Protein AF-0000000071198132 (afdb_homodimer)

Solvent-accessible surface area (backbone atoms only — not comparable to full-atom values): 76039 Å² total; per-residue (Å²): 136,75,70,47,77,68,53,57,51,37,48,54,38,42,55,57,42,58,70,69,42,42,78,44,74,61,47,22,47,45,45,45,43,44,46,43,45,45,39,50,53,44,40,52,53,48,56,62,65,44,77,80,46,53,68,60,30,52,53,52,53,51,55,42,67,34,82,91,26,49,68,59,40,50,51,36,56,34,13,19,33,40,61,61,36,20,47,91,35,37,25,55,61,15,56,25,21,52,68,57,20,59,68,37,86,65,37,29,35,30,37,33,26,37,25,52,41,81,63,89,84,62,69,71,63,84,82,44,78,66,71,75,40,61,28,40,40,18,39,41,41,52,58,64,43,48,50,64,32,49,48,51,51,50,50,49,51,35,51,73,69,66,34,60,75,40,40,37,78,28,53,50,73,61,95,71,65,73,66,80,83,54,43,33,36,51,57,71,70,83,77,78,85,45,71,63,32,51,51,49,52,49,50,52,50,51,47,52,49,41,26,51,52,6,33,50,52,53,52,52,53,52,53,52,50,55,53,48,55,55,57,63,62,60,58,72,75,71,76,68,69,76,70,77,70,76,71,74,72,73,75,75,77,80,76,79,76,68,82,69,68,76,73,72,70,76,69,77,70,70,66,69,73,66,69,65,72,66,69,77,52,65,66,58,49,55,34,45,34,23,7,51,62,60,35,46,50,58,49,62,49,64,80,73,64,89,88,60,72,49,44,54,28,28,52,47,41,56,27,51,51,35,39,51,46,28,49,48,54,51,45,53,73,65,66,71,38,39,32,43,54,58,51,50,63,60,47,58,33,34,75,76,42,28,62,48,70,40,20,68,54,31,58,43,49,52,38,16,50,52,22,19,51,52,32,34,52,46,51,55,46,24,63,74,50,75,66,53,72,65,61,66,62,54,53,47,50,55,49,58,68,48,43,60,48,50,50,50,52,49,51,44,57,71,47,49,51,50,74,73,58,52,42,75,53,31,60,68,64,62,41,87,55,47,40,81,78,44,48,65,29,56,75,68,41,43,30,50,75,40,53,92,49,42,49,64,72,78,50,29,58,58,17,36,54,50,55,52,54,69,51,41,59,60,45,50,50,35,22,68,76,52,38,70,60,24,36,51,50,49,49,46,51,52,40,50,51,26,39,50,48,33,34,48,53,30,61,71,33,58,38,54,61,46,92,77,49,76,61,64,19,58,92,67,36,46,41,58,75,70,38,69,42,29,51,60,52,54,48,47,15,21,48,51,15,27,53,49,14,47,50,53,54,55,49,71,80,43,76,88,79,82,73,53,72,65,55,53,52,49,49,52,52,50,25,50,50,31,39,47,44,54,40,53,58,57,47,53,46,40,29,92,79,51,49,70,70,49,74,66,53,31,35,49,47,54,42,41,34,60,42,33,37,31,51,19,51,49,48,53,53,50,31,35,74,74,68,69,25,63,69,60,30,56,60,21,41,36,58,80,30,39,40,52,31,72,34,42,67,41,23,66,68,40,33,62,58,54,49,49,52,52,63,28,34,43,53,64,68,38,72,82,42,74,66,51,52,50,40,51,37,43,17,49,51,54,50,20,49,53,53,14,49,54,47,35,31,62,42,43,48,22,50,53,44,49,50,38,64,71,64,65,55,72,82,122,139,75,71,46,76,67,53,56,50,38,48,55,37,41,52,56,42,58,67,68,44,44,77,44,73,61,47,24,47,47,45,44,43,44,47,42,43,44,38,51,55,45,41,51,54,49,56,64,65,44,75,80,47,54,69,60,29,53,51,52,54,51,54,42,66,34,81,92,27,48,68,59,41,48,50,37,57,33,13,19,32,39,57,59,34,21,47,92,35,37,24,57,62,14,55,24,20,53,69,58,19,59,69,38,87,64,37,30,35,30,38,33,26,36,22,53,41,81,64,90,85,64,69,73,64,83,82,45,77,66,70,76,40,62,30,39,42,20,41,42,41,50,58,63,43,47,50,66,32,49,48,52,51,49,51,50,50,35,51,73,68,67,33,59,74,40,41,37,77,27,54,50,74,62,96,70,63,72,64,80,83,55,43,34,36,49,57,68,70,82,74,76,86,46,72,65,34,51,51,49,51,49,51,52,49,49,47,52,48,41,25,50,53,5,32,50,52,54,53,52,52,53,53,51,48,54,54,47,52,55,58,64,61,58,57,70,76,70,74,68,69,77,70,79,73,78,71,77,74,73,78,74,79,81,79,77,75,67,83,70,71,77,74,74,72,77,69,76,70,68,67,71,75,66,70,66,71,68,71,78,50,65,66,57,51,56,34,46,35,22,7,49,62,60,35,47,51,58,48,64,47,63,80,72,66,89,88,59,72,49,46,53,28,27,51,47,40,55,26,51,52,37,40,49,46,28,49,49,54,51,45,52,72,65,66,70,39,38,32,42,53,58,50,51,64,60,46,57,32,35,75,76,41,29,62,47,71,40,20,66,54,29,58,43,50,52,38,17,50,50,22,19,51,51,34,34,52,47,52,55,46,24,62,72,50,75,66,55,73,64,61,64,61,54,54,45,52,55,49,59,67,49,45,61,48,50,50,49,52,50,49,42,57,70,46,48,50,50,74,72,58,52,42,76,52,30,60,69,64,62,40,86,55,46,41,83,78,42,46,66,28,56,77,68,41,43,30,48,76,37,54,90,52,42,50,63,72,78,49,29,58,58,17,36,52,51,55,53,55,68,50,42,60,61,45,50,50,35,23,68,75,51,38,70,61,26,36,50,50,47,47,48,50,52,41,51,50,25,39,49,49,34,31,49,52,31,59,72,33,58,39,54,62,48,93,76,50,76,62,62,19,58,94,68,36,44,40,58,75,70,37,67,43,28,50,62,51,54,46,48,16,22,47,52,15,28,53,48,14,47,50,53,52,55,47,71,80,41,76,89,79,83,73,54,69,66,56,53,52,50,50,51,52,49,26,51,49,32,40,48,44,54,39,53,57,56,46,53,46,40,31,92,78,52,48,70,70,48,74,66,52,32,35,48,47,55,42,40,33,59,42,34,38,33,52,20,51,49,47,53,52,49,31,35,74,73,68,69,26,64,69,59,28,56,61,21,39,38,58,81,29,40,40,53,30,71,34,44,66,42,24,65,68,39,35,61,58,53,48,49,52,52,63,29,34,43,54,63,68,38,73,80,44,75,66,52,51,49,40,51,37,43,18,48,51,54,51,19,49,54,52,13,49,53,48,34,28,62,43,42,47,21,51,56,44,49,50,37,62,73,64,64,52,73,83,123

InterPro domains:
  IPR002656 Acyltransferase 3 domain [PF01757] (310-696)
  IPR006621 Nose resistant-to-fluoxetine protein, N-terminal [PF20146] (75-151)
  IPR006621 Nose resistant-to-fluoxetine protein, N-terminal [SM00703] (54-177)
  IPR052728 Oxygen and lipid transport regulator [PTHR11161] (42-715)

Secondary structure (DSSP, 8-state):
----HHHHHHHHHHHHHHHH---SHHHHHHHHHHHHHHIIIIIHHHHHTGGGS-HHHHHHHHHHHSGGGHHHHHHHHHHS----S-TTTT---B---HHHHHHSTTEEEEEEEEEE---SS----TT-TTTT--EEEEEEEETTS-HHHHHHHHHHHHHHTT-TTTEEE-----SS--SS---SEEE--PPP--HHHHHHHHHHHHHHHHHHHHHHHHHHHHHHHHHHHHHHH------------------------------------------------HHHHHHHTT-HHHHHHHHH-----TT--THHHHHHHHHHHHHHHHHHHHHHHHSS-BS-TTHHHHHHT-GGGHHHHGGGHHHHHHHHHHHHHHHHHHHHHHHHTTT---HHHHHHHHHHHHHHHHHHHHHHHHHTGGGS--STTTHHHHSPPTHHHHHHHHHTT-TTTS-SS-SSGGGHHHHHHHHHHHHHHHHHHHHHHHHHHHHHHHHHHHHHHHHHHHHHHHHHTT--SSTT-----GGG--HIIIIIT-HHHH-HHHHHHHHHHHHHHHHHTS------HHHHHHHHHHHHHHHHHHHHTTHHHHSSS--PPPHHHHHHHHHHHHHHHHHHHHHHHHHHHTT--HHHHHHHT-TTHHHHHHTHHHHHHHHHHHHHHHHHT--S-B---HHHHHHHHHHHHHHHHHHHHHHIIIIIHHHHHHHHHHHT----/----HHHHHHHHHHHHHHHH---SHHHHHHHHHHHHHHIIIIIHHHHHTGGGS-HHHHHHHHHHHSGGGHHHHHHHHHHS----S-TTTT---B---HHHHHHSTTEEEEEEEEEE---SSS---TT-TTTT--EEEEEEEETTS-HHHHHHHHHHHHHHTT-TTTEEE-----SS--SS---SEEE--PPP--HHHHHHHHHHHHHHHHHHHHHHHHHHHHHHHHHHHHHHH------------------------------------------------HHHHHHHTT-HHHHHHHHH-----TT--THHHHHHHHHHHHHHHHHHHHHHHHSS-BS-TTHHHHHHT-GGGHHHHGGGHHHHHHHHHHHHHHHHHHHHHHHHTTT---HHHHHHHHHHHHHHHHHHHHHHHHHTGGGS--STTTHHHHSPPTHHHHHHHHHTT-TTTS-SS-SSGGGHHHHHHHHHHHHHHHHHHHHHHHHHHHHHHHHHHHHHHHHHHHHHHHHHHT--SSTT-----GGG--HIIIIIT-HHHH-HHHHHHHHHHHHHHHHHTS------HHHHHHHHHHHHHHHHHHHHTTHHHHSSS--PPPHHHHHHHHHHHHHHHHHHHHHHHHHHHTT--HHHHHHHT-TTHHHHHHTHHHHHHHHHHHHHHHHHT--S-B---HHHHHHHHHHHHHHHHHHHHHHIIIIIHHHHHHHHHHHT----

pLDDT: mean 79.06, std 23.08, range [17.84, 98.69]

Structure (mmCIF, N/CA/C/O backbone):
data_AF-0000000071198132-model_v1
#
loop_
_entity.id
_entity.type
_entity.pdbx_description
1 polymer 'Nose resistant-to-fluoxetine protein N-terminal domain-containing protein'
#
loop_
_atom_site.group_PDB
_atom_site.id
_atom_site.type_symbol
_atom_site.label_atom_id
_atom_site.label_alt_id
_atom_site.label_comp_id
_atom_site.label_asym_id
_atom_site.label_entity_id
_atom_site.label_seq_id
_atom_site.pdbx_PDB_ins_code
_atom_site.Cartn_x
_atom_site.Cartn_y
_atom_site.Cartn_z
_atom_site.occupancy
_atom_site.B_iso_or_equiv
_atom_site.auth_seq_id
_atom_site.auth_comp_id
_atom_site.auth_asym_id
_atom_site.auth_atom_id
_atom_site.pdbx_PDB_model_num
ATOM 1 N N . MET A 1 1 ? -23.422 41.75 9.344 1 17.92 1 MET A N 1
ATOM 2 C CA . MET A 1 1 ? -22.062 41.906 9.859 1 17.92 1 MET A CA 1
ATOM 3 C C . MET A 1 1 ? -21.516 40.594 10.383 1 17.92 1 MET A C 1
ATOM 5 O O . MET A 1 1 ? -21.766 40.219 11.523 1 17.92 1 MET A O 1
ATOM 9 N N . LEU A 1 2 ? -21.609 39.562 9.57 1 21.42 2 LEU A N 1
ATOM 10 C CA . LEU A 1 2 ? -21.438 38.094 9.625 1 21.42 2 LEU A CA 1
ATOM 11 C C . LEU A 1 2 ? -20.016 37.75 10.023 1 21.42 2 LEU A C 1
ATOM 13 O O . LEU A 1 2 ? -19.062 38.094 9.336 1 21.42 2 LEU A O 1
ATOM 17 N N . LEU A 1 3 ? -19.828 37.938 11.297 1 26.34 3 LEU A N 1
ATOM 18 C CA . LEU A 1 3 ? -18.578 37.438 11.891 1 26.34 3 LEU A CA 1
ATOM 19 C C . LEU A 1 3 ? -18.156 36.125 11.281 1 26.34 3 LEU A C 1
ATOM 21 O O . LEU A 1 3 ? -18.844 35.125 11.438 1 26.34 3 LEU A O 1
ATOM 25 N N . ASN A 1 4 ? -17.609 36.125 10.109 1 27.89 4 ASN A N 1
ATOM 26 C CA . ASN A 1 4 ? -17.078 35.125 9.195 1 27.89 4 ASN A CA 1
ATOM 27 C C . ASN A 1 4 ? -16.141 34.156 9.914 1 27.89 4 ASN A C 1
ATOM 29 O O . ASN A 1 4 ? -15.492 34.531 10.898 1 27.89 4 ASN A O 1
ATOM 33 N N . PRO A 1 5 ? -16.344 32.906 9.898 1 30.56 5 PRO A N 1
ATOM 34 C CA . PRO A 1 5 ? -15.461 31.828 10.367 1 30.56 5 PRO A CA 1
ATOM 35 C C . PRO A 1 5 ? -13.984 32.25 10.383 1 30.56 5 PRO A C 1
ATOM 37 O O . PRO A 1 5 ? -13.195 31.656 11.133 1 30.56 5 PRO A O 1
ATOM 40 N N . HIS A 1 6 ? -13.68 33.344 9.688 1 30.92 6 HIS A N 1
ATOM 41 C CA . HIS A 1 6 ? -12.32 33.844 9.664 1 30.92 6 HIS A CA 1
ATOM 42 C C . HIS A 1 6 ? -11.953 34.5 10.992 1 30.92 6 HIS A C 1
ATOM 44 O O . HIS A 1 6 ? -10.789 34.5 11.398 1 30.92 6 HIS A O 1
ATOM 50 N N . CYS A 1 7 ? -13.047 34.969 11.703 1 32.56 7 CYS A N 1
ATOM 51 C CA . CYS A 1 7 ? -12.766 35.656 12.953 1 32.56 7 CYS A CA 1
ATOM 52 C C . CYS A 1 7 ? -12.414 34.688 14.062 1 32.56 7 CYS A C 1
ATOM 54 O O . CYS A 1 7 ? -11.531 34.938 14.883 1 32.56 7 CYS A O 1
ATOM 56 N N . PHE A 1 8 ? -13.07 33.531 14.078 1 33.5 8 PHE A N 1
ATOM 57 C CA . PHE A 1 8 ? -12.828 32.562 15.141 1 33.5 8 PHE A CA 1
ATOM 58 C C . PHE A 1 8 ? -11.438 31.969 15.016 1 33.5 8 PHE A C 1
ATOM 60 O O . PHE A 1 8 ? -10.727 31.812 16.016 1 33.5 8 PHE A O 1
ATOM 67 N N . VAL A 1 9 ? -10.984 31.672 13.891 1 35.22 9 VAL A N 1
ATOM 68 C CA . VAL A 1 9 ? -9.617 31.203 13.695 1 35.22 9 VAL A CA 1
ATOM 69 C C . VAL A 1 9 ? -8.625 32.25 14.203 1 35.22 9 VAL A C 1
ATOM 71 O O . VAL A 1 9 ? -7.617 31.906 14.82 1 35.22 9 VAL A O 1
ATOM 74 N N . ALA A 1 10 ? -9.148 33.5 14.219 1 35.12 10 ALA A N 1
ATOM 75 C CA . ALA A 1 10 ? -8.344 34.625 14.664 1 35.12 10 ALA A CA 1
ATOM 76 C C . ALA A 1 10 ? -8.211 34.625 16.188 1 35.12 10 ALA A C 1
ATOM 78 O O . ALA A 1 10 ? -7.133 34.906 16.719 1 35.12 10 ALA A O 1
ATOM 79 N N . LEU A 1 11 ? -9.258 34.156 16.859 1 37.31 11 LEU A N 1
ATOM 80 C CA . LEU A 1 11 ? -9.289 34.188 18.312 1 37.31 11 LEU A CA 1
ATOM 81 C C . LEU A 1 11 ? -8.367 33.125 18.906 1 37.31 11 LEU A C 1
ATOM 83 O O . LEU A 1 11 ? -7.598 33.406 19.828 1 37.31 11 LEU A O 1
ATOM 87 N N . ILE A 1 12 ? -8.516 31.922 18.484 1 38.31 12 ILE A N 1
ATOM 88 C CA . ILE A 1 12 ? -7.758 30.812 19.047 1 38.31 12 ILE A CA 1
ATOM 89 C C . ILE A 1 12 ? -6.285 30.953 18.672 1 38.31 12 ILE A C 1
ATOM 91 O O . ILE A 1 12 ? -5.402 30.672 19.5 1 38.31 12 ILE A O 1
ATOM 95 N N . SER A 1 13 ? -5.988 31.5 17.578 1 35.31 13 SER A N 1
ATOM 96 C CA . SER A 1 13 ? -4.617 31.828 17.203 1 35.31 13 SER A CA 1
ATOM 97 C C . SER A 1 13 ? -4.051 32.938 18.078 1 35.31 13 SER A C 1
ATOM 99 O O . SER A 1 13 ? -2.857 32.938 18.375 1 35.31 13 SER A O 1
ATOM 101 N N . ILE A 1 14 ? -4.941 33.844 18.578 1 38.59 14 ILE A N 1
ATOM 102 C CA . ILE A 1 14 ? -4.59 34.938 19.469 1 38.59 14 ILE A CA 1
ATOM 103 C C . ILE A 1 14 ? -4.234 34.406 20.859 1 38.59 14 ILE A C 1
ATOM 105 O O . ILE A 1 14 ? -3.24 34.812 21.453 1 38.59 14 ILE A O 1
ATOM 109 N N . THR A 1 15 ? -5.086 33.562 21.375 1 37.72 15 THR A N 1
ATOM 110 C CA . THR A 1 15 ? -4.832 33.031 22.719 1 37.72 15 THR A CA 1
ATOM 111 C C . THR A 1 15 ? -3.545 32.219 22.734 1 37.72 15 THR A C 1
ATOM 113 O O . THR A 1 15 ? -2.793 32.25 23.719 1 37.72 15 THR A O 1
ATOM 116 N N . CYS A 1 16 ? -3.338 31.391 21.766 1 37.28 16 CYS A N 1
ATOM 117 C CA . CYS A 1 16 ? -2.107 30.609 21.688 1 37.28 16 CYS A CA 1
ATOM 118 C C . CYS A 1 16 ? -0.903 31.5 21.453 1 37.28 16 CYS A C 1
ATOM 120 O O . CYS A 1 16 ? 0.166 31.281 22.016 1 37.28 16 CYS A O 1
ATOM 122 N N . ILE A 1 17 ? -1.046 32.5 20.656 1 35.66 17 ILE A N 1
ATOM 123 C CA . ILE A 1 17 ? -0.066 33.562 20.422 1 35.66 17 ILE A CA 1
ATOM 124 C C . ILE A 1 17 ? 0.132 34.375 21.688 1 35.66 17 ILE A C 1
ATOM 126 O O . ILE A 1 17 ? 1.262 34.75 22.047 1 35.66 17 ILE A O 1
ATOM 130 N N . LEU A 1 18 ? -0.913 34.812 22.297 1 35.53 18 LEU A N 1
ATOM 131 C CA . LEU A 1 18 ? -0.841 35.562 23.547 1 35.53 18 LEU A CA 1
ATOM 132 C C . LEU A 1 18 ? -0.083 34.781 24.609 1 35.53 18 LEU A C 1
ATOM 134 O O . LEU A 1 18 ? 0.632 35.406 25.422 1 35.53 18 LEU A O 1
ATOM 138 N N . THR A 1 19 ? -0.34 33.562 24.828 1 32.94 19 THR A N 1
ATOM 139 C CA . THR A 1 19 ? 0.395 32.812 25.859 1 32.94 19 THR A CA 1
ATOM 140 C C . THR A 1 19 ? 1.86 32.656 25.453 1 32.94 19 THR A C 1
ATOM 142 O O . THR A 1 19 ? 2.746 32.688 26.312 1 32.94 19 THR A O 1
ATOM 145 N N . CYS A 1 20 ? 2.139 32.219 24.328 1 31.75 20 CYS A N 1
ATOM 146 C CA . CYS A 1 20 ? 3.547 32 24 1 31.75 20 CYS A CA 1
ATOM 147 C C . CYS A 1 20 ? 4.266 33.344 23.812 1 31.75 20 CYS A C 1
ATOM 149 O O . CYS A 1 20 ? 5.488 33.406 23.938 1 31.75 20 CYS A O 1
ATOM 151 N N . PHE A 1 21 ? 3.736 34.375 23.031 1 32.25 21 PHE A N 1
ATOM 152 C CA . PHE A 1 21 ? 4.527 35.406 22.406 1 32.25 21 PHE A CA 1
ATOM 153 C C . PHE A 1 21 ? 4.801 36.531 23.375 1 32.25 21 PHE A C 1
ATOM 155 O O . PHE A 1 21 ? 4.32 37.656 23.188 1 32.25 21 PHE A O 1
ATOM 162 N N . ALA A 1 22 ? 4.742 36.656 24.625 1 32.28 22 ALA A N 1
ATOM 163 C CA . ALA A 1 22 ? 5.375 37.875 25.125 1 32.28 22 ALA A CA 1
ATOM 164 C C . ALA A 1 22 ? 6.84 37.938 24.703 1 32.28 22 ALA A C 1
ATOM 166 O O . ALA A 1 22 ? 7.68 37.188 25.203 1 32.28 22 ALA A O 1
ATOM 167 N N . VAL A 1 23 ? 7.152 38.375 23.422 1 33.44 23 VAL A N 1
ATOM 168 C CA . VAL A 1 23 ? 8.398 38.469 22.672 1 33.44 23 VAL A CA 1
ATOM 169 C C . VAL A 1 23 ? 9.438 39.219 23.484 1 33.44 23 VAL A C 1
ATOM 171 O O . VAL A 1 23 ? 10.609 38.875 23.516 1 33.44 23 VAL A O 1
ATOM 174 N N . THR A 1 24 ? 9.219 40.625 23.641 1 32.56 24 THR A N 1
ATOM 175 C CA . THR A 1 24 ? 10.102 41.438 24.484 1 32.56 24 THR A CA 1
ATOM 176 C C . THR A 1 24 ? 9.688 41.344 25.953 1 32.56 24 THR A C 1
ATOM 178 O O . THR A 1 24 ? 8.531 41.031 26.25 1 32.56 24 THR A O 1
ATOM 181 N N . PRO A 1 25 ? 10.672 41.344 26.734 1 34.69 25 PRO A N 1
ATOM 182 C CA . PRO A 1 25 ? 10.305 41.469 28.141 1 34.69 25 PRO A CA 1
ATOM 183 C C . PRO A 1 25 ? 9.203 42.5 28.375 1 34.69 25 PRO A C 1
ATOM 185 O O . PRO A 1 25 ? 8.312 42.281 29.203 1 34.69 25 PRO A O 1
ATOM 188 N N . GLN A 1 26 ? 9.266 43.562 27.625 1 37.38 26 GLN A N 1
ATOM 189 C CA . GLN A 1 26 ? 8.281 44.594 27.891 1 37.38 26 GLN A CA 1
ATOM 190 C C . GLN A 1 26 ? 6.914 44.219 27.328 1 37.38 26 GLN A C 1
ATOM 192 O O . GLN A 1 26 ? 5.887 44.438 27.969 1 37.38 26 GLN A O 1
ATOM 197 N N . MET A 1 27 ? 6.949 43.656 26.172 1 38.66 27 MET A N 1
ATOM 198 C CA . MET A 1 27 ? 5.672 43.219 25.609 1 38.66 27 MET A CA 1
ATOM 199 C C . MET A 1 27 ? 5.105 42.031 26.391 1 38.66 27 MET A C 1
ATOM 201 O O . MET A 1 27 ? 3.895 41.938 26.609 1 38.66 27 MET A O 1
ATOM 205 N N . MET A 1 28 ? 6.02 41.219 26.766 1 38.28 28 MET A N 1
ATOM 206 C CA . MET A 1 28 ? 5.625 40.188 27.734 1 38.28 28 MET A CA 1
ATOM 207 C C . MET A 1 28 ? 5.059 40.812 29 1 38.28 28 MET A C 1
ATOM 209 O O . MET A 1 28 ? 4.055 40.344 29.531 1 38.28 28 MET A O 1
ATOM 213 N N . LEU A 1 29 ? 5.836 41.812 29.375 1 41.5 29 LEU A N 1
ATOM 214 C CA . LEU A 1 29 ? 5.379 42.531 30.562 1 41.5 29 LEU A CA 1
ATOM 215 C C . LEU A 1 29 ? 4.039 43.219 30.297 1 41.5 29 LEU A C 1
ATOM 217 O O . LEU A 1 29 ? 3.145 43.188 31.141 1 41.5 29 LEU A O 1
ATOM 221 N N . GLN A 1 30 ? 3.93 43.75 29.141 1 40.84 30 GLN A N 1
ATOM 222 C CA . GLN A 1 30 ? 2.686 44.469 28.875 1 40.84 30 GLN A CA 1
ATOM 223 C C . GLN A 1 30 ? 1.562 43.5 28.531 1 40.84 30 GLN A C 1
ATOM 225 O O . GLN A 1 30 ? 0.417 43.688 28.938 1 40.84 30 GLN A O 1
ATOM 230 N N . SER A 1 31 ? 1.89 42.469 27.734 1 39.19 31 SER A N 1
ATOM 231 C CA . SER A 1 31 ? 0.903 41.438 27.516 1 39.19 31 SER A CA 1
ATOM 232 C C . SER A 1 31 ? 0.564 40.719 28.812 1 39.19 31 SER A C 1
ATOM 234 O O . SER A 1 31 ? -0.595 40.375 29.047 1 39.19 31 SER A O 1
ATOM 236 N N . ARG A 1 32 ? 1.572 40.438 29.516 1 40.78 32 ARG A N 1
ATOM 237 C CA . ARG A 1 32 ? 1.303 39.938 30.844 1 40.78 32 ARG A CA 1
ATOM 238 C C . ARG A 1 32 ? 0.411 40.875 31.625 1 40.78 32 ARG A C 1
ATOM 240 O O . ARG A 1 32 ? -0.5 40.469 32.344 1 40.78 32 ARG A O 1
ATOM 247 N N . LYS A 1 33 ? 0.763 42.125 31.516 1 43.72 33 LYS A N 1
ATOM 248 C CA . LYS A 1 33 ? -0.08 43.094 32.219 1 43.72 33 LYS A CA 1
ATOM 249 C C . LYS A 1 33 ? -1.492 43.125 31.656 1 43.72 33 LYS A C 1
ATOM 251 O O . LYS A 1 33 ? -2.473 43.188 32.406 1 43.72 33 LYS A O 1
ATOM 256 N N . LYS A 1 34 ? -1.557 43.062 30.375 1 39.47 34 LYS A N 1
ATOM 257 C CA . LYS A 1 34 ? -2.893 43.094 29.781 1 39.47 34 LYS A CA 1
ATOM 258 C C . LYS A 1 34 ? -3.586 41.75 29.984 1 39.47 34 LYS A C 1
ATOM 260 O O . LYS A 1 34 ? -4.789 41.688 30.266 1 39.47 34 LYS A O 1
ATOM 265 N N . ILE A 1 35 ? -2.84 40.656 29.781 1 40.81 35 ILE A N 1
ATOM 266 C CA . ILE A 1 35 ? -3.371 39.375 30.172 1 40.81 35 ILE A CA 1
ATOM 267 C C . ILE A 1 35 ? -3.652 39.344 31.672 1 40.81 35 ILE A C 1
ATOM 269 O O . ILE A 1 35 ? -4.688 38.844 32.125 1 40.81 35 ILE A O 1
ATOM 273 N N . GLU A 1 36 ? -2.709 39.906 32.375 1 42.56 36 GLU A N 1
ATOM 274 C CA . GLU A 1 36 ? -2.982 40.094 33.781 1 42.56 36 GLU A CA 1
ATOM 275 C C . GLU A 1 36 ? -4.188 41 34 1 42.56 36 GLU A C 1
ATOM 277 O O . GLU A 1 36 ? -5.035 40.719 34.844 1 42.56 36 GLU A O 1
ATOM 282 N N . ASP A 1 37 ? -4.219 42.094 33.25 1 42.12 37 ASP A N 1
ATOM 283 C CA . ASP A 1 37 ? -5.391 42.969 33.375 1 42.12 37 ASP A CA 1
ATOM 284 C C . ASP A 1 37 ? -6.637 42.281 32.844 1 42.12 37 ASP A C 1
ATOM 286 O O . ASP A 1 37 ? -7.715 42.375 33.406 1 42.12 37 ASP A O 1
ATOM 290 N N . PHE A 1 38 ? -6.453 41.656 31.688 1 38.75 38 PHE A N 1
ATOM 291 C CA . PHE A 1 38 ? -7.559 40.844 31.188 1 38.75 38 PHE A CA 1
ATOM 292 C C . PHE A 1 38 ? -7.887 39.719 32.156 1 38.75 38 PHE A C 1
ATOM 294 O O . PHE A 1 38 ? -9.055 39.5 32.469 1 38.75 38 PHE A O 1
ATOM 301 N N . HIS A 1 39 ? -6.891 39 32.562 1 37.19 39 HIS A N 1
ATOM 302 C CA . HIS A 1 39 ? -7.125 38.031 33.594 1 37.19 39 HIS A CA 1
ATOM 303 C C . HIS A 1 39 ? -7.645 38.656 34.875 1 37.19 39 HIS A C 1
ATOM 305 O O . HIS A 1 39 ? -8.539 38.125 35.531 1 37.19 39 HIS A O 1
ATOM 311 N N . ARG A 1 40 ? -7.012 39.719 35.25 1 39.53 40 ARG A N 1
ATOM 312 C CA . ARG A 1 40 ? -7.523 40.375 36.438 1 39.53 40 ARG A CA 1
ATOM 313 C C . ARG A 1 40 ? -8.969 40.812 36.25 1 39.53 40 ARG A C 1
ATOM 315 O O . ARG A 1 40 ? -9.805 40.656 37.125 1 39.53 40 ARG A O 1
ATOM 322 N N . ASN A 1 41 ? -9.219 41.5 35.219 1 37.94 41 ASN A N 1
ATOM 323 C CA . ASN A 1 41 ? -10.594 41.938 35.031 1 37.94 41 ASN A CA 1
ATOM 324 C C . ASN A 1 41 ? -11.531 40.781 34.719 1 37.94 41 ASN A C 1
ATOM 326 O O . ASN A 1 41 ? -12.633 40.719 35.25 1 37.94 41 ASN A O 1
ATOM 330 N N . ARG A 1 42 ? -11.242 40.031 33.656 1 35.59 42 ARG A N 1
ATOM 331 C CA . ARG A 1 42 ? -12.148 38.969 33.25 1 35.59 42 ARG A CA 1
ATOM 332 C C . ARG A 1 42 ? -12.062 37.781 34.219 1 35.59 42 ARG A C 1
ATOM 334 O O . ARG A 1 42 ? -13.078 37.156 34.5 1 35.59 42 ARG A O 1
ATOM 341 N N . LEU A 1 43 ? -10.836 37.312 34.594 1 36.41 43 LEU A N 1
ATOM 342 C CA . LEU A 1 43 ? -10.828 36.312 35.656 1 36.41 43 LEU A CA 1
ATOM 343 C C . LEU A 1 43 ? -11.578 36.812 36.875 1 36.41 43 LEU A C 1
ATOM 345 O O . LEU A 1 43 ? -12.281 36.062 37.562 1 36.41 43 LEU A O 1
ATOM 349 N N . ALA A 1 44 ? -11.445 38.031 37.219 1 35.56 44 ALA A N 1
ATOM 350 C CA . ALA A 1 44 ? -12.289 38.531 38.281 1 35.56 44 ALA A CA 1
ATOM 351 C C . ALA A 1 44 ? -13.766 38.375 37.938 1 35.56 44 ALA A C 1
ATOM 353 O O . ALA A 1 44 ? -14.57 38 38.812 1 35.56 44 ALA A O 1
ATOM 354 N N . GLN A 1 45 ? -14.125 38.75 36.75 1 36.69 45 GLN A N 1
ATOM 355 C CA . GLN A 1 45 ? -15.539 38.562 36.438 1 36.69 45 GLN A CA 1
ATOM 356 C C . GLN A 1 45 ? -15.859 37.125 36.125 1 36.69 45 GLN A C 1
ATOM 358 O O . GLN A 1 45 ? -16.938 36.625 36.5 1 36.69 45 GLN A O 1
ATOM 363 N N . ALA A 1 46 ? -15.078 36.344 35.375 1 37.22 46 ALA A N 1
ATOM 364 C CA . ALA A 1 46 ? -15.273 34.938 35.062 1 37.22 46 ALA A CA 1
ATOM 365 C C . ALA A 1 46 ? -15.039 34.094 36.312 1 37.22 46 ALA A C 1
ATOM 367 O O . ALA A 1 46 ? -15.734 33.094 36.531 1 37.22 46 ALA A O 1
ATOM 368 N N . VAL A 1 47 ? -14.031 34.312 37.094 1 37 47 VAL A N 1
ATOM 369 C CA . VAL A 1 47 ? -13.953 33.656 38.406 1 37 47 VAL A CA 1
ATOM 370 C C . VAL A 1 47 ? -15.242 33.906 39.188 1 37 47 VAL A C 1
ATOM 372 O O . VAL A 1 47 ? -15.617 33.094 40.031 1 37 47 VAL A O 1
ATOM 375 N N . LYS A 1 48 ? -15.742 35 39.031 1 36.31 48 LYS A N 1
ATOM 376 C CA . LYS A 1 48 ? -17 35.125 39.75 1 36.31 48 LYS A CA 1
ATOM 377 C C . LYS A 1 48 ? -18.047 34.156 39.219 1 36.31 48 LYS A C 1
ATOM 379 O O . LYS A 1 48 ? -18.828 33.594 40 1 36.31 48 LYS A O 1
ATOM 384 N N . ASN A 1 49 ? -18.203 34 37.938 1 37.12 49 ASN A N 1
ATOM 385 C CA . ASN A 1 49 ? -19.188 33.031 37.469 1 37.12 49 ASN A CA 1
ATOM 386 C C . ASN A 1 49 ? -18.594 31.641 37.344 1 37.12 49 ASN A C 1
ATOM 388 O O . ASN A 1 49 ? -19.094 30.812 36.562 1 37.12 49 ASN A O 1
ATOM 392 N N . ALA A 1 50 ? -17.359 31.266 37.656 1 44.47 50 ALA A N 1
ATOM 393 C CA . ALA A 1 50 ? -16.672 29.984 37.875 1 44.47 50 ALA A CA 1
ATOM 394 C C . ALA A 1 50 ? -17.594 28.984 38.562 1 44.47 50 ALA A C 1
ATOM 396 O O . ALA A 1 50 ? -17.125 27.938 39.031 1 44.47 50 ALA A O 1
ATOM 397 N N . LYS A 1 51 ? -18.641 29.312 38.844 1 48.88 51 LYS A N 1
ATOM 398 C CA . LYS A 1 51 ? -19.5 28.469 39.688 1 48.88 51 LYS A CA 1
ATOM 399 C C . LYS A 1 51 ? -19.688 27.094 39.062 1 48.88 51 LYS A C 1
ATOM 401 O O . LYS A 1 51 ? -19.844 26.094 39.781 1 48.88 51 LYS A O 1
ATOM 406 N N . ASN A 1 52 ? -19.422 26.906 37.656 1 63.88 52 ASN A N 1
ATOM 407 C CA . ASN A 1 52 ? -19.906 25.609 37.188 1 63.88 52 ASN A CA 1
ATOM 408 C C . ASN A 1 52 ? -18.75 24.703 36.781 1 63.88 52 ASN A C 1
ATOM 410 O O . ASN A 1 52 ? -18.953 23.672 36.156 1 63.88 52 ASN A O 1
ATOM 414 N N . ILE A 1 53 ? -17.375 25.125 37.094 1 77.5 53 ILE A N 1
ATOM 415 C CA . ILE A 1 53 ? -16.234 24.234 36.844 1 77.5 53 ILE A CA 1
ATOM 416 C C . ILE A 1 53 ? -15.867 23.516 38.125 1 77.5 53 ILE A C 1
ATOM 418 O O . ILE A 1 53 ? -15.914 24.109 39.219 1 77.5 53 ILE A O 1
ATOM 422 N N . SER A 1 54 ? -15.555 22.297 38.031 1 83.25 54 SER A N 1
ATOM 423 C CA . SER A 1 54 ? -15.227 21.5 39.219 1 83.25 54 SER A CA 1
ATOM 424 C C . SER A 1 54 ? -14.016 22.062 39.938 1 83.25 54 SER A C 1
ATOM 426 O O . SER A 1 54 ? -13.164 22.719 39.344 1 83.25 54 SER A O 1
ATOM 428 N N . ARG A 1 55 ? -13.898 21.906 41.25 1 82.69 55 ARG A N 1
ATOM 429 C CA . ARG A 1 55 ? -12.812 22.391 42.094 1 82.69 55 ARG A CA 1
ATOM 430 C C . ARG A 1 55 ? -11.484 21.781 41.688 1 82.69 55 ARG A C 1
ATOM 432 O O . ARG A 1 55 ? -10.453 22.453 41.688 1 82.69 55 ARG A O 1
ATOM 439 N N . GLU A 1 56 ? -11.484 20.562 41.375 1 88.69 56 GLU A N 1
ATOM 440 C CA . GLU A 1 56 ? -10.266 19.844 41 1 88.69 56 GLU A CA 1
ATOM 441 C C . GLU A 1 56 ? -9.664 20.438 39.719 1 88.69 56 GLU A C 1
ATOM 443 O O . GLU A 1 56 ? -8.445 20.609 39.625 1 88.69 56 GLU A O 1
ATOM 448 N N . CYS A 1 57 ? -10.5 20.75 38.75 1 85.38 57 CYS A N 1
ATOM 449 C CA . CYS A 1 57 ? -10.031 21.328 37.5 1 85.38 57 CYS A CA 1
ATOM 450 C C . CYS A 1 57 ? -9.469 22.719 37.719 1 85.38 57 CYS A C 1
ATOM 452 O O . CYS A 1 57 ? -8.414 23.062 37.188 1 85.38 57 CYS A O 1
ATOM 454 N N . THR A 1 58 ? -10.109 23.5 38.594 1 77.06 58 THR A N 1
ATOM 455 C CA . THR A 1 58 ? -9.664 24.859 38.875 1 77.06 58 THR A CA 1
ATOM 456 C C . THR A 1 58 ? -8.305 24.859 39.562 1 77.06 58 THR A C 1
ATOM 458 O O . THR A 1 58 ? -7.426 25.656 39.219 1 77.06 58 THR A O 1
ATOM 461 N N . GLU A 1 59 ? -8.164 23.953 40.5 1 79.81 59 GLU A N 1
ATOM 462 C CA . GLU A 1 59 ? -6.891 23.859 41.188 1 79.81 59 GLU A CA 1
ATOM 463 C C . GLU A 1 59 ? -5.762 23.469 40.25 1 79.81 59 GLU A C 1
ATOM 465 O O . GLU A 1 59 ? -4.648 23.984 40.375 1 79.81 59 GLU A O 1
ATOM 470 N N . ALA A 1 60 ? -6.051 22.578 39.344 1 82.69 60 ALA A N 1
ATOM 471 C CA . ALA A 1 60 ? -5.043 22.125 38.406 1 82.69 60 ALA A CA 1
ATOM 472 C C . ALA A 1 60 ? -4.652 23.25 37.438 1 82.69 60 ALA A C 1
ATOM 474 O O . ALA A 1 60 ? -3.48 23.391 37.094 1 82.69 60 ALA A O 1
ATOM 475 N N . LEU A 1 61 ? -5.613 24.047 37.062 1 77.38 61 LEU A N 1
ATOM 476 C CA . LEU A 1 61 ? -5.352 25.156 36.125 1 77.38 61 LEU A CA 1
ATOM 477 C C . LEU A 1 61 ? -4.555 26.25 36.844 1 77.38 61 LEU A C 1
ATOM 479 O O . LEU A 1 61 ? -3.654 26.844 36.219 1 77.38 61 LEU A O 1
ATOM 483 N N . VAL A 1 62 ? -4.875 26.438 38.031 1 70.12 62 VAL A N 1
ATOM 484 C CA . VAL A 1 62 ? -4.152 27.453 38.812 1 70.12 62 VAL A CA 1
ATOM 485 C C . VAL A 1 62 ? -2.713 26.984 39.031 1 70.12 62 VAL A C 1
ATOM 487 O O . VAL A 1 62 ? -1.779 27.797 38.969 1 70.12 62 VAL A O 1
ATOM 490 N N . TYR A 1 63 ? -2.594 25.734 39.281 1 76.94 63 TYR A N 1
ATOM 491 C CA . TYR A 1 63 ? -1.263 25.172 39.469 1 76.94 63 TYR A CA 1
ATOM 492 C C . TYR A 1 63 ? -0.419 25.375 38.219 1 76.94 63 TYR A C 1
ATOM 494 O O . TYR A 1 63 ? 0.766 25.703 38.312 1 76.94 63 TYR A O 1
ATOM 502 N N . LEU A 1 64 ? -0.973 25.234 37.031 1 75.5 64 LEU A N 1
ATOM 503 C CA . LEU A 1 64 ? -0.269 25.375 35.781 1 75.5 64 LEU A CA 1
ATOM 504 C C . LEU A 1 64 ? 0.138 26.828 35.531 1 75.5 64 LEU A C 1
ATOM 506 O O . LEU A 1 64 ? 1.159 27.094 34.875 1 75.5 64 LEU A O 1
ATOM 510 N N . GLU A 1 65 ? -0.573 27.703 36.094 1 64.62 65 GLU A N 1
ATOM 511 C CA . GLU A 1 65 ? -0.32 29.125 35.844 1 64.62 65 GLU A CA 1
ATOM 512 C C . GLU A 1 65 ? 0.706 29.672 36.844 1 64.62 65 GLU A C 1
ATOM 514 O O . GLU A 1 65 ? 1.269 30.75 36.625 1 64.62 65 GLU A O 1
ATOM 519 N N . THR A 1 66 ? 1.037 28.828 37.812 1 61.78 66 THR A N 1
ATOM 520 C CA . THR A 1 66 ? 2.014 29.297 38.781 1 61.78 66 THR A CA 1
ATOM 521 C C . THR A 1 66 ? 3.4 29.406 38.156 1 61.78 66 THR A C 1
ATOM 523 O O . THR A 1 66 ? 3.742 28.625 37.25 1 61.78 66 THR A O 1
ATOM 526 N N . SER A 1 67 ? 4.25 30.453 38.531 1 54.66 67 SER A N 1
ATOM 527 C CA . SER A 1 67 ? 5.523 30.859 37.938 1 54.66 67 SER A CA 1
ATOM 528 C C . SER A 1 67 ? 6.523 29.719 37.938 1 54.66 67 SER A C 1
ATOM 530 O O . SER A 1 67 ? 7.379 29.641 37.031 1 54.66 67 SER A O 1
ATOM 532 N N . ASN A 1 68 ? 6.383 28.797 38.75 1 58.09 68 ASN A N 1
ATOM 533 C CA . ASN A 1 68 ? 7.348 27.703 38.812 1 58.09 68 ASN A CA 1
ATOM 534 C C . ASN A 1 68 ? 7.09 26.656 37.75 1 58.09 68 ASN A C 1
ATOM 536 O O . ASN A 1 68 ? 7.953 25.812 37.469 1 58.09 68 ASN A O 1
ATOM 540 N N . ASN A 1 69 ? 5.977 26.875 37.094 1 65.31 69 ASN A N 1
ATOM 541 C CA . ASN A 1 69 ? 5.625 25.828 36.125 1 65.31 69 ASN A CA 1
ATOM 542 C C . ASN A 1 69 ? 5.484 26.359 34.719 1 65.31 69 ASN A C 1
ATOM 544 O O . ASN A 1 69 ? 4.688 25.859 33.938 1 65.31 69 ASN A O 1
ATOM 548 N N . THR A 1 70 ? 6.234 27.344 34.469 1 65.94 70 THR A N 1
ATOM 549 C CA . THR A 1 70 ? 6.137 28.016 33.188 1 65.94 70 THR A CA 1
ATOM 550 C C . THR A 1 70 ? 6.527 27.062 32.031 1 65.94 70 THR A C 1
ATOM 552 O O . THR A 1 70 ? 5.914 27.094 30.969 1 65.94 70 THR A O 1
ATOM 555 N N . ASP A 1 71 ? 7.484 26.266 32.312 1 70.5 71 ASP A N 1
ATOM 556 C CA . ASP A 1 71 ? 7.926 25.344 31.281 1 70.5 71 ASP A CA 1
ATOM 557 C C . ASP A 1 71 ? 6.855 24.297 30.969 1 70.5 71 ASP A C 1
ATOM 559 O O . ASP A 1 71 ? 6.645 23.922 29.812 1 70.5 71 ASP A O 1
ATOM 563 N N . LEU A 1 72 ? 6.238 23.906 32 1 79.44 72 LEU A N 1
ATOM 564 C CA . LEU A 1 72 ? 5.156 22.953 31.844 1 79.44 72 LEU A CA 1
ATOM 565 C C . LEU A 1 72 ? 3.988 23.562 31.078 1 79.44 72 LEU A C 1
ATOM 567 O O . LEU A 1 72 ? 3.402 22.938 30.203 1 79.44 72 LEU A O 1
ATOM 571 N N . LEU A 1 73 ? 3.68 24.797 31.375 1 75.12 73 LEU A N 1
ATOM 572 C CA . LEU A 1 73 ? 2.605 25.5 30.703 1 75.12 73 LEU A CA 1
ATOM 573 C C . LEU A 1 73 ? 2.912 25.672 29.203 1 75.12 73 LEU A C 1
ATOM 575 O O . LEU A 1 73 ? 2.02 25.531 28.375 1 75.12 73 LEU A O 1
ATOM 579 N N . LYS A 1 74 ? 4.172 25.891 28.906 1 72.38 74 LYS A N 1
ATOM 580 C CA . LYS A 1 74 ? 4.574 26.031 27.516 1 72.38 74 LYS A CA 1
ATOM 581 C C . LYS A 1 74 ? 4.355 24.734 26.734 1 72.38 74 LYS A C 1
ATOM 583 O O . LYS A 1 74 ? 3.982 24.766 25.562 1 72.38 74 LYS A O 1
ATOM 588 N N . THR A 1 75 ? 4.555 23.641 27.375 1 81.38 75 THR A N 1
ATOM 589 C CA . THR A 1 75 ? 4.367 22.359 26.703 1 81.38 75 THR A CA 1
ATOM 590 C C . THR A 1 75 ? 2.887 22.109 26.453 1 81.38 75 THR A C 1
ATOM 592 O O . THR A 1 75 ? 2.521 21.547 25.406 1 81.38 75 THR A O 1
ATOM 595 N N . TYR A 1 76 ? 2.064 22.531 27.453 1 8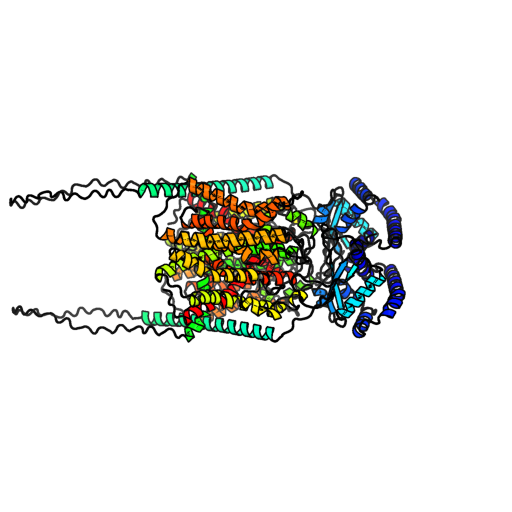2.38 76 TYR A N 1
ATOM 596 C CA . TYR A 1 76 ? 0.623 22.406 27.266 1 82.38 76 TYR A CA 1
ATOM 597 C C . TYR A 1 76 ? 0.155 23.219 26.078 1 82.38 76 TYR A C 1
ATOM 599 O O . TYR A 1 76 ? -0.59 22.734 25.219 1 82.38 76 TYR A O 1
ATOM 607 N N . VAL A 1 77 ? 0.711 24.391 25.984 1 76.44 77 VAL A N 1
ATOM 608 C CA . VAL A 1 77 ? 0.304 25.312 24.938 1 76.44 77 VAL A CA 1
ATOM 609 C C . VAL A 1 77 ? 0.867 24.844 23.594 1 76.44 77 VAL A C 1
ATOM 611 O O . VAL A 1 77 ? 0.208 24.969 22.562 1 76.44 77 VAL A O 1
ATOM 614 N N . ASP A 1 78 ? 2.041 24.312 23.609 1 80.12 78 ASP A N 1
ATOM 615 C CA . ASP A 1 78 ? 2.658 23.797 22.391 1 80.12 78 ASP A CA 1
ATOM 616 C C . ASP A 1 78 ? 1.848 22.656 21.797 1 80.12 78 ASP A C 1
ATOM 618 O O . ASP A 1 78 ? 1.765 22.5 20.578 1 80.12 78 ASP A O 1
ATOM 622 N N . ALA A 1 79 ? 1.252 21.922 22.672 1 88.5 79 ALA A N 1
ATOM 623 C CA . ALA A 1 79 ? 0.51 20.75 22.234 1 88.5 79 ALA A CA 1
ATOM 624 C C . ALA A 1 79 ? -0.88 21.125 21.734 1 88.5 79 ALA A C 1
ATOM 626 O O . ALA A 1 79 ? -1.501 20.391 20.969 1 88.5 79 ALA A O 1
ATOM 627 N N . MET A 1 80 ? -1.407 22.297 22.109 1 86.31 80 MET A N 1
ATOM 628 C CA . MET A 1 80 ? -2.758 22.719 21.766 1 86.31 80 MET A CA 1
ATOM 629 C C . MET A 1 80 ? -2.855 23.062 20.281 1 86.31 80 MET A C 1
ATOM 631 O O . MET A 1 80 ? -1.875 23.5 19.672 1 86.31 80 MET A O 1
ATOM 635 N N . GLY A 1 81 ? -4.055 22.797 19.734 1 86.81 81 GLY A N 1
ATOM 636 C CA . GLY A 1 81 ? -4.297 23.109 18.344 1 86.81 81 GLY A CA 1
ATOM 637 C C . GLY A 1 81 ? -4.164 24.594 18.031 1 86.81 81 GLY A C 1
ATOM 638 O O . GLY A 1 81 ? -4.559 25.438 18.844 1 86.81 81 GLY A O 1
ATOM 639 N N . LYS A 1 82 ? -3.51 24.828 16.859 1 78.88 82 LYS A N 1
ATOM 640 C CA . LYS A 1 82 ? -3.352 26.188 16.359 1 78.88 82 LYS A CA 1
ATOM 641 C C . LYS A 1 82 ? -3.844 26.297 14.914 1 78.88 82 LYS A C 1
ATOM 643 O O . LYS A 1 82 ? -3.883 25.297 14.188 1 78.88 82 LYS A O 1
ATOM 648 N N . PRO A 1 83 ? -4.336 27.484 14.547 1 76.31 83 PRO A N 1
ATOM 649 C CA . PRO A 1 83 ? -4.734 27.625 13.148 1 76.31 83 PRO A CA 1
ATOM 650 C C . PRO A 1 83 ? -3.557 27.484 12.188 1 76.31 83 PRO A C 1
ATOM 652 O O . PRO A 1 83 ? -2.496 28.078 12.414 1 76.31 83 PRO A O 1
ATOM 655 N N . GLY A 1 84 ? -3.721 26.719 11.273 1 77.75 84 GLY A N 1
ATOM 656 C CA . GLY A 1 84 ? -2.684 26.5 10.273 1 77.75 84 GLY A CA 1
ATOM 657 C C . GLY A 1 84 ? -2.887 27.328 9.016 1 77.75 84 GLY A C 1
ATOM 658 O O . GLY A 1 84 ? -3.621 28.312 9.023 1 77.75 84 GLY A O 1
ATOM 659 N N . SER A 1 85 ? -2.107 27.047 8.031 1 83.88 85 SER A N 1
ATOM 660 C CA . SER A 1 85 ? -2.221 27.703 6.734 1 83.88 85 SER A CA 1
ATOM 661 C C . SER A 1 85 ? -3.311 27.062 5.887 1 83.88 85 SER A C 1
ATOM 663 O O . SER A 1 85 ? -3.676 25.906 6.109 1 83.88 85 SER A O 1
ATOM 665 N N . GLY A 1 86 ? -3.879 27.844 5.031 1 81.5 86 GLY A N 1
ATOM 666 C CA . GLY A 1 86 ? -4.852 27.328 4.086 1 81.5 86 GLY A CA 1
ATOM 667 C C . GLY A 1 86 ? -6.25 27.219 4.664 1 81.5 86 GLY A C 1
ATOM 668 O O . GLY A 1 86 ? -6.965 26.25 4.398 1 81.5 86 GLY A O 1
ATOM 669 N N . ILE A 1 87 ? -6.535 28.078 5.562 1 77.56 87 ILE A N 1
ATOM 670 C CA . ILE A 1 87 ? -7.867 28.094 6.16 1 77.56 87 ILE A CA 1
ATOM 671 C C . ILE A 1 87 ? -8.914 28.344 5.078 1 77.56 87 ILE A C 1
ATOM 673 O O . ILE A 1 87 ? -9.961 27.688 5.059 1 77.56 87 ILE A O 1
ATOM 677 N N . ARG A 1 88 ? -8.562 29.188 4.121 1 75.31 88 ARG A N 1
ATOM 678 C CA . ARG A 1 88 ? -9.477 29.5 3.027 1 75.31 88 ARG A CA 1
ATOM 679 C C . ARG A 1 88 ? -9.578 28.344 2.045 1 75.31 88 ARG A C 1
ATOM 681 O O . ARG A 1 88 ? -10.5 28.281 1.23 1 75.31 88 ARG A O 1
ATOM 688 N N . TYR A 1 89 ? -8.609 27.484 2.207 1 79 89 TYR A N 1
ATOM 689 C CA . TYR A 1 89 ? -8.594 26.312 1.348 1 79 89 TYR A CA 1
ATOM 690 C C . TYR A 1 89 ? -9.211 25.109 2.059 1 79 89 TYR A C 1
ATOM 692 O O . TYR A 1 89 ? -9.109 23.984 1.582 1 79 89 TYR A O 1
ATOM 700 N N . GLY A 1 90 ? -9.797 25.344 3.236 1 76.75 90 GLY A N 1
ATOM 701 C CA . GLY A 1 90 ? -10.562 24.281 3.887 1 76.75 90 GLY A CA 1
ATOM 702 C C . GLY A 1 90 ? -9.836 23.672 5.066 1 76.75 90 GLY A C 1
ATOM 703 O O . GLY A 1 90 ? -10.281 22.656 5.621 1 76.75 90 GLY A O 1
ATOM 704 N N . ASN A 1 91 ? -8.648 24.203 5.426 1 82.06 91 ASN A N 1
ATOM 705 C CA . ASN A 1 91 ? -7.945 23.703 6.605 1 82.06 91 ASN A CA 1
ATOM 706 C C . ASN A 1 91 ? -8.555 24.266 7.891 1 82.06 91 ASN A C 1
ATOM 708 O O . ASN A 1 91 ? -8.047 25.219 8.469 1 82.06 91 ASN A O 1
ATOM 712 N N . LEU A 1 92 ? -9.547 23.531 8.336 1 75.31 92 LEU A N 1
ATOM 713 C CA . LEU A 1 92 ? -10.336 24.125 9.414 1 75.31 92 LEU A CA 1
ATOM 714 C C . LEU A 1 92 ? -10.055 23.422 10.742 1 75.31 92 LEU A C 1
ATOM 716 O O . LEU A 1 92 ? -10.305 23.984 11.805 1 75.31 92 LEU A O 1
ATOM 720 N N . ASP A 1 93 ? -9.547 22.219 10.719 1 82 93 ASP A N 1
ATOM 721 C CA . ASP A 1 93 ? -9.359 21.469 11.953 1 82 93 ASP A CA 1
ATOM 722 C C . ASP A 1 93 ? -7.996 21.766 12.57 1 82 93 ASP A C 1
ATOM 724 O O . ASP A 1 93 ? -6.973 21.688 11.891 1 82 93 ASP A O 1
ATOM 728 N N . TRP A 1 94 ? -8.117 22.125 13.82 1 86.69 94 TRP A N 1
ATOM 729 C CA . TRP A 1 94 ? -6.906 22.391 14.594 1 86.69 94 TRP A CA 1
ATOM 730 C C . TRP A 1 94 ? -6.664 21.281 15.617 1 86.69 94 TRP A C 1
ATOM 732 O O . TRP A 1 94 ? -6.93 21.469 16.812 1 86.69 94 TRP A O 1
ATOM 742 N N . LEU A 1 95 ? -6.062 20.266 15.234 1 90.56 95 LEU A N 1
ATOM 743 C CA . LEU A 1 95 ? -5.996 19.062 16.047 1 90.56 95 LEU A CA 1
ATOM 744 C C . LEU A 1 95 ? -4.895 19.156 17.094 1 90.56 95 LEU A C 1
ATOM 746 O O . LEU A 1 95 ? -4.918 18.438 18.094 1 90.56 95 LEU A O 1
ATOM 750 N N . GLY A 1 96 ? -3.934 20.047 16.891 1 90.56 96 GLY A N 1
ATOM 751 C CA . GLY A 1 96 ? -2.818 20.094 17.812 1 90.56 96 GLY A CA 1
ATOM 752 C C . GLY A 1 96 ? -1.936 18.875 17.75 1 90.56 96 GLY A C 1
ATOM 753 O O . GLY A 1 96 ? -1.875 18.188 16.734 1 90.56 96 GLY A O 1
ATOM 754 N N . SER A 1 97 ? -1.089 18.703 18.766 1 91 97 SER A N 1
ATOM 755 C CA . SER A 1 97 ? -0.206 17.531 18.844 1 91 97 SER A CA 1
ATOM 756 C C . SER A 1 97 ? -0.696 16.531 19.875 1 91 97 SER A C 1
ATOM 758 O O . SER A 1 97 ? -0.399 16.672 21.062 1 91 97 SER A O 1
ATOM 760 N N . TYR A 1 98 ? -1.374 15.508 19.453 1 93.31 98 TYR A N 1
ATOM 761 C CA . TYR A 1 98 ? -1.939 14.484 20.328 1 93.31 98 TYR A CA 1
ATOM 762 C C . TYR A 1 98 ? -0.847 13.773 21.109 1 93.31 98 TYR A C 1
ATOM 764 O O . TYR A 1 98 ? -0.962 13.602 22.328 1 93.31 98 TYR A O 1
ATOM 772 N N . SER A 1 99 ? 0.209 13.422 20.5 1 90.06 99 SER A N 1
ATOM 773 C CA . SER A 1 99 ? 1.286 12.648 21.125 1 90.06 99 SER A CA 1
ATOM 774 C C . SER A 1 99 ? 2.043 13.492 22.141 1 90.06 99 SER A C 1
ATOM 776 O O . SER A 1 99 ? 2.453 12.977 23.188 1 90.06 99 SER A O 1
ATOM 778 N N . GLU A 1 100 ? 2.264 14.789 21.812 1 89.44 100 GLU A N 1
ATOM 779 C CA . GLU A 1 100 ? 2.924 15.672 22.766 1 89.44 100 GLU A CA 1
ATOM 780 C C . GLU A 1 100 ? 2.094 15.828 24.031 1 89.44 100 GLU A C 1
ATOM 782 O O . GLU A 1 100 ? 2.633 15.789 25.141 1 89.44 100 GLU A O 1
ATOM 787 N N . CYS A 1 101 ? 0.827 16 23.875 1 93.06 101 CYS A N 1
ATOM 788 C CA . CYS A 1 101 ? -0.059 16.156 25.016 1 93.06 101 CYS A CA 1
ATOM 789 C C . CYS A 1 101 ? -0.052 14.891 25.891 1 93.06 101 CYS A C 1
ATOM 791 O O . CYS A 1 101 ? -0.001 14.977 27.109 1 93.06 101 CYS A O 1
ATOM 793 N N . LYS A 1 102 ? -0.098 13.781 25.281 1 91.62 102 LYS A N 1
ATOM 794 C CA . LYS A 1 102 ? -0.128 12.508 26 1 91.62 102 LYS A CA 1
ATOM 795 C C . LYS A 1 102 ? 1.181 12.273 26.75 1 91.62 102 LYS A C 1
ATOM 797 O O . LYS A 1 102 ? 1.194 11.625 27.797 1 91.62 102 LYS A O 1
ATOM 802 N N . ALA A 1 103 ? 2.258 12.797 26.266 1 88.94 103 ALA A N 1
ATOM 803 C CA . ALA A 1 103 ? 3.574 12.594 26.859 1 88.94 103 ALA A CA 1
ATOM 804 C C . ALA A 1 103 ? 3.74 13.461 28.109 1 88.94 103 ALA A C 1
ATOM 806 O O . ALA A 1 103 ? 4.633 13.219 28.938 1 88.94 103 ALA A O 1
ATOM 807 N N . ILE A 1 104 ? 2.857 14.531 28.297 1 90.31 104 ILE A N 1
ATOM 808 C CA . ILE A 1 104 ? 2.895 15.375 29.484 1 90.31 104 ILE A CA 1
ATOM 809 C C . ILE A 1 104 ? 2.24 14.648 30.656 1 90.31 104 ILE A C 1
ATOM 811 O O . ILE A 1 104 ? 1.052 14.32 30.609 1 90.31 104 ILE A O 1
ATOM 815 N N . PRO A 1 105 ? 3.031 14.406 31.625 1 91.31 105 PRO A N 1
ATOM 816 C CA . PRO A 1 105 ? 2.422 13.734 32.781 1 91.31 105 PRO A CA 1
ATOM 817 C C . PRO A 1 105 ? 1.264 14.531 33.375 1 91.31 105 PRO A C 1
ATOM 819 O O . PRO A 1 105 ? 1.405 15.727 33.656 1 91.31 105 PRO A O 1
ATOM 822 N N . GLY A 1 106 ? 0.138 13.945 33.5 1 91.25 106 GLY A N 1
ATOM 823 C CA . GLY A 1 106 ? -1.026 14.555 34.125 1 91.25 106 GLY A CA 1
ATOM 824 C C . GLY A 1 106 ? -1.903 15.297 33.125 1 91.25 106 GLY A C 1
ATOM 825 O O . GLY A 1 106 ? -2.861 15.969 33.531 1 91.25 106 GLY A O 1
ATOM 826 N N . ALA A 1 107 ? -1.571 15.266 31.859 1 93.94 107 ALA A N 1
ATOM 827 C CA . ALA A 1 107 ? -2.354 15.945 30.828 1 93.94 107 ALA A CA 1
ATOM 828 C C . ALA A 1 107 ? -3.262 14.961 30.094 1 93.94 107 ALA A C 1
ATOM 830 O O . ALA A 1 107 ? -3.059 13.75 30.156 1 93.94 107 ALA A O 1
ATOM 831 N N . THR A 1 108 ? -4.312 15.492 29.516 1 94.94 108 THR A N 1
ATOM 832 C CA . THR A 1 108 ? -5.207 14.727 28.656 1 94.94 108 THR A CA 1
ATOM 833 C C . THR A 1 108 ? -5.574 15.531 27.422 1 94.94 108 THR A C 1
ATOM 835 O O . THR A 1 108 ? -5.703 16.75 27.484 1 94.94 108 THR A O 1
ATOM 838 N N . TYR A 1 109 ? -5.59 14.828 26.359 1 96 109 TYR A N 1
ATOM 839 C CA . TYR A 1 109 ? -5.973 15.445 25.094 1 96 109 TYR A CA 1
ATOM 840 C C . TYR A 1 109 ? -7.488 15.445 24.922 1 96 109 TYR A C 1
ATOM 842 O O . TYR A 1 109 ? -8.141 14.422 25.141 1 96 109 TYR A O 1
ATOM 850 N N . CYS A 1 110 ? -8.062 16.578 24.547 1 93.62 110 CYS A N 1
ATOM 851 C CA . CYS A 1 110 ? -9.492 16.688 24.297 1 93.62 110 CYS A CA 1
ATOM 852 C C . CYS A 1 110 ? -9.766 17.375 22.969 1 93.62 110 CYS A C 1
ATOM 854 O O . CYS A 1 110 ? -8.977 18.219 22.531 1 93.62 110 CYS A O 1
ATOM 856 N N . LEU A 1 111 ? -10.773 16.953 22.312 1 91.56 111 LEU A N 1
ATOM 857 C CA . LEU A 1 111 ? -11.203 17.547 21.047 1 91.56 111 LEU A CA 1
ATOM 858 C C . LEU A 1 111 ? -12.57 18.203 21.188 1 91.56 111 LEU A C 1
ATOM 860 O O . LEU A 1 111 ? -13.531 17.547 21.609 1 91.56 111 LEU A O 1
ATOM 864 N N . ALA A 1 112 ? -12.664 19.484 20.875 1 88.38 112 ALA A N 1
ATOM 865 C CA . ALA A 1 112 ? -13.914 20.234 20.969 1 88.38 112 ALA A CA 1
ATOM 866 C C . ALA A 1 112 ? -14.453 20.594 19.578 1 88.38 112 ALA A C 1
ATOM 868 O O . ALA A 1 112 ? -13.688 20.953 18.688 1 88.38 112 ALA A O 1
ATOM 869 N N . GLY A 1 113 ? -15.711 20.359 19.391 1 84.81 113 GLY A N 1
ATOM 870 C CA . GLY A 1 113 ? -16.375 20.766 18.172 1 84.81 113 GLY A CA 1
ATOM 871 C C . GLY A 1 113 ? -16.984 22.141 18.25 1 84.81 113 GLY A C 1
ATOM 872 O O . GLY A 1 113 ? -17.734 22.453 19.172 1 84.81 113 GLY A O 1
ATOM 873 N N . ILE A 1 114 ? -16.562 22.984 17.328 1 77.5 114 ILE A N 1
ATOM 874 C CA . ILE A 1 114 ? -17.062 24.359 17.297 1 77.5 114 ILE A CA 1
ATOM 875 C C . ILE A 1 114 ? -17.719 24.641 15.945 1 77.5 114 ILE A C 1
ATOM 877 O O . ILE A 1 114 ? -17.172 24.266 14.906 1 77.5 114 ILE A O 1
ATOM 881 N N . GLY A 1 115 ? -18.875 25.109 15.953 1 74.44 115 GLY A N 1
ATOM 882 C CA . GLY A 1 115 ? -19.578 25.391 14.719 1 74.44 115 GLY A CA 1
ATOM 883 C C . GLY A 1 115 ? -20.188 26.781 14.695 1 74.44 115 GLY A C 1
ATOM 884 O O . GLY A 1 115 ? -20.234 27.469 15.719 1 74.44 115 GLY A O 1
ATOM 885 N N . ALA A 1 116 ? -20.531 27.25 13.492 1 67.06 116 ALA A N 1
ATOM 886 C CA . ALA A 1 116 ? -21.203 28.547 13.312 1 67.06 116 ALA A CA 1
ATOM 887 C C . ALA A 1 116 ? -22.656 28.484 13.781 1 67.06 116 ALA A C 1
ATOM 889 O O . ALA A 1 116 ? -23.328 27.469 13.586 1 67.06 116 ALA A O 1
ATOM 890 N N . LYS A 1 117 ? -23.078 29.453 14.586 1 64.12 117 LYS A N 1
ATOM 891 C CA . LYS A 1 117 ? -24.484 29.531 14.961 1 64.12 117 LYS A CA 1
ATOM 892 C C . LYS A 1 117 ? -25.344 29.953 13.781 1 64.12 117 LYS A C 1
ATOM 894 O O . LYS A 1 117 ? -25.031 30.938 13.086 1 64.12 117 LYS A O 1
ATOM 899 N N . PRO A 1 118 ? -26.266 28.969 13.359 1 55.69 118 PRO A N 1
ATOM 900 C CA . PRO A 1 118 ? -27.125 29.359 12.234 1 55.69 118 PRO A CA 1
ATOM 901 C C . PRO A 1 118 ? -27.828 30.688 12.469 1 55.69 118 PRO A C 1
ATOM 903 O O . PRO A 1 118 ? -28.219 30.984 13.602 1 55.69 118 PRO A O 1
ATOM 906 N N . LYS A 1 119 ? -27.562 31.75 11.734 1 49.34 119 LYS A N 1
ATOM 907 C CA . LYS A 1 119 ? -28.359 32.969 11.828 1 49.34 119 LYS A CA 1
ATOM 908 C C . LYS A 1 119 ? -29.844 32.656 11.727 1 49.34 119 LYS A C 1
ATOM 910 O O . LYS A 1 119 ? -30.25 31.734 11.039 1 49.34 119 LYS A O 1
ATOM 915 N N . ASN A 1 120 ? -30.688 33.188 12.5 1 42.59 120 ASN A N 1
ATOM 916 C CA . ASN A 1 120 ? -32.125 33.25 12.398 1 42.59 120 ASN A CA 1
ATOM 917 C C . ASN A 1 120 ? -32.594 33.562 10.969 1 42.59 120 ASN A C 1
ATOM 919 O O . ASN A 1 120 ? -32.156 34.562 10.391 1 42.59 120 ASN A O 1
ATOM 923 N N . GLY A 1 121 ? -33.469 32.656 10.086 1 44.69 121 GLY A N 1
ATOM 924 C CA . GLY A 1 121 ? -34.156 32.656 8.812 1 44.69 121 GLY A CA 1
ATOM 925 C C . GLY A 1 121 ? -33.312 32.125 7.672 1 44.69 121 GLY A C 1
ATOM 926 O O . GLY A 1 121 ? -33.812 31.969 6.551 1 44.69 121 GLY A O 1
ATOM 927 N N . SER A 1 122 ? -32.156 32.625 7.477 1 37.25 122 SER A N 1
ATOM 928 C CA . SER A 1 122 ? -31.547 32.312 6.18 1 37.25 122 SER A CA 1
ATOM 929 C C . SER A 1 122 ? -31.156 30.844 6.082 1 37.25 122 SER A C 1
ATOM 931 O O . SER A 1 122 ? -30.641 30.266 7.039 1 37.25 122 SER A O 1
ATOM 933 N N . LYS A 1 123 ? -31.781 30.156 5.246 1 38.62 123 LYS A N 1
ATOM 934 C CA . LYS A 1 123 ? -31.453 28.844 4.703 1 38.62 123 LYS A CA 1
ATOM 935 C C . LYS A 1 123 ? -29.953 28.703 4.477 1 38.62 123 LYS A C 1
ATOM 937 O O . LYS A 1 123 ? -29.328 29.578 3.865 1 38.62 123 LYS A O 1
ATOM 942 N N . THR A 1 124 ? -29.281 28.172 5.434 1 38.28 124 THR A N 1
ATOM 943 C CA . THR A 1 124 ? -27.891 27.844 5.156 1 38.28 124 THR A CA 1
ATOM 944 C C . THR A 1 124 ? -27.656 27.688 3.658 1 38.28 124 THR A C 1
ATOM 946 O O . THR A 1 124 ? -28.312 26.906 2.994 1 38.28 124 THR A O 1
ATOM 949 N N . PRO A 1 125 ? -27.125 28.688 3.004 1 35.78 125 PRO A N 1
ATOM 950 C CA . PRO A 1 125 ? -26.922 28.391 1.583 1 35.78 125 PRO A CA 1
ATOM 951 C C . PRO A 1 125 ? -26.266 27.031 1.345 1 35.78 125 PRO A C 1
ATOM 953 O O . PRO A 1 125 ? -25.281 26.703 1.998 1 35.78 125 PRO A O 1
ATOM 956 N N . VAL A 1 126 ? -27 26.062 0.951 1 37.12 126 VAL A N 1
ATOM 957 C CA . VAL A 1 126 ? -26.656 24.719 0.522 1 37.12 126 VAL A CA 1
ATOM 958 C C . VAL A 1 126 ? -25.297 24.703 -0.15 1 37.12 126 VAL A C 1
ATOM 960 O O . VAL A 1 126 ? -24.547 23.734 -0.056 1 37.12 126 VAL A O 1
ATOM 963 N N . ASN A 1 127 ? -24.906 25.797 -0.814 1 35.59 127 ASN A N 1
ATOM 964 C CA . ASN A 1 127 ? -23.828 25.734 -1.807 1 35.59 127 ASN A CA 1
ATOM 965 C C . ASN A 1 127 ? -22.469 26.062 -1.19 1 35.59 127 ASN A C 1
ATOM 967 O O . ASN A 1 127 ? -21.484 26.219 -1.907 1 35.59 127 ASN A O 1
ATOM 971 N N . ASN A 1 128 ? -22.391 26.688 0.017 1 36.12 128 ASN A N 1
ATOM 972 C CA . ASN A 1 128 ? -21.031 26.969 0.484 1 36.12 128 ASN A CA 1
ATOM 973 C C . ASN A 1 128 ? -20.594 25.969 1.546 1 36.12 128 ASN A C 1
ATOM 975 O O . ASN A 1 128 ? -21.047 26.031 2.688 1 36.12 128 ASN A O 1
ATOM 979 N N . PRO A 1 129 ? -20.094 24.938 1.213 1 42.03 129 PRO A N 1
ATOM 980 C CA . PRO A 1 129 ? -19.625 23.906 2.148 1 42.03 129 PRO A CA 1
ATOM 981 C C . PRO A 1 129 ? -18.953 24.5 3.393 1 42.03 129 PRO A C 1
ATOM 983 O O . PRO A 1 129 ? -18.875 23.844 4.426 1 42.03 129 PRO A O 1
ATOM 986 N N . LEU A 1 130 ? -18.516 25.766 3.361 1 41.84 130 LEU A N 1
ATOM 987 C CA . LEU A 1 130 ? -17.844 26.391 4.496 1 41.84 130 LEU A CA 1
ATOM 988 C C . LEU A 1 130 ? -18.859 26.891 5.512 1 41.84 130 LEU A C 1
ATOM 990 O O . LEU A 1 130 ? -18.5 27.234 6.645 1 41.84 130 LEU A O 1
ATOM 994 N N . ALA A 1 131 ? -19.984 27.328 5.125 1 41.81 131 ALA A N 1
ATOM 995 C CA . ALA A 1 131 ? -20.969 27.953 6.023 1 41.81 131 ALA A CA 1
ATOM 996 C C . ALA A 1 131 ? -21.328 27.016 7.164 1 41.81 131 ALA A C 1
ATOM 998 O O . ALA A 1 131 ? -21.656 27.453 8.273 1 41.81 131 ALA A O 1
ATOM 999 N N . SER A 1 132 ? -21.469 25.734 6.887 1 49.53 132 SER A N 1
ATOM 1000 C CA . SER A 1 132 ? -21.781 24.797 7.953 1 49.53 132 SER A CA 1
ATOM 1001 C C . SER A 1 132 ? -20.5 24.156 8.508 1 49.53 132 SER A C 1
ATOM 1003 O O . SER A 1 132 ? -20.547 23.062 9.078 1 49.53 132 SER A O 1
ATOM 1005 N N . ALA A 1 133 ? -19.484 24.984 8.391 1 56.69 133 ALA A N 1
ATOM 1006 C CA . ALA A 1 133 ? -18.156 24.438 8.609 1 56.69 133 ALA A CA 1
ATOM 1007 C C . ALA A 1 133 ? -17.859 24.266 10.094 1 56.69 133 ALA A C 1
ATOM 1009 O O . ALA A 1 133 ? -17.984 25.219 10.875 1 56.69 133 ALA A O 1
ATOM 1010 N N . THR A 1 134 ? -18.109 23.156 10.695 1 68.94 134 THR A N 1
ATOM 1011 C CA . THR A 1 134 ? -17.656 22.766 12.023 1 68.94 134 THR A CA 1
ATOM 1012 C C . THR A 1 134 ? -16.156 22.453 12.008 1 68.94 134 THR A C 1
ATOM 1014 O O . THR A 1 134 ? -15.633 21.969 11.008 1 68.94 134 THR A O 1
ATOM 1017 N N . PHE A 1 135 ? -15.5 23.25 12.867 1 76.69 135 PHE A N 1
ATOM 1018 C CA . PHE A 1 135 ? -14.102 22.859 12.961 1 76.69 135 PHE A CA 1
ATOM 1019 C C . PHE A 1 135 ? -13.805 22.234 14.312 1 76.69 135 PHE A C 1
ATOM 1021 O O . PHE A 1 135 ? -14.547 22.438 15.281 1 76.69 135 PHE A O 1
ATOM 1028 N N . LYS A 1 136 ? -12.898 21.438 14.406 1 84.88 136 LYS A N 1
ATOM 1029 C CA . LYS A 1 136 ? -12.461 20.734 15.609 1 84.88 136 LYS A CA 1
ATOM 1030 C C . LYS A 1 136 ? -11.188 21.359 16.172 1 84.88 136 LYS A C 1
ATOM 1032 O O . LYS A 1 136 ? -10.297 21.75 15.422 1 84.88 136 LYS A O 1
ATOM 1037 N N . TRP A 1 137 ? -11.227 21.578 17.438 1 86.44 137 TRP A N 1
ATOM 1038 C CA . TRP A 1 137 ? -10.094 22.188 18.141 1 86.44 137 TRP A CA 1
ATOM 1039 C C . TRP A 1 137 ? -9.508 21.219 19.156 1 86.44 137 TRP A C 1
ATOM 1041 O O . TRP A 1 137 ? -10.18 20.844 20.125 1 86.44 137 TRP A O 1
ATOM 1051 N N . GLY A 1 138 ? -8.242 20.844 18.938 1 91.25 138 GLY A N 1
ATOM 1052 C CA . GLY A 1 138 ? -7.543 20 19.875 1 91.25 138 GLY A CA 1
ATOM 1053 C C . GLY A 1 138 ? -6.965 20.75 21.062 1 91.25 138 GLY A C 1
ATOM 1054 O O . GLY A 1 138 ? -6.262 21.75 20.875 1 91.25 138 GLY A O 1
ATOM 1055 N N . LEU A 1 139 ? -7.316 20.281 22.312 1 89.88 139 LEU A N 1
ATOM 1056 C CA . LEU A 1 139 ? -6.875 20.938 23.547 1 89.88 139 LEU A CA 1
ATOM 1057 C C . LEU A 1 139 ? -6.043 19.969 24.391 1 89.88 139 LEU A C 1
ATOM 1059 O O . LEU A 1 139 ? -6.184 18.75 24.281 1 89.88 139 LEU A O 1
ATOM 1063 N N . CYS A 1 140 ? -5.102 20.531 25.062 1 91.38 140 CYS A N 1
ATOM 1064 C CA . CYS A 1 140 ? -4.332 19.812 26.062 1 91.38 140 CYS A CA 1
ATOM 1065 C C . CYS A 1 140 ? -4.578 20.375 27.453 1 91.38 140 CYS A C 1
ATOM 1067 O O . CYS A 1 140 ? -4.207 21.516 27.734 1 91.38 140 CYS A O 1
ATOM 1069 N N . VAL A 1 141 ? -5.238 19.578 28.344 1 89 141 VAL A N 1
ATOM 1070 C CA . VAL A 1 141 ? -5.676 20.062 29.641 1 89 141 VAL A CA 1
ATOM 1071 C C . VAL A 1 141 ? -5.27 19.062 30.734 1 89 141 VAL A C 1
ATOM 1073 O O . VAL A 1 141 ? -4.914 17.922 30.422 1 89 141 VAL A O 1
ATOM 1076 N N . PRO A 1 142 ? -5.289 19.562 31.922 1 89.06 142 PRO A N 1
ATOM 1077 C CA . PRO A 1 142 ? -5.008 18.625 33 1 89.06 142 PRO A CA 1
ATOM 1078 C C . PRO A 1 142 ? -6.051 17.5 33.125 1 89.06 142 PRO A C 1
ATOM 1080 O O . PRO A 1 142 ? -7.242 17.75 32.906 1 89.06 142 PRO A O 1
ATOM 1083 N N . LYS A 1 143 ? -5.609 16.391 33.5 1 93.06 143 LYS A N 1
ATOM 1084 C CA . LYS A 1 143 ? -6.457 15.211 33.594 1 93.06 143 LYS A CA 1
ATOM 1085 C C . LYS A 1 143 ? -7.594 15.406 34.594 1 93.06 143 LYS A C 1
ATOM 1087 O O . LYS A 1 143 ? -8.617 14.719 34.5 1 93.06 143 LYS A O 1
ATOM 1092 N N . GLN A 1 144 ? -7.438 16.312 35.469 1 90.25 144 GLN A N 1
ATOM 1093 C CA . GLN A 1 144 ? -8.438 16.594 36.5 1 90.25 144 GLN A CA 1
ATOM 1094 C C . GLN A 1 144 ? -9.648 17.312 35.906 1 90.25 144 GLN A C 1
ATOM 1096 O O . GLN A 1 144 ? -10.711 17.375 36.531 1 90.25 144 GLN A O 1
ATOM 1101 N N . CYS A 1 145 ? -9.484 17.828 34.75 1 88.19 145 CYS A N 1
ATOM 1102 C CA . CYS A 1 145 ? -10.586 18.531 34.094 1 88.19 145 CYS A CA 1
ATOM 1103 C C . CYS A 1 145 ? -11.445 17.547 33.312 1 88.19 145 CYS A C 1
ATOM 1105 O O . CYS A 1 145 ? -10.969 16.906 32.375 1 88.19 145 CYS A O 1
ATOM 1107 N N . SER A 1 146 ? -12.695 17.531 33.594 1 87.94 146 SER A N 1
ATOM 1108 C CA . SER A 1 146 ? -13.625 16.672 32.875 1 87.94 146 SER A CA 1
ATOM 1109 C C . SER A 1 146 ? -14.078 17.297 31.547 1 87.94 146 SER A C 1
ATOM 1111 O O . SER A 1 146 ? -13.812 18.484 31.312 1 87.94 146 SER A O 1
ATOM 1113 N N . GLU A 1 147 ? -14.742 16.531 30.688 1 89.81 147 GLU A N 1
ATOM 1114 C CA . GLU A 1 147 ? -15.281 17.016 29.422 1 89.81 147 GLU A CA 1
ATOM 1115 C C . GLU A 1 147 ? -16.281 18.141 29.656 1 89.81 147 GLU A C 1
ATOM 1117 O O . GLU A 1 147 ? -16.344 19.094 28.875 1 89.81 147 GLU A O 1
ATOM 1122 N N . THR A 1 148 ? -17.031 18.016 30.75 1 85.56 148 THR A N 1
ATOM 1123 C CA . THR A 1 148 ? -18.016 19.047 31.094 1 85.56 148 THR A CA 1
ATOM 1124 C C . THR A 1 148 ? -17.328 20.328 31.547 1 85.56 148 THR A C 1
ATOM 1126 O O . THR A 1 148 ? -17.766 21.438 31.203 1 85.56 148 THR A O 1
ATOM 1129 N N . ASP A 1 149 ? -16.266 20.141 32.281 1 85.56 149 ASP A N 1
ATOM 1130 C CA . ASP A 1 149 ? -15.5 21.297 32.719 1 85.56 149 ASP A CA 1
ATOM 1131 C C . ASP A 1 149 ? -14.977 22.094 31.531 1 85.56 149 ASP A C 1
ATOM 1133 O O . ASP A 1 149 ? -15.07 23.328 31.516 1 85.56 149 ASP A O 1
ATOM 1137 N N . ILE A 1 150 ? -14.484 21.391 30.594 1 85.25 150 ILE A N 1
ATOM 1138 C CA . ILE A 1 150 ? -13.875 22.016 29.438 1 85.25 150 ILE A CA 1
ATOM 1139 C C . ILE A 1 150 ? -14.953 22.688 28.594 1 85.25 150 ILE A C 1
ATOM 1141 O O . ILE A 1 150 ? -14.742 23.797 28.062 1 85.25 150 ILE A O 1
ATOM 1145 N N . ALA A 1 151 ? -16.125 22.031 28.422 1 83.75 151 ALA A N 1
ATOM 1146 C CA . ALA A 1 151 ? -17.219 22.609 27.656 1 83.75 151 ALA A CA 1
ATOM 1147 C C . ALA A 1 151 ? -17.688 23.922 28.266 1 83.75 151 ALA A C 1
ATOM 1149 O O . ALA A 1 151 ? -17.906 24.906 27.562 1 83.75 151 ALA A O 1
ATOM 1150 N N . VAL A 1 152 ? -17.781 23.906 29.562 1 78.31 152 VAL A N 1
ATOM 1151 C CA . VAL A 1 152 ? -18.234 25.094 30.281 1 78.31 152 VAL A CA 1
ATOM 1152 C C . VAL A 1 152 ? -17.172 26.188 30.156 1 78.31 152 VAL A C 1
ATOM 1154 O O . VAL A 1 152 ? -17.5 27.359 29.938 1 78.31 152 VAL A O 1
ATOM 1157 N N . GLY A 1 153 ? -15.945 25.75 30.359 1 76.12 153 GLY A N 1
ATOM 1158 C CA . GLY A 1 153 ? -14.859 26.703 30.219 1 76.12 153 GLY A CA 1
ATOM 1159 C C . GLY A 1 153 ? -14.812 27.344 28.844 1 76.12 153 GLY A C 1
ATOM 1160 O O . GLY A 1 153 ? -14.617 28.562 28.719 1 76.12 153 GLY A O 1
ATOM 1161 N N . LEU A 1 154 ? -15.008 26.594 27.828 1 78.31 154 LEU A N 1
ATOM 1162 C CA . LEU A 1 154 ? -14.977 27.094 26.453 1 78.31 154 LEU A CA 1
ATOM 1163 C C . LEU A 1 154 ? -16.156 28.016 26.188 1 78.31 154 LEU A C 1
ATOM 1165 O O . LEU A 1 154 ? -16.016 29.016 25.484 1 78.31 154 LEU A O 1
ATOM 1169 N N . GLN A 1 155 ? -17.297 27.672 26.719 1 76 155 GLN A N 1
ATOM 1170 C CA . GLN A 1 155 ? -18.469 28.531 26.562 1 76 155 GLN A CA 1
ATOM 1171 C C . GLN A 1 155 ? -18.234 29.875 27.234 1 76 155 GLN A C 1
ATOM 1173 O O . GLN A 1 155 ? -18.656 30.906 26.719 1 76 155 GLN A O 1
ATOM 1178 N N . ASP A 1 156 ? -17.562 29.797 28.312 1 68.25 156 ASP A N 1
ATOM 1179 C CA . ASP A 1 156 ? -17.25 31.031 29.016 1 68.25 156 ASP A CA 1
ATOM 1180 C C . ASP A 1 156 ? -16.281 31.891 28.219 1 68.25 156 ASP A C 1
ATOM 1182 O O . ASP A 1 156 ? -16.422 33.125 28.188 1 68.25 156 ASP A O 1
ATOM 1186 N N . ILE A 1 157 ? -15.383 31.25 27.609 1 66.62 157 ILE A N 1
ATOM 1187 C CA . ILE A 1 157 ? -14.414 31.969 26.781 1 66.62 157 ILE A CA 1
ATOM 1188 C C . ILE A 1 157 ? -15.117 32.594 25.578 1 66.62 157 ILE A C 1
ATOM 1190 O O . ILE A 1 157 ? -14.867 33.75 25.234 1 66.62 157 ILE A O 1
ATOM 1194 N N . ILE A 1 158 ? -16.062 31.875 24.984 1 70.38 158 ILE A N 1
ATOM 1195 C CA . ILE A 1 158 ? -16.812 32.344 23.828 1 70.38 158 ILE A CA 1
ATOM 1196 C C . ILE A 1 158 ? -17.672 33.562 24.219 1 70.38 158 ILE A C 1
ATOM 1198 O O . ILE A 1 158 ? -17.734 34.562 23.5 1 70.38 158 ILE A O 1
ATOM 1202 N N . LYS A 1 159 ? -18.203 33.5 25.359 1 65.38 159 LYS A N 1
ATOM 1203 C CA . LYS A 1 159 ? -19.031 34.594 25.875 1 65.38 159 LYS A CA 1
ATOM 1204 C C . LYS A 1 159 ? -18.172 35.812 26.203 1 65.38 159 LYS A C 1
ATOM 1206 O O . LYS A 1 159 ? -18.547 36.938 25.906 1 65.38 159 LYS A O 1
ATOM 1211 N N . ALA A 1 160 ? -17.062 35.469 26.734 1 56.38 160 ALA A N 1
ATOM 1212 C CA . ALA A 1 160 ? -16.156 36.562 27.141 1 56.38 160 ALA A CA 1
ATOM 1213 C C . ALA A 1 160 ? -15.672 37.344 25.938 1 56.38 160 ALA A C 1
ATOM 1215 O O . ALA A 1 160 ? -15.469 38.562 26.031 1 56.38 160 ALA A O 1
ATOM 1216 N N . PHE A 1 161 ? -15.617 36.594 24.844 1 58.78 161 PHE A N 1
ATOM 1217 C CA . PHE A 1 161 ? -15.117 37.25 23.641 1 58.78 161 PHE A CA 1
ATOM 1218 C C . PHE A 1 161 ? -16.266 37.75 22.797 1 58.78 161 PHE A C 1
ATOM 1220 O O . PHE A 1 161 ? -16.047 38.312 21.703 1 58.78 161 PHE A O 1
ATOM 1227 N N . GLY A 1 162 ? -17.516 37.625 23.219 1 55.88 162 GLY A N 1
ATOM 1228 C CA . GLY A 1 162 ? -18.688 38.094 22.5 1 55.88 162 GLY A CA 1
ATOM 1229 C C . GLY A 1 162 ? -18.969 37.344 21.219 1 55.88 162 GLY A C 1
ATOM 1230 O O . GLY A 1 162 ? -19.469 37.938 20.25 1 55.88 162 GLY A O 1
ATOM 1231 N N . LEU A 1 163 ? -18.516 36.156 21.188 1 61.75 163 LEU A N 1
ATOM 1232 C CA . LEU A 1 163 ? -18.641 35.406 19.953 1 61.75 163 LEU A CA 1
ATOM 1233 C C . LEU A 1 163 ? -19.844 34.438 20 1 61.75 163 LEU A C 1
ATOM 1235 O O . LEU A 1 163 ? -19.984 33.562 19.156 1 61.75 163 LEU A O 1
ATOM 1239 N N . GLU A 1 164 ? -20.719 34.625 20.953 1 67.69 164 GLU A N 1
ATOM 1240 C CA . GLU A 1 164 ? -21.844 33.719 21.156 1 67.69 164 GLU A CA 1
ATOM 1241 C C . GLU A 1 164 ? -22.812 33.75 19.984 1 67.69 164 GLU A C 1
ATOM 1243 O O . GLU A 1 164 ? -23.516 32.781 19.719 1 67.69 164 GLU A O 1
ATOM 1248 N N . SER A 1 165 ? -22.766 34.812 19.281 1 61.72 165 SER A N 1
ATOM 1249 C CA . SER A 1 165 ? -23.688 34.969 18.156 1 61.72 165 SER A CA 1
ATOM 1250 C C . SER A 1 165 ? -23.109 34.344 16.891 1 61.72 165 SER A C 1
ATOM 1252 O O . SER A 1 165 ? -23.828 34.062 15.938 1 61.72 165 SER A O 1
ATOM 1254 N N . VAL A 1 166 ? -21.797 34.031 16.984 1 61.47 166 VAL A N 1
ATOM 1255 C CA . VAL A 1 166 ? -21.125 33.625 15.766 1 61.47 166 VAL A CA 1
ATOM 1256 C C . VAL A 1 166 ? -20.766 32.125 15.875 1 61.47 166 VAL A C 1
ATOM 1258 O O . VAL A 1 166 ? -20.875 31.391 14.898 1 61.47 166 VAL A O 1
ATOM 1261 N N . ILE A 1 167 ? -20.344 31.766 17.109 1 70.69 167 ILE A N 1
ATOM 1262 C CA . ILE A 1 167 ? -19.844 30.406 17.25 1 70.69 167 ILE A CA 1
ATOM 1263 C C . ILE A 1 167 ? -20.531 29.719 18.438 1 70.69 167 ILE A C 1
ATOM 1265 O O . ILE A 1 167 ? -20.969 30.375 19.375 1 70.69 167 ILE A O 1
ATOM 1269 N N . GLN A 1 168 ? -20.734 28.422 18.297 1 73.19 168 GLN A N 1
ATOM 1270 C CA . GLN A 1 168 ? -21.266 27.578 19.359 1 73.19 168 GLN A CA 1
ATOM 1271 C C . GLN A 1 168 ? -20.578 26.219 19.391 1 73.19 168 GLN A C 1
ATOM 1273 O O . GLN A 1 168 ? -19.969 25.797 18.406 1 73.19 168 GLN A O 1
ATOM 1278 N N . LEU A 1 169 ? -20.641 25.719 20.594 1 78.75 169 LEU A N 1
ATOM 1279 C CA . LEU A 1 169 ? -20.172 24.328 20.688 1 78.75 169 LEU A CA 1
ATOM 1280 C C . LEU A 1 169 ? -21.156 23.375 20.031 1 78.75 169 LEU A C 1
ATOM 1282 O O . LEU A 1 169 ? -22.375 23.547 20.172 1 78.75 169 LEU A O 1
ATOM 1286 N N . VAL A 1 170 ? -20.641 22.578 19.141 1 74.75 170 VAL A N 1
ATOM 1287 C CA . VAL A 1 170 ? -21.516 21.656 18.406 1 74.75 170 VAL A CA 1
ATOM 1288 C C . VAL A 1 170 ? -21.234 20.219 18.828 1 74.75 170 VAL A C 1
ATOM 1290 O O . VAL A 1 170 ? -20.078 19.859 19.078 1 74.75 170 VAL A O 1
ATOM 1293 N N . ASP A 1 171 ? -22.328 19.562 19.094 1 64.88 171 ASP A N 1
ATOM 1294 C CA . ASP A 1 171 ? -22.203 18.141 19.406 1 64.88 171 ASP A CA 1
ATOM 1295 C C . ASP A 1 171 ? -21.688 17.359 18.203 1 64.88 171 ASP A C 1
ATOM 1297 O O . ASP A 1 171 ? -22.016 17.672 17.062 1 64.88 171 ASP A O 1
ATOM 1301 N N . ASP A 1 172 ? -20.453 16.906 18.375 1 56.03 172 ASP A N 1
ATOM 1302 C CA . ASP A 1 172 ? -19.828 16.156 17.297 1 56.03 172 ASP A CA 1
ATOM 1303 C C . ASP A 1 172 ? -20.688 14.969 16.875 1 56.03 172 ASP A C 1
ATOM 1305 O O . ASP A 1 172 ? -20.938 14.062 17.672 1 56.03 172 ASP A O 1
ATOM 1309 N N . LEU A 1 173 ? -21.688 15.172 15.906 1 48.03 173 LEU A N 1
ATOM 1310 C CA . LEU A 1 173 ? -22.438 14.039 15.391 1 48.03 173 LEU A CA 1
ATOM 1311 C C . LEU A 1 173 ? -21.547 13.086 14.609 1 48.03 173 LEU A C 1
ATOM 1313 O O . LEU A 1 173 ? -20.969 13.477 13.594 1 48.03 173 LEU A O 1
ATOM 1317 N N . GLY A 1 174 ? -20.359 12.648 15.055 1 44.72 174 GLY A N 1
ATOM 1318 C CA . GLY A 1 174 ? -19.578 11.672 14.312 1 44.72 174 GLY A CA 1
ATOM 1319 C C . GLY A 1 174 ? -20.312 11.102 13.117 1 44.72 174 GLY A C 1
ATOM 1320 O O . GLY A 1 174 ? -21.5 11.367 12.93 1 44.72 174 GLY A O 1
ATOM 1321 N N . LEU A 1 175 ? -19.625 10.484 11.961 1 41.44 175 LEU A N 1
ATOM 1322 C CA . LEU A 1 175 ? -20.312 9.93 10.797 1 41.44 175 LEU A CA 1
ATOM 1323 C C . LEU A 1 175 ? -21.656 9.344 11.188 1 41.44 175 LEU A C 1
ATOM 1325 O O . LEU A 1 175 ? -22.516 9.117 10.336 1 41.44 175 LEU A O 1
ATOM 1329 N N . LYS A 1 176 ? -21.766 7.953 11.641 1 36.59 176 LYS A N 1
ATOM 1330 C CA . LYS A 1 176 ? -22.781 6.902 11.68 1 36.59 176 LYS A CA 1
ATOM 1331 C C . LYS A 1 176 ? -23.797 7.156 12.789 1 36.59 176 LYS A C 1
ATOM 1333 O O . LYS A 1 176 ? -24.797 6.445 12.891 1 36.59 176 LYS A O 1
ATOM 1338 N N . SER A 1 177 ? -23.359 7.242 14.211 1 37.03 177 SER A N 1
ATOM 1339 C CA . SER A 1 177 ? -24.156 6.621 15.266 1 37.03 177 SER A CA 1
ATOM 1340 C C . SER A 1 177 ? -25.328 7.508 15.672 1 37.03 177 SER A C 1
ATOM 1342 O O . SER A 1 177 ? -25.156 8.719 15.852 1 37.03 177 SER A O 1
ATOM 1344 N N . THR A 1 178 ? -26.375 7.16 15.297 1 36.66 178 THR A N 1
ATOM 1345 C CA . THR A 1 178 ? -27.656 7.508 15.906 1 36.66 178 THR A CA 1
ATOM 1346 C C . THR A 1 178 ? -27.5 7.734 17.406 1 36.66 178 THR A C 1
ATOM 1348 O O . THR A 1 178 ? -28.453 8.086 18.094 1 36.66 178 THR A O 1
ATOM 1351 N N . ALA A 1 179 ? -26.938 6.711 18.047 1 36.25 179 ALA A N 1
ATOM 1352 C CA . ALA A 1 179 ? -27.25 6.641 19.469 1 36.25 179 ALA A CA 1
ATOM 1353 C C . ALA A 1 179 ? -26.938 7.961 20.172 1 36.25 179 ALA A C 1
ATOM 1355 O O . ALA A 1 179 ? -26.312 8.844 19.578 1 36.25 179 ALA A O 1
ATOM 1356 N N . SER A 1 180 ? -26.172 7.859 21.375 1 40.94 180 SER A N 1
ATOM 1357 C CA . SER A 1 180 ? -26.203 8.633 22.625 1 40.94 180 SER A CA 1
ATOM 1358 C C . SER A 1 180 ? -25.656 10.047 22.391 1 40.94 180 SER A C 1
ATOM 1360 O O . SER A 1 180 ? -25.078 10.336 21.359 1 40.94 180 SER A O 1
ATOM 1362 N N . ILE A 1 181 ? -24.984 10.641 23.578 1 45.47 181 ILE A N 1
ATOM 1363 C CA . ILE A 1 181 ? -24.766 11.938 24.203 1 45.47 181 ILE A CA 1
ATOM 1364 C C . ILE A 1 181 ? -23.656 12.688 23.453 1 45.47 181 ILE A C 1
ATOM 1366 O O . ILE A 1 181 ? -22.469 12.406 23.656 1 45.47 181 ILE A O 1
ATOM 1370 N N . ALA A 1 182 ? -23.953 12.984 22.234 1 57.19 182 ALA A N 1
ATOM 1371 C CA . ALA A 1 182 ? -23.078 13.875 21.469 1 57.19 182 ALA A CA 1
ATOM 1372 C C . ALA A 1 182 ? -22.547 15 22.359 1 57.19 182 ALA A C 1
ATOM 1374 O O . ALA A 1 182 ? -23.328 15.688 23.031 1 57.19 182 ALA A O 1
ATOM 1375 N N . LYS A 1 183 ? -21.312 14.711 22.75 1 75.75 183 LYS A N 1
ATOM 1376 C CA . LYS A 1 183 ? -20.625 15.719 23.562 1 75.75 183 LYS A CA 1
ATOM 1377 C C . LYS A 1 183 ? -19.844 16.688 22.688 1 75.75 183 LYS A C 1
ATOM 1379 O O . LYS A 1 183 ? -19.391 16.328 21.609 1 75.75 183 LYS A O 1
ATOM 1384 N N . ALA A 1 184 ? -19.938 17.797 23.062 1 84.31 184 ALA A N 1
ATOM 1385 C CA . ALA A 1 184 ? -19.219 18.828 22.344 1 84.31 184 ALA A CA 1
ATOM 1386 C C . ALA A 1 184 ? -17.703 18.688 22.516 1 84.31 184 ALA A C 1
ATOM 1388 O O . ALA A 1 184 ? -16.922 19.141 21.688 1 84.31 184 ALA A O 1
ATOM 1389 N N . VAL A 1 185 ? -17.422 18.031 23.688 1 89.19 185 VAL A N 1
ATOM 1390 C CA . VAL A 1 185 ? -16.016 17.828 23.984 1 89.19 185 VAL A CA 1
ATOM 1391 C C . VAL A 1 185 ? -15.75 16.344 24.266 1 89.19 185 VAL A C 1
ATOM 1393 O O . VAL A 1 185 ? -16.5 15.719 25.031 1 89.19 185 VAL A O 1
ATOM 1396 N N . ASN A 1 186 ? -14.805 15.773 23.594 1 91.94 186 ASN A N 1
ATOM 1397 C CA . ASN A 1 186 ? -14.391 14.391 23.812 1 91.94 186 ASN A CA 1
ATOM 1398 C C . ASN A 1 186 ? -12.914 14.297 24.172 1 91.94 186 ASN A C 1
ATOM 1400 O O . ASN A 1 186 ? -12.055 14.75 23.422 1 91.94 186 ASN A O 1
ATOM 1404 N N . CYS A 1 187 ? -12.648 13.727 25.312 1 93.44 187 CYS A N 1
ATOM 1405 C CA . CYS A 1 187 ? -11.266 13.586 25.766 1 93.44 187 CYS A CA 1
ATOM 1406 C C . CYS A 1 187 ? -10.758 12.164 25.531 1 93.44 187 CYS A C 1
ATOM 1408 O O . CYS A 1 187 ? -11.539 11.211 25.516 1 93.44 187 CYS A O 1
ATOM 1410 N N . ALA A 1 188 ? -9.461 12.07 25.297 1 94.06 188 ALA A N 1
ATOM 1411 C CA . ALA A 1 188 ? -8.828 10.766 25.078 1 94.06 188 ALA A CA 1
ATOM 1412 C C . ALA A 1 188 ? -8.906 9.906 26.328 1 94.06 188 ALA A C 1
ATOM 1414 O O . ALA A 1 188 ? -8.656 10.391 27.438 1 94.06 188 ALA A O 1
ATOM 1415 N N . LYS A 1 189 ? -9.375 8.688 26.219 1 91.25 189 LYS A N 1
ATOM 1416 C CA . LYS A 1 189 ? -9.469 7.723 27.312 1 91.25 189 LYS A CA 1
ATOM 1417 C C . LYS A 1 189 ? -8.969 6.348 26.875 1 91.25 189 LYS A C 1
ATOM 1419 O O . LYS A 1 189 ? -9.039 6 25.703 1 91.25 189 LYS A O 1
ATOM 1424 N N . PRO A 1 190 ? -8.398 5.656 27.766 1 91.44 190 PRO A N 1
ATOM 1425 C CA . PRO A 1 190 ? -7.996 4.293 27.406 1 91.44 190 PRO A CA 1
ATOM 1426 C C . PRO A 1 190 ? -9.188 3.363 27.188 1 91.44 190 PRO A C 1
ATOM 1428 O O . PRO A 1 190 ? -10.242 3.545 27.797 1 91.44 190 PRO A O 1
ATOM 1431 N N . SER A 1 191 ? -9.016 2.432 26.297 1 92.88 191 SER A N 1
ATOM 1432 C CA . SER A 1 191 ? -10.055 1.437 26.062 1 92.88 191 SER A CA 1
ATOM 1433 C C . SER A 1 191 ? -10.195 0.486 27.25 1 92.88 191 SER A C 1
ATOM 1435 O O . SER A 1 191 ? -9.203 0.117 27.875 1 92.88 191 SER A O 1
ATOM 1437 N N . LYS A 1 192 ? -11.43 0.095 27.547 1 91.5 192 LYS A N 1
ATOM 1438 C CA . LYS A 1 192 ? -11.719 -0.751 28.703 1 91.5 192 LYS A CA 1
ATOM 1439 C C . LYS A 1 192 ? -11.93 -2.203 28.281 1 91.5 192 LYS A C 1
ATOM 1441 O O . LYS A 1 192 ? -12.414 -2.471 27.172 1 91.5 192 LYS A O 1
ATOM 1446 N N . TYR A 1 193 ? -11.586 -3.082 29.125 1 94.56 193 TYR A N 1
ATOM 1447 C CA . TYR A 1 193 ? -11.797 -4.508 28.906 1 94.56 193 TYR A CA 1
ATOM 1448 C C . TYR A 1 193 ? -13.172 -4.941 29.406 1 94.56 193 TYR A C 1
ATOM 1450 O O . TYR A 1 193 ? -13.289 -5.438 30.531 1 94.56 193 TYR A O 1
ATOM 1458 N N . THR A 1 194 ? -14.211 -4.832 28.625 1 92.75 194 THR A N 1
ATOM 1459 C CA . THR A 1 194 ? -15.57 -5.246 28.969 1 92.75 194 THR A CA 1
ATOM 1460 C C . THR A 1 194 ? -15.734 -6.754 28.781 1 92.75 194 THR A C 1
ATOM 1462 O O . THR A 1 194 ? -14.82 -7.434 28.312 1 92.75 194 THR A O 1
ATOM 1465 N N . GLY A 1 195 ? -16.875 -7.27 29.188 1 93.56 195 GLY A N 1
ATOM 1466 C CA . GLY A 1 195 ? -17.172 -8.68 29 1 93.56 195 GLY A CA 1
ATOM 1467 C C . GLY A 1 195 ? -17.125 -9.117 27.547 1 93.56 195 GLY A C 1
ATOM 1468 O O . GLY A 1 195 ? -16.641 -10.203 27.234 1 93.56 195 GLY A O 1
ATOM 1469 N N . GLY A 1 196 ? -17.625 -8.242 26.688 1 93.69 196 GLY A N 1
ATOM 1470 C CA . GLY A 1 196 ? -17.578 -8.531 25.266 1 93.69 196 GLY A CA 1
ATOM 1471 C C . GLY A 1 196 ? -16.172 -8.633 24.719 1 93.69 196 GLY A C 1
ATOM 1472 O O . GLY A 1 196 ? -15.883 -9.492 23.891 1 93.69 196 GLY A O 1
ATOM 1473 N N . VAL A 1 197 ? -15.297 -7.77 25.172 1 95.31 197 VAL A N 1
ATOM 1474 C CA . VAL A 1 197 ? -13.906 -7.754 24.75 1 95.31 197 VAL A CA 1
ATOM 1475 C C . VAL A 1 197 ? -13.211 -9.039 25.188 1 95.31 197 VAL A C 1
ATOM 1477 O O . VAL A 1 197 ? -12.531 -9.695 24.391 1 95.31 197 VAL A O 1
ATOM 1480 N N . ILE A 1 198 ? -13.453 -9.453 26.422 1 96.88 198 ILE A N 1
ATOM 1481 C CA . ILE A 1 198 ? -12.82 -10.656 26.953 1 96.88 198 ILE A CA 1
ATOM 1482 C C . ILE A 1 198 ? -13.328 -11.883 26.203 1 96.88 198 ILE A C 1
ATOM 1484 O O . ILE A 1 198 ? -12.547 -12.781 25.875 1 96.88 198 ILE A O 1
ATOM 1488 N N . ALA A 1 199 ? -14.609 -11.867 26 1 96.19 199 ALA A N 1
ATOM 1489 C CA . ALA A 1 199 ? -15.188 -12.977 25.234 1 96.19 199 ALA A CA 1
ATOM 1490 C C . ALA A 1 199 ? -14.57 -13.07 23.844 1 96.19 199 ALA A C 1
ATOM 1492 O O . ALA A 1 199 ? -14.281 -14.164 23.359 1 96.19 199 ALA A O 1
ATOM 1493 N N . THR A 1 200 ? -14.445 -11.953 23.234 1 96.38 200 THR A N 1
ATOM 1494 C CA . THR A 1 200 ? -13.891 -11.938 21.891 1 96.38 200 THR A CA 1
ATOM 1495 C C . THR A 1 200 ? -12.422 -12.352 21.906 1 96.38 200 THR A C 1
ATOM 1497 O O . THR A 1 200 ? -11.969 -13.086 21.016 1 96.38 200 THR A O 1
ATOM 1500 N N . LEU A 1 201 ? -11.672 -11.898 22.859 1 97.12 201 LEU A N 1
ATOM 1501 C CA . LEU A 1 201 ? -10.273 -12.289 23 1 97.12 201 LEU A CA 1
ATOM 1502 C C . LEU A 1 201 ? -10.148 -13.789 23.234 1 97.12 201 LEU A C 1
ATOM 1504 O O . LEU A 1 201 ? -9.25 -14.438 22.688 1 97.12 201 LEU A O 1
ATOM 1508 N N . THR A 1 202 ? -11.031 -14.312 24.031 1 97.38 202 THR A N 1
ATOM 1509 C CA . THR A 1 202 ? -11.047 -15.75 24.297 1 97.38 202 THR A CA 1
ATOM 1510 C C . THR A 1 202 ? -11.352 -16.531 23.016 1 97.38 202 THR A C 1
ATOM 1512 O O . THR A 1 202 ? -10.719 -17.547 22.734 1 97.38 202 THR A O 1
ATOM 1515 N N . LEU A 1 203 ? -12.297 -16.031 22.266 1 97.25 203 LEU A N 1
ATOM 1516 C CA . LEU A 1 203 ? -12.633 -16.672 21 1 97.25 203 LEU A CA 1
ATOM 1517 C C . LEU A 1 203 ? -11.445 -16.656 20.047 1 97.25 203 LEU A C 1
ATOM 1519 O O . LEU A 1 203 ? -11.164 -17.656 19.391 1 97.25 203 LEU A O 1
ATOM 1523 N N . CYS A 1 204 ? -10.766 -15.547 19.953 1 97.31 204 CYS A N 1
ATOM 1524 C CA . CYS A 1 204 ? -9.562 -15.445 19.125 1 97.31 204 CYS A CA 1
ATOM 1525 C C . CYS A 1 204 ? -8.492 -16.406 19.609 1 97.31 204 CYS A C 1
ATOM 1527 O O . CYS A 1 204 ? -7.812 -17.047 18.797 1 97.31 204 CYS A O 1
ATOM 1529 N N . GLY A 1 205 ? -8.367 -16.484 20.953 1 97.25 205 GLY A N 1
ATOM 1530 C CA . GLY A 1 205 ? -7.41 -17.422 21.516 1 97.25 205 GLY A CA 1
ATOM 1531 C C . GLY A 1 205 ? -7.727 -18.875 21.188 1 97.25 205 GLY A C 1
ATOM 1532 O O . GLY A 1 205 ? -6.832 -19.656 20.859 1 97.25 205 GLY A O 1
ATOM 1533 N N . VAL A 1 206 ? -8.961 -19.203 21.234 1 97.19 206 VAL A N 1
ATOM 1534 C CA . VAL A 1 206 ? -9.398 -20.562 20.922 1 97.19 206 VAL A CA 1
ATOM 1535 C C . VAL A 1 206 ? -9.148 -20.859 19.453 1 97.19 206 VAL A C 1
ATOM 1537 O O . VAL A 1 206 ? -8.664 -21.953 19.109 1 97.19 206 VAL A O 1
ATOM 1540 N N . LEU A 1 207 ? -9.461 -19.953 18.578 1 97.06 207 LEU A N 1
ATOM 1541 C CA . LEU A 1 207 ? -9.242 -20.156 17.156 1 97.06 207 LEU A CA 1
ATOM 1542 C C . LEU A 1 207 ? -7.758 -20.328 16.844 1 97.06 207 LEU A C 1
ATOM 1544 O O . LEU A 1 207 ? -7.383 -21.188 16.047 1 97.06 207 LEU A O 1
ATOM 1548 N N . LEU A 1 208 ? -6.949 -19.5 17.469 1 96.88 208 LEU A N 1
ATOM 1549 C CA . LEU A 1 208 ? -5.508 -19.609 17.266 1 96.88 208 LEU A CA 1
ATOM 1550 C C . LEU A 1 208 ? -4.977 -20.938 17.797 1 96.88 208 LEU A C 1
ATOM 1552 O O . LEU A 1 208 ? -4.082 -21.531 17.188 1 96.88 208 LEU A O 1
ATOM 1556 N N . PHE A 1 209 ? -5.539 -21.359 18.922 1 97.25 209 PHE A N 1
ATOM 1557 C CA . PHE A 1 209 ? -5.156 -22.641 19.484 1 97.25 209 PHE A CA 1
ATOM 1558 C C . PHE A 1 209 ? -5.535 -23.781 18.547 1 97.25 209 PHE A C 1
ATOM 1560 O O . PHE A 1 209 ? -4.742 -24.703 18.328 1 97.25 209 PHE A O 1
ATOM 1567 N N . LEU A 1 210 ? -6.688 -23.719 17.984 1 97.31 210 LEU A N 1
ATOM 1568 C CA . LEU A 1 210 ? -7.133 -24.75 17.031 1 97.31 210 LEU A CA 1
ATOM 1569 C C . LEU A 1 210 ? -6.25 -24.75 15.789 1 97.31 210 LEU A C 1
ATOM 1571 O O . LEU A 1 210 ? -5.902 -25.812 15.273 1 97.31 210 LEU A O 1
ATOM 1575 N N . CYS A 1 211 ? -5.902 -23.594 15.312 1 97.25 211 CYS A N 1
ATOM 1576 C CA . CYS A 1 211 ? -5.023 -23.5 14.156 1 97.25 211 CYS A CA 1
ATOM 1577 C C . CYS A 1 211 ? -3.652 -24.094 14.453 1 97.25 211 CYS A C 1
ATOM 1579 O O . CYS A 1 211 ? -3.074 -24.781 13.609 1 97.25 211 CYS A O 1
ATOM 1581 N N . LEU A 1 212 ? -3.146 -23.828 15.664 1 96.44 212 LEU A N 1
ATOM 1582 C CA . LEU A 1 212 ? -1.852 -24.359 16.062 1 96.44 212 LEU A CA 1
ATOM 1583 C C . LEU A 1 212 ? -1.897 -25.891 16.141 1 96.44 212 LEU A C 1
ATOM 1585 O O . LEU A 1 212 ? -0.997 -26.562 15.648 1 96.44 212 LEU A O 1
ATOM 1589 N N . CYS A 1 213 ? -2.908 -26.406 16.75 1 96.25 213 CYS A N 1
ATOM 1590 C CA . CYS A 1 213 ? -3.068 -27.844 16.875 1 96.25 213 CYS A CA 1
ATOM 1591 C C . CYS A 1 213 ? -3.193 -28.5 15.516 1 96.25 213 CYS A C 1
ATOM 1593 O O . CYS A 1 213 ? -2.533 -29.5 15.242 1 96.25 213 CYS A O 1
ATOM 1595 N N . GLY A 1 214 ? -4.078 -27.875 14.711 1 95.81 214 GLY A N 1
ATOM 1596 C CA . GLY A 1 214 ? -4.246 -28.422 13.375 1 95.81 214 GLY A CA 1
ATOM 1597 C C . GLY A 1 214 ? -2.963 -28.422 12.562 1 95.81 214 GLY A C 1
ATOM 1598 O O . GLY A 1 214 ? -2.67 -29.375 11.852 1 95.81 214 GLY A O 1
ATOM 1599 N N . THR A 1 215 ? -2.178 -27.438 12.695 1 94.56 215 THR A N 1
ATOM 1600 C CA . THR A 1 215 ? -0.933 -27.312 11.945 1 94.56 215 THR A CA 1
ATOM 1601 C C . THR A 1 215 ? 0.109 -28.312 12.453 1 94.56 215 THR A C 1
ATOM 1603 O O . THR A 1 215 ? 0.833 -28.922 11.656 1 94.56 215 THR A O 1
ATOM 1606 N N . ILE A 1 216 ? 0.188 -28.5 13.758 1 93.38 216 ILE A N 1
ATOM 1607 C CA . ILE A 1 216 ? 1.132 -29.438 14.359 1 93.38 216 ILE A CA 1
ATOM 1608 C C . ILE A 1 216 ? 0.786 -30.859 13.938 1 93.38 216 ILE A C 1
ATOM 1610 O O . ILE A 1 216 ? 1.674 -31.656 13.594 1 93.38 216 ILE A O 1
ATOM 1614 N N . ILE A 1 217 ? -0.468 -31.188 13.914 1 92.62 217 ILE A N 1
ATOM 1615 C CA . ILE A 1 217 ? -0.921 -32.531 13.523 1 92.62 217 ILE A CA 1
ATOM 1616 C C . ILE A 1 217 ? -0.583 -32.781 12.055 1 92.62 217 ILE A C 1
ATOM 1618 O O . ILE A 1 217 ? -0.169 -33.875 11.68 1 92.62 217 ILE A O 1
ATOM 1622 N N . GLU A 1 218 ? -0.79 -31.703 11.234 1 90.5 218 GLU A N 1
ATOM 1623 C CA . GLU A 1 218 ? -0.453 -31.828 9.82 1 90.5 218 GLU A CA 1
ATOM 1624 C C . GLU A 1 218 ? 1.04 -32.094 9.625 1 90.5 218 GLU A C 1
ATOM 1626 O O . GLU A 1 218 ? 1.436 -32.938 8.82 1 90.5 218 GLU A O 1
ATOM 1631 N N . ILE A 1 219 ? 1.888 -31.406 10.352 1 87.06 219 ILE A N 1
ATOM 1632 C CA . ILE A 1 219 ? 3.336 -31.547 10.258 1 87.06 219 ILE A CA 1
ATOM 1633 C C . ILE A 1 219 ? 3.752 -32.906 10.781 1 87.06 219 ILE A C 1
ATOM 1635 O O . ILE A 1 219 ? 4.586 -33.594 10.172 1 87.06 219 ILE A O 1
ATOM 1639 N N . ALA A 1 220 ? 3.178 -33.406 11.844 1 85.31 220 ALA A N 1
ATOM 1640 C CA . ALA A 1 220 ? 3.484 -34.688 12.438 1 85.31 220 ALA A CA 1
ATOM 1641 C C . ALA A 1 220 ? 3.076 -35.812 11.5 1 85.31 220 ALA A C 1
ATOM 1643 O O . ALA A 1 220 ? 3.781 -36.844 11.391 1 85.31 220 ALA A O 1
ATOM 1644 N N . SER A 1 221 ? 1.972 -35.594 10.875 1 83.94 221 SER A N 1
ATOM 1645 C CA . SER A 1 221 ? 1.498 -36.625 9.938 1 83.94 221 SER A CA 1
ATOM 1646 C C . SER A 1 221 ? 2.393 -36.688 8.703 1 83.94 221 SER A C 1
ATOM 1648 O O . SER A 1 221 ? 2.568 -37.781 8.125 1 83.94 221 SER A O 1
ATOM 1650 N N . SER A 1 222 ? 2.914 -35.562 8.289 1 78.12 222 SER A N 1
ATOM 1651 C CA . SER A 1 222 ? 3.795 -35.531 7.129 1 78.12 222 SER A CA 1
ATOM 1652 C C . SER A 1 222 ? 5.145 -36.188 7.441 1 78.12 222 SER A C 1
ATOM 1654 O O . SER A 1 222 ? 5.727 -36.875 6.598 1 78.12 222 SER A O 1
ATOM 1656 N N . VAL A 1 223 ? 5.684 -36.094 8.602 1 69.44 223 VAL A N 1
ATOM 1657 C CA . VAL A 1 223 ? 6.961 -36.656 9.023 1 69.44 223 VAL A CA 1
ATOM 1658 C C . VAL A 1 223 ? 6.824 -38.156 9.195 1 69.44 223 VAL A C 1
ATOM 1660 O O . VAL A 1 223 ? 7.73 -38.906 8.836 1 69.44 223 VAL A O 1
ATOM 1663 N N . SER A 1 224 ? 5.715 -38.594 9.703 1 65 224 SER A N 1
ATOM 1664 C CA . SER A 1 224 ? 5.488 -40 9.914 1 65 224 SER A CA 1
ATOM 1665 C C . SER A 1 224 ? 5.395 -40.75 8.586 1 65 224 SER A C 1
ATOM 1667 O O . SER A 1 224 ? 5.891 -41.875 8.469 1 65 224 SER A O 1
ATOM 1669 N N . GLN A 1 225 ? 4.812 -40.062 7.648 1 60.41 225 GLN A N 1
ATOM 1670 C CA . GLN A 1 225 ? 4.699 -40.688 6.336 1 60.41 225 GLN A CA 1
ATOM 1671 C C . GLN A 1 225 ? 6.062 -40.781 5.66 1 60.41 225 GLN A C 1
ATOM 1673 O O . GLN A 1 225 ? 6.336 -41.75 4.953 1 60.41 225 GLN A O 1
ATOM 1678 N N . LEU A 1 226 ? 6.84 -39.812 5.883 1 56.41 226 LEU A N 1
ATOM 1679 C CA . LEU A 1 226 ? 8.188 -39.844 5.324 1 56.41 226 LEU A CA 1
ATOM 1680 C C . LEU A 1 226 ? 9.016 -40.938 5.98 1 56.41 226 LEU A C 1
ATOM 1682 O O . LEU A 1 226 ? 9.82 -41.594 5.316 1 56.41 226 LEU A O 1
ATOM 1686 N N . SER A 1 227 ? 8.797 -41.25 7.242 1 52.94 227 SER A N 1
ATOM 1687 C CA . SER A 1 227 ? 9.508 -42.281 7.957 1 52.94 227 SER A CA 1
ATOM 1688 C C . SER A 1 227 ? 9.031 -43.688 7.508 1 52.94 227 SER A C 1
ATOM 1690 O O . SER A 1 227 ? 9.844 -44.594 7.371 1 52.94 227 SER A O 1
ATOM 1692 N N . ILE A 1 228 ? 7.742 -43.812 7.191 1 48.69 228 ILE A N 1
ATOM 1693 C CA . ILE A 1 228 ? 7.199 -45.094 6.754 1 48.69 228 ILE A CA 1
ATOM 1694 C C . ILE A 1 228 ? 7.652 -45.375 5.324 1 48.69 228 ILE A C 1
ATOM 1696 O O . ILE A 1 228 ? 8.008 -46.531 4.996 1 48.69 228 ILE A O 1
ATOM 1700 N N . LYS A 1 229 ? 7.574 -44.406 4.422 1 49.41 229 LYS A N 1
ATOM 1701 C CA . LYS A 1 229 ? 8.039 -44.594 3.055 1 49.41 229 LYS A CA 1
ATOM 1702 C C . LYS A 1 229 ? 9.516 -44.969 3.029 1 49.41 229 LYS A C 1
ATOM 1704 O O . LYS A 1 229 ? 9.945 -45.781 2.182 1 49.41 229 LYS A O 1
ATOM 1709 N N . LYS A 1 230 ? 10.32 -44.594 3.811 1 48.44 230 LYS A N 1
ATOM 1710 C CA . LYS A 1 230 ? 11.727 -44.969 3.906 1 48.44 230 LYS A CA 1
ATOM 1711 C C . LYS A 1 230 ? 11.867 -46.375 4.457 1 48.44 230 LYS A C 1
ATOM 1713 O O . LYS A 1 230 ? 12.758 -47.125 4.047 1 48.44 230 LYS A O 1
ATOM 1718 N N . SER A 1 231 ? 11.008 -46.625 5.406 1 42.75 231 SER A N 1
ATOM 1719 C CA . SER A 1 231 ? 11.125 -47.969 5.941 1 42.75 231 SER A CA 1
ATOM 1720 C C . SER A 1 231 ? 10.695 -49.031 4.914 1 42.75 231 SER A C 1
ATOM 1722 O O . SER A 1 231 ? 11.273 -50.094 4.836 1 42.75 231 SER A O 1
ATOM 1724 N N . ASN A 1 232 ? 9.617 -48.656 4.223 1 38.16 232 ASN A N 1
ATOM 1725 C CA . ASN A 1 232 ? 9.125 -49.688 3.291 1 38.16 232 ASN A CA 1
ATOM 1726 C C . ASN A 1 232 ? 9.961 -49.719 2.014 1 38.16 232 ASN A C 1
ATOM 1728 O O . ASN A 1 232 ? 9.789 -50.594 1.179 1 38.16 232 ASN A O 1
ATOM 1732 N N . GLY A 1 233 ? 10.648 -48.656 1.663 1 36.72 233 GLY A N 1
ATOM 1733 C CA . GLY A 1 233 ? 11.453 -48.719 0.451 1 36.72 233 GLY A CA 1
ATOM 1734 C C . GLY A 1 233 ? 12.688 -49.594 0.591 1 36.72 233 GLY A C 1
ATOM 1735 O O . GLY A 1 233 ? 13.445 -49.781 -0.365 1 36.72 233 GLY A O 1
ATOM 1736 N N . PHE A 1 234 ? 13.211 -49.75 1.774 1 32.75 234 PHE A N 1
ATOM 1737 C CA . PHE A 1 234 ? 14.367 -50.625 1.732 1 32.75 234 PHE A CA 1
ATOM 1738 C C . PHE A 1 234 ? 13.922 -52.094 1.692 1 32.75 234 PHE A C 1
ATOM 1740 O O . PHE A 1 234 ? 13.773 -52.719 2.736 1 32.75 234 PHE A O 1
ATOM 1747 N N . VAL A 1 235 ? 12.844 -52.375 0.985 1 31.66 235 VAL A N 1
ATOM 1748 C CA . VAL A 1 235 ? 12.891 -53.812 0.788 1 31.66 235 VAL A CA 1
ATOM 1749 C C . VAL A 1 235 ? 14.195 -54.188 0.1 1 31.66 235 VAL A C 1
ATOM 1751 O O . VAL A 1 235 ? 14.492 -53.719 -1.003 1 31.66 235 VAL A O 1
ATOM 1754 N N . PRO A 1 236 ? 15.195 -54.531 0.823 1 27.75 236 PRO A N 1
ATOM 1755 C CA . PRO A 1 236 ? 16.391 -55.062 0.176 1 27.75 236 PRO A CA 1
ATOM 1756 C C . PRO A 1 236 ? 16.062 -56 -0.982 1 27.75 236 PRO A C 1
ATOM 1758 O O . PRO A 1 236 ? 15.227 -56.906 -0.836 1 27.75 236 PRO A O 1
ATOM 1761 N N . ILE A 1 237 ? 16.031 -55.438 -2.141 1 29.83 237 ILE A N 1
ATOM 1762 C CA . ILE A 1 237 ? 16.031 -56.344 -3.279 1 29.83 237 ILE A CA 1
ATOM 1763 C C . ILE A 1 237 ? 17.031 -57.469 -3.043 1 29.83 237 ILE A C 1
ATOM 1765 O O . ILE A 1 237 ? 18.234 -57.219 -2.971 1 29.83 237 ILE A O 1
ATOM 1769 N N . THR A 1 238 ? 16.812 -58.312 -2.021 1 26.31 238 THR A N 1
ATOM 1770 C CA . THR A 1 238 ? 17.594 -59.531 -1.95 1 26.31 238 THR A CA 1
ATOM 1771 C C . THR A 1 238 ? 17.797 -60.125 -3.342 1 26.31 238 THR A C 1
ATOM 1773 O O . THR A 1 238 ? 16.844 -60.406 -4.055 1 26.31 238 THR A O 1
ATOM 1776 N N . ASN A 1 239 ? 18.875 -59.625 -4 1 26.09 239 ASN A N 1
ATOM 1777 C CA . ASN A 1 239 ? 19.438 -60.188 -5.207 1 26.09 239 ASN A CA 1
ATOM 1778 C C . ASN A 1 239 ? 19.531 -61.719 -5.094 1 26.09 239 ASN A C 1
ATOM 1780 O O . ASN A 1 239 ? 20.547 -62.25 -4.621 1 26.09 239 ASN A O 1
ATOM 1784 N N . GLU A 1 240 ? 18.594 -62.344 -4.328 1 24.56 240 GLU A N 1
ATOM 1785 C CA . GLU A 1 240 ? 18.781 -63.781 -4.445 1 24.56 240 GLU A CA 1
ATOM 1786 C C . GLU A 1 240 ? 18.906 -64.188 -5.902 1 24.56 240 GLU A C 1
ATOM 1788 O O . GLU A 1 240 ? 18.078 -63.844 -6.738 1 24.56 240 GLU A O 1
ATOM 1793 N N . SER A 1 241 ? 20.234 -64.312 -6.316 1 25.47 241 SER A N 1
ATOM 1794 C CA . SER A 1 241 ? 20.688 -64.938 -7.543 1 25.47 241 SER A CA 1
ATOM 1795 C C . SER A 1 241 ? 19.844 -66.125 -7.883 1 25.47 241 SER A C 1
ATOM 1797 O O . SER A 1 241 ? 19.641 -67 -7.039 1 25.47 241 SER A O 1
ATOM 1799 N N . PRO A 1 242 ? 18.797 -65.875 -8.648 1 26.91 242 PRO A N 1
ATOM 1800 C CA . PRO A 1 242 ? 18.031 -67.125 -9.008 1 26.91 242 PRO A CA 1
ATOM 1801 C C . PRO A 1 242 ? 18.938 -68.25 -9.414 1 26.91 242 PRO A C 1
ATOM 1803 O O . PRO A 1 242 ? 19.781 -68.125 -10.305 1 26.91 242 PRO A O 1
ATOM 1806 N N . GLN A 1 243 ? 19.625 -68.875 -8.383 1 23.72 243 GLN A N 1
ATOM 1807 C CA . GLN A 1 243 ? 20.344 -70.125 -8.68 1 23.72 243 GLN A CA 1
ATOM 1808 C C . GLN A 1 243 ? 19.594 -70.938 -9.734 1 23.72 243 GLN A C 1
ATOM 1810 O O . GLN A 1 243 ? 18.375 -71.125 -9.641 1 23.72 243 GLN A O 1
ATOM 1815 N N . GLU A 1 244 ? 20.297 -70.938 -10.938 1 25.69 244 GLU A N 1
ATOM 1816 C CA . GLU A 1 244 ? 20 -71.75 -12.133 1 25.69 244 GLU A CA 1
ATOM 1817 C C . GLU A 1 244 ? 19.641 -73.188 -11.773 1 25.69 244 GLU A C 1
ATOM 1819 O O . GLU A 1 244 ? 20.516 -74 -11.477 1 25.69 244 GLU A O 1
ATOM 1824 N N . GLU A 1 245 ? 18.891 -73.375 -10.602 1 24.22 245 GLU A N 1
ATOM 1825 C CA . GLU A 1 245 ? 18.641 -74.75 -10.352 1 24.22 245 GLU A CA 1
ATOM 1826 C C . GLU A 1 245 ? 18.188 -75.5 -11.625 1 24.22 245 GLU A C 1
ATOM 1828 O O . GLU A 1 245 ? 17.219 -75.062 -12.266 1 24.22 245 GLU A O 1
ATOM 1833 N N . GLN A 1 246 ? 19.266 -76 -12.305 1 25.23 246 GLN A N 1
ATOM 1834 C CA . GLN A 1 246 ? 19.328 -76.938 -13.43 1 25.23 246 GLN A CA 1
ATOM 1835 C C . GLN A 1 246 ? 18.281 -78.062 -13.273 1 25.23 246 GLN A C 1
ATOM 1837 O O . GLN A 1 246 ? 18.516 -79.062 -12.57 1 25.23 246 GLN A O 1
ATOM 1842 N N . ASP A 1 247 ? 17.188 -77.75 -12.617 1 24.23 247 ASP A N 1
ATOM 1843 C CA . ASP A 1 247 ? 16.297 -78.875 -12.383 1 24.23 247 ASP A CA 1
ATOM 1844 C C . ASP A 1 247 ? 16.016 -79.625 -13.688 1 24.23 247 ASP A C 1
ATOM 1846 O O . ASP A 1 247 ? 15.656 -79 -14.695 1 24.23 247 ASP A O 1
ATOM 1850 N N . SER A 1 248 ? 16.844 -80.625 -13.828 1 24.83 248 SER A N 1
ATOM 1851 C CA . SER A 1 248 ? 16.875 -81.75 -14.789 1 24.83 248 SER A CA 1
ATOM 1852 C C . SER A 1 248 ? 15.477 -82.188 -15.133 1 24.83 248 SER A C 1
ATOM 1854 O O . SER A 1 248 ? 14.75 -82.688 -14.266 1 24.83 248 SER A O 1
ATOM 1856 N N . ILE A 1 249 ? 14.805 -81.5 -15.953 1 26.39 249 ILE A N 1
ATOM 1857 C CA . ILE A 1 249 ? 13.5 -81.812 -16.5 1 26.39 249 ILE A CA 1
ATOM 1858 C C . ILE A 1 249 ? 13.57 -83.188 -17.188 1 26.39 249 ILE A C 1
ATOM 1860 O O . ILE A 1 249 ? 14.203 -83.312 -18.234 1 26.39 249 ILE A O 1
ATOM 1864 N N . THR A 1 250 ? 14.086 -84.125 -16.438 1 24.03 250 THR A N 1
ATOM 1865 C CA . THR A 1 250 ? 14.102 -85.438 -17.094 1 24.03 250 THR A CA 1
ATOM 1866 C C . THR A 1 250 ? 12.773 -85.688 -17.781 1 24.03 250 THR A C 1
ATOM 1868 O O . THR A 1 250 ? 11.719 -85.688 -17.125 1 24.03 250 THR A O 1
ATOM 1871 N N . VAL A 1 251 ? 12.805 -85.438 -19.016 1 25.67 251 VAL A N 1
ATOM 1872 C CA . VAL A 1 251 ? 11.758 -85.562 -20.031 1 25.67 251 VAL A CA 1
ATOM 1873 C C . VAL A 1 251 ? 11.273 -87 -20.094 1 25.67 251 VAL A C 1
ATOM 1875 O O . VAL A 1 251 ? 11.93 -87.875 -20.703 1 25.67 251 VAL A O 1
ATOM 1878 N N . LYS A 1 252 ? 11.109 -87.688 -19 1 25.34 252 LYS A N 1
ATOM 1879 C CA . LYS A 1 252 ? 10.742 -89.125 -19.281 1 25.34 252 LYS A CA 1
ATOM 1880 C C . LYS A 1 252 ? 9.547 -89.188 -20.219 1 25.34 252 LYS A C 1
ATOM 1882 O O . LYS A 1 252 ? 8.656 -88.312 -20.172 1 25.34 252 LYS A O 1
ATOM 1887 N N . GLY A 1 253 ? 9.594 -90 -21.266 1 22.14 253 GLY A N 1
ATOM 1888 C CA . GLY A 1 253 ? 9.008 -90.375 -22.562 1 22.14 253 GLY A CA 1
ATOM 1889 C C . GLY A 1 253 ? 7.5 -90.562 -22.5 1 22.14 253 GLY A C 1
ATOM 1890 O O . GLY A 1 253 ? 6.832 -90.562 -23.531 1 22.14 253 GLY A O 1
ATOM 1891 N N . THR A 1 254 ? 6.973 -91.125 -21.453 1 23.98 254 THR A N 1
ATOM 1892 C CA . THR A 1 254 ? 5.848 -92 -21.75 1 23.98 254 THR A CA 1
ATOM 1893 C C . THR A 1 254 ? 4.645 -91.188 -22.234 1 23.98 254 THR A C 1
ATOM 1895 O O . THR A 1 254 ? 4.48 -90 -21.859 1 23.98 254 THR A O 1
ATOM 1898 N N . ASP A 1 255 ? 3.838 -91.75 -23.234 1 24.28 255 ASP A N 1
ATOM 1899 C CA . ASP A 1 255 ? 2.912 -91.375 -24.297 1 24.28 255 ASP A CA 1
ATOM 1900 C C . ASP A 1 255 ? 1.714 -90.625 -23.719 1 24.28 255 ASP A C 1
ATOM 1902 O O . ASP A 1 255 ? 1.057 -89.875 -24.422 1 24.28 255 ASP A O 1
ATOM 1906 N N . LYS A 1 256 ? 1.147 -91.25 -22.656 1 27.77 256 LYS A N 1
ATOM 1907 C CA . LYS A 1 256 ? -0.307 -91.188 -22.531 1 27.77 256 LYS A CA 1
ATOM 1908 C C . LYS A 1 256 ? -0.81 -89.75 -22.297 1 27.77 256 LYS A C 1
ATOM 1910 O O . LYS A 1 256 ? -0.234 -89 -21.5 1 27.77 256 LYS A O 1
ATOM 1915 N N . PHE A 1 257 ? -1.472 -89.188 -23.344 1 25.05 257 PHE A N 1
ATOM 1916 C CA . PHE A 1 257 ? -1.935 -87.812 -23.625 1 25.05 257 PHE A CA 1
ATOM 1917 C C . PHE A 1 257 ? -2.699 -87.25 -22.422 1 25.05 257 PHE A C 1
ATOM 1919 O O . PHE A 1 257 ? -3.67 -86.5 -22.594 1 25.05 257 PHE A O 1
ATOM 1926 N N . ASP A 1 258 ? -2.521 -87.875 -21.234 1 22.95 258 ASP A N 1
ATOM 1927 C CA . ASP A 1 258 ? -3.598 -87.562 -20.297 1 22.95 258 ASP A CA 1
ATOM 1928 C C . ASP A 1 258 ? -3.736 -86.062 -20.078 1 22.95 258 ASP A C 1
ATOM 1930 O O . ASP A 1 258 ? -2.738 -85.312 -20.062 1 22.95 258 ASP A O 1
ATOM 1934 N N . THR A 1 259 ? -5.008 -85.5 -20.391 1 24.22 259 THR A N 1
ATOM 1935 C CA . THR A 1 259 ? -5.492 -84.125 -20.359 1 24.22 259 THR A CA 1
ATOM 1936 C C . THR A 1 259 ? -5.078 -83.438 -19.078 1 24.22 259 THR A C 1
ATOM 1938 O O . THR A 1 259 ? -5.676 -83.625 -18.016 1 24.22 259 THR A O 1
ATOM 1941 N N . LEU A 1 260 ? -3.811 -83.562 -18.594 1 23.92 260 LEU A N 1
ATOM 1942 C CA . LEU A 1 260 ? -3.479 -83.125 -17.234 1 23.92 260 LEU A CA 1
ATOM 1943 C C . LEU A 1 260 ? -3.785 -81.688 -17.047 1 23.92 260 LEU A C 1
ATOM 1945 O O . LEU A 1 260 ? -3.205 -80.812 -17.719 1 23.92 260 LEU A O 1
ATOM 1949 N N . THR A 1 261 ? -5.113 -81.312 -16.797 1 24.8 261 THR A N 1
ATOM 1950 C CA . THR A 1 261 ? -5.562 -80 -16.5 1 24.8 261 THR A CA 1
ATOM 1951 C C . THR A 1 261 ? -4.652 -79.312 -15.469 1 24.8 261 THR A C 1
ATOM 1953 O O . THR A 1 261 ? -4.422 -79.875 -14.391 1 24.8 261 THR A O 1
ATOM 1956 N N . PRO A 1 262 ? -3.541 -78.75 -15.891 1 26.14 262 PRO A N 1
ATOM 1957 C CA . PRO A 1 262 ? -2.633 -78.188 -14.875 1 26.14 262 PRO A CA 1
ATOM 1958 C C . PRO A 1 262 ? -3.369 -77.5 -13.734 1 26.14 262 PRO A C 1
ATOM 1960 O O . PRO A 1 262 ? -4.297 -76.688 -13.984 1 26.14 262 PRO A O 1
ATOM 1963 N N . SER A 1 263 ? -3.75 -78.188 -12.68 1 26.27 263 SER A N 1
ATOM 1964 C CA . SER A 1 263 ? -4.355 -77.562 -11.516 1 26.27 263 SER A CA 1
ATOM 1965 C C . SER A 1 263 ? -3.535 -76.375 -11.047 1 26.27 263 SER A C 1
ATOM 1967 O O . SER A 1 263 ? -2.361 -76.5 -10.703 1 26.27 263 SER A O 1
ATOM 1969 N N . TYR A 1 264 ? -3.654 -75.312 -11.773 1 24.58 264 TYR A N 1
ATOM 1970 C CA . TYR A 1 264 ? -3.08 -74.062 -11.305 1 24.58 264 TYR A CA 1
ATOM 1971 C C . TYR A 1 264 ? -3.271 -73.875 -9.805 1 24.58 264 TYR A C 1
ATOM 1973 O O . TYR A 1 264 ? -4.398 -73.938 -9.305 1 24.58 264 TYR A O 1
ATOM 1981 N N . SER A 1 265 ? -2.422 -74.562 -9.023 1 25.77 265 SER A N 1
ATOM 1982 C CA . SER A 1 265 ? -2.453 -74.312 -7.582 1 25.77 265 SER A CA 1
ATOM 1983 C C . SER A 1 265 ? -2.701 -72.875 -7.27 1 25.77 265 SER A C 1
ATOM 1985 O O . SER A 1 265 ? -2.15 -72 -7.93 1 25.77 265 SER A O 1
ATOM 1987 N N . GLU A 1 266 ? -3.877 -72.562 -6.75 1 26.45 266 GLU A N 1
ATOM 1988 C CA . GLU A 1 266 ? -4.379 -71.312 -6.242 1 26.45 266 GLU A CA 1
ATOM 1989 C C . GLU A 1 266 ? -3.316 -70.625 -5.41 1 26.45 266 GLU A C 1
ATOM 1991 O O . GLU A 1 266 ? -2.969 -71.062 -4.316 1 26.45 266 GLU A O 1
ATOM 1996 N N . HIS A 1 267 ? -2.182 -70.25 -5.977 1 26.73 267 HIS A N 1
ATOM 1997 C CA . HIS A 1 267 ? -1.294 -69.375 -5.195 1 26.73 267 HIS A CA 1
ATOM 1998 C C . HIS A 1 267 ? -2.086 -68.438 -4.277 1 26.73 267 HIS A C 1
ATOM 2000 O O . HIS A 1 267 ? -3.135 -67.938 -4.668 1 26.73 267 HIS A O 1
ATOM 2006 N N . ALA A 1 268 ? -1.91 -68.688 -2.936 1 29.64 268 ALA A N 1
ATOM 2007 C CA . ALA A 1 268 ? -2.52 -67.875 -1.852 1 29.64 268 ALA A CA 1
ATOM 2008 C C . ALA A 1 268 ? -2.59 -66.438 -2.201 1 29.64 268 ALA A C 1
ATOM 2010 O O . ALA A 1 268 ? -1.579 -65.812 -2.557 1 29.64 268 ALA A O 1
ATOM 2011 N N . ARG A 1 269 ? -3.666 -66.062 -2.799 1 29.23 269 ARG A N 1
ATOM 2012 C CA . ARG A 1 269 ? -4.047 -64.625 -2.844 1 29.23 269 ARG A CA 1
ATOM 2013 C C . ARG A 1 269 ? -3.57 -63.906 -1.595 1 29.23 269 ARG A C 1
ATOM 2015 O O . ARG A 1 269 ? -4.031 -64.188 -0.488 1 29.23 269 ARG A O 1
ATOM 2022 N N . GLU A 1 270 ? -2.25 -63.625 -1.528 1 29.75 270 GLU A N 1
ATOM 2023 C CA . GLU A 1 270 ? -1.938 -62.656 -0.477 1 29.75 270 GLU A CA 1
ATOM 2024 C C . GLU A 1 270 ? -3.072 -61.656 -0.296 1 29.75 270 GLU A C 1
ATOM 2026 O O . GLU A 1 270 ? -3.592 -61.125 -1.275 1 29.75 270 GLU A O 1
ATOM 2031 N N . THR A 1 271 ? -3.93 -61.938 0.692 1 30.14 271 THR A N 1
ATOM 2032 C CA . THR A 1 271 ? -4.965 -60.969 1.092 1 30.14 271 THR A CA 1
ATOM 2033 C C . THR A 1 271 ? -4.496 -59.562 0.865 1 30.14 271 THR A C 1
ATOM 2035 O O . THR A 1 271 ? -3.373 -59.188 1.229 1 30.14 271 THR A O 1
ATOM 2038 N N . PRO A 1 272 ? -5.027 -58.969 -0.235 1 32.59 272 PRO A N 1
ATOM 2039 C CA . PRO A 1 272 ? -4.676 -57.531 -0.276 1 32.59 272 PRO A CA 1
ATOM 2040 C C . PRO A 1 272 ? -4.605 -56.906 1.113 1 32.59 272 PRO A C 1
ATOM 2042 O O . PRO A 1 272 ? -5.449 -57.188 1.966 1 32.59 272 PRO A O 1
ATOM 2045 N N . VAL A 1 273 ? -3.418 -56.875 1.693 1 34.38 273 VAL A N 1
ATOM 2046 C CA . VAL A 1 273 ? -3.375 -56 2.85 1 34.38 273 VAL A CA 1
ATOM 2047 C C . VAL A 1 273 ? -4.457 -54.906 2.717 1 34.38 273 VAL A C 1
ATOM 2049 O O . VAL A 1 273 ? -4.43 -54.125 1.781 1 34.38 273 VAL A O 1
ATOM 2052 N N . VAL A 1 274 ? -5.684 -55.312 2.928 1 32.09 274 VAL A N 1
ATOM 2053 C CA . VAL A 1 274 ? -6.68 -54.281 3.178 1 32.09 274 VAL A CA 1
ATOM 2054 C C . VAL A 1 274 ? -6.008 -53.062 3.809 1 32.09 274 VAL A C 1
ATOM 2056 O O . VAL A 1 274 ? -5.527 -53.125 4.941 1 32.09 274 VAL A O 1
ATOM 2059 N N . TYR A 1 275 ? -5.238 -52.375 3.076 1 33 275 TYR A N 1
ATOM 2060 C CA . TYR A 1 275 ? -5.051 -51.031 3.619 1 33 275 TYR A CA 1
ATOM 2061 C C . TYR A 1 275 ? -6.301 -50.562 4.355 1 33 275 TYR A C 1
ATOM 2063 O O . TYR A 1 275 ? -7.355 -50.375 3.746 1 33 275 TYR A O 1
ATOM 2071 N N . GLN A 1 276 ? -6.668 -51.312 5.426 1 33.72 276 GLN A N 1
ATOM 2072 C CA . GLN A 1 276 ? -7.68 -50.688 6.262 1 33.72 276 GLN A CA 1
ATOM 2073 C C . GLN A 1 276 ? -7.684 -49.156 6.07 1 33.72 276 GLN A C 1
ATOM 2075 O O . GLN A 1 276 ? -6.691 -48.5 6.359 1 33.72 276 GLN A O 1
ATOM 2080 N N . HIS A 1 277 ? -8.289 -48.75 5.066 1 39.56 277 HIS A N 1
ATOM 2081 C CA . HIS A 1 277 ? -8.68 -47.344 5.055 1 39.56 277 HIS A CA 1
ATOM 2082 C C . HIS A 1 277 ? -8.977 -46.844 6.465 1 39.56 277 HIS A C 1
ATOM 2084 O O . HIS A 1 277 ? -10.023 -47.156 7.035 1 39.56 277 HIS A O 1
ATOM 2090 N N . ARG A 1 278 ? -8.062 -47.031 7.348 1 41.5 278 ARG A N 1
ATOM 2091 C CA . ARG A 1 278 ? -8.312 -46.406 8.641 1 41.5 278 ARG A CA 1
ATOM 2092 C C . ARG A 1 278 ? -9.297 -45.25 8.508 1 41.5 278 ARG A C 1
ATOM 2094 O O . ARG A 1 278 ? -9.109 -44.344 7.676 1 41.5 278 ARG A O 1
ATOM 2101 N N . GLN A 1 279 ? -10.508 -45.375 8.742 1 49.28 279 GLN A N 1
ATOM 2102 C CA . GLN A 1 279 ? -11.555 -44.375 8.883 1 49.28 279 GLN A CA 1
ATOM 2103 C C . GLN A 1 279 ? -10.984 -43.062 9.414 1 49.28 279 GLN A C 1
ATOM 2105 O O . GLN A 1 279 ? -10.289 -43.062 10.43 1 49.28 279 GLN A O 1
ATOM 2110 N N . PRO A 1 280 ? -10.836 -42.094 8.602 1 59 280 PRO A N 1
ATOM 2111 C CA . PRO A 1 280 ? -10.281 -40.812 9.086 1 59 280 PRO A CA 1
ATOM 2112 C C . PRO A 1 280 ? -10.836 -40.438 10.453 1 59 280 PRO A C 1
ATOM 2114 O O . PRO A 1 280 ? -12.047 -40.5 10.672 1 59 280 PRO A O 1
ATOM 2117 N N . ASN A 1 281 ? -10.102 -40.656 11.555 1 77 281 ASN A N 1
ATOM 2118 C CA . ASN A 1 281 ? -10.414 -40.156 12.891 1 77 281 ASN A CA 1
ATOM 2119 C C . ASN A 1 281 ? -11.023 -38.781 12.836 1 77 281 ASN A C 1
ATOM 2121 O O . ASN A 1 281 ? -10.383 -37.812 12.383 1 77 281 ASN A O 1
ATOM 2125 N N . SER A 1 282 ? -12.391 -38.781 12.969 1 85.94 282 SER A N 1
ATOM 2126 C CA . SER A 1 282 ? -13.18 -37.562 12.93 1 85.94 282 SER A CA 1
ATOM 2127 C C . SER A 1 282 ? -12.516 -36.469 13.75 1 85.94 282 SER A C 1
ATOM 2129 O O . SER A 1 282 ? -12.562 -35.281 13.375 1 85.94 282 SER A O 1
ATOM 2131 N N . VAL A 1 283 ? -11.844 -36.875 14.773 1 89.69 283 VAL A N 1
ATOM 2132 C CA . VAL A 1 283 ? -11.195 -35.875 15.641 1 89.69 283 VAL A CA 1
ATOM 2133 C C . VAL A 1 283 ? -9.977 -35.281 14.938 1 89.69 283 VAL A C 1
ATOM 2135 O O . VAL A 1 283 ? -9.75 -34.094 14.969 1 89.69 283 VAL A O 1
ATOM 2138 N N . LYS A 1 284 ? -9.336 -36.156 14.352 1 90.81 284 LYS A N 1
ATOM 2139 C CA . LYS A 1 284 ? -8.164 -35.719 13.617 1 90.81 284 LYS A CA 1
ATOM 2140 C C . LYS A 1 284 ? -8.562 -34.781 12.461 1 90.81 284 LYS A C 1
ATOM 2142 O O . LYS A 1 284 ? -7.914 -33.75 12.227 1 90.81 284 LYS A O 1
ATOM 2147 N N . GLU A 1 285 ? -9.641 -35.156 11.875 1 92.31 285 GLU A N 1
ATOM 2148 C CA . GLU A 1 285 ? -10.094 -34.344 10.742 1 92.31 285 GLU A CA 1
ATOM 2149 C C . GLU A 1 285 ? -10.602 -32.969 11.203 1 92.31 285 GLU A C 1
ATOM 2151 O O . GLU A 1 285 ? -10.461 -31.984 10.492 1 92.31 285 GLU A O 1
ATOM 2156 N N . PHE A 1 286 ? -11.148 -33.062 12.352 1 94.31 286 PHE A N 1
AT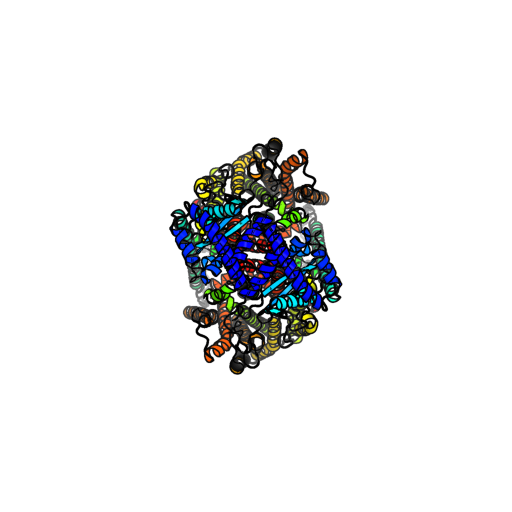OM 2157 C CA . PHE A 1 286 ? -11.617 -31.797 12.922 1 94.31 286 PHE A CA 1
ATOM 2158 C C . PHE A 1 286 ? -10.461 -30.812 13.102 1 94.31 286 PHE A C 1
ATOM 2160 O O . PHE A 1 286 ? -10.547 -29.656 12.68 1 94.31 286 PHE A O 1
ATOM 2167 N N . PHE A 1 287 ? -9.406 -31.25 13.664 1 94.75 287 PHE A N 1
ATOM 2168 C CA . PHE A 1 287 ? -8.273 -30.375 13.914 1 94.75 287 PHE A CA 1
ATOM 2169 C C . PHE A 1 287 ? -7.566 -30.031 12.609 1 94.75 287 PHE A C 1
ATOM 2171 O O . PHE A 1 287 ? -7.066 -28.906 12.453 1 94.75 287 PHE A O 1
ATOM 2178 N N . LEU A 1 288 ? -7.566 -30.922 11.672 1 94.62 288 LEU A N 1
ATOM 2179 C CA . LEU A 1 288 ? -6.902 -30.688 10.398 1 94.62 288 LEU A CA 1
ATOM 2180 C C . LEU A 1 288 ? -7.633 -29.609 9.594 1 94.62 288 LEU A C 1
ATOM 2182 O O . LEU A 1 288 ? -7.039 -28.969 8.727 1 94.62 288 LEU A O 1
ATOM 2186 N N . SER A 1 289 ? -8.93 -29.453 9.852 1 95.56 289 SER A N 1
ATOM 2187 C CA . SER A 1 289 ? -9.695 -28.406 9.188 1 95.56 289 SER A CA 1
ATOM 2188 C C . SER A 1 289 ? -9.148 -27.016 9.523 1 95.56 289 SER A C 1
ATOM 2190 O O . SER A 1 289 ? -9.352 -26.062 8.766 1 95.56 289 SER A O 1
ATOM 2192 N N . PHE A 1 290 ? -8.414 -26.953 10.648 1 97.25 290 PHE A N 1
ATOM 2193 C CA . PHE A 1 290 ? -7.898 -25.672 11.102 1 97.25 290 PHE A CA 1
ATOM 2194 C C . PHE A 1 290 ? -6.41 -25.547 10.805 1 97.25 290 PHE A C 1
ATOM 2196 O O . PHE A 1 290 ? -5.758 -24.609 11.266 1 97.25 290 PHE A O 1
ATOM 2203 N N . SER A 1 291 ? -5.887 -26.5 10.047 1 96.5 291 SER A N 1
ATOM 2204 C CA . SER A 1 291 ? -4.473 -26.438 9.703 1 96.5 291 SER A CA 1
ATOM 2205 C C . SER A 1 291 ? -4.176 -25.266 8.773 1 96.5 291 SER A C 1
ATOM 2207 O O . SER A 1 291 ? -4.77 -25.156 7.703 1 96.5 291 SER A O 1
ATOM 2209 N N . LEU A 1 292 ? -3.215 -24.422 9.156 1 95.31 292 LEU A N 1
ATOM 2210 C CA . LEU A 1 292 ? -2.854 -23.25 8.367 1 95.31 292 LEU A CA 1
ATOM 2211 C C . LEU A 1 292 ? -2.193 -23.672 7.059 1 95.31 292 LEU A C 1
ATOM 2213 O O . LEU A 1 292 ? -2.365 -23 6.035 1 95.31 292 LEU A O 1
ATOM 2217 N N . ILE A 1 293 ? -1.52 -24.75 7.035 1 91.94 293 ILE A N 1
ATOM 2218 C CA . ILE A 1 293 ? -0.824 -25.219 5.844 1 91.94 293 ILE A CA 1
ATOM 2219 C C . ILE A 1 293 ? -1.84 -25.734 4.82 1 91.94 293 ILE A C 1
ATOM 2221 O O . ILE A 1 293 ? -1.792 -25.344 3.646 1 91.94 293 ILE A O 1
ATOM 2225 N N . ARG A 1 294 ? -2.717 -26.547 5.258 1 92.94 294 ARG A N 1
ATOM 2226 C CA . ARG A 1 294 ? -3.738 -27.109 4.383 1 92.94 294 ARG A CA 1
ATOM 2227 C C . ARG A 1 294 ? -4.625 -26.016 3.805 1 92.94 294 ARG A C 1
ATOM 2229 O O . ARG A 1 294 ? -4.922 -26.016 2.607 1 92.94 294 ARG A O 1
ATOM 2236 N N . ASN A 1 295 ? -5.031 -25.125 4.668 1 96.56 295 ASN A N 1
ATOM 2237 C CA . ASN A 1 295 ? -5.926 -24.062 4.242 1 96.56 295 ASN A CA 1
ATOM 2238 C C . ASN A 1 295 ? -5.23 -23.078 3.301 1 96.56 295 ASN A C 1
ATOM 2240 O O . ASN A 1 295 ? -5.844 -22.578 2.359 1 96.56 295 ASN A O 1
ATOM 2244 N N . THR A 1 296 ? -3.975 -22.781 3.537 1 94.44 296 THR A N 1
ATOM 2245 C CA . THR A 1 296 ? -3.213 -21.922 2.645 1 94.44 296 THR A CA 1
ATOM 2246 C C . THR A 1 296 ? -3.043 -22.562 1.274 1 94.44 296 THR A C 1
ATOM 2248 O O . THR A 1 296 ? -3.174 -21.891 0.246 1 94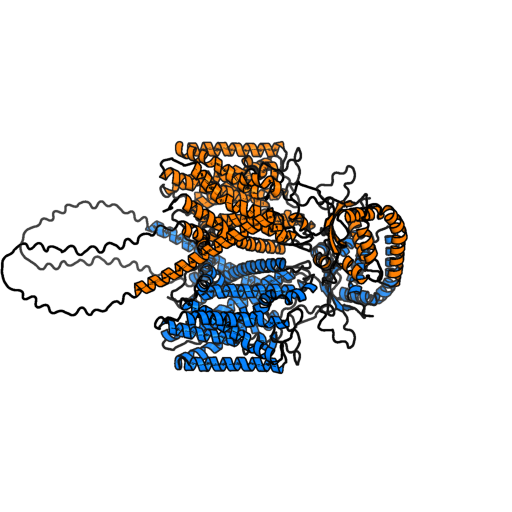.44 296 THR A O 1
ATOM 2251 N N . THR A 1 297 ? -2.791 -23.875 1.267 1 90.94 297 THR A N 1
ATOM 2252 C CA . THR A 1 297 ? -2.625 -24.594 0.013 1 90.94 297 THR A CA 1
ATOM 2253 C C . THR A 1 297 ? -3.924 -24.594 -0.789 1 90.94 297 THR A C 1
ATOM 2255 O O . THR A 1 297 ? -3.9 -24.5 -2.018 1 90.94 297 THR A O 1
ATOM 2258 N N . GLN A 1 298 ? -4.98 -24.672 -0.06 1 93.88 298 GLN A N 1
ATOM 2259 C CA . GLN A 1 298 ? -6.281 -24.641 -0.724 1 93.88 298 GLN A CA 1
ATOM 2260 C C . GLN A 1 298 ? -6.555 -23.281 -1.356 1 93.88 298 GLN A C 1
ATOM 2262 O O . GLN A 1 298 ? -7.047 -23.203 -2.484 1 93.88 298 GLN A O 1
ATOM 2267 N N . ILE A 1 299 ? -6.262 -22.25 -0.648 1 94.62 299 ILE A N 1
ATOM 2268 C CA . ILE A 1 299 ? -6.492 -20.906 -1.145 1 94.62 299 ILE A CA 1
ATOM 2269 C C . ILE A 1 299 ? -5.582 -20.625 -2.338 1 94.62 299 ILE A C 1
ATOM 2271 O O . ILE A 1 299 ? -5.992 -19.984 -3.309 1 94.62 299 ILE A O 1
ATOM 2275 N N . MET A 1 300 ? -4.371 -21.203 -2.354 1 90.69 300 MET A N 1
ATOM 2276 C CA . MET A 1 300 ? -3.361 -20.906 -3.365 1 90.69 300 MET A CA 1
ATOM 2277 C C . MET A 1 300 ? -3.48 -21.844 -4.555 1 90.69 300 MET A C 1
ATOM 2279 O O . MET A 1 300 ? -2.826 -21.656 -5.578 1 90.69 300 MET A O 1
ATOM 2283 N N . ASN A 1 301 ? -4.348 -22.844 -4.48 1 90.06 301 ASN A N 1
ATOM 2284 C CA . ASN A 1 301 ? -4.523 -23.797 -5.57 1 90.06 301 ASN A CA 1
ATOM 2285 C C . ASN A 1 301 ? -5.121 -23.125 -6.809 1 90.06 301 ASN A C 1
ATOM 2287 O O . ASN A 1 301 ? -6.188 -22.531 -6.738 1 90.06 301 ASN A O 1
ATOM 2291 N N . THR A 1 302 ? -4.484 -23.234 -7.93 1 89.12 302 THR A N 1
ATOM 2292 C CA . THR A 1 302 ? -4.945 -22.547 -9.133 1 89.12 302 THR A CA 1
ATOM 2293 C C . THR A 1 302 ? -5.504 -23.547 -10.141 1 89.12 302 THR A C 1
ATOM 2295 O O . THR A 1 302 ? -5.75 -23.203 -11.297 1 89.12 302 THR A O 1
ATOM 2298 N N . ASN A 1 303 ? -5.684 -24.734 -9.695 1 88.06 303 ASN A N 1
ATOM 2299 C CA . ASN A 1 303 ? -6.305 -25.734 -10.57 1 88.06 303 ASN A CA 1
ATOM 2300 C C . ASN A 1 303 ? -7.801 -25.484 -10.719 1 88.06 303 ASN A C 1
ATOM 2302 O O . ASN A 1 303 ? -8.484 -25.141 -9.75 1 88.06 303 ASN A O 1
ATOM 2306 N N . VAL A 1 304 ? -8.25 -25.531 -11.914 1 88 304 VAL A N 1
ATOM 2307 C CA . VAL A 1 304 ? -9.656 -25.25 -12.195 1 88 304 VAL A CA 1
ATOM 2308 C C . VAL A 1 304 ? -10.32 -26.5 -12.766 1 88 304 VAL A C 1
ATOM 2310 O O . VAL A 1 304 ? -9.734 -27.203 -13.594 1 88 304 VAL A O 1
ATOM 2313 N N . PRO A 1 305 ? -11.477 -26.797 -12.227 1 85.31 305 PRO A N 1
ATOM 2314 C CA . PRO A 1 305 ? -12.211 -27.922 -12.812 1 85.31 305 PRO A CA 1
ATOM 2315 C C . PRO A 1 305 ? -12.648 -27.656 -14.25 1 85.31 305 PRO A C 1
ATOM 2317 O O . PRO A 1 305 ? -12.711 -26.5 -14.672 1 85.31 305 PRO A O 1
ATOM 2320 N N . PRO A 1 306 ? -12.984 -28.797 -14.828 1 82.31 306 PRO A N 1
ATOM 2321 C CA . PRO A 1 306 ? -13.477 -28.625 -16.203 1 82.31 306 PRO A CA 1
ATOM 2322 C C . PRO A 1 306 ? -14.812 -27.891 -16.25 1 82.31 306 PRO A C 1
ATOM 2324 O O . PRO A 1 306 ? -15.641 -28.031 -15.352 1 82.31 306 PRO A O 1
ATOM 2327 N N . ASN A 1 307 ? -15.148 -26.953 -17 1 81.12 307 ASN A N 1
ATOM 2328 C CA . ASN A 1 307 ? -16.391 -26.234 -17.266 1 81.12 307 ASN A CA 1
ATOM 2329 C C . ASN A 1 307 ? -16.562 -25.047 -16.328 1 81.12 307 ASN A C 1
ATOM 2331 O O . ASN A 1 307 ? -17.656 -24.453 -16.25 1 81.12 307 ASN A O 1
ATOM 2335 N N . ALA A 1 308 ? -15.57 -24.828 -15.523 1 88.69 308 ALA A N 1
ATOM 2336 C CA . ALA A 1 308 ? -15.641 -23.672 -14.648 1 88.69 308 ALA A CA 1
ATOM 2337 C C . ALA A 1 308 ? -15.594 -22.375 -15.453 1 88.69 308 ALA A C 1
ATOM 2339 O O . ALA A 1 308 ? -14.938 -22.312 -16.5 1 88.69 308 ALA A O 1
ATOM 2340 N N . ILE A 1 309 ? -16.406 -21.469 -15.078 1 93.06 309 ILE A N 1
ATOM 2341 C CA . ILE A 1 309 ? -16.359 -20.141 -15.68 1 93.06 309 ILE A CA 1
ATOM 2342 C C . ILE A 1 309 ? -15.188 -19.359 -15.094 1 93.06 309 ILE A C 1
ATOM 2344 O O . ILE A 1 309 ? -15.32 -18.719 -14.039 1 93.06 309 ILE A O 1
ATOM 2348 N N . THR A 1 310 ? -14.117 -19.312 -15.711 1 93.25 310 THR A N 1
ATOM 2349 C CA . THR A 1 310 ? -12.859 -18.828 -15.148 1 93.25 310 THR A CA 1
ATOM 2350 C C . THR A 1 310 ? -12.805 -17.297 -15.219 1 93.25 310 THR A C 1
ATOM 2352 O O . THR A 1 310 ? -12.094 -16.656 -14.438 1 93.25 310 THR A O 1
ATOM 2355 N N . SER A 1 311 ? -13.602 -16.719 -16.125 1 96.5 311 SER A N 1
ATOM 2356 C CA . SER A 1 311 ? -13.578 -15.266 -16.297 1 96.5 311 SER A CA 1
ATOM 2357 C C . SER A 1 311 ? -14.141 -14.562 -15.062 1 96.5 311 SER A C 1
ATOM 2359 O O . SER A 1 311 ? -13.898 -13.375 -14.852 1 96.5 311 SER A O 1
ATOM 2361 N N . ILE A 1 312 ? -14.828 -15.281 -14.227 1 97.12 312 ILE A N 1
ATOM 2362 C CA . ILE A 1 312 ? -15.453 -14.727 -13.031 1 97.12 312 ILE A CA 1
ATOM 2363 C C . ILE A 1 312 ? -14.375 -14.273 -12.047 1 97.12 312 ILE A C 1
ATOM 2365 O O . ILE A 1 312 ? -14.555 -13.289 -11.336 1 97.12 312 ILE A O 1
ATOM 2369 N N . ASN A 1 313 ? -13.227 -14.969 -12.07 1 97.19 313 ASN A N 1
ATOM 2370 C CA . ASN A 1 313 ? -12.172 -14.672 -11.102 1 97.19 313 ASN A CA 1
ATOM 2371 C C . ASN A 1 313 ? -11.609 -13.273 -11.297 1 97.19 313 ASN A C 1
ATOM 2373 O O . ASN A 1 313 ? -11.508 -12.5 -10.336 1 97.19 313 ASN A O 1
ATOM 2377 N N . GLY A 1 314 ? -11.297 -12.953 -12.484 1 97.62 314 GLY A N 1
ATOM 2378 C CA . GLY A 1 314 ? -10.82 -11.609 -12.758 1 97.62 314 GLY A CA 1
ATOM 2379 C C . GLY A 1 314 ? -11.859 -10.531 -12.5 1 97.62 314 GLY A C 1
ATOM 2380 O O . GLY A 1 314 ? -11.531 -9.461 -11.977 1 97.62 314 GLY A O 1
ATOM 2381 N N . MET A 1 315 ? -13.062 -10.805 -12.82 1 98.06 315 MET A N 1
ATOM 2382 C CA . MET A 1 315 ? -14.156 -9.852 -12.641 1 98.06 315 MET A CA 1
ATOM 2383 C C . MET A 1 315 ? -14.367 -9.555 -11.156 1 98.06 315 MET A C 1
ATOM 2385 O O . MET A 1 315 ? -14.578 -8.398 -10.773 1 98.06 315 MET A O 1
ATOM 2389 N N . ARG A 1 316 ? -14.266 -10.555 -10.312 1 98.12 316 ARG A N 1
ATOM 2390 C CA . ARG A 1 316 ? -14.422 -10.391 -8.875 1 98.12 316 ARG A CA 1
ATOM 2391 C C . ARG A 1 316 ? -13.328 -9.492 -8.305 1 98.12 316 ARG A C 1
ATOM 2393 O O . ARG A 1 316 ? -13.617 -8.57 -7.543 1 98.12 316 ARG A O 1
ATOM 2400 N N . VAL A 1 317 ? -12.117 -9.805 -8.68 1 98.31 317 VAL A N 1
ATOM 2401 C CA . VAL A 1 317 ? -10.977 -9.094 -8.109 1 98.31 317 VAL A CA 1
ATOM 2402 C C . VAL A 1 317 ? -11 -7.633 -8.562 1 98.31 317 VAL A C 1
ATOM 2404 O O . VAL A 1 317 ? -10.82 -6.723 -7.742 1 98.31 317 VAL A O 1
ATOM 2407 N N . LEU A 1 318 ? -11.289 -7.363 -9.82 1 97.94 318 LEU A N 1
ATOM 2408 C CA . LEU A 1 318 ? -11.328 -5.992 -10.32 1 97.94 318 LEU A CA 1
ATOM 2409 C C . LEU A 1 318 ? -12.477 -5.211 -9.688 1 97.94 318 LEU A C 1
ATOM 2411 O O . LEU A 1 318 ? -12.344 -4.016 -9.43 1 97.94 318 LEU A O 1
ATOM 2415 N N . SER A 1 319 ? -13.523 -5.898 -9.43 1 98.38 319 SER A N 1
ATOM 2416 C CA . SER A 1 319 ? -14.68 -5.246 -8.82 1 98.38 319 SER A CA 1
ATOM 2417 C C . SER A 1 319 ? -14.406 -4.887 -7.363 1 98.38 319 SER A C 1
ATOM 2419 O O . SER A 1 319 ? -14.773 -3.803 -6.906 1 98.38 319 SER A O 1
ATOM 2421 N N . ILE A 1 320 ? -13.734 -5.801 -6.609 1 98.38 320 ILE A N 1
ATOM 2422 C CA . ILE A 1 320 ? -13.469 -5.496 -5.207 1 98.38 320 ILE A CA 1
ATOM 2423 C C . ILE A 1 320 ? -12.438 -4.367 -5.113 1 98.38 320 ILE A C 1
ATOM 2425 O O . ILE A 1 320 ? -12.5 -3.545 -4.195 1 98.38 320 ILE A O 1
ATOM 2429 N N . LEU A 1 321 ? -11.5 -4.34 -6.051 1 98.12 321 LEU A N 1
ATOM 2430 C CA . LEU A 1 321 ? -10.555 -3.232 -6.102 1 98.12 321 LEU A CA 1
ATOM 2431 C C . LEU A 1 321 ? -11.281 -1.91 -6.332 1 98.12 321 LEU A C 1
ATOM 2433 O O . LEU A 1 321 ? -10.922 -0.89 -5.738 1 98.12 321 LEU A O 1
ATOM 2437 N N . TRP A 1 322 ? -12.281 -1.959 -7.172 1 98.06 322 TRP A N 1
ATOM 2438 C CA . TRP A 1 322 ? -13.086 -0.776 -7.461 1 98.06 322 TRP A CA 1
ATOM 2439 C C . TRP A 1 322 ? -13.875 -0.347 -6.23 1 98.06 322 TRP A C 1
ATOM 2441 O O . TRP A 1 322 ? -14.016 0.848 -5.961 1 98.06 322 TRP A O 1
ATOM 2451 N N . VAL A 1 323 ? -14.359 -1.306 -5.434 1 97.69 323 VAL A N 1
ATOM 2452 C CA . VAL A 1 323 ? -15.07 -1.024 -4.191 1 97.69 323 VAL A CA 1
ATOM 2453 C C . VAL A 1 323 ? -14.125 -0.336 -3.203 1 97.69 323 VAL A C 1
ATOM 2455 O O . VAL A 1 323 ? -14.469 0.699 -2.629 1 97.69 323 VAL A O 1
ATOM 2458 N N . VAL A 1 324 ? -12.961 -0.865 -3.037 1 97.94 324 VAL A N 1
ATOM 2459 C CA . VAL A 1 324 ? -11.992 -0.309 -2.098 1 97.94 324 VAL A CA 1
ATOM 2460 C C . VAL A 1 324 ? -11.594 1.096 -2.541 1 97.94 324 VAL A C 1
ATOM 2462 O O . VAL A 1 324 ? -11.484 2.008 -1.717 1 97.94 324 VAL A O 1
ATOM 2465 N N . LEU A 1 325 ? -11.422 1.271 -3.855 1 97.06 325 LEU A N 1
ATOM 2466 C CA . LEU A 1 325 ? -11.07 2.576 -4.402 1 97.06 325 LEU A CA 1
ATOM 2467 C C . LEU A 1 325 ? -12.133 3.615 -4.059 1 97.06 325 LEU A C 1
ATOM 2469 O O . LEU A 1 325 ? -11.805 4.707 -3.584 1 97.06 325 LEU A O 1
ATOM 2473 N N . GLY A 1 326 ? -13.336 3.256 -4.293 1 94.81 326 GLY A N 1
ATOM 2474 C CA . GLY A 1 326 ? -14.438 4.16 -3.977 1 94.81 326 GLY A CA 1
ATOM 2475 C C . GLY A 1 326 ? -14.516 4.508 -2.502 1 94.81 326 GLY A C 1
ATOM 2476 O O . GLY A 1 326 ? -14.719 5.672 -2.143 1 94.81 326 GLY A O 1
ATOM 2477 N N . HIS A 1 327 ? -14.281 3.545 -1.661 1 96 327 HIS A N 1
ATOM 2478 C CA . HIS A 1 327 ? -14.406 3.766 -0.225 1 96 327 HIS A CA 1
ATOM 2479 C C . HIS A 1 327 ? -13.227 4.574 0.311 1 96 327 HIS A C 1
ATOM 2481 O O . HIS A 1 327 ? -13.391 5.375 1.234 1 96 327 HIS A O 1
ATOM 2487 N N . VAL A 1 328 ? -12.062 4.395 -0.229 1 95.38 328 VAL A N 1
ATOM 2488 C CA . VAL A 1 328 ? -10.922 5.199 0.19 1 95.38 328 VAL A CA 1
ATOM 2489 C C . VAL A 1 328 ? -11.188 6.672 -0.111 1 95.38 328 VAL A C 1
ATOM 2491 O O . VAL A 1 328 ? -10.992 7.535 0.751 1 95.38 328 VAL A O 1
ATOM 2494 N N . PHE A 1 329 ? -11.703 6.941 -1.302 1 90.5 329 PHE A N 1
ATOM 2495 C CA . PHE A 1 329 ? -12 8.32 -1.677 1 90.5 329 PHE A CA 1
ATOM 2496 C C . PHE A 1 329 ? -13.133 8.883 -0.834 1 90.5 329 PHE A C 1
ATOM 2498 O O . PHE A 1 329 ? -13.062 10.016 -0.356 1 90.5 329 PHE A O 1
ATOM 2505 N N . ALA A 1 330 ? -14.141 8.094 -0.606 1 88.88 330 ALA A N 1
ATOM 2506 C CA . ALA A 1 330 ? -15.297 8.547 0.168 1 88.88 330 ALA A CA 1
ATOM 2507 C C . ALA A 1 330 ? -14.906 8.852 1.61 1 88.88 330 ALA A C 1
ATOM 2509 O O . ALA A 1 330 ? -15.32 9.867 2.174 1 88.88 330 ALA A O 1
ATOM 2510 N N . PHE A 1 331 ? -14.094 8.031 2.131 1 89.75 331 PHE A N 1
ATOM 2511 C CA . PHE A 1 331 ? -13.719 8.203 3.529 1 89.75 331 PHE A CA 1
ATOM 2512 C C . PHE A 1 331 ? -12.719 9.344 3.682 1 89.75 331 PHE A C 1
ATOM 2514 O O . PHE A 1 331 ? -12.719 10.047 4.695 1 89.75 331 PHE A O 1
ATOM 2521 N N . LEU A 1 332 ? -11.891 9.547 2.723 1 87.19 332 LEU A N 1
ATOM 2522 C CA . LEU A 1 332 ? -10.992 10.695 2.754 1 87.19 332 LEU A CA 1
ATOM 2523 C C . LEU A 1 332 ? -11.781 12 2.68 1 87.19 332 LEU A C 1
ATOM 2525 O O . LEU A 1 332 ? -11.438 12.977 3.34 1 87.19 332 LEU A O 1
ATOM 2529 N N . ALA A 1 333 ? -12.828 11.969 1.977 1 78.88 333 ALA A N 1
ATOM 2530 C CA . ALA A 1 333 ? -13.633 13.172 1.766 1 78.88 333 ALA A CA 1
ATOM 2531 C C . ALA A 1 333 ? -14.516 13.461 2.977 1 78.88 333 ALA A C 1
ATOM 2533 O O . ALA A 1 333 ? -14.844 14.617 3.25 1 78.88 333 ALA A O 1
ATOM 2534 N N . THR A 1 334 ? -14.781 12.406 3.791 1 74.88 334 THR A N 1
ATOM 2535 C CA . THR A 1 334 ? -15.805 12.609 4.812 1 74.88 334 THR A CA 1
ATOM 2536 C C . THR A 1 334 ? -15.211 12.461 6.207 1 74.88 334 THR A C 1
ATOM 2538 O O . THR A 1 334 ? -15.883 12.734 7.207 1 74.88 334 THR A O 1
ATOM 2541 N N . ASN A 1 335 ? -13.945 12.023 6.332 1 71.69 335 ASN A N 1
ATOM 2542 C CA . ASN A 1 335 ? -13.398 11.727 7.652 1 71.69 335 ASN A CA 1
ATOM 2543 C C . ASN A 1 335 ? -13.031 13 8.406 1 71.69 335 ASN A C 1
ATOM 2545 O O . ASN A 1 335 ? -12.789 12.961 9.617 1 71.69 335 ASN A O 1
ATOM 2549 N N . GLY A 1 336 ? -13.039 14.102 7.828 1 70.88 336 GLY A N 1
ATOM 2550 C CA . GLY A 1 336 ? -12.758 15.367 8.5 1 70.88 336 GLY A CA 1
ATOM 2551 C C . GLY A 1 336 ? -11.273 15.648 8.648 1 70.88 336 GLY A C 1
ATOM 2552 O O . GLY A 1 336 ? -10.883 16.641 9.273 1 70.88 336 GLY A O 1
ATOM 2553 N N . LEU A 1 337 ? -10.453 14.812 8.086 1 79.38 337 LEU A N 1
ATOM 2554 C CA . LEU A 1 337 ? -9.008 14.953 8.258 1 79.38 337 LEU A CA 1
ATOM 2555 C C . LEU A 1 337 ? -8.391 15.727 7.102 1 79.38 337 LEU A C 1
ATOM 2557 O O . LEU A 1 337 ? -7.281 16.25 7.219 1 79.38 337 LEU A O 1
ATOM 2561 N N . VAL A 1 338 ? -9.133 15.898 6.062 1 83.12 338 VAL A N 1
ATOM 2562 C CA . VAL A 1 338 ? -8.547 16.484 4.863 1 83.12 338 VAL A CA 1
ATOM 2563 C C . VAL A 1 338 ? -8.469 18 5.012 1 83.12 338 VAL A C 1
ATOM 2565 O O . VAL A 1 338 ? -9.469 18.641 5.336 1 83.12 338 VAL A O 1
ATOM 2568 N N . SER A 1 339 ? -7.305 18.531 4.773 1 84.06 339 SER A N 1
ATOM 2569 C CA . SER A 1 339 ? -7.004 19.938 5.043 1 84.06 339 SER A CA 1
ATOM 2570 C C . SER A 1 339 ? -7.367 20.812 3.85 1 84.06 339 SER A C 1
ATOM 2572 O O . SER A 1 339 ? -7.449 22.031 3.979 1 84.06 339 SER A O 1
ATOM 2574 N N . ASN A 1 340 ? -7.566 20.266 2.689 1 85.06 340 ASN A N 1
ATOM 2575 C CA . ASN A 1 340 ? -7.898 21.062 1.509 1 85.06 340 ASN A CA 1
ATOM 2576 C C . ASN A 1 340 ? -9.25 20.656 0.923 1 85.06 340 ASN A C 1
ATOM 2578 O O . ASN A 1 340 ? -9.352 20.359 -0.269 1 85.06 340 ASN A O 1
ATOM 2582 N N . LEU A 1 341 ? -10.219 20.797 1.687 1 76.62 341 LEU A N 1
ATOM 2583 C CA . LEU A 1 341 ? -11.578 20.406 1.319 1 76.62 341 LEU A CA 1
ATOM 2584 C C . LEU A 1 341 ? -12.07 21.219 0.122 1 76.62 341 LEU A C 1
ATOM 2586 O O . LEU A 1 341 ? -12.953 20.766 -0.611 1 76.62 341 LEU A O 1
ATOM 2590 N N . GLY A 1 342 ? -11.43 22.344 -0.077 1 74.56 342 GLY A N 1
ATOM 2591 C CA . GLY A 1 342 ? -11.844 23.219 -1.164 1 74.56 342 GLY A CA 1
ATOM 2592 C C . GLY A 1 342 ? -11.625 22.609 -2.535 1 74.56 342 GLY A C 1
ATOM 2593 O O . GLY A 1 342 ? -12.305 22.969 -3.498 1 74.56 342 GLY A O 1
ATOM 2594 N N . ILE A 1 343 ? -10.75 21.641 -2.619 1 78.75 343 ILE A N 1
ATOM 2595 C CA . ILE A 1 343 ? -10.383 21.078 -3.908 1 78.75 343 ILE A CA 1
ATOM 2596 C C . ILE A 1 343 ? -11.398 20 -4.305 1 78.75 343 ILE A C 1
ATOM 2598 O O . ILE A 1 343 ? -11.43 19.562 -5.457 1 78.75 343 ILE A O 1
ATOM 2602 N N . LEU A 1 344 ? -12.258 19.609 -3.369 1 78.81 344 LEU A N 1
ATOM 2603 C CA . LEU A 1 344 ? -13.195 18.516 -3.602 1 78.81 344 LEU A CA 1
ATOM 2604 C C . LEU A 1 344 ? -14.133 18.844 -4.758 1 78.81 344 LEU A C 1
ATOM 2606 O O . LEU A 1 344 ? -14.422 17.969 -5.59 1 78.81 344 LEU A O 1
ATOM 2610 N N . ARG A 1 345 ? -14.586 20.094 -4.832 1 78.56 345 ARG A N 1
ATOM 2611 C CA . ARG A 1 345 ? -15.469 20.5 -5.926 1 78.56 345 ARG A CA 1
ATOM 2612 C C . ARG A 1 345 ? -14.766 20.344 -7.273 1 78.56 345 ARG A C 1
ATOM 2614 O O . ARG A 1 345 ? -15.352 19.844 -8.227 1 78.56 345 ARG A O 1
ATOM 2621 N N . ASN A 1 346 ? -13.562 20.75 -7.266 1 84.12 346 ASN A N 1
ATOM 2622 C CA . ASN A 1 346 ? -12.789 20.641 -8.5 1 84.12 346 ASN A CA 1
ATOM 2623 C C . ASN A 1 346 ? -12.562 19.188 -8.898 1 84.12 346 ASN A C 1
ATOM 2625 O O . ASN A 1 346 ? -12.586 18.859 -10.086 1 84.12 346 ASN A O 1
ATOM 2629 N N . ILE A 1 347 ? -12.43 18.391 -7.973 1 86.75 347 ILE A N 1
ATOM 2630 C CA . ILE A 1 347 ? -12.188 16.969 -8.219 1 86.75 347 ILE A CA 1
ATOM 2631 C C . ILE A 1 347 ? -13.445 16.328 -8.781 1 86.75 347 ILE A C 1
ATOM 2633 O O . ILE A 1 347 ? -13.383 15.547 -9.734 1 86.75 347 ILE A O 1
ATOM 2637 N N . LEU A 1 348 ? -14.57 16.688 -8.227 1 84.5 348 LEU A N 1
ATOM 2638 C CA . LEU A 1 348 ? -15.844 16.125 -8.633 1 84.5 348 LEU A CA 1
ATOM 2639 C C . LEU A 1 348 ? -16.203 16.531 -10.055 1 84.5 348 LEU A C 1
ATOM 2641 O O . LEU A 1 348 ? -16.922 15.812 -10.75 1 84.5 348 LEU A O 1
ATOM 2645 N N . GLN A 1 349 ? -15.641 17.609 -10.5 1 89.44 349 GLN A N 1
ATOM 2646 C CA . GLN A 1 349 ? -15.969 18.141 -11.812 1 89.44 349 GLN A CA 1
ATOM 2647 C C . GLN A 1 349 ? -15.109 17.5 -12.898 1 89.44 349 GLN A C 1
ATOM 2649 O O . GLN A 1 349 ? -15.391 17.641 -14.086 1 89.44 349 GLN A O 1
ATOM 2654 N N . ARG A 1 350 ? -14.172 16.781 -12.445 1 90.69 350 ARG A N 1
ATOM 2655 C CA . ARG A 1 350 ? -13.289 16.141 -13.414 1 90.69 350 ARG A CA 1
ATOM 2656 C C . ARG A 1 350 ? -13.984 14.953 -14.086 1 90.69 350 ARG A C 1
ATOM 2658 O O . ARG A 1 350 ? -14.641 14.148 -13.414 1 90.69 350 ARG A O 1
ATOM 2665 N N . PHE A 1 351 ? -13.812 14.805 -15.344 1 92.81 351 PHE A N 1
ATOM 2666 C CA . PHE A 1 351 ? -14.406 13.727 -16.125 1 92.81 351 PHE A CA 1
ATOM 2667 C C . PHE A 1 351 ? -13.898 12.367 -15.641 1 92.81 351 PHE A C 1
ATOM 2669 O O . PHE A 1 351 ? -14.672 11.422 -15.508 1 92.81 351 PHE A O 1
ATOM 2676 N N . THR A 1 352 ? -12.617 12.328 -15.312 1 91.12 352 THR A N 1
ATOM 2677 C CA . THR A 1 352 ? -11.992 11.07 -14.922 1 91.12 352 THR A CA 1
ATOM 2678 C C . THR A 1 352 ? -12.508 10.625 -13.555 1 91.12 352 THR A C 1
ATOM 2680 O O . THR A 1 352 ? -12.453 9.438 -13.227 1 91.12 352 THR A O 1
ATOM 2683 N N . PHE A 1 353 ? -12.984 11.539 -12.773 1 91.94 353 PHE A N 1
ATOM 2684 C CA . PHE A 1 353 ? -13.422 11.219 -11.422 1 91.94 353 PHE A CA 1
ATOM 2685 C C . PHE A 1 353 ? -14.758 10.484 -11.453 1 91.94 353 PHE A C 1
ATOM 2687 O O . PHE A 1 353 ? -15.172 9.891 -10.445 1 91.94 353 PHE A O 1
ATOM 2694 N N . GLN A 1 354 ? -15.391 10.453 -12.633 1 92.44 354 GLN A N 1
ATOM 2695 C CA . GLN A 1 354 ? -16.641 9.711 -12.789 1 92.44 354 GLN A CA 1
ATOM 2696 C C . GLN A 1 354 ? -16.422 8.227 -12.516 1 92.44 354 GLN A C 1
ATOM 2698 O O . GLN A 1 354 ? -17.328 7.547 -12.016 1 92.44 354 GLN A O 1
ATOM 2703 N N . VAL A 1 355 ? -15.266 7.777 -12.797 1 93.75 355 VAL A N 1
ATOM 2704 C CA . VAL A 1 355 ? -14.953 6.367 -12.586 1 93.75 355 VAL A CA 1
ATOM 2705 C C . VAL A 1 355 ? -14.969 6.047 -11.094 1 93.75 355 VAL A C 1
ATOM 2707 O O . VAL A 1 355 ? -15.398 4.965 -10.688 1 93.75 355 VAL A O 1
ATOM 2710 N N . ILE A 1 356 ? -14.547 6.969 -10.32 1 92.56 356 ILE A N 1
ATOM 2711 C CA . ILE A 1 356 ? -14.508 6.773 -8.875 1 92.56 356 ILE A CA 1
ATOM 2712 C C . ILE A 1 356 ? -15.914 6.934 -8.305 1 92.56 356 ILE A C 1
ATOM 2714 O O . ILE A 1 356 ? -16.344 6.137 -7.465 1 92.56 356 ILE A O 1
ATOM 2718 N N . LEU A 1 357 ? -16.594 7.895 -8.82 1 89.69 357 LEU A N 1
ATOM 2719 C CA . LEU A 1 357 ? -17.953 8.141 -8.359 1 89.69 357 LEU A CA 1
ATOM 2720 C C . LEU A 1 357 ? -18.859 6.957 -8.672 1 89.69 357 LEU A C 1
ATOM 2722 O O . LEU A 1 357 ? -19.781 6.648 -7.91 1 89.69 357 LEU A O 1
ATOM 2726 N N . SER A 1 358 ? -18.562 6.332 -9.742 1 93.38 358 SER A N 1
ATOM 2727 C CA . SER A 1 358 ? -19.391 5.23 -10.211 1 93.38 358 SER A CA 1
ATOM 2728 C C . SER A 1 358 ? -18.922 3.898 -9.625 1 93.38 358 SER A C 1
ATOM 2730 O O . SER A 1 358 ? -19.281 2.834 -10.133 1 93.38 358 SER A O 1
ATOM 2732 N N . GLY A 1 359 ? -18.141 3.941 -8.617 1 92.81 359 GLY A N 1
ATOM 2733 C CA . GLY A 1 359 ? -17.688 2.732 -7.953 1 92.81 359 GLY A CA 1
ATOM 2734 C C . GLY A 1 359 ? -18.828 1.907 -7.371 1 92.81 359 GLY A C 1
ATOM 2735 O O . GLY A 1 359 ? -18.656 0.718 -7.094 1 92.81 359 GLY A O 1
ATOM 2736 N N . VAL A 1 360 ? -20 2.436 -7.27 1 92.56 360 VAL A N 1
ATOM 2737 C CA . VAL A 1 360 ? -21.172 1.781 -6.695 1 92.56 360 VAL A CA 1
ATOM 2738 C C . VAL A 1 360 ? -21.594 0.604 -7.574 1 92.56 360 VAL A C 1
ATOM 2740 O O . VAL A 1 360 ? -22.203 -0.352 -7.094 1 92.56 360 VAL A O 1
ATOM 2743 N N . PHE A 1 361 ? -21.219 0.639 -8.852 1 96.56 361 PHE A N 1
ATOM 2744 C CA . PHE A 1 361 ? -21.609 -0.423 -9.766 1 96.56 361 PHE A CA 1
ATOM 2745 C C . PHE A 1 361 ? -20.828 -1.694 -9.5 1 96.56 361 PHE A C 1
ATOM 2747 O O . PHE A 1 361 ? -21.188 -2.775 -9.961 1 96.56 361 PHE A O 1
ATOM 2754 N N . ALA A 1 362 ? -19.734 -1.557 -8.789 1 97.06 362 ALA A N 1
ATOM 2755 C CA . ALA A 1 362 ? -18.953 -2.738 -8.422 1 97.06 362 ALA A CA 1
ATOM 2756 C C . ALA A 1 362 ? -19.781 -3.699 -7.574 1 97.06 362 ALA A C 1
ATOM 2758 O O . ALA A 1 362 ? -19.656 -4.918 -7.703 1 97.06 362 ALA A O 1
ATOM 2759 N N . VAL A 1 363 ? -20.625 -3.189 -6.723 1 96.88 363 VAL A N 1
ATOM 2760 C CA . VAL A 1 363 ? -21.484 -4.012 -5.883 1 96.88 363 VAL A CA 1
ATOM 2761 C C . VAL A 1 363 ? -22.484 -4.762 -6.758 1 96.88 363 VAL A C 1
ATOM 2763 O O . VAL A 1 363 ? -22.797 -5.926 -6.5 1 96.88 363 VAL A O 1
ATOM 2766 N N . ASP A 1 364 ? -22.969 -4.098 -7.777 1 98.19 364 ASP A N 1
ATOM 2767 C CA . ASP A 1 364 ? -23.906 -4.719 -8.695 1 98.19 364 ASP A CA 1
ATOM 2768 C C . ASP A 1 364 ? -23.25 -5.871 -9.461 1 98.19 364 ASP A C 1
ATOM 2770 O O . ASP A 1 364 ? -23.922 -6.848 -9.812 1 98.19 364 ASP A O 1
ATOM 2774 N N . THR A 1 365 ? -21.969 -5.73 -9.695 1 98.62 365 THR A N 1
ATOM 2775 C CA . THR A 1 365 ? -21.25 -6.844 -10.297 1 98.62 365 THR A CA 1
ATOM 2776 C C . THR A 1 365 ? -21.328 -8.086 -9.406 1 98.62 365 THR A C 1
ATOM 2778 O O . THR A 1 365 ? -21.5 -9.195 -9.898 1 98.62 365 THR A O 1
ATOM 2781 N N . PHE A 1 366 ? -21.219 -7.898 -8.148 1 98.44 366 PHE A N 1
ATOM 2782 C CA . PHE A 1 366 ? -21.25 -9.023 -7.227 1 98.44 366 PHE A CA 1
ATOM 2783 C C . PHE A 1 366 ? -22.641 -9.633 -7.156 1 98.44 366 PHE A C 1
ATOM 2785 O O . PHE A 1 366 ? -22.797 -10.852 -7.039 1 98.44 366 PHE A O 1
ATOM 2792 N N . PHE A 1 367 ? -23.734 -8.805 -7.219 1 98.62 367 PHE A N 1
ATOM 2793 C CA . PHE A 1 367 ? -25.078 -9.336 -7.305 1 98.62 367 PHE A CA 1
ATOM 2794 C C . PHE A 1 367 ? -25.25 -10.18 -8.562 1 98.62 367 PHE A C 1
ATOM 2796 O O . PHE A 1 367 ? -25.812 -11.273 -8.516 1 98.62 367 PHE A O 1
ATOM 2803 N N . PHE A 1 368 ? -24.734 -9.609 -9.648 1 98.62 368 PHE A N 1
ATOM 2804 C CA . PHE A 1 368 ? -24.812 -10.289 -10.938 1 98.62 368 PHE A CA 1
ATOM 2805 C C . PHE A 1 368 ? -24.125 -11.648 -10.867 1 98.62 368 PHE A C 1
ATOM 2807 O O . PHE A 1 368 ? -24.672 -12.656 -11.305 1 98.62 368 PHE A O 1
ATOM 2814 N N . LEU A 1 369 ? -22.922 -11.703 -10.281 1 98.5 369 LEU A N 1
ATOM 2815 C CA . LEU A 1 369 ? -22.156 -12.93 -10.195 1 98.5 369 LEU A CA 1
ATOM 2816 C C . LEU A 1 369 ? -22.828 -13.938 -9.273 1 98.5 369 LEU A C 1
ATOM 2818 O O . LEU A 1 369 ? -22.797 -15.148 -9.531 1 98.5 369 LEU A O 1
ATOM 2822 N N . SER A 1 370 ? -23.391 -13.461 -8.188 1 98 370 SER A N 1
ATOM 2823 C CA . SER A 1 370 ? -24.109 -14.328 -7.273 1 98 370 SER A CA 1
ATOM 2824 C C . SER A 1 370 ? -25.297 -15 -7.973 1 98 370 SER A C 1
ATOM 2826 O O . SER A 1 370 ? -25.484 -16.219 -7.836 1 98 370 SER A O 1
ATOM 2828 N N . GLY A 1 371 ? -26.062 -14.234 -8.734 1 98.25 371 GLY A N 1
ATOM 2829 C CA . GLY A 1 371 ? -27.156 -14.797 -9.492 1 98.25 371 GLY A CA 1
ATOM 2830 C C . GLY A 1 371 ? -26.719 -15.805 -10.531 1 98.25 371 GLY A C 1
ATOM 2831 O O . GLY A 1 371 ? -27.328 -16.859 -10.68 1 98.25 371 GLY A O 1
ATOM 2832 N N . LEU A 1 372 ? -25.656 -15.477 -11.172 1 98 372 LEU A N 1
ATOM 2833 C CA . LEU A 1 372 ? -25.125 -16.344 -12.219 1 98 372 LEU A CA 1
ATOM 2834 C C . LEU A 1 372 ? -24.703 -17.688 -11.641 1 98 372 LEU A C 1
ATOM 2836 O O . LEU A 1 372 ? -25.078 -18.734 -12.172 1 98 372 LEU A O 1
ATOM 2840 N N . LEU A 1 373 ? -23.984 -17.672 -10.562 1 95.62 373 LEU A N 1
ATOM 2841 C CA . LEU A 1 373 ? -23.422 -18.891 -9.984 1 95.62 373 LEU A CA 1
ATOM 2842 C C . LEU A 1 373 ? -24.516 -19.75 -9.367 1 95.62 373 LEU A C 1
ATOM 2844 O O . LEU A 1 373 ? -24.484 -20.984 -9.484 1 95.62 373 LEU A O 1
ATOM 2848 N N . VAL A 1 374 ? -25.469 -19.094 -8.719 1 96.19 374 VAL A N 1
ATOM 2849 C CA . VAL A 1 374 ? -26.547 -19.859 -8.102 1 96.19 374 VAL A CA 1
ATOM 2850 C C . VAL A 1 374 ? -27.344 -20.594 -9.172 1 96.19 374 VAL A C 1
ATOM 2852 O O . VAL A 1 374 ? -27.656 -21.781 -9.031 1 96.19 374 VAL A O 1
ATOM 2855 N N . ALA A 1 375 ? -27.641 -19.891 -10.227 1 95.69 375 ALA A N 1
ATOM 2856 C CA . ALA A 1 375 ? -28.422 -20.484 -11.305 1 95.69 375 ALA A CA 1
ATOM 2857 C C . ALA A 1 375 ? -27.609 -21.578 -12.016 1 95.69 375 ALA A C 1
ATOM 2859 O O . ALA A 1 375 ? -28.094 -22.703 -12.18 1 95.69 375 ALA A O 1
ATOM 2860 N N . TYR A 1 376 ? -26.438 -21.281 -12.359 1 93.38 376 TYR A N 1
ATOM 2861 C CA . TYR A 1 376 ? -25.594 -22.203 -13.102 1 93.38 376 TYR A CA 1
ATOM 2862 C C . TYR A 1 376 ? -25.375 -23.5 -12.328 1 93.38 376 TYR A C 1
ATOM 2864 O O . TYR A 1 376 ? -25.547 -24.594 -12.883 1 93.38 376 TYR A O 1
ATOM 2872 N N . LEU A 1 377 ? -25.094 -23.438 -11.07 1 90.31 377 LEU A N 1
ATOM 2873 C CA . LEU A 1 377 ? -24.797 -24.594 -10.242 1 90.31 377 LEU A CA 1
ATOM 2874 C C . LEU A 1 377 ? -26.062 -25.344 -9.867 1 90.31 377 LEU A C 1
ATOM 2876 O O . LEU A 1 377 ? -26.078 -26.578 -9.812 1 90.31 377 LEU A O 1
ATOM 2880 N N . SER A 1 378 ? -27.109 -24.641 -9.586 1 92.94 378 SER A N 1
ATOM 2881 C CA . SER A 1 378 ? -28.359 -25.266 -9.188 1 92.94 378 SER A CA 1
ATOM 2882 C C . SER A 1 378 ? -28.984 -26.031 -10.352 1 92.94 378 SER A C 1
ATOM 2884 O O . SER A 1 378 ? -29.547 -27.109 -10.164 1 92.94 378 SER A O 1
ATOM 2886 N N . PHE A 1 379 ? -28.938 -25.5 -11.5 1 91.38 379 PHE A N 1
ATOM 2887 C CA . PHE A 1 379 ? -29.484 -26.188 -12.656 1 91.38 379 PHE A CA 1
ATOM 2888 C C . PHE A 1 379 ? -28.719 -27.469 -12.945 1 91.38 379 PHE A C 1
ATOM 2890 O O . PHE A 1 379 ? -29.297 -28.484 -13.32 1 91.38 379 PHE A O 1
ATOM 2897 N N . ARG A 1 380 ? -27.469 -27.359 -12.766 1 86.81 380 ARG A N 1
ATOM 2898 C CA . ARG A 1 380 ? -26.641 -28.562 -12.914 1 86.81 380 ARG A CA 1
ATOM 2899 C C . ARG A 1 380 ? -27.047 -29.609 -11.891 1 86.81 380 ARG A C 1
ATOM 2901 O O . ARG A 1 380 ? -27.125 -30.797 -12.219 1 86.81 380 ARG A O 1
ATOM 2908 N N . GLN A 1 381 ? -27.344 -29.156 -10.711 1 87.62 381 GLN A N 1
ATOM 2909 C CA . GLN A 1 381 ? -27.719 -30.078 -9.633 1 87.62 381 GLN A CA 1
ATOM 2910 C C . GLN A 1 381 ? -29.109 -30.641 -9.867 1 87.62 381 GLN A C 1
ATOM 2912 O O . GLN A 1 381 ? -29.344 -31.828 -9.656 1 87.62 381 GLN A O 1
ATOM 2917 N N . VAL A 1 382 ? -30 -29.859 -10.242 1 88.75 382 VAL A N 1
ATOM 2918 C CA . VAL A 1 382 ? -31.375 -30.266 -10.469 1 88.75 382 VAL A CA 1
ATOM 2919 C C . VAL A 1 382 ? -31.438 -31.266 -11.625 1 88.75 382 VAL A C 1
ATOM 2921 O O . VAL A 1 382 ? -32.219 -32.219 -11.609 1 88.75 382 VAL A O 1
ATOM 2924 N N . ASP A 1 383 ? -30.609 -31.016 -12.562 1 84.38 383 ASP A N 1
ATOM 2925 C CA . ASP A 1 383 ? -30.547 -31.938 -13.688 1 84.38 383 ASP A CA 1
ATOM 2926 C C . ASP A 1 383 ? -30.031 -33.312 -13.234 1 84.38 383 ASP A C 1
ATOM 2928 O O . ASP A 1 383 ? -30.531 -34.344 -13.68 1 84.38 383 ASP A O 1
ATOM 2932 N N . LYS A 1 384 ? -29.109 -33.25 -12.375 1 83.94 384 LYS A N 1
ATOM 2933 C CA . LYS A 1 384 ? -28.531 -34.5 -11.859 1 83.94 384 LYS A CA 1
ATOM 2934 C C . LYS A 1 384 ? -29.531 -35.25 -10.969 1 83.94 384 LYS A C 1
ATOM 2936 O O . LYS A 1 384 ? -29.531 -36.469 -10.938 1 83.94 384 LYS A O 1
ATOM 2941 N N . THR A 1 385 ? -30.406 -34.531 -10.242 1 87.06 385 THR A N 1
ATOM 2942 C CA . THR A 1 385 ? -31.328 -35.125 -9.281 1 87.06 385 THR A CA 1
ATOM 2943 C C . THR A 1 385 ? -32.719 -35.25 -9.875 1 87.06 385 THR A C 1
ATOM 2945 O O . THR A 1 385 ? -33.688 -35.531 -9.148 1 87.06 385 THR A O 1
ATOM 2948 N N . LYS A 1 386 ? -32.875 -35.094 -11.023 1 84.12 386 LYS A N 1
ATOM 2949 C CA . LYS A 1 386 ? -34.125 -35.219 -11.75 1 84.12 386 LYS A CA 1
ATOM 2950 C C . LYS A 1 386 ? -35.188 -34.281 -11.164 1 84.12 386 LYS A C 1
ATOM 2952 O O . LYS A 1 386 ? -36.312 -34.719 -10.875 1 84.12 386 LYS A O 1
ATOM 2957 N N . GLY A 1 387 ? -34.719 -33.156 -10.789 1 79.62 387 GLY A N 1
ATOM 2958 C CA . GLY A 1 387 ? -35.656 -32.125 -10.43 1 79.62 387 GLY A CA 1
ATOM 2959 C C . GLY A 1 387 ? -35.781 -31.906 -8.93 1 79.62 387 GLY A C 1
ATOM 2960 O O . GLY A 1 387 ? -36.5 -31.031 -8.477 1 79.62 387 GLY A O 1
ATOM 2961 N N . SER A 1 388 ? -35.125 -32.656 -8.164 1 84.5 388 SER A N 1
ATOM 2962 C CA . SER A 1 388 ? -35.219 -32.531 -6.715 1 84.5 388 SER A CA 1
ATOM 2963 C C . SER A 1 388 ? -34.156 -31.609 -6.156 1 84.5 388 SER A C 1
ATOM 2965 O O . SER A 1 388 ? -32.969 -31.703 -6.543 1 84.5 388 SER A O 1
ATOM 2967 N N . LEU A 1 389 ? -34.594 -30.578 -5.504 1 85.56 389 LEU A N 1
ATOM 2968 C CA . LEU A 1 389 ? -33.688 -29.672 -4.789 1 85.56 389 LEU A CA 1
ATOM 2969 C C . LEU A 1 389 ? -34.031 -29.656 -3.297 1 85.56 389 LEU A C 1
ATOM 2971 O O . LEU A 1 389 ? -35.125 -29.328 -2.898 1 85.56 389 LEU A O 1
ATOM 2975 N N . ASN A 1 390 ? -33.125 -30.219 -2.455 1 88.62 390 ASN A N 1
ATOM 2976 C CA . ASN A 1 390 ? -33.312 -30.125 -1.01 1 88.62 390 ASN A CA 1
ATOM 2977 C C . ASN A 1 390 ? -33.125 -28.688 -0.518 1 88.62 390 ASN A C 1
ATOM 2979 O O . ASN A 1 390 ? -32.031 -28.203 -0.371 1 88.62 390 ASN A O 1
ATOM 2983 N N . LEU A 1 391 ? -34.219 -28.062 -0.232 1 91.5 391 LEU A N 1
ATOM 2984 C CA . LEU A 1 391 ? -34.25 -26.641 0.118 1 91.5 391 LEU A CA 1
ATOM 2985 C C . LEU A 1 391 ? -33.469 -26.391 1.419 1 91.5 391 LEU A C 1
ATOM 2987 O O . LEU A 1 391 ? -32.812 -25.375 1.571 1 91.5 391 LEU A O 1
ATOM 2991 N N . PHE A 1 392 ? -33.594 -27.25 2.342 1 92.12 392 PHE A N 1
ATOM 2992 C CA . PHE A 1 392 ? -32.875 -27.078 3.609 1 92.12 392 PHE A CA 1
ATOM 2993 C C . PHE A 1 392 ? -31.375 -27.047 3.398 1 92.12 392 PHE A C 1
ATOM 2995 O O . PHE A 1 392 ? -30.688 -26.172 3.908 1 92.12 392 PHE A O 1
ATOM 3002 N N . LYS A 1 393 ? -30.906 -28.016 2.715 1 89.88 393 LYS A N 1
ATOM 3003 C CA . LYS A 1 393 ? -29.469 -28.078 2.451 1 89.88 393 LYS A CA 1
ATOM 3004 C C . LYS A 1 393 ? -29.016 -26.875 1.614 1 89.88 393 LYS A C 1
ATOM 3006 O O . LYS A 1 393 ? -27.906 -26.375 1.81 1 89.88 393 LYS A O 1
ATOM 3011 N N . PHE A 1 394 ? -29.984 -26.547 0.732 1 92.88 394 PHE A N 1
ATOM 3012 C CA . PHE A 1 394 ? -29.688 -25.422 -0.14 1 92.88 394 PHE A CA 1
ATOM 3013 C C . PHE A 1 394 ? -29.5 -24.156 0.674 1 92.88 394 PHE A C 1
ATOM 3015 O O . PHE A 1 394 ? -28.469 -23.469 0.53 1 92.88 394 PHE A O 1
ATOM 3022 N N . TYR A 1 395 ? -30.375 -23.828 1.572 1 95.38 395 TYR A N 1
ATOM 3023 C CA . TYR A 1 395 ? -30.312 -22.609 2.379 1 95.38 395 TYR A CA 1
ATOM 3024 C C . TYR A 1 395 ? -29.219 -22.719 3.443 1 95.38 395 TYR A C 1
ATOM 3026 O O . TYR A 1 395 ? -28.531 -21.734 3.734 1 95.38 395 TYR A O 1
ATOM 3034 N N . PHE A 1 396 ? -29.031 -23.844 3.977 1 94.44 396 PHE A N 1
ATOM 3035 C CA . PHE A 1 396 ? -28.062 -24.031 5.043 1 94.44 396 PHE A CA 1
ATOM 3036 C C . PHE A 1 396 ? -26.641 -23.859 4.512 1 94.44 396 PHE A C 1
ATOM 3038 O O . PHE A 1 396 ? -25.797 -23.266 5.184 1 94.44 396 PHE A O 1
ATOM 3045 N N . HIS A 1 397 ? -26.391 -24.391 3.371 1 92.19 397 HIS A N 1
ATOM 3046 C CA . HIS A 1 397 ? -25.062 -24.281 2.768 1 92.19 397 HIS A CA 1
ATOM 3047 C C . HIS A 1 397 ? -24.641 -22.828 2.625 1 92.19 397 HIS A C 1
ATOM 3049 O O . HIS A 1 397 ? -23.531 -22.453 3.023 1 92.19 397 HIS A O 1
ATOM 3055 N N . ARG A 1 398 ? -25.5 -22.078 2.104 1 93.81 398 ARG A N 1
ATOM 3056 C CA . ARG A 1 398 ? -25.188 -20.672 1.898 1 93.81 398 ARG A CA 1
ATOM 3057 C C . ARG A 1 398 ? -25.016 -19.953 3.23 1 93.81 398 ARG A C 1
ATOM 3059 O O . ARG A 1 398 ? -24.078 -19.156 3.4 1 93.81 398 ARG A O 1
ATOM 3066 N N . PHE A 1 399 ? -25.953 -20.203 4.141 1 96.19 399 PHE A N 1
ATOM 3067 C CA . PHE A 1 399 ? -25.906 -19.578 5.457 1 96.19 399 PHE A CA 1
ATOM 3068 C C . PHE A 1 399 ? -24.594 -19.922 6.176 1 96.19 399 PHE A C 1
ATOM 3070 O O . PHE A 1 399 ? -23.938 -19.047 6.734 1 96.19 399 PHE A O 1
ATOM 3077 N N . TRP A 1 400 ? -24.203 -21.156 6.082 1 95.81 400 TRP A N 1
ATOM 3078 C CA . TRP A 1 400 ? -23.016 -21.641 6.777 1 95.81 400 TRP A CA 1
ATOM 3079 C C . TRP A 1 400 ? -21.734 -21.109 6.113 1 95.81 400 TRP A C 1
ATOM 3081 O O . TRP A 1 400 ? -20.75 -20.844 6.785 1 95.81 400 TRP A O 1
ATOM 3091 N N . ARG A 1 401 ? -21.812 -20.938 4.848 1 94 401 ARG A N 1
ATOM 3092 C CA . ARG A 1 401 ? -20.656 -20.469 4.086 1 94 401 ARG A CA 1
ATOM 3093 C C . ARG A 1 401 ? -20.344 -19.016 4.391 1 94 401 ARG A C 1
ATOM 3095 O O . ARG A 1 401 ? -19.188 -18.609 4.453 1 94 401 ARG A O 1
ATOM 3102 N N . LEU A 1 402 ? -21.328 -18.25 4.723 1 96.62 402 LEU A N 1
ATOM 3103 C CA . LEU A 1 402 ? -21.156 -16.797 4.82 1 96.62 402 LEU A CA 1
ATOM 3104 C C . LEU A 1 402 ? -21.156 -16.344 6.273 1 96.62 402 LEU A C 1
ATOM 3106 O O . LEU A 1 402 ? -20.359 -15.492 6.664 1 96.62 402 LEU A O 1
ATOM 3110 N N . THR A 1 403 ? -21.953 -16.906 7.102 1 97.94 403 THR A N 1
ATOM 3111 C CA . THR A 1 403 ? -22.359 -16.312 8.359 1 97.94 403 THR A CA 1
ATOM 3112 C C . THR A 1 403 ? -21.25 -16.422 9.406 1 97.94 403 THR A C 1
ATOM 3114 O O . THR A 1 403 ? -20.984 -15.461 10.133 1 97.94 403 THR A O 1
ATOM 3117 N N . PRO A 1 404 ? -20.578 -17.578 9.523 1 97.31 404 PRO A N 1
ATOM 3118 C CA . PRO A 1 404 ? -19.578 -17.672 10.594 1 97.31 404 PRO A CA 1
ATOM 3119 C C . PRO A 1 404 ? -18.484 -16.609 10.477 1 97.31 404 PRO A C 1
ATOM 3121 O O . PRO A 1 404 ? -18.172 -15.938 11.461 1 97.31 404 PRO A O 1
ATOM 3124 N N . VAL A 1 405 ? -17.922 -16.453 9.344 1 97.94 405 VAL A N 1
ATOM 3125 C CA . VAL A 1 405 ? -16.844 -15.484 9.156 1 97.94 405 VAL A CA 1
ATOM 3126 C C . VAL A 1 405 ? -17.406 -14.07 9.281 1 97.94 405 VAL A C 1
ATOM 3128 O O . VAL A 1 405 ? -16.766 -13.18 9.828 1 97.94 405 VAL A O 1
ATOM 3131 N N . TYR A 1 406 ? -18.672 -13.852 8.82 1 98.12 406 TYR A N 1
ATOM 3132 C CA . TYR A 1 406 ? -19.359 -12.57 8.93 1 98.12 406 TYR A CA 1
ATOM 3133 C C . TYR A 1 406 ? -19.531 -12.172 10.391 1 98.12 406 TYR A C 1
ATOM 3135 O O . TYR A 1 406 ? -19.172 -11.062 10.789 1 98.12 406 TYR A O 1
ATOM 3143 N N . MET A 1 407 ? -19.953 -13.055 11.156 1 97.5 407 MET A N 1
ATOM 3144 C CA . MET A 1 407 ? -20.188 -12.781 12.57 1 97.5 407 MET A CA 1
ATOM 3145 C C . MET A 1 407 ? -18.875 -12.609 13.328 1 97.5 407 MET A C 1
ATOM 3147 O O . MET A 1 407 ? -18.797 -11.812 14.266 1 97.5 407 MET A O 1
ATOM 3151 N N . PHE A 1 408 ? -17.891 -13.367 12.938 1 97.44 408 PHE A N 1
ATOM 3152 C CA . PHE A 1 408 ? -16.594 -13.203 13.57 1 97.44 408 PHE A CA 1
ATOM 3153 C C . PHE A 1 408 ? -16.031 -11.805 13.336 1 97.44 408 PHE A C 1
ATOM 3155 O O . PHE A 1 408 ? -15.586 -11.148 14.273 1 97.44 408 PHE A O 1
ATOM 3162 N N . VAL A 1 409 ? -16.047 -11.367 12.07 1 97.81 409 VAL A N 1
ATOM 3163 C CA . VAL A 1 409 ? -15.516 -10.047 11.727 1 97.81 409 VAL A CA 1
ATOM 3164 C C . VAL A 1 409 ? -16.359 -8.969 12.406 1 97.81 409 VAL A C 1
ATOM 3166 O O . VAL A 1 409 ? -15.812 -7.961 12.875 1 97.81 409 VAL A O 1
ATOM 3169 N N . LEU A 1 410 ? -17.688 -9.195 12.461 1 96.88 410 LEU A N 1
ATOM 3170 C CA . LEU A 1 410 ? -18.578 -8.258 13.133 1 96.88 410 LEU A CA 1
ATOM 3171 C C . LEU A 1 410 ? -18.234 -8.133 14.609 1 96.88 410 LEU A C 1
ATOM 3173 O O . LEU A 1 410 ? -18.125 -7.02 15.133 1 96.88 410 LEU A O 1
ATOM 3177 N N . LEU A 1 411 ? -18.047 -9.25 15.227 1 95.69 411 LEU A N 1
ATOM 3178 C CA . LEU A 1 411 ? -17.688 -9.258 16.641 1 95.69 411 LEU A CA 1
ATOM 3179 C C . LEU A 1 411 ? -16.344 -8.578 16.859 1 95.69 411 LEU A C 1
ATOM 3181 O O . LEU A 1 411 ? -16.188 -7.793 17.797 1 95.69 411 LEU A O 1
ATOM 3185 N N . PHE A 1 412 ? -15.367 -8.875 16.047 1 96.12 412 PHE A N 1
ATOM 3186 C CA . PHE A 1 412 ? -14.047 -8.258 16.125 1 96.12 412 PHE A CA 1
ATOM 3187 C C . PHE A 1 412 ? -14.148 -6.75 15.938 1 96.12 412 PHE A C 1
ATOM 3189 O O . PHE A 1 412 ? -13.523 -5.988 16.688 1 96.12 412 PHE A O 1
ATOM 3196 N N . TYR A 1 413 ? -14.938 -6.336 14.969 1 94.94 413 TYR A N 1
ATOM 3197 C CA . TYR A 1 413 ? -15.133 -4.926 14.648 1 94.94 413 TYR A CA 1
ATOM 3198 C C . TYR A 1 413 ? -15.75 -4.18 15.828 1 94.94 413 TYR A C 1
ATOM 3200 O O . TYR A 1 413 ? -15.289 -3.096 16.188 1 94.94 413 TYR A O 1
ATOM 3208 N N . ASP A 1 414 ? -16.641 -4.797 16.438 1 93.88 414 ASP A N 1
ATOM 3209 C CA . ASP A 1 414 ? -17.406 -4.156 17.5 1 93.88 414 ASP A CA 1
ATOM 3210 C C . ASP A 1 414 ? -16.609 -4.113 18.797 1 93.88 414 ASP A C 1
ATOM 3212 O O . ASP A 1 414 ? -16.641 -3.113 19.516 1 93.88 414 ASP A O 1
ATOM 3216 N N . GLN A 1 415 ? -15.82 -5.121 19.109 1 94.94 415 GLN A N 1
ATOM 3217 C CA . GLN A 1 415 ? -15.281 -5.254 20.453 1 94.94 415 GLN A CA 1
ATOM 3218 C C . GLN A 1 415 ? -13.781 -4.969 20.469 1 94.94 415 GLN A C 1
ATOM 3220 O O . GLN A 1 415 ? -13.25 -4.465 21.453 1 94.94 415 GLN A O 1
ATOM 3225 N N . LEU A 1 416 ? -13.102 -5.242 19.453 1 95.56 416 LEU A N 1
ATOM 3226 C CA . LEU A 1 416 ? -11.648 -5.254 19.562 1 95.56 416 LEU A CA 1
ATOM 3227 C C . LEU A 1 416 ? -11.031 -4.094 18.797 1 95.56 416 LEU A C 1
ATOM 3229 O O . LEU A 1 416 ? -9.859 -3.756 19 1 95.56 416 LEU A O 1
ATOM 3233 N N . THR A 1 417 ? -11.719 -3.465 17.875 1 94.19 417 THR A N 1
ATOM 3234 C CA . THR A 1 417 ? -11.164 -2.395 17.047 1 94.19 417 THR A CA 1
ATOM 3235 C C . THR A 1 417 ? -10.656 -1.249 17.922 1 94.19 417 THR A C 1
ATOM 3237 O O . THR A 1 417 ? -9.68 -0.582 17.578 1 94.19 417 THR A O 1
ATOM 3240 N N . GLN A 1 418 ? -11.25 -0.975 19.094 1 94.12 418 GLN A N 1
ATOM 3241 C CA . GLN A 1 418 ? -10.898 0.13 19.969 1 94.12 418 GLN A CA 1
ATOM 3242 C C . GLN A 1 418 ? -9.492 -0.043 20.531 1 94.12 418 GLN A C 1
ATOM 3244 O O . GLN A 1 418 ? -8.898 0.911 21.047 1 94.12 418 GLN A O 1
ATOM 3249 N N . PHE A 1 419 ? -8.93 -1.249 20.422 1 94.69 419 PHE A N 1
ATOM 3250 C CA . PHE A 1 419 ? -7.613 -1.505 20.984 1 94.69 419 PHE A CA 1
ATOM 3251 C C . PHE A 1 419 ? -6.535 -1.424 19.906 1 94.69 419 PHE A C 1
ATOM 3253 O O . PHE A 1 419 ? -5.352 -1.632 20.188 1 94.69 419 PHE A O 1
ATOM 3260 N N . LEU A 1 420 ? -6.855 -1.059 18.734 1 93.31 420 LEU A N 1
ATOM 3261 C CA . LEU A 1 420 ? -5.926 -1.174 17.609 1 93.31 420 LEU A CA 1
ATOM 3262 C C . LEU A 1 420 ? -5.277 0.171 17.297 1 93.31 420 LEU A C 1
ATOM 3264 O O . LEU A 1 420 ? -4.438 0.269 16.406 1 93.31 420 LEU A O 1
ATOM 3268 N N . GLY A 1 421 ? -5.629 1.173 18.031 1 91.44 421 GLY A N 1
ATOM 3269 C CA . GLY A 1 421 ? -5.047 2.469 17.719 1 91.44 421 GLY A CA 1
ATOM 3270 C C . GLY A 1 421 ? -5.359 3.529 18.75 1 91.44 421 GLY A C 1
ATOM 3271 O O . GLY A 1 421 ? -5.754 3.207 19.875 1 91.44 421 GLY A O 1
ATOM 3272 N N . GLU A 1 422 ? -4.984 4.734 18.453 1 92.62 422 GLU A N 1
ATOM 3273 C CA . GLU A 1 422 ? -5.227 5.949 19.219 1 92.62 422 GLU A CA 1
ATOM 3274 C C . GLU A 1 422 ? -5.098 7.195 18.344 1 92.62 422 GLU A C 1
ATOM 3276 O O . GLU A 1 422 ? -4.57 7.125 17.234 1 92.62 422 GLU A O 1
ATOM 3281 N N . GLY A 1 423 ? -5.637 8.281 18.828 1 91.75 423 GLY A N 1
ATOM 3282 C CA . GLY A 1 423 ? -5.59 9.531 18.094 1 91.75 423 GLY A CA 1
ATOM 3283 C C . GLY A 1 423 ? -6.715 10.477 18.438 1 91.75 423 GLY A C 1
ATOM 3284 O O . GLY A 1 423 ? -7.555 10.172 19.281 1 91.75 423 GLY A O 1
ATOM 3285 N N . PRO A 1 424 ? -6.66 11.617 17.844 1 91.75 424 PRO A N 1
ATOM 3286 C CA . PRO A 1 424 ? -7.66 12.641 18.156 1 91.75 424 PRO A CA 1
ATOM 3287 C C . PRO A 1 424 ? -9.086 12.172 17.891 1 91.75 424 PRO A C 1
ATOM 3289 O O . PRO A 1 424 ? -9.992 12.469 18.672 1 91.75 424 PRO A O 1
ATOM 3292 N N . PHE A 1 425 ? -9.305 11.367 16.828 1 89.88 425 PHE A N 1
ATOM 3293 C CA . PHE A 1 425 ? -10.656 10.969 16.438 1 89.88 425 PHE A CA 1
ATOM 3294 C C . PHE A 1 425 ? -10.969 9.562 16.938 1 89.88 425 PHE A C 1
ATOM 3296 O O . PHE A 1 425 ? -11.977 8.977 16.547 1 89.88 425 PHE A O 1
ATOM 3303 N N . TRP A 1 426 ? -10.164 9.047 17.781 1 92 426 TRP A N 1
ATOM 3304 C CA . TRP A 1 426 ? -10.312 7.656 18.203 1 92 426 TRP A CA 1
ATOM 3305 C C . TRP A 1 426 ? -11.57 7.469 19.047 1 92 426 TRP A C 1
ATOM 3307 O O . TRP A 1 426 ? -12.094 6.359 19.141 1 92 426 TRP A O 1
ATOM 3317 N N . TYR A 1 427 ? -12.062 8.562 19.672 1 88.94 427 TYR A N 1
ATOM 3318 C CA . TYR A 1 427 ? -13.273 8.5 20.484 1 88.94 427 TYR A CA 1
ATOM 3319 C C . TYR A 1 427 ? -14.453 7.984 19.672 1 88.94 427 TYR A C 1
ATOM 3321 O O . TYR A 1 427 ? -15.375 7.375 20.219 1 88.94 427 TYR A O 1
ATOM 3329 N N . GLU A 1 428 ? -14.414 8.164 18.359 1 85.94 428 GLU A N 1
ATOM 3330 C CA . GLU A 1 428 ? -15.492 7.695 17.5 1 85.94 428 GLU A CA 1
ATOM 3331 C C . GLU A 1 428 ? -15.562 6.172 17.484 1 85.94 428 GLU A C 1
ATOM 3333 O O . GLU A 1 428 ? -16.656 5.598 17.406 1 85.94 428 GLU A O 1
ATOM 3338 N N . ILE A 1 429 ? -14.445 5.555 17.531 1 88.38 429 ILE A N 1
ATOM 3339 C CA . ILE A 1 429 ? -14.367 4.098 17.516 1 88.38 429 ILE A CA 1
ATOM 3340 C C . ILE A 1 429 ? -14.734 3.553 18.891 1 88.38 429 ILE A C 1
ATOM 3342 O O . ILE A 1 429 ? -15.344 2.488 19 1 88.38 429 ILE A O 1
ATOM 3346 N N . GLN A 1 430 ? -14.414 4.352 19.922 1 88.31 430 GLN A N 1
ATOM 3347 C CA . GLN A 1 430 ? -14.625 3.904 21.297 1 88.31 430 GLN A CA 1
ATOM 3348 C C . GLN A 1 430 ? -16.078 4.125 21.719 1 88.31 430 GLN A C 1
ATOM 3350 O O . GLN A 1 430 ? -16.531 3.541 22.703 1 88.31 430 GLN A O 1
ATOM 3355 N N . SER A 1 431 ? -16.719 4.969 21.047 1 81.75 431 SER A N 1
ATOM 3356 C CA . SER A 1 431 ? -18.094 5.273 21.406 1 81.75 431 SER A CA 1
ATOM 3357 C C . SER A 1 431 ? -19 4.074 21.141 1 81.75 431 SER A C 1
ATOM 3359 O O . SER A 1 431 ? -18.594 3.107 20.5 1 81.75 431 SER A O 1
ATOM 3361 N N . LYS A 1 432 ? -20.156 4.172 21.812 1 72.25 432 LYS A N 1
ATOM 3362 C CA . LYS A 1 432 ? -21.125 3.092 21.656 1 72.25 432 LYS A CA 1
ATOM 3363 C C . LYS A 1 432 ? -21.484 2.895 20.188 1 72.25 432 LYS A C 1
ATOM 3365 O O . LYS A 1 432 ? -21.766 3.863 19.469 1 72.25 432 LYS A O 1
ATOM 3370 N N . GLN A 1 433 ? -21.391 1.613 19.797 1 77.06 433 GLN A N 1
ATOM 3371 C CA . GLN A 1 433 ? -21.672 1.253 18.422 1 77.06 433 GLN A CA 1
ATOM 3372 C C . GLN A 1 433 ? -23.047 0.601 18.281 1 77.06 433 GLN A C 1
ATOM 3374 O O . GLN A 1 433 ? -23.531 -0.02 19.234 1 77.06 433 GLN A O 1
ATOM 3379 N N . PRO A 1 434 ? -23.703 0.768 17.188 1 80.5 434 PRO A N 1
ATOM 3380 C CA . PRO A 1 434 ? -24.984 0.109 16.938 1 80.5 434 PRO A CA 1
ATOM 3381 C C . PRO A 1 434 ? -24.906 -1.409 17.078 1 80.5 434 PRO A C 1
ATOM 3383 O O . PRO A 1 434 ? -25.906 -2.059 17.391 1 80.5 434 PRO A O 1
ATOM 3386 N N . CYS A 1 435 ? -23.797 -1.923 16.938 1 88.69 435 CYS A N 1
ATOM 3387 C CA . CYS A 1 435 ? -23.625 -3.371 16.953 1 88.69 435 CYS A CA 1
ATOM 3388 C C . CYS A 1 435 ? -23.875 -3.936 18.344 1 88.69 435 CYS A C 1
ATOM 3390 O O . CYS A 1 435 ? -24.234 -5.105 18.484 1 88.69 435 CYS A O 1
ATOM 3392 N N . ASP A 1 436 ? -23.781 -3.104 19.359 1 86.88 436 ASP A N 1
ATOM 3393 C CA . ASP A 1 436 ? -24 -3.543 20.734 1 86.88 436 ASP A CA 1
ATOM 3394 C C . ASP A 1 436 ? -25.453 -3.938 20.953 1 86.88 436 ASP A C 1
ATOM 3396 O O . ASP A 1 436 ? -25.75 -4.879 21.703 1 86.88 436 ASP A O 1
ATOM 3400 N N . GLU A 1 437 ? -26.312 -3.297 20.203 1 88.25 437 GLU A N 1
ATOM 3401 C CA . GLU A 1 437 ? -27.734 -3.506 20.438 1 88.25 437 GLU A CA 1
ATOM 3402 C C . GLU A 1 437 ? -28.375 -4.297 19.297 1 88.25 437 GLU A C 1
ATOM 3404 O O . GLU A 1 437 ? -29.344 -5.027 19.516 1 88.25 437 GLU A O 1
ATOM 3409 N N . TYR A 1 438 ? -27.766 -4.199 18.094 1 92.44 438 TYR A N 1
ATOM 3410 C CA . TYR A 1 438 ? -28.547 -4.672 16.953 1 92.44 438 TYR A CA 1
ATOM 3411 C C . TYR A 1 438 ? -27.766 -5.715 16.156 1 92.44 438 TYR A C 1
ATOM 3413 O O . TYR A 1 438 ? -28.062 -5.965 14.992 1 92.44 438 TYR A O 1
ATOM 3421 N N . TRP A 1 439 ? -26.766 -6.363 16.734 1 92.94 439 TRP A N 1
ATOM 3422 C CA . TRP A 1 439 ? -25.984 -7.371 16.031 1 92.94 439 TRP A CA 1
ATOM 3423 C C . TRP A 1 439 ? -26.875 -8.484 15.484 1 92.94 439 TRP A C 1
ATOM 3425 O O . TRP A 1 439 ? -26.562 -9.102 14.469 1 92.94 439 TRP A O 1
ATOM 3435 N N . TRP A 1 440 ? -28.031 -8.805 16.125 1 94.88 440 TRP A N 1
ATOM 3436 C CA . TRP A 1 440 ? -28.938 -9.898 15.766 1 94.88 440 TRP A CA 1
ATOM 3437 C C . TRP A 1 440 ? -29.578 -9.641 14.414 1 94.88 440 TRP A C 1
ATOM 3439 O O . TRP A 1 440 ? -29.969 -10.578 13.711 1 94.88 440 TRP A O 1
ATOM 3449 N N . THR A 1 441 ? -29.734 -8.367 14.031 1 96.31 441 THR A N 1
ATOM 3450 C CA . THR A 1 441 ? -30.312 -8.07 12.719 1 96.31 441 THR A CA 1
ATOM 3451 C C . THR A 1 441 ? -29.359 -8.5 11.602 1 96.31 441 THR A C 1
ATOM 3453 O O . THR A 1 441 ? -29.812 -8.891 10.523 1 96.31 441 THR A O 1
ATOM 3456 N N . ASN A 1 442 ? -28.078 -8.375 11.875 1 97.06 442 ASN A N 1
ATOM 3457 C CA . ASN A 1 442 ? -27.094 -8.844 10.906 1 97.06 442 ASN A CA 1
ATOM 3458 C C . ASN A 1 442 ? -27.109 -10.367 10.789 1 97.06 442 ASN A C 1
ATOM 3460 O O . ASN A 1 442 ? -26.953 -10.906 9.688 1 97.06 442 ASN A O 1
ATOM 3464 N N . LEU A 1 443 ? -27.312 -11.031 11.875 1 96.75 443 LEU A N 1
ATOM 3465 C CA . LEU A 1 443 ? -27.391 -12.492 11.875 1 96.75 443 LEU A CA 1
ATOM 3466 C C . LEU A 1 443 ? -28.578 -12.977 11.062 1 96.75 443 LEU A C 1
ATOM 3468 O O . LEU A 1 443 ? -28.484 -13.977 10.344 1 96.75 443 LEU A O 1
ATOM 3472 N N . LEU A 1 444 ? -29.625 -12.211 11.109 1 96.81 444 LEU A N 1
ATOM 3473 C CA . LEU A 1 444 ? -30.844 -12.594 10.406 1 96.81 444 LEU A CA 1
ATOM 3474 C C . LEU A 1 444 ? -30.875 -12 9 1 96.81 444 LEU A C 1
ATOM 3476 O O . LEU A 1 444 ? -31.797 -12.266 8.234 1 96.81 444 LEU A O 1
ATOM 3480 N N . TYR A 1 445 ? -29.906 -11.242 8.648 1 97.44 445 TYR A N 1
ATOM 3481 C CA . TYR A 1 445 ? -29.781 -10.625 7.332 1 97.44 445 TYR A CA 1
ATOM 3482 C C . TYR A 1 445 ? -30.969 -9.703 7.055 1 97.44 445 TYR A C 1
ATOM 3484 O O . TYR A 1 445 ? -31.547 -9.742 5.969 1 97.44 445 TYR A O 1
ATOM 3492 N N . ILE A 1 446 ? -31.375 -8.859 8.086 1 96.75 446 ILE A N 1
ATOM 3493 C CA . ILE A 1 446 ? -32.438 -7.875 7.922 1 96.75 446 ILE A CA 1
ATOM 3494 C C . ILE A 1 446 ? -31.938 -6.492 8.328 1 96.75 446 ILE A C 1
ATOM 3496 O O . ILE A 1 446 ? -32.719 -5.598 8.625 1 96.75 446 ILE A O 1
ATOM 3500 N N . ASN A 1 447 ? -30.625 -6.355 8.438 1 94.81 447 ASN A N 1
ATOM 3501 C CA . ASN A 1 447 ? -30.016 -5.109 8.883 1 94.81 447 ASN A CA 1
ATOM 3502 C C . ASN A 1 447 ? -30.25 -3.975 7.895 1 94.81 447 ASN A C 1
ATOM 3504 O O . ASN A 1 447 ? -30.078 -2.803 8.234 1 94.81 447 ASN A O 1
ATOM 3508 N N . ASN A 1 448 ? -30.625 -4.273 6.609 1 94.44 448 ASN A N 1
ATOM 3509 C CA . ASN A 1 448 ? -30.922 -3.232 5.629 1 94.44 448 ASN A CA 1
ATOM 3510 C C . ASN A 1 448 ? -32.312 -2.615 5.863 1 94.44 448 ASN A C 1
ATOM 3512 O O . ASN A 1 448 ? -32.625 -1.561 5.309 1 94.44 448 ASN A O 1
ATOM 3516 N N . PHE A 1 449 ? -33.094 -3.258 6.707 1 93.88 449 PHE A N 1
ATOM 3517 C CA . PHE A 1 449 ? -34.406 -2.756 7.027 1 93.88 449 PHE A CA 1
ATOM 3518 C C . PHE A 1 449 ? -34.438 -2.121 8.414 1 93.88 449 PHE A C 1
ATOM 3520 O O . PHE A 1 449 ? -35.094 -1.093 8.617 1 93.88 449 PHE A O 1
ATOM 3527 N N . TYR A 1 450 ? -33.75 -2.766 9.25 1 90.44 450 TYR A N 1
ATOM 3528 C CA . TYR A 1 450 ? -33.75 -2.352 10.648 1 90.44 450 TYR A CA 1
ATOM 3529 C C . TYR A 1 450 ? -32.406 -2.656 11.32 1 90.44 450 TYR A C 1
ATOM 3531 O O . TYR A 1 450 ? -31.859 -3.744 11.141 1 90.44 450 TYR A O 1
ATOM 3539 N N . PRO A 1 451 ? -31.922 -1.701 12.18 1 87.5 451 PRO A N 1
ATOM 3540 C CA . PRO A 1 451 ? -32.281 -0.321 12.516 1 87.5 451 PRO A CA 1
ATOM 3541 C C . PRO A 1 451 ? -31.844 0.679 11.453 1 87.5 451 PRO A C 1
ATOM 3543 O O . PRO A 1 451 ? -31.25 0.288 10.438 1 87.5 451 PRO A O 1
ATOM 3546 N N . LYS A 1 452 ? -32.156 1.888 11.766 1 78.88 452 LYS A N 1
ATOM 3547 C CA . LYS A 1 452 ? -31.734 2.939 10.852 1 78.88 452 LYS A CA 1
ATOM 3548 C C . LYS A 1 452 ? -30.203 3.055 10.844 1 78.88 452 LYS A C 1
ATOM 3550 O O . LYS A 1 452 ? -29.594 3.125 9.773 1 78.88 452 LYS A O 1
ATOM 3555 N N . ALA A 1 453 ? -29.672 2.967 12.039 1 79.56 453 ALA A N 1
ATOM 3556 C CA . ALA A 1 453 ? -28.219 2.941 12.148 1 79.56 453 ALA A CA 1
ATOM 3557 C C . ALA A 1 453 ? -27.703 1.508 12.172 1 79.56 453 ALA A C 1
ATOM 3559 O O . ALA A 1 453 ? -27.75 0.841 13.211 1 79.56 453 ALA A O 1
ATOM 3560 N N . GLU A 1 454 ? -27.141 1.101 11.102 1 83.56 454 GLU A N 1
ATOM 3561 C CA . GLU A 1 454 ? -26.797 -0.305 10.922 1 83.56 454 GLU A CA 1
ATOM 3562 C C . GLU A 1 454 ? -25.438 -0.616 11.555 1 83.56 454 GLU A C 1
ATOM 3564 O O . GLU A 1 454 ? -24.547 0.237 11.578 1 83.56 454 GLU A O 1
ATOM 3569 N N . CYS A 1 455 ? -25.453 -1.795 12.148 1 87.5 455 CYS A N 1
ATOM 3570 C CA . CYS A 1 455 ? -24.172 -2.367 12.531 1 87.5 455 CYS A CA 1
ATOM 3571 C C . CYS A 1 455 ? -23.359 -2.762 11.297 1 87.5 455 CYS A C 1
ATOM 3573 O O . CYS A 1 455 ? -23.828 -3.535 10.461 1 87.5 455 CYS A O 1
ATOM 3575 N N . MET A 1 456 ? -22.094 -2.262 11.227 1 91.12 456 MET A N 1
ATOM 3576 C CA . MET A 1 456 ? -21.312 -2.502 10.016 1 91.12 456 MET A CA 1
ATOM 3577 C C . MET A 1 456 ? -22.047 -1.998 8.781 1 91.12 456 MET A C 1
ATOM 3579 O O . MET A 1 456 ? -22.594 -2.793 8.008 1 91.12 456 MET A O 1
ATOM 3583 N N . ALA A 1 457 ? -22.062 -0.809 8.562 1 88.12 457 ALA A N 1
ATOM 3584 C CA . ALA A 1 457 ? -22.875 -0.074 7.609 1 88.12 457 ALA A CA 1
ATOM 3585 C C . ALA A 1 457 ? -22.75 -0.658 6.207 1 88.12 457 ALA A C 1
ATOM 3587 O O . ALA A 1 457 ? -23.656 -0.534 5.387 1 88.12 457 ALA A O 1
ATOM 3588 N N . TRP A 1 458 ? -21.672 -1.377 5.883 1 92.88 458 TRP A N 1
ATOM 3589 C CA . TRP A 1 458 ? -21.469 -1.889 4.531 1 92.88 458 TRP A CA 1
ATOM 3590 C C . TRP A 1 458 ? -22.031 -3.301 4.398 1 92.88 458 TRP A C 1
ATOM 3592 O O . TRP A 1 458 ? -22.047 -3.865 3.301 1 92.88 458 TRP A O 1
ATOM 3602 N N . ALA A 1 459 ? -22.641 -3.82 5.473 1 96.06 459 ALA A N 1
ATOM 3603 C CA . ALA A 1 459 ? -23.141 -5.195 5.457 1 96.06 459 ALA A CA 1
ATOM 3604 C C . ALA A 1 459 ? -24.531 -5.266 4.844 1 96.06 459 ALA A C 1
ATOM 3606 O O . ALA A 1 459 ? -25.109 -6.348 4.73 1 96.06 459 ALA A O 1
ATOM 3607 N N . TRP A 1 460 ? -25.125 -4.176 4.406 1 95.75 460 TRP A N 1
ATOM 3608 C CA . TRP A 1 460 ? -26.422 -4.207 3.725 1 95.75 460 TRP A CA 1
ATOM 3609 C C . TRP A 1 460 ? -26.359 -5.098 2.488 1 95.75 460 TRP A C 1
ATOM 3611 O O . TRP A 1 460 ? -27.359 -5.719 2.115 1 95.75 460 TRP A O 1
ATOM 3621 N N . TYR A 1 461 ? -25.25 -5.117 1.802 1 96.88 461 TYR A N 1
ATOM 3622 C CA . TYR A 1 461 ? -25.062 -5.941 0.615 1 96.88 461 TYR A CA 1
ATOM 3623 C C . TYR A 1 461 ? -25.344 -7.406 0.919 1 96.88 461 TYR A C 1
ATOM 3625 O O . TYR A 1 461 ? -26 -8.094 0.129 1 96.88 461 TYR A O 1
ATOM 3633 N N . LEU A 1 462 ? -24.828 -7.895 2.051 1 97.5 462 LEU A N 1
ATOM 3634 C CA . LEU A 1 462 ? -25.016 -9.297 2.424 1 97.5 462 LEU A CA 1
ATOM 3635 C C . LEU A 1 462 ? -26.484 -9.594 2.699 1 97.5 462 LEU A C 1
ATOM 3637 O O . LEU A 1 462 ? -26.969 -10.688 2.393 1 97.5 462 LEU A O 1
ATOM 3641 N N . ALA A 1 463 ? -27.141 -8.625 3.316 1 97.62 463 ALA A N 1
ATOM 3642 C CA . ALA A 1 463 ? -28.578 -8.797 3.551 1 97.62 463 ALA A CA 1
ATOM 3643 C C . ALA A 1 463 ? -29.344 -8.93 2.234 1 97.62 463 ALA A C 1
ATOM 3645 O O . ALA A 1 463 ? -30.141 -9.859 2.064 1 97.62 463 ALA A O 1
ATOM 3646 N N . ASN A 1 464 ? -29.062 -8.078 1.291 1 97.94 464 ASN A N 1
ATOM 3647 C CA . ASN A 1 464 ? -29.688 -8.148 -0.026 1 97.94 464 ASN A CA 1
ATOM 3648 C C . ASN A 1 464 ? -29.359 -9.469 -0.724 1 97.94 464 ASN A C 1
ATOM 3650 O O . ASN A 1 464 ? -30.25 -10.117 -1.267 1 97.94 464 ASN A O 1
ATOM 3654 N N . ASP A 1 465 ? -28.094 -9.836 -0.719 1 97.75 465 ASP A N 1
ATOM 3655 C CA . ASP A 1 465 ? -27.656 -11.055 -1.398 1 97.75 465 ASP A CA 1
ATOM 3656 C C . ASP A 1 465 ? -28.375 -12.281 -0.838 1 97.75 465 ASP A C 1
ATOM 3658 O O . ASP A 1 465 ? -28.812 -13.148 -1.596 1 97.75 465 ASP A O 1
ATOM 3662 N N . MET A 1 466 ? -28.453 -12.32 0.482 1 97.75 466 MET A N 1
ATOM 3663 C CA . MET A 1 466 ? -29.141 -13.438 1.125 1 97.75 466 MET A CA 1
ATOM 3664 C C . MET A 1 466 ? -30.625 -13.43 0.792 1 97.75 466 MET A C 1
ATOM 3666 O O . MET A 1 466 ? -31.219 -14.484 0.557 1 97.75 466 MET A O 1
ATOM 3670 N N . GLN A 1 467 ? -31.234 -12.32 0.784 1 97.88 467 GLN A N 1
ATOM 3671 C CA . GLN A 1 467 ? -32.656 -12.195 0.455 1 97.88 467 GLN A CA 1
ATOM 3672 C C . GLN A 1 467 ? -32.906 -12.625 -0.986 1 97.88 467 GLN A C 1
ATOM 3674 O O . GLN A 1 467 ? -33.906 -13.289 -1.266 1 97.88 467 GLN A O 1
ATOM 3679 N N . PHE A 1 468 ? -32.062 -12.227 -1.925 1 98.25 468 PHE A N 1
ATOM 3680 C CA . PHE A 1 468 ? -32.156 -12.695 -3.301 1 98.25 468 PHE A CA 1
ATOM 3681 C C . PHE A 1 468 ? -32 -14.211 -3.369 1 98.25 468 PHE A C 1
ATOM 3683 O O . PHE A 1 468 ? -32.75 -14.883 -4.098 1 98.25 468 PHE A O 1
ATOM 3690 N N . PHE A 1 469 ? -31.062 -14.719 -2.586 1 97.38 469 PHE A N 1
ATOM 3691 C CA . PHE A 1 469 ? -30.797 -16.156 -2.564 1 97.38 469 PHE A CA 1
ATOM 3692 C C . PHE A 1 469 ? -32 -16.922 -2.088 1 97.38 469 PHE A C 1
ATOM 3694 O O . PHE A 1 469 ? -32.312 -18 -2.617 1 97.38 469 PHE A O 1
ATOM 3701 N N . VAL A 1 470 ? -32.688 -16.406 -1.153 1 96.62 470 VAL A N 1
ATOM 3702 C CA . VAL A 1 470 ? -33.875 -17.062 -0.576 1 96.62 470 VAL A CA 1
ATOM 3703 C C . VAL A 1 470 ? -34.969 -17.172 -1.628 1 96.62 470 VAL A C 1
ATOM 3705 O O . VAL A 1 470 ? -35.688 -18.172 -1.662 1 96.62 470 VAL A O 1
ATOM 3708 N N . ILE A 1 471 ? -35.031 -16.297 -2.547 1 95.69 471 ILE A N 1
ATOM 3709 C CA . ILE A 1 471 ? -36.094 -16.281 -3.551 1 95.69 471 ILE A CA 1
ATOM 3710 C C . ILE A 1 471 ? -35.656 -17.094 -4.77 1 95.69 471 ILE A C 1
ATOM 3712 O O . ILE A 1 471 ? -36.5 -17.484 -5.594 1 95.69 471 ILE A O 1
ATOM 3716 N N . SER A 1 472 ? -34.469 -17.422 -4.914 1 96.56 472 SER A N 1
ATOM 3717 C CA . SER A 1 472 ? -33.875 -18 -6.117 1 96.56 472 SER A CA 1
ATOM 3718 C C . SER A 1 472 ? -34.469 -19.359 -6.426 1 96.56 472 SER A C 1
ATOM 3720 O O . SER A 1 472 ? -34.688 -19.703 -7.594 1 96.56 472 SER A O 1
ATOM 3722 N N . PRO A 1 473 ? -34.781 -20.219 -5.352 1 94.81 473 PRO A N 1
ATOM 3723 C CA . PRO A 1 473 ? -35.375 -21.531 -5.672 1 94.81 473 PRO A CA 1
ATOM 3724 C C . PRO A 1 473 ? -36.719 -21.406 -6.426 1 94.81 473 PRO A C 1
ATOM 3726 O O . PRO A 1 473 ? -37.031 -22.266 -7.254 1 94.81 473 PRO A O 1
ATOM 3729 N N . PHE A 1 474 ? -37.406 -20.375 -6.148 1 94.62 474 PHE A N 1
ATOM 3730 C CA . PHE A 1 474 ? -38.656 -20.156 -6.852 1 94.62 474 PHE A CA 1
ATOM 3731 C C . PHE A 1 474 ? -38.406 -19.969 -8.344 1 94.62 474 PHE A C 1
ATOM 3733 O O . PHE A 1 474 ? -39.125 -20.516 -9.172 1 94.62 474 PHE A O 1
ATOM 3740 N N . ILE A 1 475 ? -37.406 -19.234 -8.719 1 96.06 475 ILE A N 1
ATOM 3741 C CA . ILE A 1 475 ? -37.062 -18.969 -10.109 1 96.06 475 ILE A CA 1
ATOM 3742 C C . ILE A 1 475 ? -36.5 -20.25 -10.75 1 96.06 475 ILE A C 1
ATOM 3744 O O . ILE A 1 475 ? -36.844 -20.578 -11.891 1 96.06 475 ILE A O 1
ATOM 3748 N N . ILE A 1 476 ? -35.75 -21 -10.008 1 94.88 476 ILE A N 1
ATOM 3749 C CA . ILE A 1 476 ? -35.125 -22.219 -10.5 1 94.88 476 ILE A CA 1
ATOM 3750 C C . ILE A 1 476 ? -36.188 -23.281 -10.797 1 94.88 476 ILE A C 1
ATOM 3752 O O . ILE A 1 476 ? -36.156 -23.922 -11.844 1 94.88 476 ILE A O 1
ATOM 3756 N N . PHE A 1 477 ? -37.188 -23.359 -9.906 1 93.06 477 PHE A N 1
ATOM 3757 C CA . PHE A 1 477 ? -38.25 -24.328 -10.086 1 93.06 477 PHE A CA 1
ATOM 3758 C C . PHE A 1 477 ? -39.125 -23.953 -11.266 1 93.06 477 PHE A C 1
ATOM 3760 O O . PHE A 1 477 ? -39.562 -24.812 -12.023 1 93.06 477 PHE A O 1
ATOM 3767 N N . ALA A 1 478 ? -39.344 -22.688 -11.352 1 94.31 478 ALA A N 1
ATOM 3768 C CA . ALA A 1 478 ? -40.156 -22.219 -12.484 1 94.31 478 ALA A CA 1
ATOM 3769 C C . ALA A 1 478 ? -39.469 -22.516 -13.805 1 94.31 478 ALA A C 1
ATOM 3771 O O . ALA A 1 478 ? -40.094 -22.922 -14.773 1 94.31 478 ALA A O 1
ATOM 3772 N N . ALA A 1 479 ? -38.25 -22.297 -13.891 1 93.5 479 ALA A N 1
ATOM 3773 C CA . ALA A 1 479 ? -37.469 -22.531 -15.102 1 93.5 479 ALA A CA 1
ATOM 3774 C C . ALA A 1 479 ? -37.344 -24.016 -15.391 1 93.5 479 ALA A C 1
ATOM 3776 O O . ALA A 1 479 ? -37.312 -24.438 -16.562 1 93.5 479 ALA A O 1
ATOM 3777 N N . TYR A 1 480 ? -37.188 -24.766 -14.297 1 90.62 480 TYR A N 1
ATOM 3778 C CA . TYR A 1 480 ? -37.062 -26.203 -14.477 1 90.62 480 TYR A CA 1
ATOM 3779 C C . TYR A 1 480 ? -38.375 -26.797 -15.016 1 90.62 480 TYR A C 1
ATOM 3781 O O . TYR A 1 480 ? -38.344 -27.672 -15.898 1 90.62 480 TYR A O 1
ATOM 3789 N N . ARG A 1 481 ? -39.469 -26.359 -14.547 1 90.31 481 ARG A N 1
ATOM 3790 C CA . ARG A 1 481 ? -40.781 -26.938 -14.883 1 90.31 481 ARG A CA 1
ATOM 3791 C C . ARG A 1 481 ? -41.219 -26.453 -16.266 1 90.31 481 ARG A C 1
ATOM 3793 O O . ARG A 1 481 ? -41.812 -27.234 -17.031 1 90.31 481 ARG A O 1
ATOM 3800 N N . PHE A 1 482 ? -41 -25.156 -16.547 1 93.75 482 PHE A N 1
ATOM 3801 C CA . PHE A 1 482 ? -41.594 -24.594 -17.734 1 93.75 482 PHE A CA 1
ATOM 3802 C C . PHE A 1 482 ? -40.531 -24.156 -18.734 1 93.75 482 PHE A C 1
ATOM 3804 O O . PHE A 1 482 ? -40.844 -23.516 -19.75 1 93.75 482 PHE A O 1
ATOM 3811 N N . GLY A 1 483 ? -39.312 -24.344 -18.469 1 91.12 483 GLY A N 1
ATOM 3812 C CA . GLY A 1 483 ? -38.219 -24.062 -19.375 1 91.12 483 GLY A CA 1
ATOM 3813 C C . GLY A 1 483 ? -37.969 -22.578 -19.562 1 91.12 483 GLY A C 1
ATOM 3814 O O . GLY A 1 483 ? -37.938 -21.812 -18.578 1 91.12 483 GLY A O 1
ATOM 3815 N N . LYS A 1 484 ? -37.781 -22.109 -20.75 1 92.94 484 LYS A N 1
ATOM 3816 C CA . LYS A 1 484 ? -37.5 -20.719 -21.078 1 92.94 484 LYS A CA 1
ATOM 3817 C C . LYS A 1 484 ? -38.656 -19.812 -20.75 1 92.94 484 LYS A C 1
ATOM 3819 O O . LYS A 1 484 ? -38.469 -18.656 -20.359 1 92.94 484 LYS A O 1
ATOM 3824 N N . ARG A 1 485 ? -39.844 -20.312 -20.906 1 95.12 485 ARG A N 1
ATOM 3825 C CA . ARG A 1 485 ? -41.031 -19.531 -20.594 1 95.12 485 ARG A CA 1
ATOM 3826 C C . ARG A 1 485 ? -41.156 -19.266 -19.109 1 95.12 485 ARG A C 1
ATOM 3828 O O . ARG A 1 485 ? -41.562 -18.188 -18.688 1 95.12 485 ARG A O 1
ATOM 3835 N N . GLY A 1 486 ? -40.844 -20.25 -18.375 1 94.56 486 GLY A N 1
ATOM 3836 C CA . GLY A 1 486 ? -40.875 -20.094 -16.922 1 94.56 486 GLY A CA 1
ATOM 3837 C C . GLY A 1 486 ? -39.844 -19.094 -16.422 1 94.56 486 GLY A C 1
ATOM 3838 O O . GLY A 1 486 ? -40.125 -18.297 -15.531 1 94.56 486 GLY A O 1
ATOM 3839 N N . LEU A 1 487 ? -38.688 -19.25 -16.984 1 95.5 487 LEU A N 1
ATOM 3840 C CA . LEU A 1 487 ? -37.625 -18.328 -16.625 1 95.5 487 LEU A CA 1
ATOM 3841 C C . LEU A 1 487 ? -38 -16.891 -17.016 1 95.5 487 LEU A C 1
ATOM 3843 O O . LEU A 1 487 ? -37.844 -15.977 -16.203 1 95.5 487 LEU A O 1
ATOM 3847 N N . GLY A 1 488 ? -38.438 -16.688 -18.25 1 95.94 488 GLY A N 1
ATOM 3848 C CA . GLY A 1 488 ? -38.812 -15.375 -18.734 1 95.94 488 GLY A CA 1
ATOM 3849 C C . GLY A 1 488 ? -39.906 -14.719 -17.906 1 95.94 488 GLY A C 1
ATOM 3850 O O . GLY A 1 488 ? -39.844 -13.516 -17.641 1 95.94 488 GLY A O 1
ATOM 3851 N N . LEU A 1 489 ? -40.844 -15.469 -17.5 1 95.81 489 LEU A N 1
ATOM 3852 C CA . LEU A 1 489 ? -41.969 -14.93 -16.734 1 95.81 489 LEU A CA 1
ATOM 3853 C C . LEU A 1 489 ? -41.531 -14.57 -15.32 1 95.81 489 LEU A C 1
ATOM 3855 O O . LEU A 1 489 ? -41.906 -13.508 -14.805 1 95.81 489 LEU A O 1
ATOM 3859 N N . SER A 1 490 ? -40.844 -15.484 -14.68 1 96.5 490 SER A N 1
ATOM 3860 C CA . SER A 1 490 ? -40.406 -15.227 -13.312 1 96.5 490 SER A CA 1
ATOM 3861 C C . SER A 1 490 ? -39.438 -14.062 -13.25 1 96.5 490 SER A C 1
ATOM 3863 O O . SER A 1 490 ? -39.625 -13.117 -12.477 1 96.5 490 SER A O 1
ATOM 3865 N N . VAL A 1 491 ? -38.375 -14.102 -14.055 1 97.5 491 VAL A N 1
ATOM 3866 C CA . VAL A 1 491 ? -37.375 -13.039 -14.094 1 97.5 491 VAL A CA 1
ATOM 3867 C C . VAL A 1 491 ? -38.031 -11.742 -14.578 1 97.5 491 VAL A C 1
ATOM 3869 O O . VAL A 1 491 ? -37.781 -10.672 -14.023 1 97.5 491 VAL A O 1
ATOM 3872 N N . GLY A 1 492 ? -38.875 -11.797 -15.586 1 97.25 492 GLY A N 1
ATOM 3873 C CA . GLY A 1 492 ? -39.531 -10.617 -16.109 1 97.25 492 GLY A CA 1
ATOM 3874 C C . GLY A 1 492 ? -40.438 -9.938 -15.102 1 97.25 492 GLY A C 1
ATOM 3875 O O . GLY A 1 492 ? -40.438 -8.703 -14.984 1 97.25 492 GLY A O 1
ATOM 3876 N N . LEU A 1 493 ? -41.188 -10.68 -14.398 1 97 493 LEU A N 1
ATOM 3877 C CA . LEU A 1 493 ? -42.094 -10.133 -13.391 1 97 493 LEU A CA 1
ATOM 3878 C C . LEU A 1 493 ? -41.312 -9.469 -12.258 1 97 493 LEU A C 1
ATOM 3880 O O . LEU A 1 493 ? -41.688 -8.398 -11.789 1 97 493 LEU A O 1
ATOM 3884 N N . LEU A 1 494 ? -40.312 -10.148 -11.789 1 97.62 494 LEU A N 1
ATOM 3885 C CA . LEU A 1 494 ? -39.5 -9.594 -10.703 1 97.62 494 LEU A CA 1
ATOM 3886 C C . LEU A 1 494 ? -38.75 -8.344 -11.164 1 97.62 494 LEU A C 1
ATOM 3888 O O . LEU A 1 494 ? -38.594 -7.395 -10.391 1 97.62 494 LEU A O 1
ATOM 3892 N N . LEU A 1 495 ? -38.25 -8.344 -12.414 1 97.94 495 LEU A N 1
ATOM 3893 C CA . LEU A 1 495 ? -37.594 -7.16 -12.961 1 97.94 495 LEU A CA 1
ATOM 3894 C C . LEU A 1 495 ? -38.594 -5.988 -13.023 1 97.94 495 LEU A C 1
ATOM 3896 O O . LEU A 1 495 ? -38.25 -4.871 -12.641 1 97.94 495 LEU A O 1
ATOM 3900 N N . MET A 1 496 ? -39.781 -6.293 -13.523 1 97.62 496 MET A N 1
ATOM 3901 C CA . MET A 1 496 ? -40.781 -5.246 -13.633 1 97.62 496 MET A CA 1
ATOM 3902 C C . MET A 1 496 ? -41.156 -4.695 -12.25 1 97.62 496 MET A C 1
ATOM 3904 O O . MET A 1 496 ? -41.312 -3.486 -12.086 1 97.62 496 MET A O 1
ATOM 3908 N N . ALA A 1 497 ? -41.312 -5.562 -11.312 1 97.31 497 ALA A N 1
ATOM 3909 C CA . ALA A 1 497 ? -41.562 -5.129 -9.938 1 97.31 497 ALA A CA 1
ATOM 3910 C C . ALA A 1 497 ? -40.438 -4.254 -9.414 1 97.31 497 ALA A C 1
ATOM 3912 O O . ALA A 1 497 ? -40.688 -3.266 -8.719 1 97.31 497 ALA A O 1
ATOM 3913 N N . GLY A 1 498 ? -39.219 -4.648 -9.672 1 97.44 498 GLY A N 1
ATOM 3914 C CA . GLY A 1 498 ? -38.062 -3.865 -9.258 1 97.44 498 GLY A CA 1
ATOM 3915 C C . GLY A 1 498 ? -38.031 -2.496 -9.914 1 97.44 498 GLY A C 1
ATOM 3916 O O . GLY A 1 498 ? -37.75 -1.493 -9.242 1 97.44 498 GLY A O 1
ATOM 3917 N N . PHE A 1 499 ? -38.344 -2.439 -11.234 1 97.88 499 PHE A N 1
ATOM 3918 C CA . PHE A 1 499 ? -38.312 -1.183 -11.969 1 97.88 499 PHE A CA 1
ATOM 3919 C C . PHE A 1 499 ? -39.406 -0.245 -11.461 1 97.88 499 PHE A C 1
ATOM 3921 O O . PHE A 1 499 ? -39.156 0.941 -11.242 1 97.88 499 PHE A O 1
ATOM 3928 N N . ILE A 1 500 ? -40.531 -0.812 -11.258 1 97.5 500 ILE A N 1
ATOM 3929 C CA . ILE A 1 500 ? -41.688 -0.007 -10.828 1 97.5 500 ILE A CA 1
ATOM 3930 C C . ILE A 1 500 ? -41.438 0.519 -9.414 1 97.5 500 ILE A C 1
ATOM 3932 O O . ILE A 1 500 ? -41.656 1.698 -9.133 1 97.5 500 ILE A O 1
ATOM 3936 N N . SER A 1 501 ? -41 -0.29 -8.523 1 97.31 501 SER A N 1
ATOM 3937 C CA . SER A 1 501 ? -40.688 0.139 -7.16 1 97.31 501 SER A CA 1
ATOM 3938 C C . SER A 1 501 ? -39.656 1.25 -7.137 1 97.31 501 SER A C 1
ATOM 3940 O O . SER A 1 501 ? -39.844 2.26 -6.449 1 97.31 501 SER A O 1
ATOM 3942 N N . THR A 1 502 ? -38.594 1.097 -7.883 1 96.88 502 THR A N 1
ATOM 3943 C CA . THR A 1 502 ? -37.531 2.086 -7.906 1 96.88 502 THR A CA 1
ATOM 3944 C C . THR A 1 502 ? -38.031 3.408 -8.484 1 96.88 502 THR A C 1
ATOM 3946 O O . THR A 1 502 ? -37.781 4.473 -7.91 1 96.88 502 THR A O 1
ATOM 3949 N N . ALA A 1 503 ? -38.75 3.301 -9.57 1 96.94 503 ALA A N 1
ATOM 3950 C CA . ALA A 1 503 ? -39.25 4.496 -10.234 1 96.94 503 ALA A CA 1
ATOM 3951 C C . ALA A 1 503 ? -40.219 5.254 -9.336 1 96.94 503 ALA A C 1
ATOM 3953 O O . ALA A 1 503 ? -40.156 6.484 -9.242 1 96.94 503 ALA A O 1
ATOM 3954 N N . VAL A 1 504 ? -41.094 4.551 -8.695 1 96.31 504 VAL A N 1
ATOM 3955 C CA . VAL A 1 504 ? -42.094 5.16 -7.855 1 96.31 504 VAL A CA 1
ATOM 3956 C C . VAL A 1 504 ? -41.469 5.809 -6.633 1 96.31 504 VAL A C 1
ATOM 3958 O O . VAL A 1 504 ? -41.812 6.934 -6.262 1 96.31 504 VAL A O 1
ATOM 3961 N N . ILE A 1 505 ? -40.531 5.172 -6.012 1 95 505 ILE A N 1
ATOM 3962 C CA . ILE A 1 505 ? -39.875 5.703 -4.82 1 95 505 ILE A CA 1
ATOM 3963 C C . ILE A 1 505 ? -39.062 6.949 -5.184 1 95 505 ILE A C 1
ATOM 3965 O O . ILE A 1 505 ? -39.125 7.961 -4.48 1 95 505 ILE A O 1
ATOM 3969 N N . LEU A 1 506 ? -38.375 6.906 -6.297 1 93.88 506 LEU A N 1
ATOM 3970 C CA . LEU A 1 506 ? -37.562 8.047 -6.727 1 93.88 506 LEU A CA 1
ATOM 3971 C C . LEU A 1 506 ? -38.438 9.25 -7.043 1 93.88 506 LEU A C 1
ATOM 3973 O O . LEU A 1 506 ? -38.125 10.383 -6.684 1 93.88 506 LEU A O 1
ATOM 3977 N N . ASP A 1 507 ? -39.531 8.961 -7.707 1 93.38 507 ASP A N 1
ATOM 3978 C CA . ASP A 1 507 ? -40.438 10.031 -8.141 1 93.38 507 ASP A CA 1
ATOM 3979 C C . ASP A 1 507 ? -41.25 10.586 -6.969 1 93.38 507 ASP A C 1
ATOM 3981 O O . ASP A 1 507 ? -41.375 11.797 -6.824 1 93.38 507 ASP A O 1
ATOM 3985 N N . TYR A 1 508 ? -41.719 9.719 -6.156 1 92.12 508 TYR A N 1
ATOM 3986 C CA . TYR A 1 508 ? -42.562 10.117 -5.047 1 92.12 508 TYR A CA 1
ATOM 3987 C C . TYR A 1 508 ? -41.781 10.93 -4.016 1 92.12 508 TYR A C 1
ATOM 3989 O O . TYR A 1 508 ? -42.25 11.969 -3.553 1 92.12 508 TYR A O 1
ATOM 3997 N N . TYR A 1 509 ? -40.625 10.547 -3.66 1 90.81 509 TYR A N 1
ATOM 3998 C CA . TYR A 1 509 ? -39.844 11.219 -2.633 1 90.81 509 TYR A CA 1
ATOM 3999 C C . TYR A 1 509 ? -38.906 12.25 -3.25 1 90.81 509 TYR A C 1
ATOM 4001 O O . TYR A 1 509 ? -38.156 12.945 -2.535 1 90.81 509 TYR A O 1
ATOM 4009 N N . LYS A 1 510 ? -38.875 12.367 -4.547 1 88.75 510 LYS A N 1
ATOM 4010 C CA . LYS A 1 510 ? -38.062 13.336 -5.262 1 88.75 510 LYS A CA 1
ATOM 4011 C C . LYS A 1 510 ? -36.594 13.203 -4.867 1 88.75 510 LYS A C 1
ATOM 4013 O O . LYS A 1 510 ? -35.938 14.18 -4.488 1 88.75 510 LYS A O 1
ATOM 4018 N N . LEU A 1 511 ? -36.188 12.008 -4.953 1 88.25 511 LEU A N 1
ATOM 4019 C CA . LEU A 1 511 ? -34.812 11.703 -4.574 1 88.25 511 LEU A CA 1
ATOM 4020 C C . LEU A 1 511 ? -33.875 11.781 -5.785 1 88.25 511 LEU A C 1
ATOM 4022 O O . LEU A 1 511 ? -34.281 11.438 -6.898 1 88.25 511 LEU A O 1
ATOM 4026 N N . GLY A 1 512 ? -32.625 12.273 -5.527 1 84.06 512 GLY A N 1
ATOM 4027 C CA . GLY A 1 512 ? -31.609 12.172 -6.559 1 84.06 512 GLY A CA 1
ATOM 4028 C C . GLY A 1 512 ? -31.109 10.758 -6.77 1 84.06 512 GLY A C 1
ATOM 4029 O O . GLY A 1 512 ? -31.078 9.961 -5.828 1 84.06 512 GLY A O 1
ATOM 4030 N N . SER A 1 513 ? -30.703 10.5 -7.977 1 78.12 513 SER A N 1
ATOM 4031 C CA . SER A 1 513 ? -30.344 9.133 -8.344 1 78.12 513 SER A CA 1
ATOM 4032 C C . SER A 1 513 ? -28.875 8.859 -8.102 1 78.12 513 SER A C 1
ATOM 4034 O O . SER A 1 513 ? -28.375 7.77 -8.391 1 78.12 513 SER A O 1
ATOM 4036 N N . THR A 1 514 ? -28.141 9.82 -7.543 1 77.38 514 THR A N 1
ATOM 4037 C CA . THR A 1 514 ? -26.719 9.602 -7.289 1 77.38 514 THR A CA 1
ATOM 4038 C C . THR A 1 514 ? -26.453 9.555 -5.789 1 77.38 514 THR A C 1
ATOM 4040 O O . THR A 1 514 ? -27.188 10.141 -4.996 1 77.38 514 THR A O 1
ATOM 4043 N N . ILE A 1 515 ? -25.422 8.859 -5.43 1 71.31 515 ILE A N 1
ATOM 4044 C CA . ILE A 1 515 ? -25.094 8.641 -4.023 1 71.31 515 ILE A CA 1
ATOM 4045 C C . ILE A 1 515 ? -24.625 9.953 -3.396 1 71.31 515 ILE A C 1
ATOM 4047 O O . ILE A 1 515 ? -24.688 10.117 -2.176 1 71.31 515 ILE A O 1
ATOM 4051 N N . LEU A 1 516 ? -24.266 10.867 -4.164 1 65.62 516 LEU A N 1
ATOM 4052 C CA . LEU A 1 516 ? -23.734 12.117 -3.645 1 65.62 516 LEU A CA 1
ATOM 4053 C C . LEU A 1 516 ? -24.844 13.125 -3.396 1 65.62 516 LEU A C 1
ATOM 4055 O O . LEU A 1 516 ? -24.641 14.156 -2.76 1 65.62 516 LEU A O 1
ATOM 4059 N N . ASP A 1 517 ? -25.984 12.758 -3.908 1 63.28 517 ASP A N 1
ATOM 4060 C CA . ASP A 1 517 ? -27.078 13.688 -3.67 1 63.28 517 ASP A CA 1
ATOM 4061 C C . ASP A 1 517 ? -27.484 13.68 -2.201 1 63.28 517 ASP A C 1
ATOM 4063 O O . ASP A 1 517 ? -28.125 12.734 -1.732 1 63.28 517 ASP A O 1
ATOM 4067 N N . MET A 1 518 ? -26.984 14.609 -1.565 1 57.69 518 MET A N 1
ATOM 4068 C CA . MET A 1 518 ? -27.234 14.672 -0.128 1 57.69 518 MET A CA 1
ATOM 4069 C C . MET A 1 518 ? -28.469 15.5 0.174 1 57.69 518 MET A C 1
ATOM 4071 O O . MET A 1 518 ? -28.812 15.719 1.339 1 57.69 518 MET A O 1
ATOM 4075 N N . ASN A 1 519 ? -29.156 15.812 -0.899 1 59.34 519 ASN A N 1
ATOM 4076 C CA . ASN A 1 519 ? -30.375 16.594 -0.645 1 59.34 519 ASN A CA 1
ATOM 4077 C C . ASN A 1 519 ? -31.5 15.703 -0.135 1 59.34 519 ASN A C 1
ATOM 4079 O O . ASN A 1 519 ? -31.734 14.609 -0.661 1 59.34 519 ASN A O 1
ATOM 4083 N N . ALA A 1 520 ? -31.969 16.125 1.039 1 60.88 520 ALA A N 1
ATOM 4084 C CA . ALA A 1 520 ? -33.062 15.383 1.623 1 60.88 520 ALA A CA 1
ATOM 4085 C C . ALA A 1 520 ? -34.344 15.539 0.78 1 60.88 520 ALA A C 1
ATOM 4087 O O . ALA A 1 520 ? -34.656 16.641 0.321 1 60.88 520 ALA A O 1
ATOM 4088 N N . GLY A 1 521 ? -34.812 14.438 0.444 1 62.47 521 GLY A N 1
ATOM 4089 C CA . GLY A 1 521 ? -36.094 14.453 -0.277 1 62.47 521 GLY A CA 1
ATOM 4090 C C . GLY A 1 521 ? -37.281 14.75 0.613 1 62.47 521 GLY A C 1
ATOM 4091 O O . GLY A 1 521 ? -37.125 15.328 1.692 1 62.47 521 GLY A O 1
ATOM 4092 N N . VAL A 1 522 ? -38.375 14.477 0.107 1 64.81 522 VAL A N 1
ATOM 4093 C CA . VAL A 1 522 ? -39.625 14.688 0.83 1 64.81 522 VAL A CA 1
ATOM 4094 C C . VAL A 1 522 ? -39.625 13.859 2.117 1 64.81 522 VAL A C 1
ATOM 4096 O O . VAL A 1 522 ? -39.312 12.672 2.1 1 64.81 522 VAL A O 1
ATOM 4099 N N . GLY A 1 523 ? -39.906 14.484 3.273 1 61.41 523 GLY A N 1
ATOM 4100 C CA . GLY A 1 523 ? -39.969 13.805 4.559 1 61.41 523 GLY A CA 1
ATOM 4101 C C . GLY A 1 523 ? -38.594 13.383 5.07 1 61.41 523 GLY A C 1
ATOM 4102 O O . GLY A 1 523 ? -38.469 12.352 5.73 1 61.41 523 GLY A O 1
ATOM 4103 N N . ASN A 1 524 ? -37.531 13.938 4.559 1 67.12 524 ASN A N 1
ATOM 4104 C CA . ASN A 1 524 ? -36.156 13.688 4.969 1 67.12 524 ASN A CA 1
ATOM 4105 C C . ASN A 1 524 ? -35.656 12.336 4.465 1 67.12 524 ASN A C 1
ATOM 4107 O O . ASN A 1 524 ? -34.844 11.688 5.117 1 67.12 524 ASN A O 1
ATOM 4111 N N . ALA A 1 525 ? -36.438 11.992 3.447 1 71.06 525 ALA A N 1
ATOM 4112 C CA . ALA A 1 525 ? -36 10.742 2.824 1 71.06 525 ALA A CA 1
ATOM 4113 C C . ALA A 1 525 ? -34.625 10.898 2.17 1 71.06 525 ALA A C 1
ATOM 4115 O O . ALA A 1 525 ? -34.281 11.992 1.748 1 71.06 525 ALA A O 1
ATOM 4116 N N . ASN A 1 526 ? -33.844 9.797 2.289 1 82.62 526 ASN A N 1
ATOM 4117 C CA . ASN A 1 526 ? -32.531 9.828 1.655 1 82.62 526 ASN A CA 1
ATOM 4118 C C . ASN A 1 526 ? -32.344 8.664 0.677 1 82.62 526 ASN A C 1
ATOM 4120 O O . ASN A 1 526 ? -32.906 7.59 0.877 1 82.62 526 ASN A O 1
ATOM 4124 N N . PHE A 1 527 ? -31.75 8.859 -0.407 1 86.38 527 PHE A N 1
ATOM 4125 C CA . PHE A 1 527 ? -31.531 7.906 -1.485 1 86.38 527 PHE A CA 1
ATOM 4126 C C . PHE A 1 527 ? -30.906 6.617 -0.949 1 86.38 527 PHE A C 1
ATOM 4128 O O . PHE A 1 527 ? -31.297 5.52 -1.355 1 86.38 527 PHE A O 1
ATOM 4135 N N . PHE A 1 528 ? -30.031 6.742 -0.024 1 86.88 528 PHE A N 1
ATOM 4136 C CA . PHE A 1 528 ? -29.312 5.59 0.498 1 86.88 528 PHE A CA 1
ATOM 4137 C C . PHE A 1 528 ? -30.25 4.66 1.257 1 86.88 528 PHE A C 1
ATOM 4139 O O . PHE A 1 528 ? -30.297 3.457 0.995 1 86.88 528 PHE A O 1
ATOM 4146 N N . GLN A 1 529 ? -31.125 5.164 2.047 1 86.75 529 GLN A N 1
ATOM 4147 C CA . GLN A 1 529 ? -31.953 4.371 2.945 1 86.75 529 GLN A CA 1
ATOM 4148 C C . GLN A 1 529 ? -33.188 3.832 2.221 1 86.75 529 GLN A C 1
ATOM 4150 O O . GLN A 1 529 ? -33.688 2.748 2.543 1 86.75 529 GLN A O 1
ATOM 4155 N N . TYR A 1 530 ? -33.594 4.52 1.151 1 89.5 530 TYR A N 1
ATOM 4156 C CA . TYR A 1 530 ? -34.875 4.145 0.563 1 89.5 530 TYR A CA 1
ATOM 4157 C C . TYR A 1 530 ? -34.656 3.396 -0.75 1 89.5 530 TYR A C 1
ATOM 4159 O O . TYR A 1 530 ? -35.562 2.684 -1.209 1 89.5 530 TYR A O 1
ATOM 4167 N N . VAL A 1 531 ? -33.531 3.592 -1.317 1 91.75 531 VAL A N 1
ATOM 4168 C CA . VAL A 1 531 ? -33.375 2.996 -2.639 1 91.75 531 VAL A CA 1
ATOM 4169 C C . VAL A 1 531 ? -32.094 2.129 -2.656 1 91.75 531 VAL A C 1
ATOM 4171 O O . VAL A 1 531 ? -32.188 0.921 -2.9 1 91.75 531 VAL A O 1
ATOM 4174 N N . TYR A 1 532 ? -31.016 2.646 -2.273 1 91.88 532 TYR A N 1
ATOM 4175 C CA . TYR A 1 532 ? -29.719 2.041 -2.5 1 91.88 532 TYR A CA 1
ATOM 4176 C C . TYR A 1 532 ? -29.578 0.734 -1.727 1 91.88 532 TYR A C 1
ATOM 4178 O O . TYR A 1 532 ? -28.984 -0.226 -2.217 1 91.88 532 TYR A O 1
ATOM 4186 N N . VAL A 1 533 ? -30.156 0.61 -0.521 1 93.94 533 VAL A N 1
ATOM 4187 C CA . VAL A 1 533 ? -29.875 -0.547 0.322 1 93.94 533 VAL A CA 1
ATOM 4188 C C . VAL A 1 533 ? -31.078 -1.486 0.331 1 93.94 533 VAL A C 1
ATOM 4190 O O . VAL A 1 533 ? -31.062 -2.52 1.006 1 93.94 533 VAL A O 1
ATOM 4193 N N . LYS A 1 534 ? -32.094 -1.199 -0.437 1 95.81 534 LYS A N 1
ATOM 4194 C CA . LYS A 1 534 ? -33.312 -2 -0.394 1 95.81 534 LYS A CA 1
ATOM 4195 C C . LYS A 1 534 ? -33.312 -3.047 -1.504 1 95.81 534 LYS A C 1
ATOM 4197 O O . LYS A 1 534 ? -33.031 -2.736 -2.66 1 95.81 534 LYS A O 1
ATOM 4202 N N . PRO A 1 535 ? -33.656 -4.254 -1.167 1 96.94 535 PRO A N 1
ATOM 4203 C CA . PRO A 1 535 ? -33.594 -5.355 -2.125 1 96.94 535 PRO A CA 1
ATOM 4204 C C . PRO A 1 535 ? -34.531 -5.172 -3.314 1 96.94 535 PRO A C 1
ATOM 4206 O O . PRO A 1 535 ? -34.219 -5.594 -4.43 1 96.94 535 PRO A O 1
ATOM 4209 N N . TYR A 1 536 ? -35.719 -4.52 -3.111 1 96.5 536 TYR A N 1
ATOM 4210 C CA . TYR A 1 536 ? -36.688 -4.379 -4.184 1 96.5 536 TYR A CA 1
ATOM 4211 C C . TYR A 1 536 ? -36.25 -3.33 -5.195 1 96.5 536 TYR A C 1
ATOM 4213 O O . TYR A 1 536 ? -36.844 -3.195 -6.266 1 96.5 536 TYR A O 1
ATOM 4221 N N . CYS A 1 537 ? -35.156 -2.664 -4.918 1 96 537 CYS A N 1
ATOM 4222 C CA . CYS A 1 537 ? -34.625 -1.696 -5.859 1 96 537 CYS A CA 1
ATOM 4223 C C . CYS A 1 537 ? -33.281 -2.178 -6.43 1 96 537 CYS A C 1
ATOM 4225 O O . CYS A 1 537 ? -32.75 -1.569 -7.355 1 96 537 CYS A O 1
ATOM 4227 N N . ARG A 1 538 ? -32.719 -3.299 -5.898 1 96.75 538 ARG A N 1
ATOM 4228 C CA . ARG A 1 538 ? -31.359 -3.682 -6.238 1 96.75 538 ARG A CA 1
ATOM 4229 C C . ARG A 1 538 ? -31.312 -5.062 -6.883 1 96.75 538 ARG A C 1
ATOM 4231 O O . ARG A 1 538 ? -30.25 -5.566 -7.227 1 96.75 538 ARG A O 1
ATOM 4238 N N . ILE A 1 539 ? -32.406 -5.727 -7.172 1 98 539 ILE A N 1
ATOM 4239 C CA . ILE A 1 539 ? -32.438 -7.145 -7.52 1 98 539 ILE A CA 1
ATOM 4240 C C . ILE A 1 539 ? -32.125 -7.324 -9 1 98 539 ILE A C 1
ATOM 4242 O O . ILE A 1 539 ? -31.797 -8.43 -9.438 1 98 539 ILE A O 1
ATOM 4246 N N . ALA A 1 540 ? -32.188 -6.297 -9.828 1 98.19 540 ALA A N 1
ATOM 4247 C CA . ALA A 1 540 ? -32.094 -6.398 -11.281 1 98.19 540 ALA A CA 1
ATOM 4248 C C . ALA A 1 540 ? -30.797 -7.086 -11.695 1 98.19 540 ALA A C 1
ATOM 4250 O O . ALA A 1 540 ? -30.812 -8.031 -12.484 1 98.19 540 ALA A O 1
ATOM 4251 N N . PRO A 1 541 ? -29.609 -6.691 -11.188 1 98.69 541 PRO A N 1
ATOM 4252 C CA . PRO A 1 541 ? -28.375 -7.371 -11.586 1 98.69 541 PRO A CA 1
ATOM 4253 C C . PRO A 1 541 ? -28.375 -8.859 -11.234 1 98.69 541 PRO A C 1
ATOM 4255 O O . PRO A 1 541 ? -27.875 -9.68 -12.008 1 98.69 541 PRO A O 1
ATOM 4258 N N . TYR A 1 542 ? -28.922 -9.227 -10.125 1 98.69 542 TYR A N 1
ATOM 4259 C CA . TYR A 1 542 ? -29.016 -10.617 -9.695 1 98.69 542 TYR A CA 1
ATOM 4260 C C . TYR A 1 542 ? -29.844 -11.438 -10.68 1 98.69 542 TYR A C 1
ATOM 4262 O O . TYR A 1 542 ? -29.453 -12.555 -11.047 1 98.69 542 TYR A O 1
ATOM 4270 N N . LEU A 1 543 ? -30.953 -10.883 -11.141 1 98.62 543 LEU A N 1
ATOM 4271 C CA . LEU A 1 543 ? -31.844 -11.57 -12.07 1 98.62 543 LEU A CA 1
ATOM 4272 C C . LEU A 1 543 ? -31.188 -11.742 -13.438 1 98.62 543 LEU A C 1
ATOM 4274 O O . LEU A 1 543 ? -31.344 -12.781 -14.078 1 98.62 543 LEU A O 1
ATOM 4278 N N . VAL A 1 544 ? -30.469 -10.719 -13.867 1 98.56 544 VAL A N 1
ATOM 4279 C CA . VAL A 1 544 ? -29.719 -10.836 -15.109 1 98.56 544 VAL A CA 1
ATOM 4280 C C . VAL A 1 544 ? -28.688 -11.961 -14.992 1 98.56 544 VAL A C 1
ATOM 4282 O O . VAL A 1 544 ? -28.484 -12.734 -15.93 1 98.56 544 VAL A O 1
ATOM 4285 N N . GLY A 1 545 ? -28.047 -12.078 -13.852 1 98.69 545 GLY A N 1
ATOM 4286 C CA . GLY A 1 545 ? -27.094 -13.156 -13.594 1 98.69 545 GLY A CA 1
ATOM 4287 C C . GLY A 1 545 ? -27.734 -14.531 -13.664 1 98.69 545 GLY A C 1
ATOM 4288 O O . GLY A 1 545 ? -27.188 -15.445 -14.281 1 98.69 545 GLY A O 1
ATOM 4289 N N . MET A 1 546 ? -28.922 -14.656 -13.094 1 98.12 546 MET A N 1
ATOM 4290 C CA . MET A 1 546 ? -29.625 -15.938 -13.117 1 98.12 546 MET A CA 1
ATOM 4291 C C . MET A 1 546 ? -30 -16.328 -14.539 1 98.12 546 MET A C 1
ATOM 4293 O O . MET A 1 546 ? -29.891 -17.484 -14.922 1 98.12 546 MET A O 1
ATOM 4297 N N . ALA A 1 547 ? -30.422 -15.336 -15.273 1 97.88 547 ALA A N 1
ATOM 4298 C CA . ALA A 1 547 ? -30.797 -15.586 -16.672 1 97.88 547 ALA A CA 1
ATOM 4299 C C . ALA A 1 547 ? -29.594 -16.078 -17.469 1 97.88 547 ALA A C 1
ATOM 4301 O O . ALA A 1 547 ? -29.719 -17.031 -18.25 1 97.88 547 ALA A O 1
ATOM 4302 N N . LEU A 1 548 ? -28.484 -15.469 -17.25 1 97.5 548 LEU A N 1
ATOM 4303 C CA . LEU A 1 548 ? -27.281 -15.906 -17.953 1 97.5 548 LEU A CA 1
ATOM 4304 C C . LEU A 1 548 ? -26.859 -17.297 -17.5 1 97.5 548 LEU A C 1
ATOM 4306 O O . LEU A 1 548 ? -26.406 -18.109 -18.312 1 97.5 548 LEU A O 1
ATOM 4310 N N . GLY A 1 549 ? -26.953 -17.531 -16.203 1 96.44 549 GLY A N 1
ATOM 4311 C CA . GLY A 1 549 ? -26.625 -18.844 -15.688 1 96.44 549 GLY A CA 1
ATOM 4312 C C . GLY A 1 549 ? -27.422 -19.953 -16.344 1 96.44 549 GLY A C 1
ATOM 4313 O O . GLY A 1 549 ? -26.891 -21.016 -16.672 1 96.44 549 GLY A O 1
ATOM 4314 N N . TYR A 1 550 ? -28.656 -19.703 -16.562 1 95 550 TYR A N 1
ATOM 4315 C CA . TYR A 1 550 ? -29.516 -20.641 -17.266 1 95 550 TYR A CA 1
ATOM 4316 C C . TYR A 1 550 ? -29.078 -20.812 -18.719 1 95 550 TYR A C 1
ATOM 4318 O O . TYR A 1 550 ? -29 -21.938 -19.219 1 95 550 TYR A O 1
ATOM 4326 N N . LEU A 1 551 ? -28.797 -19.703 -19.328 1 93.31 551 LEU A N 1
ATOM 4327 C CA . LEU A 1 551 ? -28.391 -19.734 -20.734 1 93.31 551 LEU A CA 1
ATOM 4328 C C . LEU A 1 551 ? -27.109 -20.547 -20.891 1 93.31 551 LEU A C 1
ATOM 4330 O O . LEU A 1 551 ? -27 -21.359 -21.812 1 93.31 551 LEU A O 1
ATOM 4334 N N . LEU A 1 552 ? -26.172 -20.391 -20.062 1 92.81 552 LEU A N 1
ATOM 4335 C CA . LEU A 1 552 ? -24.891 -21.094 -20.125 1 92.81 552 LEU A CA 1
ATOM 4336 C C . LEU A 1 552 ? -25.078 -22.578 -19.859 1 92.81 552 LEU A C 1
ATOM 4338 O O . LEU A 1 552 ? -24.359 -23.406 -20.422 1 92.81 552 LEU A O 1
ATOM 4342 N N . HIS A 1 553 ? -25.984 -22.844 -19.016 1 90.19 553 HIS A N 1
ATOM 4343 C CA . HIS A 1 553 ? -26.297 -24.25 -18.719 1 90.19 553 HIS A CA 1
ATOM 4344 C C . HIS A 1 553 ? -26.891 -24.953 -19.938 1 90.19 553 HIS A C 1
ATOM 4346 O O . HIS A 1 553 ? -26.516 -26.078 -20.25 1 90.19 553 HIS A O 1
ATOM 4352 N N . VAL A 1 554 ? -27.688 -24.266 -20.609 1 86.75 554 VAL A N 1
ATOM 4353 C CA . VAL A 1 554 ? -28.359 -24.828 -21.781 1 86.75 554 VAL A CA 1
ATOM 4354 C C . VAL A 1 554 ? -27.375 -24.984 -22.922 1 86.75 554 VAL A C 1
ATOM 4356 O O . VAL A 1 554 ? -27.406 -25.969 -23.672 1 86.75 554 VAL A O 1
ATOM 4359 N N . ILE A 1 555 ? -26.5 -24.031 -23.109 1 84.88 555 ILE A N 1
ATOM 4360 C CA . ILE A 1 555 ? -25.547 -24.016 -24.203 1 84.88 555 ILE A CA 1
ATOM 4361 C C . ILE A 1 555 ? -24.516 -25.125 -24 1 84.88 555 ILE A C 1
ATOM 4363 O O . ILE A 1 555 ? -24.016 -25.703 -24.969 1 84.88 555 ILE A O 1
ATOM 4367 N N . LYS A 1 556 ? -24.047 -25.375 -22.828 1 75.75 556 LYS A N 1
ATOM 4368 C CA . LYS A 1 556 ? -23.047 -26.391 -22.531 1 75.75 556 LYS A CA 1
ATOM 4369 C C . LYS A 1 556 ? -23.422 -27.734 -23.125 1 75.75 556 LYS A C 1
ATOM 4371 O O . LYS A 1 556 ? -22.578 -28.438 -23.688 1 75.75 556 LYS A O 1
ATOM 4376 N N . ASP A 1 557 ? -24.672 -28.062 -23.141 1 63.03 557 ASP A N 1
ATOM 4377 C CA . ASP A 1 557 ? -25.141 -29.375 -23.578 1 63.03 557 ASP A CA 1
ATOM 4378 C C . ASP A 1 557 ? -25.578 -29.328 -25.047 1 63.03 557 ASP A C 1
ATOM 4380 O O . ASP A 1 557 ? -25.875 -30.375 -25.641 1 63.03 557 ASP A O 1
ATOM 4384 N N . GLY A 1 558 ? -25.453 -28.078 -25.578 1 64.19 558 GLY A N 1
ATOM 4385 C CA . GLY A 1 558 ? -25.906 -27.969 -26.953 1 64.19 558 GLY A CA 1
ATOM 4386 C C . GLY A 1 558 ? -24.766 -27.906 -27.953 1 64.19 558 GLY A C 1
ATOM 4387 O O . GLY A 1 558 ? -23.594 -27.969 -27.578 1 64.19 558 GLY A O 1
ATOM 4388 N N . PRO A 1 559 ? -25.125 -27.922 -29.234 1 63.53 559 PRO A N 1
ATOM 4389 C CA . PRO A 1 559 ? -24.125 -27.812 -30.297 1 63.53 559 PRO A CA 1
ATOM 4390 C C . PRO A 1 559 ? -23.375 -26.469 -30.25 1 63.53 559 PRO A C 1
ATOM 4392 O O . PRO A 1 559 ? -23.938 -25.453 -29.844 1 63.53 559 PRO A O 1
ATOM 4395 N N . PRO A 1 560 ? -22.031 -26.531 -30.484 1 65.44 560 PRO A N 1
ATOM 4396 C CA . PRO A 1 560 ? -21.25 -25.297 -30.484 1 65.44 560 PRO A CA 1
ATOM 4397 C C . PRO A 1 560 ? -21.859 -24.219 -31.391 1 65.44 560 PRO A C 1
ATOM 4399 O O . PRO A 1 560 ? -22.172 -24.484 -32.562 1 65.44 560 PRO A O 1
ATOM 4402 N N . ARG A 1 561 ? -22.5 -23.219 -30.859 1 64.94 561 ARG A N 1
ATOM 4403 C CA . ARG A 1 561 ? -23.094 -22.141 -31.625 1 64.94 561 ARG A CA 1
ATOM 4404 C C . ARG A 1 561 ? -22.031 -21.219 -32.188 1 64.94 561 ARG A C 1
ATOM 4406 O O . ARG A 1 561 ? -21.172 -20.734 -31.469 1 64.94 561 ARG A O 1
ATOM 4413 N N . THR A 1 562 ? -21.844 -21.25 -33.469 1 76.62 562 THR A N 1
ATOM 4414 C CA . THR A 1 562 ? -20.922 -20.344 -34.125 1 76.62 562 THR A CA 1
ATOM 4415 C C . THR A 1 562 ? -21.594 -19.016 -34.438 1 76.62 562 THR A C 1
ATOM 4417 O O . THR A 1 562 ? -22.688 -18.984 -35.031 1 76.62 562 THR A O 1
ATOM 4420 N N . HIS A 1 563 ? -21.141 -17.984 -33.812 1 81.56 563 HIS A N 1
ATOM 4421 C CA . HIS A 1 563 ? -21.703 -16.656 -34.062 1 81.56 563 HIS A CA 1
ATOM 4422 C C . HIS A 1 563 ? -20.938 -15.93 -35.156 1 81.56 563 HIS A C 1
ATOM 4424 O O . HIS A 1 563 ? -19.75 -16.172 -35.344 1 81.56 563 HIS A O 1
ATOM 4430 N N . SER A 1 564 ? -21.672 -15.188 -35.906 1 87.44 564 SER A N 1
ATOM 4431 C CA . SER A 1 564 ? -21.047 -14.352 -36.938 1 87.44 564 SER A CA 1
ATOM 4432 C C . SER A 1 564 ? -20.172 -13.266 -36.312 1 87.44 564 SER A C 1
ATOM 4434 O O . SER A 1 564 ? -20.406 -12.859 -35.188 1 87.44 564 SER A O 1
ATOM 4436 N N . TRP A 1 565 ? -19.203 -12.93 -37.094 1 86.81 565 TRP A N 1
ATOM 4437 C CA . TRP A 1 565 ? -18.281 -11.891 -36.625 1 86.81 565 TRP A CA 1
ATOM 4438 C C . TRP A 1 565 ? -19.031 -10.586 -36.344 1 86.81 565 TRP A C 1
ATOM 4440 O O . TRP A 1 565 ? -18.688 -9.836 -35.438 1 86.81 565 TRP A O 1
ATOM 4450 N N . LEU A 1 566 ? -20.016 -10.32 -37.094 1 91.38 566 LEU A N 1
ATOM 4451 C CA . LEU A 1 566 ? -20.812 -9.109 -36.938 1 91.38 566 LEU A CA 1
ATOM 4452 C C . LEU A 1 566 ? -21.594 -9.148 -35.625 1 91.38 566 LEU A C 1
ATOM 4454 O O . LEU A 1 566 ? -21.75 -8.117 -34.969 1 91.38 566 LEU A O 1
ATOM 4458 N N . PHE A 1 567 ? -22.078 -10.281 -35.312 1 92.31 567 PHE A N 1
ATOM 4459 C CA . PHE A 1 567 ? -22.797 -10.453 -34.062 1 92.31 567 PHE A CA 1
ATOM 4460 C C . PHE A 1 567 ? -21.875 -10.188 -32.875 1 92.31 567 PHE A C 1
ATOM 4462 O O . PHE A 1 567 ? -22.266 -9.516 -31.906 1 92.31 567 PHE A O 1
ATOM 4469 N N . ILE A 1 568 ? -20.75 -10.703 -32.969 1 92.62 568 ILE A N 1
ATOM 4470 C CA . ILE A 1 568 ? -19.766 -10.547 -31.891 1 92.62 568 ILE A CA 1
ATOM 4471 C C . ILE A 1 568 ? -19.359 -9.078 -31.781 1 92.62 568 ILE A C 1
ATOM 4473 O O . ILE A 1 568 ? -19.297 -8.531 -30.672 1 92.62 568 ILE A O 1
ATOM 4477 N N . LEU A 1 569 ? -19.125 -8.453 -32.875 1 93.75 569 LEU A N 1
ATOM 4478 C CA . LEU A 1 569 ? -18.734 -7.047 -32.875 1 93.75 569 LEU A CA 1
ATOM 4479 C C . LEU A 1 569 ? -19.859 -6.176 -32.312 1 93.75 569 LEU A C 1
ATOM 4481 O O . LEU A 1 569 ? -19.594 -5.266 -31.531 1 93.75 569 LEU A O 1
ATOM 4485 N N . CYS A 1 570 ? -21.031 -6.449 -32.75 1 95.94 570 CYS A N 1
ATOM 4486 C CA . CYS A 1 570 ? -22.172 -5.691 -32.25 1 95.94 570 CYS A CA 1
ATOM 4487 C C . CYS A 1 570 ? -22.375 -5.926 -30.766 1 95.94 570 CYS A C 1
ATOM 4489 O O . CYS A 1 570 ? -22.734 -5.008 -30.031 1 95.94 570 CYS A O 1
ATOM 4491 N N . GLY A 1 571 ? -22.172 -7.152 -30.375 1 96.56 571 GLY A N 1
ATOM 4492 C CA . GLY A 1 571 ? -22.266 -7.469 -28.953 1 96.56 571 GLY A CA 1
ATOM 4493 C C . GLY A 1 571 ? -21.281 -6.703 -28.109 1 96.56 571 GLY A C 1
ATOM 4494 O O . GLY A 1 571 ? -21.656 -6.145 -27.062 1 96.56 571 GLY A O 1
ATOM 4495 N N . TRP A 1 572 ? -20.109 -6.641 -28.547 1 96.56 572 TRP A N 1
ATOM 4496 C CA . TRP A 1 572 ? -19.078 -5.922 -27.797 1 96.56 572 TRP A CA 1
ATOM 4497 C C . TRP A 1 572 ? -19.359 -4.422 -27.797 1 96.56 572 TRP A C 1
ATOM 4499 O O . TRP A 1 572 ? -19.172 -3.756 -26.781 1 96.56 572 TRP A O 1
ATOM 4509 N N . CYS A 1 573 ? -19.766 -3.857 -28.938 1 97.5 573 CYS A N 1
ATOM 4510 C CA . CYS A 1 573 ? -20.109 -2.441 -29 1 97.5 573 CYS A CA 1
ATOM 4511 C C . CYS A 1 573 ? -21.266 -2.107 -28.062 1 97.5 573 CYS A C 1
ATOM 4513 O O . CYS A 1 573 ? -21.203 -1.108 -27.344 1 97.5 573 CYS A O 1
ATOM 4515 N N . ALA A 1 574 ? -22.266 -2.939 -28.109 1 97.81 574 ALA A N 1
ATOM 4516 C CA . ALA A 1 574 ? -23.406 -2.748 -27.203 1 97.81 574 ALA A CA 1
ATOM 4517 C C . ALA A 1 574 ? -22.969 -2.816 -25.75 1 97.81 574 ALA A C 1
ATOM 4519 O O . ALA A 1 574 ? -23.406 -2.02 -24.922 1 97.81 574 ALA A O 1
ATOM 4520 N N . ALA A 1 575 ? -22.125 -3.756 -25.438 1 97.94 575 ALA A N 1
ATOM 4521 C CA . ALA A 1 575 ? -21.625 -3.908 -24.062 1 97.94 575 ALA A CA 1
ATOM 4522 C C . ALA A 1 575 ? -20.859 -2.668 -23.609 1 97.94 575 ALA A C 1
ATOM 4524 O O . ALA A 1 575 ? -21.031 -2.213 -22.484 1 97.94 575 ALA A O 1
ATOM 4525 N N . ILE A 1 576 ? -20.062 -2.113 -24.5 1 97.88 576 ILE A N 1
ATOM 4526 C CA . ILE A 1 576 ? -19.281 -0.925 -24.188 1 97.88 576 ILE A CA 1
ATOM 4527 C C . ILE A 1 576 ? -20.219 0.255 -23.922 1 97.88 576 ILE A C 1
ATOM 4529 O O . ILE A 1 576 ? -20.047 0.984 -22.938 1 97.88 576 ILE A O 1
ATOM 4533 N N . ILE A 1 577 ? -21.219 0.376 -24.703 1 97.75 577 ILE A N 1
ATOM 4534 C CA . ILE A 1 577 ? -22.172 1.47 -24.562 1 97.75 577 ILE A CA 1
ATOM 4535 C C . ILE A 1 577 ? -22.969 1.285 -23.266 1 97.75 577 ILE A C 1
ATOM 4537 O O . ILE A 1 577 ? -23.172 2.236 -22.516 1 97.75 577 ILE A O 1
ATOM 4541 N N . LEU A 1 578 ? -23.375 0.106 -23.016 1 98.12 578 LEU A N 1
ATOM 4542 C CA . LEU A 1 578 ? -24.188 -0.191 -21.844 1 98.12 578 LEU A CA 1
ATOM 4543 C C . LEU A 1 578 ? -23.375 -0.008 -20.562 1 98.12 578 LEU A C 1
ATOM 4545 O O . LEU A 1 578 ? -23.938 0.355 -19.516 1 98.12 578 LEU A O 1
ATOM 4549 N N . ALA A 1 579 ? -22.094 -0.239 -20.609 1 97.75 579 ALA A N 1
ATOM 4550 C CA . ALA A 1 579 ? -21.25 -0.09 -19.438 1 97.75 579 ALA A CA 1
ATOM 4551 C C . ALA A 1 579 ? -20.859 1.371 -19.219 1 97.75 579 ALA A C 1
ATOM 4553 O O . ALA A 1 579 ? -20.922 1.872 -18.094 1 97.75 579 ALA A O 1
ATOM 4554 N N . LEU A 1 580 ? -20.516 2.107 -20.297 1 97.25 580 LEU A N 1
ATOM 4555 C CA . LEU A 1 580 ? -19.984 3.463 -20.172 1 97.25 580 LEU A CA 1
ATOM 4556 C C . LEU A 1 580 ? -21.109 4.465 -19.953 1 97.25 580 LEU A C 1
ATOM 4558 O O . LEU A 1 580 ? -20.906 5.504 -19.312 1 97.25 580 LEU A O 1
ATOM 4562 N N . SER A 1 581 ? -22.266 4.152 -20.406 1 96.12 581 SER A N 1
ATOM 4563 C CA . SER A 1 581 ? -23.391 5.082 -20.266 1 96.12 581 SER A CA 1
ATOM 4564 C C . SER A 1 581 ? -23.703 5.34 -18.797 1 96.12 581 SER A C 1
ATOM 4566 O O . SER A 1 581 ? -23.812 6.492 -18.359 1 96.12 581 SER A O 1
ATOM 4568 N N . PRO A 1 582 ? -23.859 4.328 -17.984 1 95.62 582 PRO A N 1
ATOM 4569 C CA . PRO A 1 582 ? -24.109 4.637 -16.578 1 95.62 582 PRO A CA 1
ATOM 4570 C C . PRO A 1 582 ? -22.891 5.195 -15.859 1 95.62 582 PRO A C 1
ATOM 4572 O O . PRO A 1 582 ? -23.016 6.023 -14.953 1 95.62 582 PRO A O 1
ATOM 4575 N N . VAL A 1 583 ? -21.688 4.816 -16.203 1 95.5 583 VAL A N 1
ATOM 4576 C CA . VAL A 1 583 ? -20.469 5.234 -15.523 1 95.5 583 VAL A CA 1
ATOM 4577 C C . VAL A 1 583 ? -20.219 6.719 -15.766 1 95.5 583 VAL A C 1
ATOM 4579 O O . VAL A 1 583 ? -19.859 7.457 -14.844 1 95.5 583 VAL A O 1
ATOM 4582 N N . PHE A 1 584 ? -20.484 7.191 -16.984 1 94.69 584 PHE A N 1
ATOM 4583 C CA . PHE A 1 584 ? -20.188 8.578 -17.312 1 94.69 584 PHE A CA 1
ATOM 4584 C C . PHE A 1 584 ? -21.469 9.375 -17.531 1 94.69 584 PHE A C 1
ATOM 4586 O O . PHE A 1 584 ? -21.406 10.547 -17.922 1 94.69 584 PHE A O 1
ATOM 4593 N N . GLY A 1 585 ? -22.578 8.758 -17.359 1 91.38 585 GLY A N 1
ATOM 4594 C CA . GLY A 1 585 ? -23.859 9.398 -17.625 1 91.38 585 GLY A CA 1
ATOM 4595 C C . GLY A 1 585 ? -24.141 10.555 -16.688 1 91.38 585 GLY A C 1
ATOM 4596 O O . GLY A 1 585 ? -24.891 11.469 -17.031 1 91.38 585 GLY A O 1
ATOM 4597 N N . THR A 1 586 ? -23.547 10.602 -15.547 1 90.38 586 THR A N 1
ATOM 4598 C CA . THR A 1 586 ? -23.844 11.633 -14.562 1 90.38 586 THR A CA 1
ATOM 4599 C C . THR A 1 586 ? -22.906 12.828 -14.727 1 90.38 586 THR A C 1
ATOM 4601 O O . THR A 1 586 ? -23.031 13.82 -14.008 1 90.38 586 THR A O 1
ATOM 4604 N N . TYR A 1 587 ? -22 12.758 -15.648 1 90.62 587 TYR A N 1
ATOM 4605 C CA . TYR A 1 587 ? -21 13.812 -15.789 1 90.62 587 TYR A CA 1
ATOM 4606 C C . TYR A 1 587 ? -21.656 15.164 -16.047 1 90.62 587 TYR A C 1
ATOM 4608 O O . TYR A 1 587 ? -21.172 16.188 -15.57 1 90.62 587 TYR A O 1
ATOM 4616 N N . LYS A 1 588 ? -22.734 15.141 -16.766 1 88.5 588 LYS A N 1
ATOM 4617 C CA . LYS A 1 588 ? -23.438 16.391 -17.094 1 88.5 588 LYS A CA 1
ATOM 4618 C C . LYS A 1 588 ? -23.891 17.109 -15.836 1 88.5 588 LYS A C 1
ATOM 4620 O O . LYS A 1 588 ? -23.891 18.344 -15.781 1 88.5 588 LYS A O 1
ATOM 4625 N N . ALA A 1 589 ? -24.156 16.391 -14.828 1 85.81 589 ALA A N 1
ATOM 4626 C CA . ALA A 1 589 ? -24.656 16.969 -13.578 1 85.81 589 ALA A CA 1
ATOM 4627 C C . ALA A 1 589 ? -23.5 17.484 -12.711 1 85.81 589 ALA A C 1
ATOM 4629 O O . ALA A 1 589 ? -23.719 18.312 -11.82 1 85.81 589 ALA A O 1
ATOM 4630 N N . PHE A 1 590 ? -22.25 17.062 -12.977 1 85 590 PHE A N 1
ATOM 4631 C CA . PHE A 1 590 ? -21.156 17.391 -12.07 1 85 590 PHE A CA 1
ATOM 4632 C C . PHE A 1 590 ? -20.141 18.312 -12.75 1 85 590 PHE A C 1
ATOM 4634 O O . PHE A 1 590 ? -19.312 18.906 -12.086 1 85 590 PHE A O 1
ATOM 4641 N N . LYS A 1 591 ? -20.297 18.547 -13.984 1 87.62 591 LYS A N 1
ATOM 4642 C CA . LYS A 1 591 ? -19.344 19.359 -14.719 1 87.62 591 LYS A CA 1
ATOM 4643 C C . LYS A 1 591 ? -19.359 20.812 -14.227 1 87.62 591 LYS A C 1
ATOM 4645 O O . LYS A 1 591 ? -20.172 21.172 -13.367 1 87.62 591 LYS A O 1
ATOM 4650 N N . LYS A 1 592 ? -18.391 21.75 -14.539 1 85.25 592 LYS A N 1
ATOM 4651 C CA . LYS A 1 592 ? -18.234 23.125 -14.07 1 85.25 592 LYS A CA 1
ATOM 4652 C C . LYS A 1 592 ? -19.516 23.922 -14.234 1 85.25 592 LYS A C 1
ATOM 4654 O O . LYS A 1 592 ? -19.922 24.641 -13.328 1 85.25 592 LYS A O 1
ATOM 4659 N N . ASN A 1 593 ? -20.203 23.75 -15.375 1 87.44 593 ASN A N 1
ATOM 4660 C CA . ASN A 1 593 ? -21.547 24.281 -15.602 1 87.44 593 ASN A CA 1
ATOM 4661 C C . ASN A 1 593 ? -22.594 23.188 -15.555 1 87.44 593 ASN A C 1
ATOM 4663 O O . ASN A 1 593 ? -23.078 22.734 -16.594 1 87.44 593 ASN A O 1
ATOM 4667 N N . PRO A 1 594 ? -22.891 22.922 -14.242 1 85.56 594 PRO A N 1
ATOM 4668 C CA . PRO A 1 594 ? -23.719 21.734 -14.062 1 85.56 594 PRO A CA 1
ATOM 4669 C C . PRO A 1 594 ? -25.109 21.875 -14.688 1 85.56 594 PRO A C 1
ATOM 4671 O O . PRO A 1 594 ? -25.688 22.953 -14.664 1 85.56 594 PRO A O 1
ATOM 4674 N N . GLN A 1 595 ? -25.5 20.859 -15.391 1 88.81 595 GLN A N 1
ATOM 4675 C CA . GLN A 1 595 ? -26.859 20.672 -15.883 1 88.81 595 GLN A CA 1
ATOM 4676 C C . GLN A 1 595 ? -27.547 19.516 -15.148 1 88.81 595 GLN A C 1
ATOM 4678 O O . GLN A 1 595 ? -27.391 18.359 -15.523 1 88.81 595 GLN A O 1
ATOM 4683 N N . PRO A 1 596 ? -28.266 19.906 -14.094 1 85.38 596 PRO A N 1
ATOM 4684 C CA . PRO A 1 596 ? -28.891 18.844 -13.289 1 85.38 596 PRO A CA 1
ATOM 4685 C C . PRO A 1 596 ? -29.859 17.984 -14.102 1 85.38 596 PRO A C 1
ATOM 4687 O O . PRO A 1 596 ? -30.406 18.453 -15.102 1 85.38 596 PRO A O 1
ATOM 4690 N N . PHE A 1 597 ? -30.031 16.797 -13.664 1 88.31 597 PHE A N 1
ATOM 4691 C CA . PHE A 1 597 ? -30.953 15.867 -14.289 1 88.31 597 PHE A CA 1
ATOM 4692 C C . PHE A 1 597 ? -32.375 16.391 -14.211 1 88.31 597 PHE A C 1
ATOM 4694 O O . PHE A 1 597 ? -32.781 16.953 -13.188 1 88.31 597 PHE A O 1
ATOM 4701 N N . THR A 1 598 ? -33.031 16.266 -15.312 1 91.25 598 THR A N 1
ATOM 4702 C CA . THR A 1 598 ? -34.469 16.453 -15.234 1 91.25 598 THR A CA 1
ATOM 4703 C C . THR A 1 598 ? -35.125 15.32 -14.43 1 91.25 598 THR A C 1
ATOM 4705 O O . THR A 1 598 ? -34.5 14.297 -14.164 1 91.25 598 THR A O 1
ATOM 4708 N N . ARG A 1 599 ? -36.344 15.555 -14.039 1 91.62 599 ARG A N 1
ATOM 4709 C CA . ARG A 1 599 ? -37.062 14.555 -13.266 1 91.62 599 ARG A CA 1
ATOM 4710 C C . ARG A 1 599 ? -37.094 13.219 -14.016 1 91.62 599 ARG A C 1
ATOM 4712 O O . ARG A 1 599 ? -36.875 12.164 -13.422 1 91.62 599 ARG A O 1
ATOM 4719 N N . THR A 1 600 ? -37.375 13.266 -15.219 1 93.44 600 THR A N 1
ATOM 4720 C CA . THR A 1 600 ? -37.469 12.07 -16.047 1 93.44 600 THR A CA 1
ATOM 4721 C C . THR A 1 600 ? -36.125 11.398 -16.203 1 93.44 600 THR A C 1
ATOM 4723 O O . THR A 1 600 ? -36 10.172 -16.156 1 93.44 600 THR A O 1
ATOM 4726 N N . GLU A 1 601 ? -35.125 12.211 -16.406 1 93 601 GLU A N 1
ATOM 4727 C CA . GLU A 1 601 ? -33.781 11.672 -16.547 1 93 601 GLU A CA 1
ATOM 4728 C C . GLU A 1 601 ? -33.281 11.008 -15.258 1 93 601 GLU A C 1
ATOM 4730 O O . GLU A 1 601 ? -32.625 9.969 -15.297 1 93 601 GLU A O 1
ATOM 4735 N N . ASN A 1 602 ? -33.625 11.641 -14.195 1 92.62 602 ASN A N 1
ATOM 4736 C CA . ASN A 1 602 ? -33.25 11.117 -12.891 1 92.62 602 ASN A CA 1
ATOM 4737 C C . ASN A 1 602 ? -33.875 9.758 -12.617 1 92.62 602 ASN A C 1
ATOM 4739 O O . ASN A 1 602 ? -33.219 8.812 -12.211 1 92.62 602 ASN A O 1
ATOM 4743 N N . VAL A 1 603 ? -35.156 9.656 -12.859 1 94.81 603 VAL A N 1
ATOM 4744 C CA . VAL A 1 603 ? -35.906 8.414 -12.625 1 94.81 603 VAL A CA 1
ATOM 4745 C C . VAL A 1 603 ? -35.406 7.336 -13.594 1 94.81 603 VAL A C 1
ATOM 4747 O O . VAL A 1 603 ? -35.25 6.176 -13.211 1 94.81 603 VAL A O 1
ATOM 4750 N N . PHE A 1 604 ? -35.156 7.727 -14.797 1 95.44 604 PHE A N 1
ATOM 4751 C CA . PHE A 1 604 ? -34.688 6.793 -15.805 1 95.44 604 PHE A CA 1
ATOM 4752 C C . PHE A 1 604 ? -33.312 6.246 -15.43 1 95.44 604 PHE A C 1
ATOM 4754 O O . PHE A 1 604 ? -33.094 5.035 -15.461 1 95.44 604 PHE A O 1
ATOM 4761 N N . TYR A 1 605 ? -32.406 7.156 -15.109 1 94.31 605 TYR A N 1
ATOM 4762 C CA . TYR A 1 605 ? -31.062 6.754 -14.719 1 94.31 605 TYR A CA 1
ATOM 4763 C C . TYR A 1 605 ? -31.094 5.883 -13.469 1 94.31 605 TYR A C 1
ATOM 4765 O O . TYR A 1 605 ? -30.453 4.836 -13.422 1 94.31 605 TYR A O 1
ATOM 4773 N N . GLY A 1 606 ? -31.828 6.312 -12.492 1 93.5 606 GLY A N 1
ATOM 4774 C CA . GLY A 1 606 ? -31.906 5.566 -11.242 1 93.5 606 GLY A CA 1
ATOM 4775 C C . GLY A 1 606 ? -32.5 4.18 -11.414 1 93.5 606 GLY A C 1
ATOM 4776 O O . GLY A 1 606 ? -32.094 3.242 -10.719 1 93.5 606 GLY A O 1
ATOM 4777 N N . THR A 1 607 ? -33.375 4.004 -12.344 1 96.38 607 THR A N 1
ATOM 4778 C CA . THR A 1 607 ? -34.094 2.758 -12.516 1 96.38 607 THR A CA 1
ATOM 4779 C C . THR A 1 607 ? -33.312 1.78 -13.391 1 96.38 607 THR A C 1
ATOM 4781 O O . THR A 1 607 ? -33.281 0.582 -13.102 1 96.38 607 THR A O 1
ATOM 4784 N N . PHE A 1 608 ? -32.594 2.301 -14.383 1 97.06 608 PHE A N 1
ATOM 4785 C CA . PHE A 1 608 ? -32.125 1.379 -15.406 1 97.06 608 PHE A CA 1
ATOM 4786 C C . PHE A 1 608 ? -30.609 1.312 -15.406 1 97.06 608 PHE A C 1
ATOM 4788 O O . PHE A 1 608 ? -30.031 0.477 -16.094 1 97.06 608 PHE A O 1
ATOM 4795 N N . SER A 1 609 ? -29.922 2.158 -14.727 1 96.38 609 SER A N 1
ATOM 4796 C CA . SER A 1 609 ? -28.453 2.201 -14.766 1 96.38 609 SER A CA 1
ATOM 4797 C C . SER A 1 609 ? -27.859 0.874 -14.32 1 96.38 609 SER A C 1
ATOM 4799 O O . SER A 1 609 ? -26.969 0.332 -14.984 1 96.38 609 SER A O 1
ATOM 4801 N N . ARG A 1 610 ? -28.344 0.306 -13.25 1 97.06 610 ARG A N 1
ATOM 4802 C CA . ARG A 1 610 ? -27.797 -0.935 -12.711 1 97.06 610 ARG A CA 1
ATOM 4803 C C . ARG A 1 610 ? -28.141 -2.117 -13.609 1 97.06 610 ARG A C 1
ATOM 4805 O O . ARG A 1 610 ? -27.328 -3.047 -13.742 1 97.06 610 ARG A O 1
ATOM 4812 N N . PHE A 1 611 ? -29.312 -2.078 -14.188 1 98.25 611 PHE A N 1
ATOM 4813 C CA . PHE A 1 611 ? -29.703 -3.082 -15.172 1 98.25 611 PHE A CA 1
ATOM 4814 C C . PHE A 1 611 ? -28.797 -3.029 -16.391 1 98.25 611 PHE A C 1
ATOM 4816 O O . PHE A 1 611 ? -28.328 -4.066 -16.859 1 98.25 611 PHE A O 1
ATOM 4823 N N . SER A 1 612 ? -28.547 -1.852 -16.844 1 98.19 612 SER A N 1
ATOM 4824 C CA . SER A 1 612 ? -27.672 -1.646 -17.984 1 98.19 612 SER A CA 1
ATOM 4825 C C . SER A 1 612 ? -26.266 -2.182 -17.719 1 98.19 612 SER A C 1
ATOM 4827 O O . SER A 1 612 ? -25.703 -2.889 -18.547 1 98.19 612 SER A O 1
ATOM 4829 N N . TRP A 1 613 ? -25.719 -1.907 -16.609 1 98.38 613 TRP A N 1
ATOM 4830 C CA . TRP A 1 613 ? -24.406 -2.391 -16.188 1 98.38 613 TRP A CA 1
ATOM 4831 C C . TRP A 1 613 ? -24.359 -3.914 -16.188 1 98.38 613 TRP A C 1
ATOM 4833 O O . TRP A 1 613 ? -23.422 -4.516 -16.703 1 98.38 613 TRP A O 1
ATOM 4843 N N . SER A 1 614 ? -25.391 -4.523 -15.664 1 98.62 614 SER A N 1
ATOM 4844 C CA . SER A 1 614 ? -25.422 -5.977 -15.539 1 98.62 614 SER A CA 1
ATOM 4845 C C . SER A 1 614 ? -25.531 -6.645 -16.906 1 98.62 614 SER A C 1
ATOM 4847 O O . SER A 1 614 ? -24.984 -7.734 -17.109 1 98.62 614 SER A O 1
ATOM 4849 N N . LEU A 1 615 ? -26.188 -6.008 -17.859 1 98.56 615 LEU A N 1
ATOM 4850 C CA . LEU A 1 615 ? -26.266 -6.547 -19.203 1 98.56 615 LEU A CA 1
ATOM 4851 C C . LEU A 1 615 ? -24.891 -6.535 -19.875 1 98.56 615 LEU A C 1
ATOM 4853 O O . LEU A 1 615 ? -24.547 -7.461 -20.609 1 98.56 615 LEU A O 1
ATOM 4857 N N . ALA A 1 616 ? -24.188 -5.48 -19.625 1 98.62 616 ALA A N 1
ATOM 4858 C CA . ALA A 1 616 ? -22.828 -5.41 -20.141 1 98.62 616 ALA A CA 1
ATOM 4859 C C . ALA A 1 616 ? -21.969 -6.543 -19.578 1 98.62 616 ALA A C 1
ATOM 4861 O O . ALA A 1 616 ? -21.219 -7.184 -20.312 1 98.62 616 ALA A O 1
ATOM 4862 N N . LEU A 1 617 ? -22.094 -6.809 -18.328 1 98.56 617 LEU A N 1
ATOM 4863 C CA . LEU A 1 617 ? -21.359 -7.891 -17.688 1 98.56 617 LEU A CA 1
ATOM 4864 C C . LEU A 1 617 ? -21.75 -9.242 -18.266 1 98.56 617 LEU A C 1
ATOM 4866 O O . LEU A 1 617 ? -20.906 -10.109 -18.469 1 98.56 617 LEU A O 1
ATOM 4870 N N . ALA A 1 618 ? -23.047 -9.391 -18.516 1 98.62 618 ALA A N 1
ATOM 4871 C CA . ALA A 1 618 ? -23.562 -10.648 -19.062 1 98.62 618 ALA A CA 1
ATOM 4872 C C . ALA A 1 618 ? -22.922 -10.945 -20.422 1 98.62 618 ALA A C 1
ATOM 4874 O O . ALA A 1 618 ? -22.547 -12.086 -20.688 1 98.62 618 ALA A O 1
ATOM 4875 N N . TRP A 1 619 ? -22.766 -9.93 -21.172 1 98 619 TRP A N 1
ATOM 4876 C CA . TRP A 1 619 ? -22.141 -10.133 -22.469 1 98 619 TRP A CA 1
ATOM 4877 C C . TRP A 1 619 ? -20.672 -10.547 -22.312 1 98 619 TRP A C 1
ATOM 4879 O O . TRP A 1 619 ? -20.188 -11.438 -23.016 1 98 619 TRP A O 1
ATOM 4889 N N . VAL A 1 620 ? -19.969 -9.906 -21.422 1 97.94 620 VAL A N 1
ATOM 4890 C CA . VAL A 1 620 ? -18.547 -10.18 -21.203 1 97.94 620 VAL A CA 1
ATOM 4891 C C . VAL A 1 620 ? -18.359 -11.648 -20.812 1 97.94 620 VAL A C 1
ATOM 4893 O O . VAL A 1 620 ? -17.547 -12.352 -21.406 1 97.94 620 VAL A O 1
ATOM 4896 N N . ILE A 1 621 ? -19.156 -12.133 -19.922 1 97.81 621 ILE A N 1
ATOM 4897 C CA . ILE A 1 621 ? -19.031 -13.508 -19.453 1 97.81 621 ILE A CA 1
ATOM 4898 C C . ILE A 1 621 ? -19.453 -14.477 -20.562 1 97.81 621 ILE A C 1
ATOM 4900 O O . ILE A 1 621 ? -18.797 -15.492 -20.781 1 97.81 621 ILE A O 1
ATOM 4904 N N . TYR A 1 622 ? -20.531 -14.109 -21.234 1 96 622 TYR A N 1
ATOM 4905 C CA . TYR A 1 622 ? -21.016 -14.945 -22.344 1 96 622 TYR A CA 1
ATOM 4906 C C . TYR A 1 622 ? -19.953 -15.094 -23.422 1 96 622 TYR A C 1
ATOM 4908 O O . TYR A 1 622 ? -19.656 -16.203 -23.859 1 96 622 TYR A O 1
ATOM 4916 N N . ALA A 1 623 ? -19.406 -13.977 -23.812 1 94.69 623 ALA A N 1
ATOM 4917 C CA . ALA A 1 623 ? -18.391 -13.984 -24.859 1 94.69 623 ALA A CA 1
ATOM 4918 C C . ALA A 1 623 ? -17.141 -14.742 -24.406 1 94.69 623 ALA A C 1
ATOM 4920 O O . ALA A 1 623 ? -16.547 -15.492 -25.188 1 94.69 623 ALA A O 1
ATOM 4921 N N . CYS A 1 624 ? -16.75 -14.648 -23.188 1 94 624 CYS A N 1
ATOM 4922 C CA . CYS A 1 624 ? -15.57 -15.336 -22.656 1 94 624 CYS A CA 1
ATOM 4923 C C . CYS A 1 624 ? -15.805 -16.844 -22.578 1 94 624 CYS A C 1
ATOM 4925 O O . CYS A 1 624 ? -14.93 -17.625 -22.938 1 94 624 CYS A O 1
ATOM 4927 N N . HIS A 1 625 ? -16.969 -17.188 -22.141 1 91.69 625 HIS A N 1
ATOM 4928 C CA . HIS A 1 625 ? -17.266 -18.594 -21.938 1 91.69 625 HIS A CA 1
ATOM 4929 C C . HIS A 1 625 ? -17.469 -19.328 -23.266 1 91.69 625 HIS A C 1
ATOM 4931 O O . HIS A 1 625 ? -17.188 -20.516 -23.359 1 91.69 625 HIS A O 1
ATOM 4937 N N . THR A 1 626 ? -17.891 -18.609 -24.297 1 89.94 626 THR A N 1
ATOM 4938 C CA . THR A 1 626 ? -18.172 -19.234 -25.578 1 89.94 626 THR A CA 1
ATOM 4939 C C . THR A 1 626 ? -16.953 -19.109 -26.516 1 89.94 626 THR A C 1
ATOM 4941 O O . THR A 1 626 ? -17.031 -19.5 -27.672 1 89.94 626 THR A O 1
ATOM 4944 N N . GLY A 1 627 ? -15.844 -18.516 -26.047 1 87.19 627 GLY A N 1
ATOM 4945 C CA . GLY A 1 627 ? -14.602 -18.516 -26.797 1 87.19 627 GLY A CA 1
ATOM 4946 C C . GLY A 1 627 ? -14.414 -17.25 -27.609 1 87.19 627 GLY A C 1
ATOM 4947 O O . GLY A 1 627 ? -13.453 -17.141 -28.375 1 87.19 627 GLY A O 1
ATOM 4948 N N . TYR A 1 628 ? -15.258 -16.297 -27.5 1 89.69 628 TYR A N 1
ATOM 4949 C CA . TYR A 1 628 ? -15.195 -15.07 -28.297 1 89.69 628 TYR A CA 1
ATOM 4950 C C . TYR A 1 628 ? -14.656 -13.914 -27.469 1 89.69 628 TYR A C 1
ATOM 4952 O O . TYR A 1 628 ? -14.766 -12.75 -27.875 1 89.69 628 TYR A O 1
ATOM 4960 N N . GLY A 1 629 ? -14.102 -14.203 -26.328 1 91.19 629 GLY A N 1
ATOM 4961 C CA . GLY A 1 629 ? -13.656 -13.164 -25.422 1 91.19 629 GLY A CA 1
ATOM 4962 C C . GLY A 1 629 ? -12.281 -12.609 -25.766 1 91.19 629 GLY A C 1
ATOM 4963 O O . GLY A 1 629 ? -11.914 -11.523 -25.328 1 91.19 629 GLY A O 1
ATOM 4964 N N . GLY A 1 630 ? -11.484 -13.273 -26.547 1 86.88 630 GLY A N 1
ATOM 4965 C CA . GLY A 1 630 ? -10.172 -12.812 -26.984 1 86.88 630 GLY A CA 1
ATOM 4966 C C . GLY A 1 630 ? -9.273 -12.414 -25.828 1 86.88 630 GLY A C 1
ATOM 4967 O O . GLY A 1 630 ? -9.078 -13.188 -24.891 1 86.88 630 GLY A O 1
ATOM 4968 N N . LEU A 1 631 ? -8.789 -11.148 -25.828 1 86.31 631 LEU A N 1
ATOM 4969 C CA . LEU A 1 631 ? -7.867 -10.617 -24.828 1 86.31 631 LEU A CA 1
ATOM 4970 C C . LEU A 1 631 ? -8.57 -10.438 -23.5 1 86.31 631 LEU A C 1
ATOM 4972 O O . LEU A 1 631 ? -7.953 -10.586 -22.438 1 86.31 631 LEU A O 1
ATOM 4976 N N . VAL A 1 632 ? -9.812 -10.141 -23.609 1 93.12 632 VAL A N 1
ATOM 4977 C CA . VAL A 1 632 ? -10.57 -9.938 -22.375 1 93.12 632 VAL A CA 1
ATOM 4978 C C . VAL A 1 632 ? -10.633 -11.242 -21.594 1 93.12 632 VAL A C 1
ATOM 4980 O O . VAL A 1 632 ? -10.445 -11.242 -20.375 1 93.12 632 VAL A O 1
ATOM 4983 N N . ASP A 1 633 ? -10.828 -12.312 -22.234 1 93.88 633 ASP A N 1
ATOM 4984 C CA . ASP A 1 633 ? -10.875 -13.617 -21.578 1 93.88 633 ASP A CA 1
ATOM 4985 C C . ASP A 1 633 ? -9.516 -13.992 -21 1 93.88 633 ASP A C 1
ATOM 4987 O O . ASP A 1 633 ? -9.422 -14.508 -19.891 1 93.88 633 ASP A O 1
ATOM 4991 N N . LYS A 1 634 ? -8.508 -13.688 -21.844 1 89.31 634 LYS A N 1
ATOM 4992 C CA . LYS A 1 634 ? -7.156 -14.008 -21.391 1 89.31 634 LYS A CA 1
ATOM 4993 C C . LYS A 1 634 ? -6.82 -13.258 -20.094 1 89.31 634 LYS A C 1
ATOM 4995 O O . LYS A 1 634 ? -6.191 -13.82 -19.203 1 89.31 634 LYS A O 1
ATOM 5000 N N . ILE A 1 635 ? -7.262 -12.109 -19.984 1 91.88 635 ILE A N 1
ATOM 5001 C CA . ILE A 1 635 ? -6.961 -11.289 -18.812 1 91.88 635 ILE A CA 1
ATOM 5002 C C . ILE A 1 635 ? -7.84 -11.727 -17.641 1 91.88 635 ILE A C 1
ATOM 5004 O O . ILE A 1 635 ? -7.336 -11.969 -16.531 1 91.88 635 ILE A O 1
ATOM 5008 N N . LEU A 1 636 ? -9.078 -11.883 -17.844 1 96.12 636 LEU A N 1
ATOM 5009 C CA . LEU A 1 636 ? -10.016 -12.164 -16.766 1 96.12 636 LEU A CA 1
ATOM 5010 C C . LEU A 1 636 ? -9.852 -13.594 -16.266 1 96.12 636 LEU A C 1
ATOM 5012 O O . LEU A 1 636 ? -10.148 -13.883 -15.102 1 96.12 636 LEU A O 1
ATOM 5016 N N . SER A 1 637 ? -9.359 -14.484 -17.078 1 94.56 637 SER A N 1
ATOM 5017 C CA . SER A 1 637 ? -9.266 -15.891 -16.719 1 94.56 637 SER A CA 1
ATOM 5018 C C . SER A 1 637 ? -7.848 -16.266 -16.297 1 94.56 637 SER A C 1
ATOM 5020 O O . SER A 1 637 ? -7.531 -17.438 -16.125 1 94.56 637 SER A O 1
ATOM 5022 N N . ALA A 1 638 ? -7.051 -15.25 -16.125 1 90.38 638 ALA A N 1
ATOM 5023 C CA . ALA A 1 638 ? -5.672 -15.516 -15.703 1 90.38 638 ALA A CA 1
ATOM 5024 C C . ALA A 1 638 ? -5.637 -16.234 -14.359 1 90.38 638 ALA A C 1
ATOM 5026 O O . ALA A 1 638 ? -6.426 -15.922 -13.461 1 90.38 638 ALA A O 1
ATOM 5027 N N . ARG A 1 639 ? -4.703 -17.078 -14.164 1 89.62 639 ARG A N 1
ATOM 5028 C CA . ARG A 1 639 ? -4.652 -17.969 -13.008 1 89.62 639 ARG A CA 1
ATOM 5029 C C . ARG A 1 639 ? -4.266 -17.203 -11.75 1 89.62 639 ARG A C 1
ATOM 5031 O O . ARG A 1 639 ? -4.633 -17.594 -10.641 1 89.62 639 ARG A O 1
ATOM 5038 N N . PHE A 1 640 ? -3.527 -16.172 -11.914 1 88.56 640 PHE A N 1
ATOM 5039 C CA . PHE A 1 640 ? -3.064 -15.445 -10.734 1 88.56 640 PHE A CA 1
ATOM 5040 C C . PHE A 1 640 ? -4.23 -14.773 -10.023 1 88.56 640 PHE A C 1
ATOM 5042 O O . PHE A 1 640 ? -4.113 -14.383 -8.859 1 88.56 640 PHE A O 1
ATOM 5049 N N . TRP A 1 641 ? -5.398 -14.672 -10.672 1 94 641 TRP A N 1
ATOM 5050 C CA . TRP A 1 641 ? -6.574 -14.055 -10.062 1 94 641 TRP A CA 1
ATOM 5051 C C . TRP A 1 641 ? -7.219 -15 -9.055 1 94 641 TRP A C 1
ATOM 5053 O O . TRP A 1 641 ? -7.945 -14.562 -8.164 1 94 641 TRP A O 1
ATOM 5063 N N . ILE A 1 642 ? -7.031 -16.266 -9.188 1 95.25 642 ILE A N 1
ATOM 5064 C CA . ILE A 1 642 ? -7.832 -17.281 -8.516 1 95.25 642 ILE A CA 1
ATOM 5065 C C . ILE A 1 642 ? -7.668 -17.156 -7 1 95.25 642 ILE A C 1
ATOM 5067 O O . ILE A 1 642 ? -8.656 -17.016 -6.273 1 95.25 642 ILE A O 1
ATOM 5071 N N . PRO A 1 643 ? -6.402 -17.125 -6.469 1 94.56 643 PRO A N 1
ATOM 5072 C CA . PRO A 1 643 ? -6.289 -16.938 -5.02 1 94.56 643 PRO A CA 1
ATOM 5073 C C . PRO A 1 643 ? -6.844 -15.602 -4.547 1 94.56 643 PRO A C 1
ATOM 5075 O O . PRO A 1 643 ? -7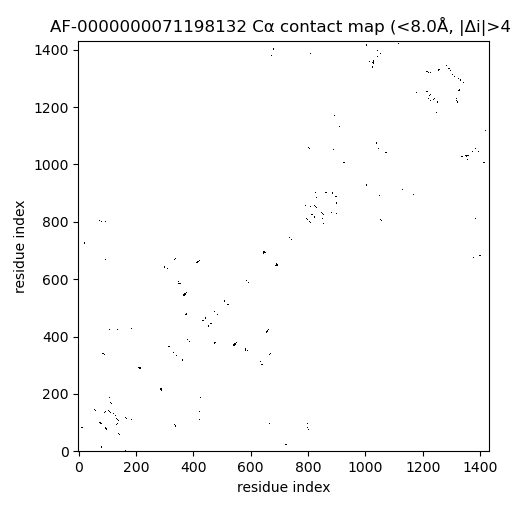.453 -15.523 -3.475 1 94.56 643 PRO A O 1
ATOM 5078 N N . LEU A 1 644 ? -6.684 -14.562 -5.289 1 96.81 644 LEU A N 1
ATOM 5079 C CA . LEU A 1 644 ? -7.195 -13.25 -4.93 1 96.81 644 LEU A CA 1
ATOM 5080 C C . LEU A 1 644 ? -8.719 -13.234 -4.949 1 96.81 644 LEU A C 1
ATOM 5082 O O . LEU A 1 644 ? -9.352 -12.586 -4.113 1 96.81 644 LEU A O 1
ATOM 5086 N N . SER A 1 645 ? -9.219 -13.938 -5.918 1 97.75 645 SER A N 1
ATOM 5087 C CA . SER A 1 645 ? -10.672 -14.023 -6.047 1 97.75 645 SER A CA 1
ATOM 5088 C C . SER A 1 645 ? -11.289 -14.742 -4.852 1 97.75 645 SER A C 1
ATOM 5090 O O . SER A 1 645 ? -12.344 -14.344 -4.359 1 97.75 645 SER A O 1
ATOM 5092 N N . ARG A 1 646 ? -10.609 -15.734 -4.34 1 97.06 646 ARG A N 1
ATOM 5093 C CA . ARG A 1 646 ? -11.109 -16.5 -3.207 1 97.06 646 ARG A CA 1
ATOM 5094 C C . ARG A 1 646 ? -11.125 -15.664 -1.937 1 97.06 646 ARG A C 1
ATOM 5096 O O . ARG A 1 646 ? -11.898 -15.938 -1.014 1 97.06 646 ARG A O 1
ATOM 5103 N N . LEU A 1 647 ? -10.375 -14.602 -1.947 1 98.12 647 LEU A N 1
ATOM 5104 C CA . LEU A 1 647 ? -10.258 -13.773 -0.752 1 98.12 647 LEU A CA 1
ATOM 5105 C C . LEU A 1 647 ? -11.188 -12.562 -0.836 1 98.12 647 LEU A C 1
ATOM 5107 O O . LEU A 1 647 ? -11.273 -11.773 0.107 1 98.12 647 LEU A O 1
ATOM 5111 N N . THR A 1 648 ? -11.922 -12.398 -1.932 1 98 648 THR A N 1
ATOM 5112 C CA . THR A 1 648 ? -12.711 -11.195 -2.178 1 98 648 THR A CA 1
ATOM 5113 C C . THR A 1 648 ? -13.773 -11.016 -1.098 1 98 648 THR A C 1
ATOM 5115 O O . THR A 1 648 ? -14.039 -9.898 -0.661 1 98 648 THR A O 1
ATOM 5118 N N . TYR A 1 649 ? -14.398 -12.133 -0.625 1 97.81 649 TYR A N 1
ATOM 5119 C CA . TYR A 1 649 ? -15.438 -12.039 0.398 1 97.81 649 TYR A CA 1
ATOM 5120 C C . TYR A 1 649 ? -14.867 -11.492 1.704 1 97.81 649 TYR A C 1
ATOM 5122 O O . TYR A 1 649 ? -15.43 -10.578 2.307 1 97.81 649 TYR A O 1
ATOM 5130 N N . CYS A 1 650 ? -13.734 -12.008 2.115 1 98.69 650 CYS A N 1
ATOM 5131 C CA . CYS A 1 650 ? -13.117 -11.555 3.352 1 98.69 650 CYS A CA 1
ATOM 5132 C C . CYS A 1 650 ? -12.586 -10.133 3.205 1 98.69 650 CYS A C 1
ATOM 5134 O O . CYS A 1 650 ? -12.602 -9.359 4.164 1 98.69 650 CYS A O 1
ATOM 5136 N N . VAL A 1 651 ? -12.055 -9.758 2.006 1 98.69 651 VAL A N 1
ATOM 5137 C CA . VAL A 1 651 ? -11.625 -8.383 1.765 1 98.69 651 VAL A CA 1
ATOM 5138 C C . VAL A 1 651 ? -12.82 -7.438 1.923 1 98.69 651 VAL A C 1
ATOM 5140 O O . VAL A 1 651 ? -12.695 -6.375 2.537 1 98.69 651 VAL A O 1
ATOM 5143 N N . TYR A 1 652 ? -13.953 -7.859 1.365 1 98.12 652 TYR A N 1
ATOM 5144 C CA . TYR A 1 652 ? -15.18 -7.07 1.498 1 98.12 652 TYR A CA 1
ATOM 5145 C C . TYR A 1 652 ? -15.523 -6.84 2.965 1 98.12 652 TYR A C 1
ATOM 5147 O O . TYR A 1 652 ? -15.867 -5.723 3.359 1 98.12 652 TYR A O 1
ATOM 5155 N N . LEU A 1 653 ? -15.352 -7.812 3.775 1 98.44 653 LEU A N 1
ATOM 5156 C CA . LEU A 1 653 ? -15.734 -7.734 5.18 1 98.44 653 LEU A CA 1
ATOM 5157 C C . LEU A 1 653 ? -14.773 -6.844 5.961 1 98.44 653 LEU A C 1
ATOM 5159 O O . LEU A 1 653 ? -15.195 -6.062 6.812 1 98.44 653 LEU A O 1
ATOM 5163 N N . VAL A 1 654 ? -13.492 -6.848 5.613 1 98.31 654 VAL A N 1
ATOM 5164 C CA . VAL A 1 654 ? -12.531 -6.285 6.555 1 98.31 654 VAL A CA 1
ATOM 5165 C C . VAL A 1 654 ? -12.031 -4.938 6.043 1 98.31 654 VAL A C 1
ATOM 5167 O O . VAL A 1 654 ? -11.422 -4.168 6.789 1 98.31 654 VAL A O 1
ATOM 5170 N N . HIS A 1 655 ? -12.156 -4.562 4.766 1 98.25 655 HIS A N 1
ATOM 5171 C CA . HIS A 1 655 ? -11.461 -3.422 4.188 1 98.25 655 HIS A CA 1
ATOM 5172 C C . HIS A 1 655 ? -11.867 -2.121 4.867 1 98.25 655 HIS A C 1
ATOM 5174 O O . HIS A 1 655 ? -11.039 -1.239 5.086 1 98.25 655 HIS A O 1
ATOM 5180 N N . LEU A 1 656 ? -13.133 -2.008 5.262 1 96.94 656 LEU A N 1
ATOM 5181 C CA . LEU A 1 656 ? -13.555 -0.759 5.887 1 96.94 656 LEU A CA 1
ATOM 5182 C C . LEU A 1 656 ? -13.133 -0.713 7.352 1 96.94 656 LEU A C 1
ATOM 5184 O O . LEU A 1 656 ? -12.977 0.368 7.922 1 96.94 656 LEU A O 1
ATOM 5188 N N . VAL A 1 657 ? -12.977 -1.9 7.977 1 96.44 657 VAL A N 1
ATOM 5189 C CA . VAL A 1 657 ? -12.398 -1.939 9.32 1 96.44 657 VAL A CA 1
ATOM 5190 C C . VAL A 1 657 ? -10.961 -1.421 9.273 1 96.44 657 VAL A C 1
ATOM 5192 O O . VAL A 1 657 ? -10.57 -0.585 10.094 1 96.44 657 VAL A O 1
ATOM 5195 N N . VAL A 1 658 ? -10.227 -1.873 8.25 1 97 658 VAL A N 1
ATOM 5196 C CA . VAL A 1 658 ? -8.836 -1.474 8.07 1 97 658 VAL A CA 1
ATOM 5197 C C . VAL A 1 658 ? -8.758 0.028 7.805 1 97 658 VAL A C 1
ATOM 5199 O O . VAL A 1 658 ? -7.957 0.733 8.422 1 97 658 VAL A O 1
ATOM 5202 N N . LEU A 1 659 ? -9.578 0.486 6.969 1 96.12 659 LEU A N 1
ATOM 5203 C CA . LEU A 1 659 ? -9.562 1.889 6.566 1 96.12 659 LEU A CA 1
ATOM 5204 C C . LEU A 1 659 ? -9.969 2.791 7.727 1 96.12 659 LEU A C 1
ATOM 5206 O O . LEU A 1 659 ? -9.328 3.816 7.977 1 96.12 659 LEU A O 1
ATOM 5210 N N . THR A 1 660 ? -10.984 2.436 8.508 1 93.44 660 THR A N 1
ATOM 5211 C CA . THR A 1 660 ? -11.469 3.23 9.633 1 93.44 660 THR A CA 1
ATOM 5212 C C . THR A 1 660 ? -10.422 3.293 10.742 1 93.44 660 THR A C 1
ATOM 5214 O O . THR A 1 660 ? -10.195 4.352 11.328 1 93.44 660 THR A O 1
ATOM 5217 N N . VAL A 1 661 ? -9.812 2.182 11 1 94.25 661 VAL A N 1
ATOM 5218 C CA . VAL A 1 661 ? -8.781 2.137 12.031 1 94.25 661 VAL A CA 1
ATOM 5219 C C . VAL A 1 661 ? -7.609 3.033 11.641 1 94.25 661 VAL A C 1
ATOM 5221 O O . VAL A 1 661 ? -7.082 3.781 12.469 1 94.25 661 VAL A O 1
ATOM 5224 N N . TYR A 1 662 ? -7.277 3.023 10.398 1 94.44 662 TYR A N 1
ATOM 5225 C CA . TYR A 1 662 ? -6.148 3.824 9.938 1 94.44 662 TYR A CA 1
ATOM 5226 C C . TYR A 1 662 ? -6.465 5.312 10.016 1 94.44 662 TYR A C 1
ATOM 5228 O O . TYR A 1 662 ? -5.695 6.09 10.586 1 94.44 662 TYR A O 1
ATOM 5236 N N . LEU A 1 663 ? -7.547 5.723 9.477 1 92.88 663 LEU A N 1
ATOM 5237 C CA . LEU A 1 663 ? -7.887 7.141 9.391 1 92.88 663 LEU A CA 1
ATOM 5238 C C . LEU A 1 663 ? -8.156 7.719 10.781 1 92.88 663 LEU A C 1
ATOM 5240 O O . LEU A 1 663 ? -7.812 8.875 11.047 1 92.88 663 LEU A O 1
ATOM 5244 N N . SER A 1 664 ? -8.75 6.898 11.664 1 91.69 664 SER A N 1
ATOM 5245 C CA . SER A 1 664 ? -9.016 7.379 13.016 1 91.69 664 SER A CA 1
ATOM 5246 C C . SER A 1 664 ? -7.742 7.445 13.844 1 91.69 664 SER A C 1
ATOM 5248 O O . SER A 1 664 ? -7.695 8.125 14.875 1 91.69 664 SER A O 1
ATOM 5250 N N . SER A 1 665 ? -6.727 6.758 13.422 1 92.06 665 SER A N 1
ATOM 5251 C CA . SER A 1 665 ? -5.465 6.758 14.148 1 92.06 665 SER A CA 1
ATOM 5252 C C . SER A 1 665 ? -4.539 7.863 13.656 1 92.06 665 SER A C 1
ATOM 5254 O O . SER A 1 665 ? -3.469 8.086 14.227 1 92.06 665 SER A O 1
ATOM 5256 N N . TYR A 1 666 ? -4.961 8.555 12.672 1 89.44 666 TYR A N 1
ATOM 5257 C CA . TYR A 1 666 ? -4.148 9.648 12.141 1 89.44 666 TYR A CA 1
ATOM 5258 C C . TYR A 1 666 ? -4.121 10.828 13.102 1 89.44 666 TYR A C 1
ATOM 5260 O O . TYR A 1 666 ? -5.156 11.219 13.648 1 89.44 666 TYR A O 1
ATOM 5268 N N . GLN A 1 667 ? -3.006 11.414 13.352 1 89.62 667 GLN A N 1
ATOM 5269 C CA . GLN A 1 667 ? -2.891 12.422 14.406 1 89.62 667 GLN A CA 1
ATOM 5270 C C . GLN A 1 667 ? -2.764 13.82 13.812 1 89.62 667 GLN A C 1
ATOM 5272 O O . GLN A 1 667 ? -2.836 14.812 14.539 1 89.62 667 GLN A O 1
ATOM 5277 N N . THR A 1 668 ? -2.525 13.922 12.547 1 87.56 668 THR A N 1
ATOM 5278 C CA . THR A 1 668 ? -2.447 15.211 11.867 1 87.56 668 THR A CA 1
ATOM 5279 C C . THR A 1 668 ? -3.48 15.297 10.75 1 87.56 668 THR A C 1
ATOM 5281 O O . THR A 1 668 ? -4.203 14.328 10.492 1 87.56 668 THR A O 1
ATOM 5284 N N . VAL A 1 669 ? -3.604 16.438 10.219 1 86.62 669 VAL A N 1
ATOM 5285 C CA . VAL A 1 669 ? -4.512 16.578 9.086 1 86.62 669 VAL A CA 1
ATOM 5286 C C . VAL A 1 669 ? -3.885 15.969 7.836 1 86.62 669 VAL A C 1
ATOM 5288 O O . VAL A 1 669 ? -2.664 15.805 7.766 1 86.62 669 VAL A O 1
ATOM 5291 N N . LEU A 1 670 ? -4.738 15.594 6.977 1 87.38 670 LEU A N 1
ATOM 5292 C CA . LEU A 1 670 ? -4.312 14.969 5.734 1 87.38 670 LEU A CA 1
ATOM 5293 C C . LEU A 1 670 ? -4.551 15.891 4.547 1 87.38 670 LEU A C 1
ATOM 5295 O O . LEU A 1 670 ? -5.535 16.641 4.52 1 87.38 670 LEU A O 1
ATOM 5299 N N . PHE A 1 671 ? -3.576 15.914 3.641 1 86.88 671 PHE A N 1
ATOM 5300 C CA . PHE A 1 671 ? -3.707 16.672 2.395 1 86.88 671 PHE A CA 1
ATOM 5301 C C . PHE A 1 671 ? -4.137 15.75 1.255 1 86.88 671 PHE A C 1
ATOM 5303 O O . PHE A 1 671 ? -3.508 14.719 1.012 1 86.88 671 PHE A O 1
ATOM 5310 N N . TYR A 1 672 ? -5.219 16.172 0.587 1 88.5 672 TYR A N 1
ATOM 5311 C CA . TYR A 1 672 ? -5.684 15.352 -0.528 1 88.5 672 TYR A CA 1
ATOM 5312 C C . TYR A 1 672 ? -4.945 15.711 -1.812 1 88.5 672 TYR A C 1
ATOM 5314 O O . TYR A 1 672 ? -4.793 16.891 -2.139 1 88.5 672 TYR A O 1
ATOM 5322 N N . SER A 1 673 ? -4.453 14.836 -2.477 1 89.56 673 SER A N 1
ATOM 5323 C CA . SER A 1 673 ? -3.957 14.828 -3.85 1 89.56 673 SER A CA 1
ATOM 5324 C C . SER A 1 673 ? -4.18 13.477 -4.516 1 89.56 673 SER A C 1
ATOM 5326 O O . SER A 1 673 ? -4.398 12.469 -3.832 1 89.56 673 SER A O 1
ATOM 5328 N N . ASP A 1 674 ? -4.27 13.469 -5.805 1 89 674 ASP A N 1
ATOM 5329 C CA . ASP A 1 674 ? -4.473 12.203 -6.496 1 89 674 ASP A CA 1
ATOM 5330 C C . ASP A 1 674 ? -3.371 11.203 -6.145 1 89 674 ASP A C 1
ATOM 5332 O O . ASP A 1 674 ? -3.633 10.008 -6.008 1 89 674 ASP A O 1
ATOM 5336 N N . VAL A 1 675 ? -2.213 11.711 -5.957 1 89.06 675 VAL A N 1
ATOM 5337 C CA . VAL A 1 675 ? -1.079 10.844 -5.637 1 89.06 675 VAL A CA 1
ATOM 5338 C C . VAL A 1 675 ? -1.242 10.281 -4.23 1 89.06 675 VAL A C 1
ATOM 5340 O O . VAL A 1 675 ? -1.077 9.078 -4.02 1 89.06 675 VAL A O 1
ATOM 5343 N N . ASN A 1 676 ? -1.618 11.133 -3.246 1 89.81 676 ASN A N 1
ATOM 5344 C CA . ASN A 1 676 ? -1.816 10.672 -1.876 1 89.81 676 ASN A CA 1
ATOM 5345 C C . ASN A 1 676 ? -2.963 9.672 -1.78 1 89.81 676 ASN A C 1
ATOM 5347 O O . ASN A 1 676 ? -2.861 8.672 -1.066 1 89.81 676 ASN A O 1
ATOM 5351 N N . ALA A 1 677 ? -4.02 10.031 -2.516 1 91.88 677 ALA A N 1
ATOM 5352 C CA . ALA A 1 677 ? -5.168 9.125 -2.506 1 91.88 677 ALA A CA 1
ATOM 5353 C C . ALA A 1 677 ? -4.801 7.762 -3.08 1 91.88 677 ALA A C 1
ATOM 5355 O O . ALA A 1 677 ? -5.211 6.727 -2.553 1 91.88 677 ALA A O 1
ATOM 5356 N N . SER A 1 678 ? -4.047 7.773 -4.176 1 92.81 678 SER A N 1
ATOM 5357 C CA . SER A 1 678 ? -3.602 6.52 -4.773 1 92.81 678 SER A CA 1
ATOM 5358 C C . SER A 1 678 ? -2.713 5.734 -3.814 1 92.81 678 SER A C 1
ATOM 5360 O O . SER A 1 678 ? -2.77 4.504 -3.773 1 92.81 678 SER A O 1
ATOM 5362 N N . TRP A 1 679 ? -1.844 6.453 -3.092 1 93.44 679 TRP A N 1
ATOM 5363 C CA . TRP A 1 679 ? -0.984 5.82 -2.096 1 93.44 679 TRP A CA 1
ATOM 5364 C C . TRP A 1 679 ? -1.814 5.129 -1.02 1 93.44 679 TRP A C 1
ATOM 5366 O O . TRP A 1 679 ? -1.532 3.986 -0.646 1 93.44 679 TRP A O 1
ATOM 5376 N N . HIS A 1 680 ? -2.857 5.773 -0.514 1 95 680 HIS A N 1
ATOM 5377 C CA . HIS A 1 680 ? -3.732 5.199 0.502 1 95 680 HIS A CA 1
ATOM 5378 C C . HIS A 1 680 ? -4.527 4.023 -0.055 1 95 680 HIS A C 1
ATOM 5380 O O . HIS A 1 680 ? -4.762 3.039 0.65 1 95 680 HIS A O 1
ATOM 5386 N N . PHE A 1 681 ? -4.949 4.125 -1.332 1 96.69 681 PHE A N 1
ATOM 5387 C CA . PHE A 1 681 ? -5.668 3.037 -1.983 1 96.69 681 PHE A CA 1
ATOM 5388 C C . PHE A 1 681 ? -4.812 1.777 -2.031 1 96.69 681 PHE A C 1
ATOM 5390 O O . PHE A 1 681 ? -5.277 0.691 -1.681 1 96.69 681 PHE A O 1
ATOM 5397 N N . MET A 1 682 ? -3.58 1.929 -2.447 1 97.12 682 MET A N 1
ATOM 5398 C CA . MET A 1 682 ? -2.688 0.779 -2.572 1 97.12 682 MET A CA 1
ATOM 5399 C C . MET A 1 682 ? -2.398 0.165 -1.207 1 97.12 682 MET A C 1
ATOM 5401 O O . MET A 1 682 ? -2.395 -1.059 -1.061 1 97.12 682 MET A O 1
ATOM 5405 N N . ALA A 1 683 ? -2.158 0.996 -0.252 1 96.88 683 ALA A N 1
ATOM 5406 C CA . ALA A 1 683 ? -1.884 0.496 1.093 1 96.88 683 ALA A CA 1
ATOM 5407 C C . ALA A 1 683 ? -3.098 -0.225 1.669 1 96.88 683 ALA A C 1
ATOM 5409 O O . ALA A 1 683 ? -2.979 -1.335 2.193 1 96.88 683 ALA A O 1
ATOM 5410 N N . CYS A 1 684 ? -4.289 0.42 1.53 1 97.56 684 CYS A N 1
ATOM 5411 C CA . CYS A 1 684 ? -5.512 -0.17 2.059 1 97.56 684 CYS A CA 1
ATOM 5412 C C . CYS A 1 684 ? -5.793 -1.52 1.407 1 97.56 684 CYS A C 1
ATOM 5414 O O . CYS A 1 684 ? -6.16 -2.479 2.088 1 97.56 684 CYS A O 1
ATOM 5416 N N . THR A 1 685 ? -5.605 -1.567 0.106 1 97.88 685 THR A N 1
ATOM 5417 C CA . THR A 1 685 ? -5.855 -2.797 -0.636 1 97.88 685 THR A CA 1
ATOM 5418 C C . THR A 1 685 ? -4.922 -3.91 -0.173 1 97.88 685 THR A C 1
ATOM 5420 O O . THR A 1 685 ? -5.367 -5.02 0.13 1 97.88 685 THR A O 1
ATOM 5423 N N . THR A 1 686 ? -3.668 -3.654 -0.047 1 97.06 686 THR A N 1
ATOM 5424 C CA . THR A 1 686 ? -2.68 -4.664 0.322 1 97.06 686 THR A CA 1
ATOM 5425 C C . THR A 1 686 ? -2.908 -5.145 1.751 1 97.06 686 THR A C 1
ATOM 5427 O O . THR A 1 686 ? -2.9 -6.352 2.014 1 97.06 686 THR A O 1
ATOM 5430 N N . ILE A 1 687 ? -3.172 -4.246 2.639 1 97.44 687 ILE A N 1
ATOM 5431 C CA . ILE A 1 687 ? -3.377 -4.613 4.035 1 97.44 687 ILE A CA 1
ATOM 5432 C C . ILE A 1 687 ? -4.691 -5.375 4.18 1 97.44 687 ILE A C 1
ATOM 5434 O O . ILE A 1 687 ? -4.773 -6.348 4.934 1 97.44 687 ILE A O 1
ATOM 5438 N N . SER A 1 688 ? -5.691 -4.949 3.436 1 98.44 688 SER A N 1
ATOM 5439 C CA . SER A 1 688 ? -6.977 -5.641 3.488 1 98.44 688 SER A CA 1
ATOM 5440 C C . SER A 1 688 ? -6.855 -7.07 2.979 1 98.44 688 SER A C 1
ATOM 5442 O O . SER A 1 688 ? -7.438 -7.992 3.557 1 98.44 688 SER A O 1
ATOM 5444 N N . TYR A 1 689 ? -6.141 -7.25 1.911 1 98.06 689 TYR A N 1
ATOM 5445 C CA . TYR A 1 689 ? -5.938 -8.602 1.401 1 98.06 689 TYR A CA 1
ATOM 5446 C C . TYR A 1 689 ? -5.148 -9.445 2.393 1 98.06 689 TYR A C 1
ATOM 5448 O O . TYR A 1 689 ? -5.41 -10.641 2.549 1 98.06 689 TYR A O 1
ATOM 5456 N N . PHE A 1 690 ? -4.203 -8.875 3.059 1 96.69 690 PHE A N 1
ATOM 5457 C CA . PHE A 1 690 ? -3.418 -9.609 4.047 1 96.69 690 PHE A CA 1
ATOM 5458 C C . PHE A 1 690 ? -4.293 -10.031 5.223 1 96.69 690 PHE A C 1
ATOM 5460 O O . PHE A 1 690 ? -4.25 -11.188 5.648 1 96.69 690 PHE A O 1
ATOM 5467 N N . VAL A 1 691 ? -5.051 -9.086 5.723 1 97.81 691 VAL A N 1
ATOM 5468 C CA . VAL A 1 691 ? -5.949 -9.391 6.832 1 97.81 691 VAL A CA 1
ATOM 5469 C C . VAL A 1 691 ? -6.992 -10.414 6.387 1 97.81 691 VAL A C 1
ATOM 5471 O O . VAL A 1 691 ? -7.328 -11.336 7.133 1 97.81 691 VAL A O 1
ATOM 5474 N N . ALA A 1 692 ? -7.5 -10.219 5.176 1 98.69 692 ALA A N 1
ATOM 5475 C CA . ALA A 1 692 ? -8.469 -11.156 4.617 1 98.69 692 ALA A CA 1
ATOM 5476 C C . ALA A 1 692 ? -7.891 -12.562 4.539 1 98.69 692 ALA A C 1
ATOM 5478 O O . ALA A 1 692 ? -8.586 -13.547 4.812 1 98.69 692 ALA A O 1
ATOM 5479 N N . TYR A 1 693 ? -6.648 -12.719 4.184 1 97.5 693 TYR A N 1
ATOM 5480 C CA . TYR A 1 693 ? -5.977 -14.008 4.129 1 97.5 693 TYR A CA 1
ATOM 5481 C C . TYR A 1 693 ? -5.949 -14.672 5.5 1 97.5 693 TYR A C 1
ATOM 5483 O O . TYR A 1 693 ? -6.273 -15.859 5.629 1 97.5 693 TYR A O 1
ATOM 5491 N N . ILE A 1 694 ? -5.648 -13.906 6.508 1 97.44 694 ILE A N 1
ATOM 5492 C CA . ILE A 1 694 ? -5.578 -14.43 7.867 1 97.44 694 ILE A CA 1
ATOM 5493 C C . ILE A 1 694 ? -6.961 -14.891 8.312 1 97.44 694 ILE A C 1
ATOM 5495 O O . ILE A 1 694 ? -7.109 -15.984 8.859 1 97.44 694 ILE A O 1
ATOM 5499 N N . VAL A 1 695 ? -7.949 -14.109 8.039 1 98.12 695 VAL A N 1
ATOM 5500 C CA . VAL A 1 695 ? -9.312 -14.43 8.438 1 98.12 695 VAL A CA 1
ATOM 5501 C C . VAL A 1 695 ? -9.812 -15.641 7.648 1 98.12 695 VAL A C 1
ATOM 5503 O O . VAL A 1 695 ? -10.461 -16.531 8.203 1 98.12 695 VAL A O 1
ATOM 5506 N N . SER A 1 696 ? -9.461 -15.688 6.395 1 98.12 696 SER A N 1
ATOM 5507 C CA . SER A 1 696 ? -9.922 -16.781 5.539 1 98.12 696 SER A CA 1
ATOM 5508 C C . SER A 1 696 ? -9.312 -18.109 5.957 1 98.12 696 SER A C 1
ATOM 5510 O O . SER A 1 696 ? -10.023 -19.109 6.105 1 98.12 696 SER A O 1
ATOM 5512 N N . VAL A 1 697 ? -8.047 -18.125 6.25 1 97.06 697 VAL A N 1
ATOM 5513 C CA . VAL A 1 697 ? -7.352 -19.375 6.562 1 97.06 697 VAL A CA 1
ATOM 5514 C C . VAL A 1 697 ? -7.746 -19.859 7.961 1 97.06 697 VAL A C 1
ATOM 5516 O O . VAL A 1 697 ? -7.824 -21.062 8.211 1 97.06 697 VAL A O 1
ATOM 5519 N N . SER A 1 698 ? -8.062 -18.969 8.859 1 97.12 698 SER A N 1
ATOM 5520 C CA . SER A 1 698 ? -8.289 -19.312 10.25 1 97.12 698 SER A CA 1
ATOM 5521 C C . SER A 1 698 ? -9.773 -19.562 10.523 1 97.12 698 SER A C 1
ATOM 5523 O O . SER A 1 698 ? -10.133 -20.297 11.445 1 97.12 698 SER A O 1
ATOM 5525 N N . CYS A 1 699 ? -10.641 -18.922 9.727 1 96.75 699 CYS A N 1
ATOM 5526 C CA . CYS A 1 699 ? -12.062 -18.984 10.07 1 96.75 699 CYS A CA 1
ATOM 5527 C C . CYS A 1 699 ? -12.891 -19.469 8.883 1 96.75 699 CYS A C 1
ATOM 5529 O O . CYS A 1 699 ? -13.609 -20.469 8.984 1 96.75 699 CYS A O 1
ATOM 5531 N N . GLU A 1 700 ? -12.75 -18.906 7.746 1 97.25 700 GLU A N 1
ATOM 5532 C CA . GLU A 1 700 ? -13.617 -19.172 6.605 1 97.25 700 GLU A CA 1
ATOM 5533 C C . GLU A 1 700 ? -13.43 -20.609 6.098 1 97.25 700 GLU A C 1
ATOM 5535 O O . GLU A 1 700 ? -14.398 -21.375 6.008 1 97.25 700 GLU A O 1
ATOM 5540 N N . VAL A 1 701 ? -12.227 -20.984 5.785 1 96.94 701 VAL A N 1
ATOM 5541 C CA . VAL A 1 701 ? -11.93 -22.266 5.168 1 96.94 701 VAL A CA 1
ATOM 5542 C C . VAL A 1 701 ? -12.227 -23.391 6.16 1 96.94 701 VAL A C 1
ATOM 5544 O O . VAL A 1 701 ? -12.844 -24.406 5.801 1 96.94 701 VAL A O 1
ATOM 5547 N N . PRO A 1 702 ? -11.836 -23.25 7.43 1 96.88 702 PRO A N 1
ATOM 5548 C CA . PRO A 1 702 ? -12.18 -24.312 8.383 1 96.88 702 PRO A CA 1
ATOM 5549 C C . PRO A 1 702 ? -13.68 -24.578 8.453 1 96.88 702 PRO A C 1
ATOM 5551 O O . PRO A 1 702 ? -14.102 -25.734 8.562 1 96.88 702 PRO A O 1
ATOM 5554 N N . MET A 1 703 ? -14.484 -23.562 8.414 1 95.94 703 MET A N 1
ATOM 5555 C CA . MET A 1 703 ? -15.938 -23.734 8.461 1 95.94 703 MET A CA 1
ATOM 5556 C C . MET A 1 703 ? -16.438 -24.484 7.23 1 95.94 703 MET A C 1
ATOM 5558 O O . MET A 1 703 ? -17.406 -25.234 7.305 1 95.94 703 MET A O 1
ATOM 5562 N N . MET A 1 704 ? -15.82 -24.234 6.133 1 94.12 704 MET A N 1
ATOM 5563 C CA . MET A 1 704 ? -16.156 -24.969 4.918 1 94.12 704 MET A CA 1
ATOM 5564 C C . MET A 1 704 ? -15.844 -26.453 5.07 1 94.12 704 MET A C 1
ATOM 5566 O O . MET A 1 704 ? -16.641 -27.297 4.66 1 94.12 704 MET A O 1
ATOM 5570 N N . HIS A 1 705 ? -14.734 -26.688 5.691 1 93.94 705 HIS A N 1
ATOM 5571 C CA . HIS A 1 705 ? -14.328 -28.078 5.902 1 93.94 705 HIS A CA 1
ATOM 5572 C C . HIS A 1 705 ? -15.234 -28.766 6.918 1 93.94 705 HIS A C 1
ATOM 5574 O O . HIS A 1 705 ? -15.523 -29.953 6.785 1 93.94 705 HIS A O 1
ATOM 5580 N N . LEU A 1 706 ? -15.633 -28.109 7.891 1 93.69 706 LEU A N 1
ATOM 5581 C CA . LEU A 1 706 ? -16.484 -28.672 8.93 1 93.69 706 LEU A CA 1
ATOM 5582 C C . LEU A 1 706 ? -17.844 -29.078 8.359 1 93.69 706 LEU A C 1
ATOM 5584 O O . LEU A 1 706 ? -18.438 -30.062 8.797 1 93.69 706 LEU A O 1
ATOM 5588 N N . GLU A 1 707 ? -18.312 -28.266 7.43 1 92.31 707 GLU A N 1
ATOM 5589 C CA . GLU A 1 707 ? -19.562 -28.641 6.766 1 92.31 707 GLU A CA 1
ATOM 5590 C C . GLU A 1 707 ? -19.422 -29.984 6.059 1 92.31 707 GLU A C 1
ATOM 5592 O O . GLU A 1 707 ? -20.328 -30.828 6.121 1 92.31 707 GLU A O 1
ATOM 5597 N N . LYS A 1 708 ? -18.312 -30.156 5.395 1 89.31 708 LYS A N 1
ATOM 5598 C CA . LYS A 1 708 ? -18.078 -31.406 4.68 1 89.31 708 LYS A CA 1
ATOM 5599 C C . LYS A 1 708 ? -17.953 -32.562 5.648 1 89.31 708 LYS A C 1
ATOM 5601 O O . LYS A 1 708 ? -18.375 -33.688 5.336 1 89.31 708 LYS A O 1
ATOM 5606 N N . LEU A 1 709 ? -17.391 -32.281 6.738 1 88.69 709 LEU A N 1
ATOM 5607 C CA . LEU A 1 709 ? -17.219 -33.344 7.75 1 88.69 709 LEU A CA 1
ATOM 5608 C C . LEU A 1 709 ? -18.562 -33.75 8.336 1 88.69 709 LEU A C 1
ATOM 5610 O O . LEU A 1 709 ? -18.797 -34.938 8.594 1 88.69 709 LEU A O 1
ATOM 5614 N N . VAL A 1 710 ? -19.438 -32.812 8.555 1 85.62 710 VAL A N 1
ATOM 5615 C CA . VAL A 1 710 ? -20.719 -33.062 9.188 1 85.62 710 VAL A CA 1
ATOM 5616 C C . VAL A 1 710 ? -21.672 -33.75 8.188 1 85.62 710 VAL A C 1
ATOM 5618 O O . VAL A 1 710 ? -22.359 -34.688 8.531 1 85.62 710 VAL A O 1
ATOM 5621 N N . PHE A 1 711 ? -21.75 -33.281 6.957 1 82.44 711 PHE A N 1
ATOM 5622 C CA . PHE A 1 711 ? -22.703 -33.812 5.984 1 82.44 711 PHE A CA 1
ATOM 5623 C C . PHE A 1 711 ? -22.062 -34.906 5.148 1 82.44 711 PHE A C 1
ATOM 5625 O O . PHE A 1 711 ? -22.734 -35.531 4.328 1 82.44 711 PHE A O 1
ATOM 5632 N N . LYS A 1 712 ? -20.859 -35.5 5.586 1 67 712 LYS A N 1
ATOM 5633 C CA . LYS A 1 712 ? -20.156 -36.625 4.965 1 67 712 LYS A CA 1
ATOM 5634 C C . LYS A 1 712 ? -20.234 -36.531 3.441 1 67 712 LYS A C 1
ATOM 5636 O O . LYS A 1 712 ? -20.578 -37.531 2.779 1 67 712 LYS A O 1
ATOM 5641 N N . THR A 1 713 ? -20.453 -35.438 2.938 1 58.53 713 THR A N 1
ATOM 5642 C CA . THR A 1 713 ? -20.594 -35.281 1.494 1 58.53 713 THR A CA 1
ATOM 5643 C C . THR A 1 713 ? -19.219 -35.344 0.812 1 58.53 713 THR A C 1
ATOM 5645 O O . THR A 1 713 ? -18.312 -34.594 1.181 1 58.53 713 THR A O 1
ATOM 5648 N N . ASP A 1 714 ? -18.672 -36.531 0.512 1 46 714 ASP A N 1
ATOM 5649 C CA . ASP A 1 714 ? -17.453 -36.688 -0.281 1 46 714 ASP A CA 1
ATOM 5650 C C . ASP A 1 714 ? -17.578 -35.938 -1.611 1 46 714 ASP A C 1
ATOM 5652 O O . ASP A 1 714 ? -18.438 -36.25 -2.434 1 46 714 ASP A O 1
ATOM 5656 N N . ARG A 1 715 ? -17.672 -34.812 -1.703 1 41.78 715 ARG A N 1
ATOM 5657 C CA . ARG A 1 715 ? -17.719 -34.312 -3.068 1 41.78 715 ARG A CA 1
ATOM 5658 C C . ARG A 1 715 ? -16.594 -34.906 -3.908 1 41.78 715 ARG A C 1
ATOM 5660 O O . ARG A 1 715 ? -15.414 -34.625 -3.672 1 41.78 715 ARG A O 1
ATOM 5667 N N . LYS A 1 716 ? -16.844 -36.094 -4.418 1 35.69 716 LYS A N 1
ATOM 5668 C CA . LYS A 1 716 ? -16.156 -36.562 -5.617 1 35.69 716 LYS A CA 1
ATOM 5669 C C . LYS A 1 716 ? -16.359 -35.625 -6.789 1 35.69 716 LYS A C 1
ATOM 5671 O O . LYS A 1 716 ? -17.469 -35.094 -6.984 1 35.69 716 LYS A O 1
ATOM 5676 N N . MET B 1 1 ? 22.625 33.5 26.875 1 17.84 1 MET B N 1
ATOM 5677 C CA . MET B 1 1 ? 21.312 34.125 26.703 1 17.84 1 MET B CA 1
ATOM 5678 C C . MET B 1 1 ? 20.703 33.781 25.359 1 17.84 1 MET B C 1
ATOM 5680 O O . MET B 1 1 ? 20.984 34.438 24.344 1 17.84 1 MET B O 1
ATOM 5684 N N . LEU B 1 2 ? 20.734 32.531 25 1 21.62 2 LEU B N 1
ATOM 5685 C CA . LEU B 1 2 ? 20.547 31.656 23.828 1 21.62 2 LEU B CA 1
ATOM 5686 C C . LEU B 1 2 ? 19.109 31.781 23.312 1 21.62 2 LEU B C 1
ATOM 5688 O O . LEU B 1 2 ? 18.156 31.469 24.031 1 21.62 2 LEU B O 1
ATOM 5692 N N . LEU B 1 3 ? 18.922 32.906 22.703 1 26.86 3 LEU B N 1
ATOM 5693 C CA . LEU B 1 3 ? 17.672 33.062 21.969 1 26.86 3 LEU B CA 1
ATOM 5694 C C . LEU B 1 3 ? 17.281 31.766 21.281 1 26.86 3 LEU B C 1
ATOM 5696 O O . LEU B 1 3 ? 17.984 31.297 20.375 1 26.86 3 LEU B O 1
ATOM 5700 N N . ASN B 1 4 ? 16.781 30.844 21.984 1 27.86 4 ASN B N 1
ATOM 5701 C CA . ASN B 1 4 ? 16.281 29.484 21.781 1 27.86 4 ASN B CA 1
ATOM 5702 C C . ASN B 1 4 ? 15.352 29.422 20.562 1 27.86 4 ASN B C 1
ATOM 5704 O O . ASN B 1 4 ? 14.664 30.391 20.25 1 27.86 4 ASN B O 1
ATOM 5708 N N . PRO B 1 5 ? 15.578 28.656 19.578 1 30.78 5 PRO B N 1
ATOM 5709 C CA . PRO B 1 5 ? 14.703 28.328 18.453 1 30.78 5 PRO B CA 1
ATOM 5710 C C . PRO B 1 5 ? 13.227 28.547 18.766 1 30.78 5 PRO B C 1
ATOM 5712 O O . PRO B 1 5 ? 12.422 28.75 17.859 1 30.78 5 PRO B O 1
ATOM 5715 N N . HIS B 1 6 ? 12.922 28.672 20.062 1 31 6 HIS B N 1
ATOM 5716 C CA . HIS B 1 6 ? 11.555 28.938 20.484 1 31 6 HIS B CA 1
ATOM 5717 C C . HIS B 1 6 ? 11.148 30.375 20.188 1 31 6 HIS B C 1
ATOM 5719 O O . HIS B 1 6 ? 9.977 30.641 19.891 1 31 6 HIS B O 1
ATOM 5725 N N . CYS B 1 7 ? 12.211 31.25 20.141 1 32.56 7 CYS B N 1
ATOM 5726 C CA . CYS B 1 7 ? 11.875 32.656 19.906 1 32.56 7 CYS B CA 1
ATOM 5727 C C . CYS B 1 7 ? 11.539 32.906 18.453 1 32.56 7 CYS B C 1
ATOM 5729 O O . CYS B 1 7 ? 10.625 33.656 18.141 1 32.56 7 CYS B O 1
ATOM 5731 N N . PHE B 1 8 ? 12.234 32.25 17.547 1 33.75 8 PHE B N 1
ATOM 5732 C CA . PHE B 1 8 ? 11.992 32.469 16.125 1 33.75 8 PHE B CA 1
ATOM 5733 C C . PHE B 1 8 ? 10.625 31.938 15.727 1 33.75 8 PHE B C 1
ATOM 5735 O O . PHE B 1 8 ? 9.891 32.594 15 1 33.75 8 PHE B O 1
ATOM 5742 N N . VAL B 1 9 ? 10.203 30.844 16.188 1 35.31 9 VAL B N 1
ATOM 5743 C CA . VAL B 1 9 ? 8.844 30.359 15.953 1 35.31 9 VAL B CA 1
ATOM 5744 C C . VAL B 1 9 ? 7.836 31.375 16.469 1 35.31 9 VAL B C 1
ATOM 5746 O O . VAL B 1 9 ? 6.809 31.625 15.836 1 35.31 9 VAL B O 1
ATOM 5749 N N . ALA B 1 10 ? 8.328 32.156 17.453 1 35.06 10 ALA B N 1
ATOM 5750 C CA . ALA B 1 10 ? 7.5 33.188 18.078 1 35.06 10 ALA B CA 1
ATOM 5751 C C . ALA B 1 10 ? 7.344 34.375 17.141 1 35.06 10 ALA B C 1
ATOM 5753 O O . ALA B 1 10 ? 6.25 34.938 17.016 1 35.06 10 ALA B O 1
ATOM 5754 N N . LEU B 1 11 ? 8.391 34.656 16.359 1 37.56 11 LEU B N 1
ATOM 5755 C CA . LEU B 1 11 ? 8.398 35.844 15.477 1 37.56 11 LEU B CA 1
ATOM 5756 C C . LEU B 1 11 ? 7.488 35.594 14.273 1 37.56 11 LEU B C 1
ATOM 5758 O O . LEU B 1 11 ? 6.691 36.469 13.922 1 37.56 11 LEU B O 1
ATOM 5762 N N . ILE B 1 12 ? 7.684 34.531 13.586 1 38.59 12 ILE B N 1
ATOM 5763 C CA . ILE B 1 12 ? 6.938 34.281 12.367 1 38.59 12 ILE B CA 1
ATOM 5764 C C . ILE B 1 12 ? 5.473 34 12.703 1 38.59 12 ILE B C 1
ATOM 5766 O O . ILE B 1 12 ? 4.574 34.438 11.977 1 38.59 12 ILE B O 1
ATOM 5770 N N . SER B 1 13 ? 5.199 33.469 13.836 1 35.34 13 SER B N 1
ATOM 5771 C CA . SER B 1 13 ? 3.832 33.344 14.328 1 35.34 13 SER B CA 1
ATOM 5772 C C . SER B 1 13 ? 3.225 34.688 14.672 1 35.34 13 SER B C 1
ATOM 5774 O O . SER B 1 13 ? 2.031 34.906 14.461 1 35.34 13 SER B O 1
ATOM 5776 N N . ILE B 1 14 ? 4.082 35.656 15.086 1 38.47 14 ILE B N 1
ATOM 5777 C CA . ILE B 1 14 ? 3.689 37 15.414 1 38.47 14 ILE B CA 1
ATOM 5778 C C . ILE B 1 14 ? 3.34 37.781 14.141 1 38.47 14 ILE B C 1
ATOM 5780 O O . ILE B 1 14 ? 2.328 38.469 14.086 1 38.47 14 ILE B O 1
ATOM 5784 N N . THR B 1 15 ? 4.211 37.688 13.156 1 37.56 15 THR B N 1
ATOM 5785 C CA . THR B 1 15 ? 3.967 38.406 11.914 1 37.56 15 THR B CA 1
ATOM 5786 C C . THR B 1 15 ? 2.705 37.906 11.227 1 37.56 15 THR B C 1
ATOM 5788 O O . THR B 1 15 ? 1.936 38.688 10.664 1 37.56 15 THR B O 1
ATOM 5791 N N . CYS B 1 16 ? 2.529 36.625 11.148 1 37.44 16 CYS B N 1
ATOM 5792 C CA . CYS B 1 16 ? 1.319 36.062 10.555 1 37.44 16 CYS B CA 1
ATOM 5793 C C . CYS B 1 16 ? 0.096 36.375 11.406 1 37.44 16 CYS B C 1
ATOM 5795 O O . CYS B 1 16 ? -0.974 36.688 10.875 1 37.44 16 CYS B O 1
ATOM 5797 N N . ILE B 1 17 ? 0.23 36.375 12.688 1 35.41 17 ILE B N 1
ATOM 5798 C CA . ILE B 1 17 ? -0.771 36.812 13.664 1 35.41 17 ILE B CA 1
ATOM 5799 C C . ILE B 1 17 ? -0.987 38.312 13.547 1 35.41 17 ILE B C 1
ATOM 5801 O O . ILE B 1 17 ? -2.125 38.781 13.586 1 35.41 17 ILE B O 1
ATOM 5805 N N . LEU B 1 18 ? 0.043 39.031 13.531 1 35.59 18 LEU B N 1
ATOM 5806 C CA . LEU B 1 18 ? -0.046 40.5 13.398 1 35.59 18 LEU B CA 1
ATOM 5807 C C . LEU B 1 18 ? -0.765 40.875 12.109 1 35.59 18 LEU B C 1
ATOM 5809 O O . LEU B 1 18 ? -1.499 41.875 12.07 1 35.59 18 LEU B O 1
ATOM 5813 N N . THR B 1 19 ? -0.463 40.312 10.977 1 33.09 19 THR B N 1
ATOM 5814 C CA . THR B 1 19 ? -1.159 40.688 9.75 1 33.09 19 THR B CA 1
ATOM 5815 C C . THR B 1 19 ? -2.621 40.25 9.812 1 33.09 19 THR B C 1
ATOM 5817 O O . THR B 1 19 ? -3.5 40.938 9.297 1 33.09 19 THR B O 1
ATOM 5820 N N . CYS B 1 20 ? -2.91 39.062 10.109 1 31.77 20 CYS B N 1
ATOM 5821 C CA . CYS B 1 20 ? -4.312 38.656 10.094 1 31.77 20 CYS B CA 1
ATOM 5822 C C . CYS B 1 20 ? -5.07 39.281 11.258 1 31.77 20 CYS B C 1
ATOM 5824 O O . CYS B 1 20 ? -6.293 39.438 11.211 1 31.77 20 CYS B O 1
ATOM 5826 N N . PHE B 1 21 ? -4.574 39.281 12.555 1 32.28 21 PHE B N 1
ATOM 5827 C CA . PHE B 1 21 ? -5.379 39.469 13.758 1 32.28 21 PHE B CA 1
ATOM 5828 C C . PHE B 1 21 ? -5.625 40.969 14.023 1 32.28 21 PHE B C 1
ATOM 5830 O O . PHE B 1 21 ? -5.348 41.438 15.117 1 32.28 21 PHE B O 1
ATOM 5837 N N . ALA B 1 22 ? -5.539 41.969 13.297 1 32.5 22 ALA B N 1
ATOM 5838 C CA . ALA B 1 22 ? -6.176 43.156 13.891 1 32.5 22 ALA B CA 1
ATOM 5839 C C . ALA B 1 22 ? -7.637 42.875 14.227 1 32.5 22 ALA B C 1
ATOM 5841 O O . ALA B 1 22 ? -8.484 42.812 13.336 1 32.5 22 ALA B O 1
ATOM 5842 N N . VAL B 1 23 ? -7.957 42.125 15.336 1 33.44 23 VAL B N 1
ATOM 5843 C CA . VAL B 1 23 ? -9.188 41.594 15.898 1 33.44 23 VAL B CA 1
ATOM 5844 C C . VAL B 1 23 ? -10.242 42.688 16 1 33.44 23 VAL B C 1
ATOM 5846 O O . VAL B 1 23 ? -11.422 42.438 15.719 1 33.44 23 VAL B O 1
ATOM 5849 N N . THR B 1 24 ? -10.047 43.688 16.984 1 32.56 24 THR B N 1
ATOM 5850 C CA . THR B 1 24 ? -10.945 44.844 17.078 1 32.56 24 THR B CA 1
ATOM 5851 C C . THR B 1 24 ? -10.523 45.906 16.078 1 32.56 24 THR B C 1
ATOM 5853 O O . THR B 1 24 ? -9.359 46 15.688 1 32.56 24 THR B O 1
ATOM 5856 N N . PRO B 1 25 ? -11.508 46.531 15.578 1 33.78 25 PRO B N 1
ATOM 5857 C CA . PRO B 1 25 ? -11.148 47.719 14.805 1 33.78 25 PRO B CA 1
ATOM 5858 C C . PRO B 1 25 ? -10.062 48.562 15.477 1 33.78 25 PRO B C 1
ATOM 5860 O O . PRO B 1 25 ? -9.164 49.062 14.805 1 33.78 25 PRO B O 1
ATOM 5863 N N . GLN B 1 26 ? -10.117 48.625 16.781 1 36.97 26 GLN B N 1
ATOM 5864 C CA . GLN B 1 26 ? -9.156 49.469 17.453 1 36.97 26 GLN B CA 1
ATOM 5865 C C . GLN B 1 26 ? -7.785 48.812 17.531 1 36.97 26 GLN B C 1
ATOM 5867 O O . GLN B 1 26 ? -6.762 49.469 17.312 1 36.97 26 GLN B O 1
ATOM 5872 N N . MET B 1 27 ? -7.809 47.562 17.797 1 38 27 MET B N 1
ATOM 5873 C CA . MET B 1 27 ? -6.52 46.875 17.828 1 38 27 MET B CA 1
ATOM 5874 C C . MET B 1 27 ? -5.938 46.75 16.422 1 38 27 MET B C 1
ATOM 5876 O O . MET B 1 27 ? -4.727 46.875 16.234 1 38 27 MET B O 1
ATOM 5880 N N . MET B 1 28 ? -6.844 46.531 15.516 1 37.44 28 MET B N 1
ATOM 5881 C CA . MET B 1 28 ? -6.438 46.656 14.117 1 37.44 28 MET B CA 1
ATOM 5882 C C . MET B 1 28 ? -5.891 48.062 13.844 1 37.44 28 MET B C 1
ATOM 5884 O O . MET B 1 28 ? -4.883 48.188 13.148 1 37.44 28 MET B O 1
ATOM 5888 N N . LEU B 1 29 ? -6.676 48.938 14.398 1 40.69 29 LEU B N 1
ATOM 5889 C CA . LEU B 1 29 ? -6.238 50.312 14.234 1 40.69 29 LEU B CA 1
ATOM 5890 C C . LEU B 1 29 ? -4.914 50.562 14.961 1 40.69 29 LEU B C 1
ATOM 5892 O O . LEU B 1 29 ? -4.02 51.219 14.422 1 40.69 29 LEU B O 1
ATOM 5896 N N . GLN B 1 30 ? -4.809 49.969 16.094 1 40.12 30 GLN B N 1
ATOM 5897 C CA . GLN B 1 30 ? -3.576 50.219 16.844 1 40.12 30 GLN B CA 1
ATOM 5898 C C . GLN B 1 30 ? -2.436 49.375 16.297 1 40.12 30 GLN B C 1
ATOM 5900 O O . GLN B 1 30 ? -1.295 49.812 16.219 1 40.12 30 GLN B O 1
ATOM 5905 N N . SER B 1 31 ? -2.73 48.125 15.992 1 38.97 31 SER B N 1
ATOM 5906 C CA . SER B 1 31 ? -1.724 47.312 15.305 1 38.97 31 SER B CA 1
ATOM 5907 C C . SER B 1 31 ? -1.388 47.906 13.938 1 38.97 31 SER B C 1
ATOM 5909 O O . SER B 1 31 ? -0.226 47.875 13.523 1 38.97 31 SER B O 1
ATOM 5911 N N . ARG B 1 32 ? -2.389 48.25 13.289 1 40.12 32 ARG B N 1
ATOM 5912 C CA . ARG B 1 32 ? -2.127 49.031 12.07 1 40.12 32 ARG B CA 1
ATOM 5913 C C . ARG B 1 32 ? -1.267 50.25 12.367 1 40.12 32 ARG B C 1
ATOM 5915 O O . ARG B 1 32 ? -0.349 50.562 11.609 1 40.12 32 ARG B O 1
ATOM 5922 N N . LYS B 1 33 ? -1.651 50.875 13.43 1 42.88 33 LYS B N 1
ATOM 5923 C CA . LYS B 1 33 ? -0.837 52.062 13.766 1 42.88 33 LYS B CA 1
ATOM 5924 C C . LYS B 1 33 ? 0.577 51.625 14.164 1 42.88 33 LYS B C 1
ATOM 5926 O O . LYS B 1 33 ? 1.551 52.281 13.766 1 42.88 33 LYS B O 1
ATOM 5931 N N . LYS B 1 34 ? 0.656 50.594 14.914 1 39.44 34 LYS B N 1
ATOM 5932 C CA . LYS B 1 34 ? 1.997 50.156 15.289 1 39.44 34 LYS B CA 1
ATOM 5933 C C . LYS B 1 34 ? 2.715 49.5 14.109 1 39.44 34 LYS B C 1
ATOM 5935 O O . LYS B 1 34 ? 3.916 49.719 13.922 1 39.44 34 LYS B O 1
ATOM 5940 N N . IL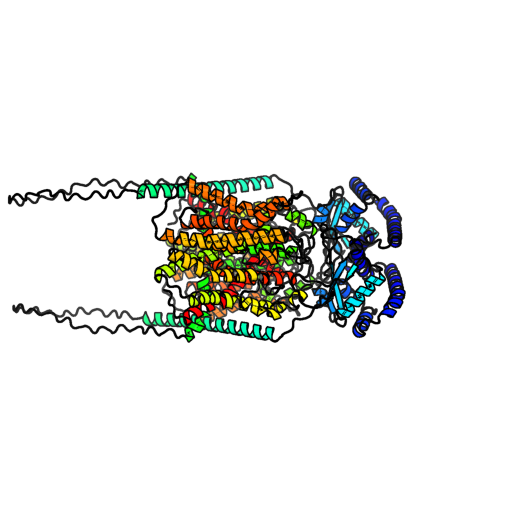E B 1 35 ? 2.018 48.688 13.383 1 40.59 35 ILE B N 1
ATOM 5941 C CA . ILE B 1 35 ? 2.57 48.219 12.117 1 40.59 35 ILE B CA 1
ATOM 5942 C C . ILE B 1 35 ? 2.824 49.406 11.203 1 40.59 35 ILE B C 1
ATOM 5944 O O . ILE B 1 35 ? 3.861 49.469 10.539 1 40.59 35 ILE B O 1
ATOM 5948 N N . GLU B 1 36 ? 1.853 50.281 11.211 1 42.09 36 GLU B N 1
ATOM 5949 C CA . GLU B 1 36 ? 2.1 51.531 10.508 1 42.09 36 GLU B CA 1
ATOM 5950 C C . GLU B 1 36 ? 3.273 52.281 11.133 1 42.09 36 GLU B C 1
ATOM 5952 O O . GLU B 1 36 ? 4.117 52.844 10.414 1 42.09 36 GLU B O 1
ATOM 5957 N N . ASP B 1 37 ? 3.275 52.344 12.453 1 41.44 37 ASP B N 1
ATOM 5958 C CA . ASP B 1 37 ? 4.422 53 13.086 1 41.44 37 ASP B CA 1
ATOM 5959 C C . ASP B 1 37 ? 5.691 52.156 12.891 1 41.44 37 ASP B C 1
ATOM 5961 O O . ASP B 1 37 ? 6.762 52.719 12.633 1 41.44 37 ASP B O 1
ATOM 5965 N N . PHE B 1 38 ? 5.551 50.906 13.125 1 38.16 38 PHE B N 1
ATOM 5966 C CA . PHE B 1 38 ? 6.684 50.031 12.789 1 38.16 38 PHE B CA 1
ATOM 5967 C C . PHE B 1 38 ? 7.012 50.156 11.305 1 38.16 38 PHE B C 1
ATOM 5969 O O . PHE B 1 38 ? 8.18 50.281 10.93 1 38.16 38 PHE B O 1
ATOM 5976 N N . HIS B 1 39 ? 6.031 49.969 10.484 1 36.59 39 HIS B N 1
ATOM 5977 C CA . HIS B 1 39 ? 6.262 50.219 9.062 1 36.59 39 HIS B CA 1
ATOM 5978 C C . HIS B 1 39 ? 6.75 51.656 8.82 1 36.59 39 HIS B C 1
ATOM 5980 O O . HIS B 1 39 ? 7.645 51.875 8 1 36.59 39 HIS B O 1
ATOM 5986 N N . ARG B 1 40 ? 6.07 52.562 9.406 1 38.81 40 ARG B N 1
ATOM 5987 C CA . ARG B 1 40 ? 6.547 53.938 9.219 1 38.81 40 ARG B CA 1
ATOM 5988 C C . ARG B 1 40 ? 7.98 54.094 9.719 1 38.81 40 ARG B C 1
ATOM 5990 O O . ARG B 1 40 ? 8.812 54.719 9.055 1 38.81 40 ARG B O 1
ATOM 5997 N N . ASN B 1 41 ? 8.227 53.719 10.898 1 36.84 41 ASN B N 1
ATOM 5998 C CA . ASN B 1 41 ? 9.594 53.906 11.367 1 36.84 41 ASN B CA 1
ATOM 5999 C C . ASN B 1 41 ? 10.562 52.938 10.672 1 36.84 41 ASN B C 1
ATOM 6001 O O . ASN B 1 41 ? 11.648 53.375 10.266 1 36.84 41 ASN B O 1
ATOM 6005 N N . ARG B 1 42 ? 10.344 51.625 10.766 1 35.12 42 ARG B N 1
ATOM 6006 C CA . ARG B 1 42 ? 11.32 50.688 10.227 1 35.12 42 ARG B CA 1
ATOM 6007 C C . ARG B 1 42 ? 11.219 50.594 8.711 1 35.12 42 ARG B C 1
ATOM 6009 O O . ARG B 1 42 ? 12.234 50.438 8.023 1 35.12 42 ARG B O 1
ATOM 6016 N N . LEU B 1 43 ? 9.992 50.5 8.117 1 36.03 43 LEU B N 1
ATOM 6017 C CA . LEU B 1 43 ? 9.969 50.625 6.664 1 36.03 43 LEU B CA 1
ATOM 6018 C C . LEU B 1 43 ? 10.641 51.938 6.227 1 36.03 43 LEU B C 1
ATOM 6020 O O . LEU B 1 43 ? 11.336 51.969 5.207 1 36.03 43 LEU B O 1
ATOM 6024 N N . ALA B 1 44 ? 10.445 52.969 6.895 1 34.91 44 ALA B N 1
ATOM 6025 C CA . ALA B 1 44 ? 11.227 54.156 6.574 1 34.91 44 ALA B CA 1
ATOM 6026 C C . ALA B 1 44 ? 12.719 53.875 6.664 1 34.91 44 ALA B C 1
ATOM 6028 O O . ALA B 1 44 ? 13.5 54.344 5.824 1 34.91 44 ALA B O 1
ATOM 6029 N N . GLN B 1 45 ? 13.125 53.25 7.742 1 36.06 45 GLN B N 1
ATOM 6030 C CA . GLN B 1 45 ? 14.562 52.969 7.805 1 36.06 45 GLN B CA 1
ATOM 6031 C C . GLN B 1 45 ? 14.938 51.844 6.867 1 36.06 45 GLN B C 1
ATOM 6033 O O . GLN B 1 45 ? 16 51.844 6.246 1 36.06 45 GLN B O 1
ATOM 6038 N N . ALA B 1 46 ? 14.227 50.688 6.781 1 36.94 46 ALA B N 1
ATOM 6039 C CA . ALA B 1 46 ? 14.484 49.562 5.887 1 36.94 46 ALA B CA 1
ATOM 6040 C C . ALA B 1 46 ? 14.195 49.969 4.434 1 36.94 46 ALA B C 1
ATOM 6042 O O . ALA B 1 46 ? 14.914 49.531 3.523 1 36.94 46 ALA B O 1
ATOM 6043 N N . VAL B 1 47 ? 13.148 50.656 4.113 1 37.16 47 VAL B N 1
ATOM 6044 C CA . VAL B 1 47 ? 13.008 51.219 2.771 1 37.16 47 VAL B CA 1
ATOM 6045 C C . VAL B 1 47 ? 14.227 52.094 2.443 1 37.16 47 VAL B C 1
ATOM 6047 O O . VAL B 1 47 ? 14.57 52.281 1.271 1 37.16 47 VAL B O 1
ATOM 6050 N N . LYS B 1 48 ? 14.688 52.719 3.363 1 35.94 48 LYS B N 1
ATOM 6051 C CA . LYS B 1 48 ? 15.883 53.469 2.998 1 35.94 48 LYS B CA 1
ATOM 6052 C C . LYS B 1 48 ? 17 52.531 2.557 1 35.94 48 LYS B C 1
ATOM 6054 O O . LYS B 1 48 ? 17.766 52.875 1.644 1 35.94 48 LYS B O 1
ATOM 6059 N N . ASN B 1 49 ? 17.219 51.469 3.242 1 36.91 49 ASN B N 1
ATOM 6060 C CA . ASN B 1 49 ? 18.266 50.594 2.748 1 36.91 49 ASN B CA 1
ATOM 6061 C C . ASN B 1 49 ? 17.719 49.594 1.716 1 36.91 49 ASN B C 1
ATOM 6063 O O . ASN B 1 49 ? 18.203 48.469 1.624 1 36.91 49 ASN B O 1
ATOM 6067 N N . ALA B 1 50 ? 16.484 49.594 1.219 1 44.25 50 ALA B N 1
ATOM 6068 C CA . ALA B 1 50 ? 15.852 48.969 0.069 1 44.25 50 ALA B CA 1
ATOM 6069 C C . ALA B 1 50 ? 16.797 48.906 -1.12 1 44.25 50 ALA B C 1
ATOM 6071 O O . ALA B 1 50 ? 16.375 48.656 -2.25 1 44.25 50 ALA B O 1
ATOM 6072 N N . LYS B 1 51 ? 17.859 49.312 -1.001 1 48.81 51 LYS B N 1
ATOM 6073 C CA . LYS B 1 51 ? 18.75 49.438 -2.148 1 48.81 51 LYS B CA 1
ATOM 6074 C C . LYS B 1 51 ? 18.953 48.094 -2.842 1 48.81 51 LYS B C 1
ATOM 6076 O O . LYS B 1 51 ? 19.141 48.062 -4.059 1 48.81 51 LYS B O 1
ATOM 6081 N N . ASN B 1 52 ? 18.703 46.875 -2.123 1 63.38 52 ASN B N 1
ATOM 6082 C CA . ASN B 1 52 ? 19.203 45.719 -2.859 1 63.38 52 ASN B CA 1
ATOM 6083 C C . ASN B 1 52 ? 18.062 44.844 -3.344 1 63.38 52 ASN B C 1
ATOM 6085 O O . ASN B 1 52 ? 18.281 43.688 -3.75 1 63.38 52 ASN B O 1
ATOM 6089 N N . ILE B 1 53 ? 16.672 45.312 -3.189 1 77.19 53 ILE B N 1
ATOM 6090 C CA . ILE B 1 53 ? 15.562 44.562 -3.76 1 77.19 53 ILE B CA 1
ATOM 6091 C C . ILE B 1 53 ? 15.188 45.156 -5.121 1 77.19 53 ILE B C 1
ATOM 6093 O O . ILE B 1 53 ? 15.211 46.375 -5.305 1 77.19 53 ILE B O 1
ATOM 6097 N N . SER B 1 54 ? 14.898 44.312 -6.035 1 82.81 54 SER B N 1
ATOM 6098 C CA . SER B 1 54 ? 14.57 44.75 -7.387 1 82.81 54 SER B CA 1
ATOM 6099 C C . SER B 1 54 ? 13.344 45.656 -7.391 1 82.81 54 SER B C 1
ATOM 6101 O O . SER B 1 54 ? 12.484 45.562 -6.512 1 82.81 54 SER B O 1
ATOM 6103 N N . ARG B 1 55 ? 13.211 46.594 -8.32 1 82.5 55 ARG B N 1
ATOM 6104 C CA . ARG B 1 55 ? 12.109 47.562 -8.461 1 82.5 55 ARG B CA 1
ATOM 6105 C C . ARG B 1 55 ? 10.797 46.812 -8.711 1 82.5 55 ARG B C 1
ATOM 6107 O O . ARG B 1 55 ? 9.75 47.188 -8.172 1 82.5 55 ARG B O 1
ATOM 6114 N N . GLU B 1 56 ? 10.836 45.812 -9.484 1 88.5 56 GLU B N 1
ATOM 6115 C CA . GLU B 1 56 ? 9.633 45.062 -9.828 1 88.5 56 GLU B CA 1
ATOM 6116 C C . GLU B 1 56 ? 9.031 44.406 -8.594 1 88.5 56 GLU B C 1
ATOM 6118 O O . GLU B 1 56 ? 7.812 44.406 -8.414 1 88.5 56 GLU B O 1
ATOM 6123 N N . CYS B 1 57 ? 9.859 43.844 -7.75 1 85.12 57 CYS B N 1
ATOM 6124 C CA . CYS B 1 57 ? 9.391 43.219 -6.531 1 85.12 57 CYS B CA 1
ATOM 6125 C C . CYS B 1 57 ? 8.797 44.219 -5.566 1 85.12 57 CYS B C 1
ATOM 6127 O O . CYS B 1 57 ? 7.738 44 -4.98 1 85.12 57 CYS B O 1
ATOM 6129 N N . THR B 1 58 ? 9.414 45.406 -5.461 1 77 58 THR B N 1
ATOM 6130 C CA . THR B 1 58 ? 8.945 46.438 -4.562 1 77 58 THR B CA 1
ATOM 6131 C C . THR B 1 58 ? 7.574 46.938 -5.004 1 77 58 THR B C 1
ATOM 6133 O O . THR B 1 58 ? 6.684 47.156 -4.176 1 77 58 THR B O 1
ATOM 6136 N N . GLU B 1 59 ? 7.438 47.125 -6.285 1 79.81 59 GLU B N 1
ATOM 6137 C CA . GLU B 1 59 ? 6.16 47.594 -6.812 1 79.81 59 GLU B CA 1
ATOM 6138 C C . GLU B 1 59 ? 5.047 46.594 -6.559 1 79.81 59 GLU B C 1
ATOM 6140 O O . GLU B 1 59 ? 3.924 46.969 -6.219 1 79.81 59 GLU B O 1
ATOM 6145 N N . ALA B 1 60 ? 5.359 45.344 -6.703 1 82.38 60 ALA B N 1
ATOM 6146 C CA . ALA B 1 60 ? 4.367 44.281 -6.496 1 82.38 60 ALA B CA 1
ATOM 6147 C C . ALA B 1 60 ? 3.963 44.219 -5.027 1 82.38 60 ALA B C 1
ATOM 6149 O O . ALA B 1 60 ? 2.791 44 -4.711 1 82.38 60 ALA B O 1
ATOM 6150 N N . LEU B 1 61 ? 4.918 44.406 -4.152 1 77.19 61 LEU B N 1
ATOM 6151 C CA . LEU B 1 61 ? 4.641 44.344 -2.723 1 77.19 61 LEU B CA 1
ATOM 6152 C C . LEU B 1 61 ? 3.812 45.562 -2.279 1 77.19 61 LEU B C 1
ATOM 6154 O O . LEU B 1 61 ? 2.906 45.406 -1.455 1 77.19 61 LEU B O 1
ATOM 6158 N N . VAL B 1 62 ? 4.121 46.625 -2.867 1 70.19 62 VAL B N 1
ATOM 6159 C CA . VAL B 1 62 ? 3.369 47.844 -2.551 1 70.19 62 VAL B CA 1
ATOM 6160 C C . VAL B 1 62 ? 1.939 47.719 -3.07 1 70.19 62 VAL B C 1
ATOM 6162 O O . VAL B 1 62 ? 0.989 48.125 -2.398 1 70.19 62 VAL B O 1
ATOM 6165 N N . TYR B 1 63 ? 1.837 47.156 -4.215 1 76.75 63 TYR B N 1
ATOM 6166 C CA . TYR B 1 63 ? 0.516 46.906 -4.789 1 76.75 63 TYR B CA 1
ATOM 6167 C C . TYR B 1 63 ? -0.321 46.031 -3.869 1 76.75 63 TYR B C 1
ATOM 6169 O O . TYR B 1 63 ? -1.514 46.281 -3.678 1 76.75 63 TYR B O 1
ATOM 6177 N N . LEU B 1 64 ? 0.241 45.031 -3.246 1 75.38 64 LEU B N 1
ATOM 6178 C CA . LEU B 1 64 ? -0.456 44.094 -2.367 1 75.38 64 LEU B CA 1
ATOM 6179 C C . LEU B 1 64 ? -0.891 44.781 -1.078 1 75.38 64 LEU B C 1
ATOM 6181 O O . LEU B 1 64 ? -1.912 44.438 -0.49 1 75.38 64 LEU B O 1
ATOM 6185 N N . GLU B 1 65 ? -0.193 45.781 -0.722 1 64.38 65 GLU B N 1
ATOM 6186 C CA . GLU B 1 65 ? -0.473 46.469 0.54 1 64.38 65 GLU B CA 1
ATOM 6187 C C . GLU B 1 65 ? -1.52 47.562 0.358 1 64.38 65 GLU B C 1
ATOM 6189 O O . GLU B 1 65 ? -2.098 48.031 1.334 1 64.38 65 GLU B O 1
ATOM 6194 N N . THR B 1 66 ? -1.854 47.781 -0.893 1 62 66 THR B N 1
ATOM 6195 C CA . THR B 1 66 ? -2.852 48.812 -1.129 1 62 66 THR B CA 1
ATOM 6196 C C . THR B 1 66 ? -4.23 48.375 -0.671 1 62 66 THR B C 1
ATOM 6198 O O . THR B 1 66 ? -4.551 47.188 -0.746 1 62 66 THR B O 1
ATOM 6201 N N . SER B 1 67 ? -5.098 49.281 -0.085 1 54.62 67 SER B N 1
ATOM 6202 C CA . SER B 1 67 ? -6.375 49.062 0.584 1 54.62 67 SER B CA 1
ATOM 6203 C C . SER B 1 67 ? -7.352 48.312 -0.322 1 54.62 67 SER B C 1
ATOM 6205 O O . SER B 1 67 ? -8.195 47.562 0.157 1 54.62 67 SER B O 1
ATOM 6207 N N . ASN B 1 68 ? -7.203 48.406 -1.539 1 58.72 68 ASN B N 1
ATOM 6208 C CA . ASN B 1 68 ? -8.148 47.781 -2.461 1 58.72 68 ASN B CA 1
ATOM 6209 C C . ASN B 1 68 ? -7.852 46.281 -2.639 1 58.72 68 ASN B C 1
ATOM 6211 O O . ASN B 1 68 ? -8.695 45.531 -3.146 1 58.72 68 ASN B O 1
ATOM 6215 N N . ASN B 1 69 ? -6.738 45.938 -2.051 1 65 69 ASN B N 1
ATOM 6216 C CA . ASN B 1 69 ? -6.352 44.531 -2.303 1 65 69 ASN B CA 1
ATOM 6217 C C . ASN B 1 69 ? -6.207 43.75 -1.003 1 65 69 ASN B C 1
ATOM 6219 O O . ASN B 1 69 ? -5.391 42.844 -0.916 1 65 69 ASN B O 1
ATOM 6223 N N . THR B 1 70 ? -6.973 44.125 -0.084 1 65.62 70 THR B N 1
ATOM 6224 C CA . THR B 1 70 ? -6.875 43.531 1.238 1 65.62 70 THR B CA 1
ATOM 6225 C C . THR B 1 70 ? -7.234 42.031 1.181 1 65.62 70 THR B C 1
ATOM 6227 O O . THR B 1 70 ? -6.613 41.219 1.857 1 65.62 70 THR B O 1
ATOM 6230 N N . ASP B 1 71 ? -8.164 41.75 0.358 1 70.12 71 ASP B N 1
ATOM 6231 C CA . ASP B 1 71 ? -8.578 40.344 0.26 1 70.12 71 ASP B CA 1
ATOM 6232 C C . ASP B 1 71 ? -7.48 39.5 -0.373 1 70.12 71 ASP B C 1
ATOM 6234 O O . ASP B 1 71 ? -7.254 38.344 0.046 1 70.12 71 ASP B O 1
ATOM 6238 N N . LEU B 1 72 ? -6.879 40.094 -1.308 1 79.38 72 LEU B N 1
ATOM 6239 C CA . LEU B 1 72 ? -5.773 39.375 -1.953 1 79.38 72 LEU B CA 1
ATOM 6240 C C . LEU B 1 72 ? -4.613 39.188 -0.985 1 79.38 72 LEU B C 1
ATOM 6242 O O . LEU B 1 72 ? -4.004 38.125 -0.942 1 79.38 72 LEU B O 1
ATOM 6246 N N . LEU B 1 73 ? -4.332 40.188 -0.19 1 75 73 LEU B N 1
ATOM 6247 C CA . LEU B 1 73 ? -3.264 40.125 0.803 1 75 73 LEU B CA 1
ATOM 6248 C C . LEU B 1 73 ? -3.559 39.031 1.835 1 75 73 LEU B C 1
ATOM 6250 O O . LEU B 1 73 ? -2.654 38.312 2.254 1 75 73 LEU B O 1
ATOM 6254 N N . LYS B 1 74 ? -4.816 38.906 2.174 1 72.19 74 LYS B N 1
ATOM 6255 C CA . LYS B 1 74 ? -5.207 37.875 3.145 1 72.19 74 LYS B CA 1
ATOM 6256 C C . LYS B 1 74 ? -4.953 36.469 2.602 1 72.19 74 LYS B C 1
ATOM 6258 O O . LYS B 1 74 ? -4.57 35.562 3.35 1 72.19 74 LYS B O 1
ATOM 6263 N N . THR B 1 75 ? -5.148 36.312 1.35 1 81.19 75 THR B N 1
ATOM 6264 C CA . THR B 1 75 ? -4.926 35 0.746 1 81.19 75 THR B CA 1
ATOM 6265 C C . THR B 1 75 ? -3.438 34.656 0.711 1 81.19 75 THR B C 1
ATOM 6267 O O . THR B 1 75 ? -3.051 33.5 0.906 1 81.19 75 THR B O 1
ATOM 6270 N N . TYR B 1 76 ? -2.631 35.719 0.439 1 82.06 76 TYR B N 1
ATOM 6271 C CA . TYR B 1 76 ? -1.186 35.531 0.47 1 82.06 76 TYR B CA 1
ATOM 6272 C C . TYR B 1 76 ? -0.723 35.094 1.856 1 82.06 76 TYR B C 1
ATOM 6274 O O . TYR B 1 76 ? 0.04 34.156 1.994 1 82.06 76 TYR B O 1
ATOM 6282 N N . VAL B 1 77 ? -1.3 35.75 2.824 1 76.19 77 VAL B N 1
ATOM 6283 C CA . VAL B 1 77 ? -0.902 35.469 4.203 1 76.19 77 VAL B CA 1
ATOM 6284 C C . VAL B 1 77 ? -1.44 34.094 4.641 1 76.19 77 VAL B C 1
ATOM 6286 O O . VAL B 1 77 ? -0.772 33.375 5.375 1 76.19 77 VAL B O 1
ATOM 6289 N N . ASP B 1 78 ? -2.605 33.781 4.195 1 79.69 78 ASP B N 1
ATOM 6290 C CA . ASP B 1 78 ? -3.201 32.5 4.535 1 79.69 78 ASP B CA 1
ATOM 6291 C C . ASP B 1 78 ? -2.363 31.344 3.992 1 79.69 78 ASP B C 1
ATOM 6293 O O . ASP B 1 78 ? -2.27 30.281 4.621 1 79.69 78 ASP B O 1
ATOM 6297 N N . ALA B 1 79 ? -1.762 31.594 2.895 1 88.25 79 ALA B N 1
ATOM 6298 C CA . ALA B 1 79 ? -0.993 30.531 2.24 1 88.25 79 ALA B CA 1
ATOM 6299 C C . ALA B 1 79 ? 0.393 30.406 2.865 1 88.25 79 ALA B C 1
ATOM 6301 O O . ALA B 1 79 ? 1.033 29.359 2.748 1 88.25 79 ALA B O 1
ATOM 6302 N N . MET B 1 80 ? 0.9 31.422 3.549 1 86.06 80 MET B N 1
ATOM 6303 C CA . MET B 1 80 ? 2.246 31.438 4.117 1 86.06 80 MET B CA 1
ATOM 6304 C C . MET B 1 80 ? 2.35 30.469 5.293 1 86.06 80 MET B C 1
ATOM 6306 O O . MET B 1 80 ? 1.364 30.234 5.996 1 86.06 80 MET B O 1
ATOM 6310 N N . GLY B 1 81 ? 3.559 29.906 5.438 1 86.62 81 GLY B N 1
ATOM 6311 C CA . GLY B 1 81 ? 3.807 29 6.547 1 86.62 81 GLY B CA 1
ATOM 6312 C C . GLY B 1 81 ? 3.643 29.656 7.906 1 86.62 81 GLY B C 1
ATOM 6313 O O . GLY B 1 81 ? 4.012 30.812 8.086 1 86.62 81 GLY B O 1
ATOM 6314 N N . LYS B 1 82 ? 2.998 28.875 8.797 1 78.5 82 LYS B N 1
ATOM 6315 C CA . LYS B 1 82 ? 2.814 29.297 10.18 1 78.5 82 LYS B CA 1
ATOM 6316 C C . LYS B 1 82 ? 3.318 28.234 11.148 1 78.5 82 LYS B C 1
ATOM 6318 O O . LYS B 1 82 ? 3.389 27.047 10.805 1 78.5 82 LYS B O 1
ATOM 6323 N N . PRO B 1 83 ? 3.789 28.688 12.32 1 76.06 83 PRO B N 1
ATOM 6324 C CA . PRO B 1 83 ? 4.195 27.672 13.297 1 76.06 83 PRO B CA 1
ATOM 6325 C C . PRO B 1 83 ? 3.031 26.797 13.758 1 76.06 83 PRO B C 1
ATOM 6327 O O . PRO B 1 83 ? 1.95 27.312 14.055 1 76.06 83 PRO B O 1
ATOM 6330 N N . GLY B 1 84 ? 3.225 25.609 13.711 1 77.81 84 GLY B N 1
ATOM 6331 C CA . GLY B 1 84 ? 2.203 24.672 14.141 1 77.81 84 GLY B CA 1
ATOM 6332 C C . GLY B 1 84 ? 2.402 24.172 15.562 1 77.81 84 GLY B C 1
ATOM 6333 O O . GLY B 1 84 ? 3.121 24.797 16.344 1 77.81 84 GLY B O 1
ATOM 6334 N N . SER B 1 85 ? 1.638 23.219 15.938 1 83.94 85 SER B N 1
ATOM 6335 C CA . SER B 1 85 ? 1.753 22.594 17.25 1 83.94 85 SER B CA 1
ATOM 6336 C C . SER B 1 85 ? 2.863 21.547 17.266 1 83.94 85 SER B C 1
ATOM 6338 O O . SER B 1 85 ? 3.24 21.016 16.219 1 83.94 85 SER B O 1
ATOM 6340 N N . GLY B 1 86 ? 3.422 21.375 18.422 1 81.62 86 GLY B N 1
ATOM 6341 C CA . GLY B 1 86 ? 4.414 20.312 18.594 1 81.62 86 GLY B CA 1
ATOM 6342 C C . GLY B 1 86 ? 5.809 20.734 18.172 1 81.62 86 GLY B C 1
ATOM 6343 O O . GLY B 1 86 ? 6.551 19.953 17.578 1 81.62 86 GLY B O 1
ATOM 6344 N N . ILE B 1 87 ? 6.07 21.984 18.312 1 77.5 87 ILE B N 1
ATOM 6345 C CA . ILE B 1 87 ? 7.395 22.5 17.969 1 77.5 87 ILE B CA 1
ATOM 6346 C C . ILE B 1 87 ? 8.445 21.812 18.844 1 77.5 87 ILE B C 1
ATOM 6348 O O . ILE B 1 87 ? 9.508 21.422 18.359 1 77.5 87 ILE B O 1
ATOM 6352 N N . ARG B 1 88 ? 8.086 21.562 20.094 1 75.12 88 ARG B N 1
ATOM 6353 C CA . ARG B 1 88 ? 9 20.922 21.031 1 75.12 88 ARG B CA 1
ATOM 6354 C C . ARG B 1 88 ? 9.133 19.422 20.719 1 75.12 88 ARG B C 1
ATOM 6356 O O . ARG B 1 88 ? 10.07 18.766 21.188 1 75.12 88 ARG B O 1
ATOM 6363 N N . TYR B 1 89 ? 8.18 19.016 19.922 1 78.94 89 TYR B N 1
ATOM 6364 C CA . TYR B 1 89 ? 8.203 17.625 19.531 1 78.94 89 TYR B CA 1
ATOM 6365 C C . TYR B 1 89 ? 8.836 17.453 18.156 1 78.94 89 TYR B C 1
ATOM 6367 O O . TYR B 1 89 ? 8.766 16.375 17.547 1 78.94 89 TYR B O 1
ATOM 6375 N N . GLY B 1 90 ? 9.398 18.547 17.609 1 76.62 90 GLY B N 1
ATOM 6376 C CA . GLY B 1 90 ? 10.18 18.422 16.391 1 76.62 90 GLY B CA 1
ATOM 6377 C C . GLY B 1 90 ? 9.461 18.969 15.164 1 76.62 90 GLY B C 1
ATOM 6378 O O . GLY B 1 90 ? 9.922 18.797 14.031 1 76.62 90 GLY B O 1
ATOM 6379 N N . ASN B 1 91 ? 8.25 19.547 15.352 1 82 91 ASN B N 1
ATOM 6380 C CA . ASN B 1 91 ? 7.551 20.172 14.234 1 82 91 ASN B CA 1
ATOM 6381 C C . ASN B 1 91 ? 8.141 21.531 13.891 1 82 91 ASN B C 1
ATOM 6383 O O . ASN B 1 91 ? 7.605 22.562 14.297 1 82 91 ASN B O 1
ATOM 6387 N N . LEU B 1 92 ? 9.141 21.453 13.039 1 75.12 92 LEU B N 1
ATOM 6388 C CA . LEU B 1 92 ? 9.914 22.688 12.859 1 75.12 92 LEU B CA 1
ATOM 6389 C C . LEU B 1 92 ? 9.633 23.297 11.492 1 75.12 92 LEU B C 1
ATOM 6391 O O . LEU B 1 92 ? 9.875 24.484 11.281 1 75.12 92 LEU B O 1
ATOM 6395 N N . ASP B 1 93 ? 9.141 22.547 10.555 1 81.75 93 ASP B N 1
ATOM 6396 C CA . ASP B 1 93 ? 8.961 23.062 9.203 1 81.75 93 ASP B CA 1
ATOM 6397 C C . ASP B 1 93 ? 7.582 23.688 9.039 1 81.75 93 ASP B C 1
ATOM 6399 O O . ASP B 1 93 ? 6.57 23.078 9.383 1 81.75 93 ASP B O 1
ATOM 6403 N N . TRP B 1 94 ? 7.676 24.906 8.578 1 86.38 94 TRP B N 1
ATOM 6404 C CA . TRP B 1 94 ? 6.453 25.656 8.297 1 86.38 94 TRP B CA 1
ATOM 6405 C C . TRP B 1 94 ? 6.223 25.781 6.801 1 86.38 94 TRP B C 1
ATOM 6407 O O . TRP B 1 94 ? 6.469 26.844 6.219 1 86.38 94 TRP B O 1
ATOM 6417 N N . LEU B 1 95 ? 5.66 24.844 6.223 1 90.44 95 LEU B N 1
ATOM 6418 C CA . LEU B 1 95 ? 5.613 24.75 4.77 1 90.44 95 LEU B CA 1
ATOM 6419 C C . LEU B 1 95 ? 4.496 25.609 4.195 1 90.44 95 LEU B C 1
ATOM 6421 O O . LEU B 1 95 ? 4.52 25.953 3.012 1 90.44 95 LEU B O 1
ATOM 6425 N N . GLY B 1 96 ? 3.52 25.984 5.016 1 90.5 96 GLY B N 1
ATOM 6426 C CA . GLY B 1 96 ? 2.393 26.719 4.469 1 90.5 96 GLY B CA 1
ATOM 6427 C C . GLY B 1 96 ? 1.541 25.906 3.523 1 90.5 96 GLY B C 1
ATOM 6428 O O . GLY B 1 96 ? 1.516 24.672 3.611 1 90.5 96 GLY B O 1
ATOM 6429 N N . SER B 1 97 ? 0.688 26.578 2.768 1 90.88 97 SER B N 1
ATOM 6430 C CA . SER B 1 97 ? -0.167 25.906 1.792 1 90.88 97 SER B CA 1
ATOM 6431 C C . SER B 1 97 ? 0.336 26.125 0.37 1 90.88 97 SER B C 1
ATOM 6433 O O . SER B 1 97 ? 0.026 27.156 -0.249 1 90.88 97 SER B O 1
ATOM 6435 N N . TYR B 1 98 ? 1.036 25.172 -0.185 1 93.31 98 TYR B N 1
ATOM 6436 C CA . TYR B 1 98 ? 1.614 25.25 -1.522 1 93.31 98 TYR B CA 1
ATOM 6437 C C . TYR B 1 98 ? 0.529 25.422 -2.578 1 93.31 98 TYR B C 1
ATOM 6439 O O . TYR B 1 98 ? 0.636 26.281 -3.453 1 93.31 98 TYR B O 1
ATOM 6447 N N . SER B 1 99 ? -0.521 24.688 -2.482 1 90 99 SER B N 1
ATOM 6448 C CA . SER B 1 99 ? -1.587 24.688 -3.479 1 90 99 SER B CA 1
ATOM 6449 C C . SER B 1 99 ? -2.373 26 -3.453 1 90 99 SER B C 1
ATOM 6451 O O . SER B 1 99 ? -2.783 26.5 -4.5 1 90 99 SER B O 1
ATOM 6453 N N . GLU B 1 100 ? -2.615 26.531 -2.225 1 89.44 100 GLU B N 1
ATOM 6454 C CA . GLU B 1 100 ? -3.305 27.812 -2.121 1 89.44 100 GLU B CA 1
ATOM 6455 C C . GLU B 1 100 ? -2.494 28.922 -2.77 1 89.44 100 GLU B C 1
ATOM 6457 O O . GLU B 1 100 ? -3.045 29.766 -3.482 1 89.44 100 GLU B O 1
ATOM 6462 N N . CYS B 1 101 ? -1.225 28.922 -2.514 1 93.06 101 CYS B N 1
ATOM 6463 C CA . CYS B 1 101 ? -0.355 29.953 -3.088 1 93.06 101 CYS B CA 1
ATOM 6464 C C . CYS B 1 101 ? -0.345 29.859 -4.609 1 93.06 101 CYS B C 1
ATOM 6466 O O . CYS B 1 101 ? -0.412 30.875 -5.297 1 93.06 101 CYS B O 1
ATOM 6468 N N . LYS B 1 102 ? -0.265 28.703 -5.121 1 91.62 102 LYS B N 1
ATOM 6469 C CA . LYS B 1 102 ? -0.218 28.5 -6.566 1 91.62 102 LYS B CA 1
ATOM 6470 C C . LYS B 1 102 ? -1.53 28.922 -7.223 1 91.62 102 LYS B C 1
ATOM 6472 O O . LYS B 1 102 ? -1.542 29.344 -8.375 1 91.62 102 LYS B O 1
ATOM 6477 N N . ALA B 1 103 ? -2.611 28.828 -6.531 1 88.94 103 ALA B N 1
ATOM 6478 C CA . ALA B 1 103 ? -3.93 29.156 -7.066 1 88.94 103 ALA B CA 1
ATOM 6479 C C . ALA B 1 103 ? -4.125 30.672 -7.148 1 88.94 103 ALA B C 1
ATOM 6481 O O . ALA B 1 103 ? -5.02 31.141 -7.848 1 88.94 103 ALA B O 1
ATOM 6482 N N . ILE B 1 104 ? -3.258 31.484 -6.418 1 90.25 104 ILE B N 1
ATOM 6483 C CA . ILE B 1 104 ? -3.324 32.938 -6.473 1 90.25 104 ILE B CA 1
ATOM 6484 C C . ILE B 1 104 ? -2.666 33.438 -7.758 1 90.25 104 ILE B C 1
ATOM 6486 O O . ILE B 1 104 ? -1.473 33.219 -7.977 1 90.25 104 ILE B O 1
ATOM 6490 N N . PRO B 1 105 ? -3.465 34.031 -8.555 1 91.38 105 PRO B N 1
ATOM 6491 C CA . PRO B 1 105 ? -2.854 34.562 -9.781 1 91.38 105 PRO B CA 1
ATOM 6492 C C . PRO B 1 105 ? -1.718 35.531 -9.508 1 91.38 105 PRO B C 1
ATOM 6494 O O . PRO B 1 105 ? -1.888 36.469 -8.734 1 91.38 105 PRO B O 1
ATOM 6497 N N . GLY B 1 106 ? -0.574 35.312 -10.039 1 91.31 106 GLY B N 1
ATOM 6498 C CA . GLY B 1 106 ? 0.572 36.188 -9.914 1 91.31 106 GLY B CA 1
ATOM 6499 C C . GLY B 1 106 ? 1.442 35.875 -8.711 1 91.31 106 GLY B C 1
ATOM 6500 O O . GLY B 1 106 ? 2.385 36.625 -8.414 1 91.31 106 GLY B O 1
ATOM 6501 N N . ALA B 1 107 ? 1.116 34.844 -7.973 1 93.88 107 ALA B N 1
ATOM 6502 C CA . ALA B 1 107 ? 1.893 34.438 -6.793 1 93.88 107 ALA B CA 1
ATOM 6503 C C . ALA B 1 107 ? 2.828 33.281 -7.109 1 93.88 107 ALA B C 1
ATOM 6505 O O . ALA B 1 107 ? 2.65 32.594 -8.109 1 93.88 107 ALA B O 1
ATOM 6506 N N . THR B 1 108 ? 3.877 33.188 -6.328 1 94.88 108 THR B N 1
ATOM 6507 C CA . THR B 1 108 ? 4.797 32.062 -6.395 1 94.88 108 THR B CA 1
ATOM 6508 C C . THR B 1 108 ? 5.16 31.562 -4.992 1 94.88 108 THR B C 1
ATOM 6510 O O . THR B 1 108 ? 5.258 32.375 -4.059 1 94.88 108 THR B O 1
ATOM 6513 N N . TYR B 1 109 ? 5.195 30.297 -4.898 1 95.88 109 TYR B N 1
ATOM 6514 C CA . TYR B 1 109 ? 5.578 29.672 -3.635 1 95.88 109 TYR B CA 1
ATOM 6515 C C . TYR B 1 109 ? 7.098 29.578 -3.518 1 95.88 109 TYR B C 1
ATOM 6517 O O . TYR B 1 109 ? 7.77 29.141 -4.453 1 95.88 109 TYR B O 1
ATOM 6525 N N . CYS B 1 110 ? 7.645 30 -2.391 1 93.5 110 CYS B N 1
ATOM 6526 C CA . CYS B 1 110 ? 9.078 29.891 -2.137 1 93.5 110 CYS B CA 1
ATOM 6527 C C . CYS B 1 110 ? 9.344 29.266 -0.772 1 93.5 110 CYS B C 1
ATOM 6529 O O . CYS B 1 110 ? 8.547 29.422 0.154 1 93.5 110 CYS B O 1
ATOM 6531 N N . LEU B 1 111 ? 10.375 28.5 -0.69 1 91.5 111 LEU B N 1
ATOM 6532 C CA . LEU B 1 111 ? 10.805 27.875 0.552 1 91.5 111 LEU B CA 1
ATOM 6533 C C . LEU B 1 111 ? 12.156 28.406 0.998 1 91.5 111 LEU B C 1
ATOM 6535 O O . LEU B 1 111 ? 13.133 28.375 0.239 1 91.5 111 LEU B O 1
ATOM 6539 N N . ALA B 1 112 ? 12.227 28.953 2.217 1 88.06 112 ALA B N 1
ATOM 6540 C CA . ALA B 1 112 ? 13.453 29.531 2.768 1 88.06 112 ALA B CA 1
ATOM 6541 C C . ALA B 1 112 ? 14 28.656 3.9 1 88.06 112 ALA B C 1
ATOM 6543 O O . ALA B 1 112 ? 13.234 28.156 4.734 1 88.06 112 ALA B O 1
ATOM 6544 N N . GLY B 1 113 ? 15.266 28.391 3.836 1 84.5 113 GLY B N 1
ATOM 6545 C CA . GLY B 1 113 ? 15.922 27.672 4.918 1 84.5 113 GLY B CA 1
ATOM 6546 C C . GLY B 1 113 ? 16.516 28.609 5.969 1 84.5 113 GLY B C 1
ATOM 6547 O O . GLY B 1 113 ? 17.25 29.531 5.645 1 84.5 113 GLY B O 1
ATOM 6548 N N . ILE B 1 114 ? 16.078 28.391 7.191 1 77.25 114 ILE B N 1
ATOM 6549 C CA . ILE B 1 114 ? 16.547 29.203 8.297 1 77.25 114 ILE B CA 1
ATOM 6550 C C . ILE B 1 114 ? 17.203 28.328 9.359 1 77.25 114 ILE B C 1
ATOM 6552 O O . ILE B 1 114 ? 16.688 27.266 9.703 1 77.25 114 ILE B O 1
ATOM 6556 N N . GLY B 1 115 ? 18.359 28.625 9.734 1 74.12 115 GLY B N 1
ATOM 6557 C CA . GLY B 1 115 ? 19.078 27.844 10.734 1 74.12 115 GLY B CA 1
ATOM 6558 C C . GLY B 1 115 ? 19.656 28.688 11.852 1 74.12 115 GLY B C 1
ATOM 6559 O O . GLY B 1 115 ? 19.688 29.922 11.758 1 74.12 115 GLY B O 1
ATOM 6560 N N . ALA B 1 116 ? 20.016 28.031 12.969 1 66.88 116 ALA B N 1
ATOM 6561 C CA . ALA B 1 116 ? 20.656 28.703 14.102 1 66.88 116 ALA B CA 1
ATOM 6562 C C . ALA B 1 116 ? 22.109 29.047 13.781 1 66.88 116 ALA B C 1
ATOM 6564 O O . ALA B 1 116 ? 22.797 28.297 13.094 1 66.88 116 ALA B O 1
ATOM 6565 N N . LYS B 1 117 ? 22.484 30.297 14.07 1 64.06 117 LYS B N 1
ATOM 6566 C CA . LYS B 1 117 ? 23.891 30.672 13.922 1 64.06 117 LYS B CA 1
ATOM 6567 C C . LYS B 1 117 ? 24.75 30 14.992 1 64.06 117 LYS B C 1
ATOM 6569 O O . LYS B 1 117 ? 24.422 30.047 16.172 1 64.06 117 LYS B O 1
ATOM 6574 N N . PRO B 1 118 ? 25.688 29.062 14.484 1 55.44 118 PRO B N 1
ATOM 6575 C CA . PRO B 1 118 ? 26.547 28.438 15.484 1 55.44 118 PRO B CA 1
ATOM 6576 C C . PRO B 1 118 ? 27.219 29.453 16.406 1 55.44 118 PRO B C 1
ATOM 6578 O O . PRO B 1 118 ? 27.609 30.531 15.961 1 55.44 118 PRO B O 1
ATOM 6581 N N . LYS B 1 119 ? 26.938 29.531 17.703 1 49.34 119 LYS B N 1
ATOM 6582 C CA . LYS B 1 119 ? 27.703 30.359 18.609 1 49.34 119 LYS B CA 1
ATOM 6583 C C . LYS B 1 119 ? 29.203 30.109 18.453 1 49.34 119 LYS B C 1
ATOM 6585 O O . LYS B 1 119 ? 29.625 29 18.141 1 49.34 119 LYS B O 1
ATOM 6590 N N . ASN B 1 120 ? 30.031 31.062 18.406 1 42.56 120 ASN B N 1
ATOM 6591 C CA . ASN B 1 120 ? 31.484 31.047 18.547 1 42.56 120 ASN B CA 1
ATOM 6592 C C . ASN B 1 120 ? 31.922 30.125 19.688 1 42.56 120 ASN B C 1
ATOM 6594 O O . ASN B 1 120 ? 31.469 30.266 20.812 1 42.56 120 ASN B O 1
ATOM 6598 N N . GLY B 1 121 ? 32.812 28.875 19.5 1 44.53 121 GLY B N 1
ATOM 6599 C CA . GLY B 1 121 ? 33.531 27.875 20.312 1 44.53 121 GLY B CA 1
ATOM 6600 C C . GLY B 1 121 ? 32.688 26.641 20.562 1 44.53 121 GLY B C 1
ATOM 6601 O O . GLY B 1 121 ? 33.188 25.672 21.141 1 44.53 121 GLY B O 1
ATOM 6602 N N . SER B 1 122 ? 31.5 26.781 21.109 1 37.12 122 SER B N 1
ATOM 6603 C CA . SER B 1 122 ? 30.906 25.562 21.656 1 37.12 122 SER B CA 1
ATOM 6604 C C . SER B 1 122 ? 30.531 24.594 20.547 1 37.12 122 SER B C 1
ATOM 6606 O O . SER B 1 122 ? 30 25 19.5 1 37.12 122 SER B O 1
ATOM 6608 N N . LYS B 1 123 ? 31.172 23.516 20.484 1 38.56 123 LYS B N 1
ATOM 6609 C CA . LYS B 1 123 ? 30.844 22.281 19.781 1 38.56 123 LYS B CA 1
ATOM 6610 C C . LYS B 1 123 ? 29.344 22 19.812 1 38.56 123 LYS B C 1
ATOM 6612 O O . LYS B 1 123 ? 28.734 22.031 20.875 1 38.56 123 LYS B O 1
ATOM 6617 N N . THR B 1 124 ? 28.672 22.422 18.812 1 38.22 124 THR B N 1
ATOM 6618 C CA . THR B 1 124 ? 27.281 21.984 18.719 1 38.22 124 THR B CA 1
ATOM 6619 C C . THR B 1 124 ? 27.078 20.688 19.5 1 38.22 124 THR B C 1
ATOM 6621 O O . THR B 1 124 ? 27.75 19.688 19.266 1 38.22 124 THR B O 1
ATOM 6624 N N . PRO B 1 125 ? 26.547 20.766 20.688 1 35.81 125 PRO B N 1
ATOM 6625 C CA . PRO B 1 125 ? 26.375 19.453 21.328 1 35.81 125 PRO B CA 1
ATOM 6626 C C . PRO B 1 125 ? 25.734 18.422 20.391 1 35.81 125 PRO B C 1
ATOM 6628 O O . PRO B 1 125 ? 24.734 18.734 19.734 1 35.81 125 PRO B O 1
ATOM 6631 N N . VAL B 1 126 ? 26.484 17.547 19.859 1 37.03 126 VAL B N 1
ATOM 6632 C CA . VAL B 1 126 ? 26.172 16.375 19.047 1 37.03 126 VAL B CA 1
ATOM 6633 C C . VAL B 1 126 ? 24.812 15.82 19.453 1 37.03 126 VAL B C 1
ATOM 6635 O O . VAL B 1 126 ? 24.078 15.273 18.625 1 37.03 126 VAL B O 1
ATOM 6638 N N . ASN B 1 127 ? 24.406 15.961 20.719 1 35.41 127 ASN B N 1
ATOM 6639 C CA . ASN B 1 127 ? 23.344 15.125 21.266 1 35.41 127 ASN B CA 1
ATOM 6640 C C . ASN B 1 127 ? 21.969 15.781 21.125 1 35.41 127 ASN B C 1
ATOM 6642 O O . ASN B 1 127 ? 20.984 15.305 21.688 1 35.41 127 ASN B O 1
ATOM 6646 N N . ASN B 1 128 ? 21.875 17.109 20.875 1 36.03 128 ASN B N 1
ATOM 6647 C CA . ASN B 1 128 ? 20.516 17.625 20.781 1 36.03 128 ASN B CA 1
ATOM 6648 C C . ASN B 1 128 ? 20.094 17.844 19.328 1 36.03 128 ASN B C 1
ATOM 6650 O O . ASN B 1 128 ? 20.547 18.781 18.672 1 36.03 128 ASN B O 1
ATOM 6654 N N . PRO B 1 129 ? 19.625 16.922 18.703 1 42.03 129 PRO B N 1
ATOM 6655 C CA . PRO B 1 129 ? 19.188 17.016 17.297 1 42.03 129 PRO B CA 1
ATOM 6656 C C . PRO B 1 129 ? 18.5 18.328 16.984 1 42.03 129 PRO B C 1
ATOM 6658 O O . PRO B 1 129 ? 18.438 18.734 15.812 1 42.03 129 PRO B O 1
ATOM 6661 N N . LEU B 1 130 ? 18 19.078 17.984 1 41.72 130 LEU B N 1
ATOM 6662 C CA . LEU B 1 130 ? 17.312 20.344 17.75 1 41.72 130 LEU B CA 1
ATOM 6663 C C . LEU B 1 130 ? 18.312 21.484 17.547 1 41.72 130 LEU B C 1
ATOM 6665 O O . LEU B 1 130 ? 17.938 22.562 17.094 1 41.72 130 LEU B O 1
ATOM 6669 N N . ALA B 1 131 ? 19.422 21.484 18.156 1 41.53 131 ALA B N 1
ATOM 6670 C CA . ALA B 1 131 ? 20.375 22.594 18.125 1 41.53 131 ALA B CA 1
ATOM 6671 C C . ALA B 1 131 ? 20.781 22.922 16.688 1 41.53 131 ALA B C 1
ATOM 6673 O O . ALA B 1 131 ? 21.078 24.078 16.375 1 41.53 131 ALA B O 1
ATOM 6674 N N . SER B 1 132 ? 20.953 21.938 15.867 1 49.16 132 SER B N 1
ATOM 6675 C CA . SER B 1 132 ? 21.312 22.188 14.469 1 49.16 132 SER B CA 1
ATOM 6676 C C . SER B 1 132 ? 20.062 22.203 13.586 1 49.16 132 SER B C 1
ATOM 6678 O O . SER B 1 132 ? 20.156 22.031 12.367 1 49.16 132 SER B O 1
ATOM 6680 N N . ALA B 1 133 ? 19.016 22.578 14.297 1 56.47 133 ALA B N 1
ATOM 6681 C CA . ALA B 1 133 ? 17.703 22.375 13.672 1 56.47 133 ALA B CA 1
ATOM 6682 C C . ALA B 1 133 ? 17.406 23.453 12.633 1 56.47 133 ALA B C 1
ATOM 6684 O O . ALA B 1 133 ? 17.484 24.641 12.938 1 56.47 133 ALA B O 1
ATOM 6685 N N . THR B 1 134 ? 17.703 23.266 11.398 1 68.62 134 THR B N 1
ATOM 6686 C CA . THR B 1 134 ? 17.234 24.062 10.266 1 68.62 134 THR B CA 1
ATOM 6687 C C . THR B 1 134 ? 15.75 23.844 10.008 1 68.62 134 THR B C 1
ATOM 6689 O O . THR B 1 134 ? 15.234 22.75 10.234 1 68.62 134 THR B O 1
ATOM 6692 N N . PHE B 1 135 ? 15.062 25.016 10.133 1 76.25 135 PHE B N 1
ATOM 6693 C CA . PHE B 1 135 ? 13.672 24.812 9.75 1 76.25 135 PHE B CA 1
ATOM 6694 C C . PHE B 1 135 ? 13.383 25.5 8.414 1 76.25 135 PHE B C 1
ATOM 6696 O O . PHE B 1 135 ? 14.117 26.391 7.996 1 76.25 135 PHE B O 1
ATOM 6703 N N . LYS B 1 136 ? 12.477 25.062 7.727 1 84.56 136 LYS B N 1
ATOM 6704 C CA . LYS B 1 136 ? 12.047 25.578 6.43 1 84.56 136 LYS B CA 1
ATOM 6705 C C . LYS B 1 136 ? 10.75 26.375 6.555 1 84.56 136 LYS B C 1
ATOM 6707 O O . LYS B 1 136 ? 9.859 26 7.32 1 84.56 136 LYS B O 1
ATOM 6712 N N . TRP B 1 137 ? 10.773 27.5 5.953 1 86.19 137 TRP B N 1
ATOM 6713 C CA . TRP B 1 137 ? 9.625 28.391 5.996 1 86.19 137 TRP B CA 1
ATOM 6714 C C . TRP B 1 137 ? 9.047 28.609 4.602 1 86.19 137 TRP B C 1
ATOM 6716 O O . TRP B 1 137 ? 9.719 29.156 3.721 1 86.19 137 TRP B O 1
ATOM 6726 N N . GLY B 1 138 ? 7.793 28.172 4.426 1 91.06 138 GLY B N 1
ATOM 6727 C CA . GLY B 1 138 ? 7.102 28.375 3.162 1 91.06 138 GLY B CA 1
ATOM 6728 C C . GLY B 1 138 ? 6.5 29.766 3.037 1 91.06 138 GLY B C 1
ATOM 6729 O O . GLY B 1 138 ? 5.773 30.219 3.928 1 91.06 138 GLY B O 1
ATOM 6730 N N . LEU B 1 139 ? 6.852 30.484 1.903 1 89.69 139 LEU B N 1
ATOM 6731 C CA . LEU B 1 139 ? 6.387 31.844 1.651 1 89.69 139 LEU B CA 1
ATOM 6732 C C . LEU B 1 139 ? 5.566 31.906 0.368 1 89.69 139 LEU B C 1
ATOM 6734 O O . LEU B 1 139 ? 5.727 31.062 -0.521 1 89.69 139 LEU B O 1
ATOM 6738 N N . CYS B 1 140 ? 4.613 32.75 0.392 1 91.19 140 CYS B N 1
ATOM 6739 C CA . CYS B 1 140 ? 3.846 33.094 -0.803 1 91.19 140 CYS B CA 1
ATOM 6740 C C . CYS B 1 140 ? 4.066 34.562 -1.201 1 91.19 140 CYS B C 1
ATOM 6742 O O . CYS B 1 140 ? 3.678 35.469 -0.473 1 91.19 140 CYS B O 1
ATOM 6744 N N . VAL B 1 141 ? 4.734 34.781 -2.367 1 88.81 141 VAL B N 1
ATOM 6745 C CA . VAL B 1 141 ? 5.145 36.094 -2.779 1 88.81 141 VAL B CA 1
ATOM 6746 C C . VAL B 1 141 ? 4.75 36.344 -4.234 1 88.81 141 VAL B C 1
ATOM 6748 O O . VAL B 1 141 ? 4.422 35.406 -4.957 1 88.81 141 VAL B O 1
ATOM 6751 N N . PRO B 1 142 ? 4.746 37.594 -4.574 1 88.75 142 PRO B N 1
ATOM 6752 C CA . PRO B 1 142 ? 4.473 37.875 -5.984 1 88.75 142 PRO B CA 1
ATOM 6753 C C . PRO B 1 142 ? 5.539 37.312 -6.918 1 88.75 142 PRO B C 1
ATOM 6755 O O . PRO B 1 142 ? 6.727 37.312 -6.586 1 88.75 142 PRO B O 1
ATOM 6758 N N . LYS B 1 143 ? 5.109 36.938 -8.047 1 92.94 143 LYS B N 1
ATOM 6759 C CA . LYS B 1 143 ? 5.984 36.281 -9.016 1 92.94 143 LYS B CA 1
ATOM 6760 C C . LYS B 1 143 ? 7.105 37.219 -9.461 1 92.94 143 LYS B C 1
ATOM 6762 O O . LYS B 1 143 ? 8.148 36.75 -9.938 1 92.94 143 LYS B O 1
ATOM 6767 N N . GLN B 1 144 ? 6.922 38.5 -9.289 1 90.12 144 GLN B N 1
ATOM 6768 C CA . GLN B 1 144 ? 7.91 39.5 -9.68 1 90.12 144 GLN B CA 1
ATOM 6769 C C . GLN B 1 144 ? 9.109 39.469 -8.742 1 90.12 144 GLN B C 1
ATOM 6771 O O . GLN B 1 144 ? 10.164 40.031 -9.055 1 90.12 144 GLN B O 1
ATOM 6776 N N . CYS B 1 145 ? 8.938 38.875 -7.617 1 88.06 145 CYS B N 1
ATOM 6777 C CA . CYS B 1 145 ? 10.031 38.812 -6.656 1 88.06 145 CYS B CA 1
ATOM 6778 C C . CYS B 1 145 ? 10.922 37.594 -6.934 1 88.06 145 CYS B C 1
ATOM 6780 O O . CYS B 1 145 ? 10.469 36.438 -6.879 1 88.06 145 CYS B O 1
ATOM 6782 N N . SER B 1 146 ? 12.164 37.844 -7.102 1 87.75 146 SER B N 1
ATOM 6783 C CA . SER B 1 146 ? 13.117 36.75 -7.34 1 87.75 146 SER B CA 1
ATOM 6784 C C . SER B 1 146 ? 13.57 36.125 -6.027 1 87.75 146 SER B C 1
ATOM 6786 O O . SER B 1 146 ? 13.281 36.625 -4.949 1 87.75 146 SER B O 1
ATOM 6788 N N . GLU B 1 147 ? 14.266 34.969 -6.109 1 89.56 147 GLU B N 1
ATOM 6789 C CA . GLU B 1 147 ? 14.805 34.281 -4.941 1 89.56 147 GLU B CA 1
ATOM 6790 C C . GLU B 1 147 ? 15.789 35.156 -4.184 1 89.56 147 GLU B C 1
ATOM 6792 O O . GLU B 1 147 ? 15.828 35.156 -2.949 1 89.56 147 GLU B O 1
ATOM 6797 N N . THR B 1 148 ? 16.531 35.969 -4.945 1 85.31 148 THR B N 1
ATOM 6798 C CA . THR B 1 148 ? 17.484 36.906 -4.328 1 85.31 148 THR B CA 1
ATOM 6799 C C . THR B 1 148 ? 16.766 38.031 -3.604 1 85.31 148 THR B C 1
ATOM 6801 O O . THR B 1 148 ? 17.188 38.438 -2.52 1 85.31 148 THR B O 1
ATOM 6804 N N . ASP B 1 149 ? 15.703 38.469 -4.219 1 85.12 149 ASP B N 1
ATOM 6805 C CA . ASP B 1 149 ? 14.914 39.5 -3.576 1 85.12 149 ASP B CA 1
ATOM 6806 C C . ASP B 1 149 ? 14.383 39.031 -2.223 1 85.12 149 ASP B C 1
ATOM 6808 O O . ASP B 1 149 ? 14.445 39.781 -1.236 1 85.12 149 ASP B O 1
ATOM 6812 N N . ILE B 1 150 ? 13.906 37.844 -2.217 1 84.88 150 ILE B N 1
ATOM 6813 C CA . ILE B 1 150 ? 13.297 37.312 -1.01 1 84.88 150 ILE B CA 1
ATOM 6814 C C . ILE B 1 150 ? 14.375 37.094 0.051 1 84.88 150 ILE B C 1
ATOM 6816 O O . ILE B 1 150 ? 14.148 37.344 1.236 1 84.88 150 ILE B O 1
ATOM 6820 N N . ALA B 1 151 ? 15.555 36.562 -0.355 1 83.69 151 ALA B N 1
ATOM 6821 C CA . ALA B 1 151 ? 16.656 36.312 0.581 1 83.69 151 ALA B CA 1
ATOM 6822 C C . ALA B 1 151 ? 17.094 37.625 1.247 1 83.69 151 ALA B C 1
ATOM 6824 O O . ALA B 1 151 ? 17.297 37.656 2.463 1 83.69 151 ALA B O 1
ATOM 6825 N N . VAL B 1 152 ? 17.172 38.625 0.447 1 78 152 VAL B N 1
ATOM 6826 C CA . VAL B 1 152 ? 17.578 39.938 0.959 1 78 152 VAL B CA 1
ATOM 6827 C C . VAL B 1 152 ? 16.5 40.5 1.884 1 78 152 VAL B C 1
ATOM 6829 O O . VAL B 1 152 ? 16.797 41.031 2.951 1 78 152 VAL B O 1
ATOM 6832 N N . GLY B 1 153 ? 15.281 40.375 1.415 1 75.62 153 GLY B N 1
ATOM 6833 C CA . GLY B 1 153 ? 14.18 40.812 2.252 1 75.62 153 GLY B CA 1
ATOM 6834 C C . GLY B 1 153 ? 14.133 40.125 3.598 1 75.62 153 GLY B C 1
ATOM 6835 O O . GLY B 1 153 ? 13.914 40.75 4.629 1 75.62 153 GLY B O 1
ATOM 6836 N N . LEU B 1 154 ? 14.359 38.844 3.613 1 77.75 154 LEU B N 1
ATOM 6837 C CA . LEU B 1 154 ? 14.328 38.094 4.848 1 77.75 154 LEU B CA 1
ATOM 6838 C C . LEU B 1 154 ? 15.492 38.469 5.754 1 77.75 154 LEU B C 1
ATOM 6840 O O . LEU B 1 154 ? 15.344 38.5 6.977 1 77.75 154 LEU B O 1
ATOM 6844 N N . GLN B 1 155 ? 16.625 38.656 5.168 1 75.75 155 GLN B N 1
ATOM 6845 C CA . GLN B 1 155 ? 17.781 39.094 5.949 1 75.75 155 GLN B CA 1
ATOM 6846 C C . GLN B 1 155 ? 17.531 40.469 6.609 1 75.75 155 GLN B C 1
ATOM 6848 O O . GLN B 1 155 ? 17.922 40.688 7.754 1 75.75 155 GLN B O 1
ATOM 6853 N N . ASP B 1 156 ? 16.844 41.25 5.871 1 67.75 156 ASP B N 1
ATOM 6854 C CA . ASP B 1 156 ? 16.5 42.562 6.406 1 67.75 156 ASP B CA 1
ATOM 6855 C C . ASP B 1 156 ? 15.523 42.438 7.578 1 67.75 156 ASP B C 1
ATOM 6857 O O . ASP B 1 156 ? 15.641 43.156 8.562 1 67.75 156 ASP B O 1
ATOM 6861 N N . ILE B 1 157 ? 14.648 41.531 7.438 1 66.31 157 ILE B N 1
ATOM 6862 C CA . ILE B 1 157 ? 13.68 41.312 8.5 1 66.31 157 ILE B CA 1
ATOM 6863 C C . ILE B 1 157 ? 14.383 40.75 9.734 1 66.31 157 ILE B C 1
ATOM 6865 O O . ILE B 1 157 ? 14.109 41.156 10.859 1 66.31 157 ILE B O 1
ATOM 6869 N N . ILE B 1 158 ? 15.344 39.875 9.547 1 70 158 ILE B N 1
ATOM 6870 C CA . ILE B 1 158 ? 16.094 39.25 10.641 1 70 158 ILE B CA 1
ATOM 6871 C C . ILE B 1 158 ? 16.922 40.312 11.359 1 70 158 ILE B C 1
ATOM 6873 O O . ILE B 1 158 ? 16.969 40.344 12.586 1 70 158 ILE B O 1
ATOM 6877 N N . LYS B 1 159 ? 17.453 41.188 10.602 1 65.12 159 LYS B N 1
ATOM 6878 C CA . LYS B 1 159 ? 18.25 42.281 11.164 1 65.12 159 LYS B CA 1
ATOM 6879 C C . LYS B 1 159 ? 17.359 43.281 11.922 1 65.12 159 LYS B C 1
ATOM 6881 O O . LYS B 1 159 ? 17.719 43.75 13 1 65.12 159 LYS B O 1
ATOM 6886 N N . ALA B 1 160 ? 16.25 43.469 11.336 1 56.12 160 ALA B N 1
ATOM 6887 C CA . ALA B 1 160 ? 15.328 44.438 11.93 1 56.12 160 ALA B CA 1
ATOM 6888 C C . ALA B 1 160 ? 14.836 43.938 13.289 1 56.12 160 ALA B C 1
ATOM 6890 O O . ALA B 1 160 ? 14.609 44.75 14.195 1 56.12 160 ALA B O 1
ATOM 6891 N N . PHE B 1 161 ? 14.82 42.625 13.367 1 58.44 161 PHE B N 1
ATOM 6892 C CA . PHE B 1 161 ? 14.32 42.062 14.617 1 58.44 161 PHE B CA 1
ATOM 6893 C C . PHE B 1 161 ? 15.477 41.719 15.555 1 58.44 161 PHE B C 1
ATOM 6895 O O . PHE B 1 161 ? 15.258 41.219 16.656 1 58.44 161 PHE B O 1
ATOM 6902 N N . GLY B 1 162 ? 16.703 42 15.188 1 55.5 162 GLY B N 1
ATOM 6903 C CA . GLY B 1 162 ? 17.875 41.75 16.016 1 55.5 162 GLY B CA 1
ATOM 6904 C C . GLY B 1 162 ? 18.172 40.281 16.203 1 55.5 162 GLY B C 1
ATOM 6905 O O . GLY B 1 162 ? 18.672 39.875 17.266 1 55.5 162 GLY B O 1
ATOM 6906 N N . LEU B 1 163 ? 17.75 39.531 15.273 1 61.41 163 LEU B N 1
ATOM 6907 C CA . LEU B 1 163 ? 17.906 38.062 15.422 1 61.41 163 LEU B CA 1
ATOM 6908 C C . LEU B 1 163 ? 19.125 37.562 14.656 1 61.41 163 LEU B C 1
ATOM 6910 O O . LEU B 1 163 ? 19.297 36.375 14.492 1 61.41 163 LEU B O 1
ATOM 6914 N N . GLU B 1 164 ? 19.984 38.438 14.227 1 67.62 164 GLU B N 1
ATOM 6915 C CA . GLU B 1 164 ? 21.125 38.062 13.391 1 67.62 164 GLU B CA 1
ATOM 6916 C C . GLU B 1 164 ? 22.109 37.188 14.156 1 67.62 164 GLU B C 1
ATOM 6918 O O . GLU B 1 164 ? 22.828 36.406 13.555 1 67.62 164 GLU B O 1
ATOM 6923 N N . SER B 1 165 ? 22.047 37.281 15.414 1 61.38 165 SER B N 1
ATOM 6924 C CA . SER B 1 165 ? 22.969 36.5 16.219 1 61.38 165 SER B CA 1
ATOM 6925 C C . SER B 1 165 ? 22.422 35.094 16.5 1 61.38 165 SER B C 1
ATOM 6927 O O . SER B 1 165 ? 23.156 34.188 16.875 1 61.38 165 SER B O 1
ATOM 6929 N N . VAL B 1 166 ? 21.109 34.969 16.203 1 61.56 166 VAL B N 1
ATOM 6930 C CA . VAL B 1 166 ? 20.469 33.719 16.609 1 61.56 166 VAL B CA 1
ATOM 6931 C C . VAL B 1 166 ? 20.125 32.875 15.367 1 61.56 166 VAL B C 1
ATOM 6933 O O . VAL B 1 166 ? 20.266 31.672 15.375 1 61.56 166 VAL B O 1
ATOM 6936 N N . ILE B 1 167 ? 19.703 33.656 14.312 1 69.94 167 ILE B N 1
ATOM 6937 C CA . ILE B 1 167 ? 19.234 32.906 13.148 1 69.94 167 ILE B CA 1
ATOM 6938 C C . ILE B 1 167 ? 19.906 33.438 11.891 1 69.94 167 ILE B C 1
ATOM 6940 O O . ILE B 1 167 ? 20.328 34.594 11.836 1 69.94 167 ILE B O 1
ATOM 6944 N N . GLN B 1 168 ? 20.141 32.531 10.938 1 72.75 168 GLN B N 1
ATOM 6945 C CA . GLN B 1 168 ? 20.688 32.875 9.633 1 72.75 168 GLN B CA 1
ATOM 6946 C C . GLN B 1 168 ? 20.031 32.062 8.531 1 72.75 168 GLN B C 1
ATOM 6948 O O . GLN B 1 168 ? 19.438 31.016 8.797 1 72.75 168 GLN B O 1
ATOM 6953 N N . LEU B 1 169 ? 20.078 32.719 7.398 1 78.06 169 LEU B N 1
ATOM 6954 C CA . LEU B 1 169 ? 19.641 31.938 6.242 1 78.06 169 LEU B CA 1
ATOM 6955 C C . LEU B 1 169 ? 20.656 30.844 5.906 1 78.06 169 LEU B C 1
ATOM 6957 O O . LEU B 1 169 ? 21.875 31.078 5.969 1 78.06 169 LEU B O 1
ATOM 6961 N N . VAL B 1 170 ? 20.172 29.641 5.812 1 74.19 170 VAL B N 1
ATOM 6962 C CA . VAL B 1 170 ? 21.047 28.516 5.551 1 74.19 170 VAL B CA 1
ATOM 6963 C C . VAL B 1 170 ? 20.797 27.969 4.148 1 74.19 170 VAL B C 1
ATOM 6965 O O . VAL B 1 170 ? 19.656 27.906 3.699 1 74.19 170 VAL B O 1
ATOM 6968 N N . ASP B 1 171 ? 21.891 27.781 3.467 1 64.56 171 ASP B N 1
ATOM 6969 C CA . ASP B 1 171 ? 21.797 27.172 2.148 1 64.56 171 ASP B CA 1
ATOM 6970 C C . ASP B 1 171 ? 21.297 25.734 2.258 1 64.56 171 ASP B C 1
ATOM 6972 O O . ASP B 1 171 ? 21.641 25.016 3.199 1 64.56 171 ASP B O 1
ATOM 6976 N N . ASP B 1 172 ? 20.062 25.547 1.793 1 56.16 172 ASP B N 1
ATOM 6977 C CA . ASP B 1 172 ? 19.453 24.219 1.842 1 56.16 172 ASP B CA 1
ATOM 6978 C C . ASP B 1 172 ? 20.359 23.188 1.181 1 56.16 172 ASP B C 1
ATOM 6980 O O . ASP B 1 172 ? 20.641 23.266 -0.017 1 56.16 172 ASP B O 1
ATOM 6984 N N . LEU B 1 173 ? 21.328 22.531 1.949 1 48.19 173 LEU B N 1
ATOM 6985 C CA . LEU B 1 173 ? 22.109 21.438 1.386 1 48.19 173 LEU B CA 1
ATOM 6986 C C . LEU B 1 173 ? 21.234 20.219 1.113 1 48.19 173 LEU B C 1
ATOM 6988 O O . LEU B 1 173 ? 20.625 19.672 2.035 1 48.19 173 LEU B O 1
ATOM 6992 N N . GLY B 1 174 ? 20.062 20.281 0.43 1 44.38 174 GLY B N 1
ATOM 6993 C CA . GLY B 1 174 ? 19.297 19.094 0.1 1 44.38 174 GLY B CA 1
ATOM 6994 C C . GLY B 1 174 ? 20.031 17.797 0.399 1 44.38 174 GLY B C 1
ATOM 6995 O O . GLY B 1 174 ? 21.219 17.828 0.745 1 44.38 174 GLY B O 1
ATOM 6996 N N . LEU B 1 175 ? 19.328 16.531 0.658 1 41.34 175 LEU B N 1
ATOM 6997 C CA . LEU B 1 175 ? 20 15.266 0.947 1 41.34 175 LEU B CA 1
ATOM 6998 C C . LEU B 1 175 ? 21.344 15.195 0.231 1 41.34 175 LEU B C 1
ATOM 7000 O O . LEU B 1 175 ? 22.156 14.32 0.523 1 41.34 175 LEU B O 1
ATOM 7004 N N . LYS B 1 176 ? 21.406 14.828 -1.161 1 36.75 176 LYS B N 1
ATOM 7005 C CA . LYS B 1 176 ? 22.391 14.211 -2.051 1 36.75 176 LYS B CA 1
ATOM 7006 C C . LYS B 1 176 ? 23.453 15.219 -2.471 1 36.75 176 LYS B C 1
ATOM 7008 O O . LYS B 1 176 ? 24.484 14.844 -3.039 1 36.75 176 LYS B O 1
ATOM 7013 N N . SER B 1 177 ? 23.094 16.375 -3.346 1 36.66 177 SER B N 1
ATOM 7014 C CA . SER B 1 177 ? 23.922 16.828 -4.449 1 36.66 177 SER B CA 1
ATOM 7015 C C . SER B 1 177 ? 25.047 17.734 -3.959 1 36.66 177 SER B C 1
ATOM 7017 O O . SER B 1 177 ? 24.828 18.625 -3.141 1 36.66 177 SER B O 1
ATOM 7019 N N . THR B 1 178 ? 26.125 17.25 -3.938 1 36.47 178 THR B N 1
ATOM 7020 C CA . THR B 1 178 ? 27.391 17.969 -4.023 1 36.47 178 THR B CA 1
ATOM 7021 C C . THR B 1 178 ? 27.219 19.281 -4.781 1 36.47 178 THR B C 1
ATOM 7023 O O . THR B 1 178 ? 28.156 20.062 -4.91 1 36.47 178 THR B O 1
ATOM 7026 N N . ALA B 1 179 ? 26.656 19.125 -5.984 1 36.44 179 ALA B N 1
ATOM 7027 C CA . ALA B 1 179 ? 26.969 20.203 -6.922 1 36.44 179 ALA B CA 1
ATOM 7028 C C . ALA B 1 179 ? 26.641 21.578 -6.328 1 36.44 179 ALA B C 1
ATOM 7030 O O . ALA B 1 179 ? 26.031 21.656 -5.262 1 36.44 179 ALA B O 1
ATOM 7031 N N . SER B 1 180 ? 25.844 22.438 -7.145 1 40.97 180 SER B N 1
ATOM 7032 C CA . SER B 1 180 ? 25.859 23.875 -7.309 1 40.97 180 SER B CA 1
ATOM 7033 C C . SER B 1 180 ? 25.328 24.578 -6.07 1 40.97 180 SER B C 1
ATOM 7035 O O . SER B 1 180 ? 24.734 23.938 -5.195 1 40.97 180 SER B O 1
ATOM 7037 N N . ILE B 1 181 ? 24.656 25.875 -6.332 1 45.53 181 ILE B N 1
ATOM 7038 C CA . ILE B 1 181 ? 24.438 27.172 -5.684 1 45.53 181 ILE B CA 1
ATOM 7039 C C . ILE B 1 181 ? 23.312 27.031 -4.652 1 45.53 181 ILE B C 1
ATOM 7041 O O . ILE B 1 181 ? 22.141 27.016 -5.008 1 45.53 181 ILE B O 1
ATOM 7045 N N . ALA B 1 182 ? 23.625 26.25 -3.639 1 57.06 182 ALA B N 1
ATOM 7046 C CA . ALA B 1 182 ? 22.75 26.203 -2.471 1 57.06 182 ALA B CA 1
ATOM 7047 C C . ALA B 1 182 ? 22.188 27.578 -2.148 1 57.06 182 ALA B C 1
ATOM 7049 O O . ALA B 1 182 ? 22.938 28.547 -2.018 1 57.06 182 ALA B O 1
ATOM 7050 N N . LYS B 1 183 ? 20.953 27.688 -2.613 1 75.75 183 LYS B N 1
ATOM 7051 C CA . LYS B 1 183 ? 20.25 28.938 -2.322 1 75.75 183 LYS B CA 1
ATOM 7052 C C . LYS B 1 183 ? 19.453 28.828 -1.022 1 75.75 183 LYS B C 1
ATOM 7054 O O . LYS B 1 183 ? 19 27.734 -0.652 1 75.75 183 LYS B O 1
ATOM 7059 N N . ALA B 1 184 ? 19.516 29.797 -0.385 1 84.12 184 ALA B N 1
ATOM 7060 C CA . ALA B 1 184 ? 18.766 29.859 0.873 1 84.12 184 ALA B CA 1
ATOM 7061 C C . ALA B 1 184 ? 17.266 29.875 0.624 1 84.12 184 ALA B C 1
ATOM 7063 O O . ALA B 1 184 ? 16.484 29.484 1.49 1 84.12 184 ALA B O 1
ATOM 7064 N N . VAL B 1 185 ? 16.984 30.391 -0.6 1 88.94 185 VAL B N 1
ATOM 7065 C CA . VAL B 1 185 ? 15.578 30.469 -0.96 1 88.94 185 VAL B CA 1
ATOM 7066 C C . VAL B 1 185 ? 15.344 29.797 -2.309 1 88.94 185 VAL B C 1
ATOM 7068 O O . VAL B 1 185 ? 16.094 30.016 -3.262 1 88.94 185 VAL B O 1
ATOM 7071 N N . ASN B 1 186 ? 14.422 28.906 -2.365 1 91.81 186 ASN B N 1
ATOM 7072 C CA . ASN B 1 186 ? 14.031 28.203 -3.592 1 91.81 186 ASN B CA 1
ATOM 7073 C C . ASN B 1 186 ? 12.555 28.406 -3.904 1 91.81 186 ASN B C 1
ATOM 7075 O O . ASN B 1 186 ? 11.695 28.062 -3.09 1 91.81 186 ASN B O 1
ATOM 7079 N N . CYS B 1 187 ? 12.289 28.953 -5.055 1 93.31 187 CYS B N 1
ATOM 7080 C CA . CYS B 1 187 ? 10.906 29.188 -5.453 1 93.31 187 CYS B CA 1
ATOM 7081 C C . CYS B 1 187 ? 10.43 28.125 -6.434 1 93.31 187 CYS B C 1
ATOM 7083 O O . CYS B 1 187 ? 11.234 27.562 -7.176 1 93.31 187 CYS B O 1
ATOM 7085 N N . ALA B 1 188 ? 9.141 27.859 -6.379 1 94 188 ALA B N 1
ATOM 7086 C CA . ALA B 1 188 ? 8.539 26.875 -7.281 1 94 188 ALA B CA 1
ATOM 7087 C C . ALA B 1 188 ? 8.617 27.344 -8.734 1 94 188 ALA B C 1
ATOM 7089 O O . ALA B 1 188 ? 8.352 28.516 -9.031 1 94 188 ALA B O 1
ATOM 7090 N N . LYS B 1 189 ? 9.109 26.516 -9.625 1 91.19 189 LYS B N 1
ATOM 7091 C CA . LYS B 1 189 ? 9.219 26.797 -11.055 1 91.19 189 LYS B CA 1
ATOM 7092 C C . LYS B 1 189 ? 8.75 25.609 -11.883 1 91.19 189 LYS B C 1
ATOM 7094 O O . LYS B 1 189 ? 8.828 24.453 -11.438 1 91.19 189 LYS B O 1
ATOM 7099 N N . PRO B 1 190 ? 8.18 25.875 -12.969 1 91.38 190 PRO B N 1
ATOM 7100 C CA . PRO B 1 190 ? 7.805 24.75 -13.836 1 91.38 190 PRO B CA 1
ATOM 7101 C C . PRO B 1 190 ? 9.016 24.031 -14.43 1 91.38 190 PRO B C 1
ATOM 7103 O O . PRO B 1 190 ? 10.055 24.656 -14.656 1 91.38 190 PRO B O 1
ATOM 7106 N N . SER B 1 191 ? 8.867 22.766 -14.633 1 92.81 191 SER B N 1
ATOM 7107 C CA . SER B 1 191 ? 9.93 21.984 -15.258 1 92.81 191 SER B CA 1
ATOM 7108 C C . SER B 1 191 ? 10.078 22.344 -16.734 1 92.81 191 SER B C 1
ATOM 7110 O O . SER B 1 191 ? 9.086 22.594 -17.422 1 92.81 191 SER B O 1
ATOM 7112 N N . LYS B 1 192 ? 11.312 22.375 -17.219 1 91.5 192 LYS B N 1
ATOM 7113 C CA . LYS B 1 192 ? 11.602 22.766 -18.594 1 91.5 192 LYS B CA 1
ATOM 7114 C C . LYS B 1 192 ? 11.852 21.562 -19.484 1 91.5 192 LYS B C 1
ATOM 7116 O O . LYS B 1 192 ? 12.352 20.531 -19.016 1 91.5 192 LYS B O 1
ATOM 7121 N N . TYR B 1 193 ? 11.508 21.688 -20.703 1 94.5 193 TYR B N 1
ATOM 7122 C CA . TYR B 1 193 ? 11.758 20.641 -21.688 1 94.5 193 TYR B CA 1
ATOM 7123 C C . TYR B 1 193 ? 13.125 20.812 -22.328 1 94.5 193 TYR B C 1
ATOM 7125 O O . TYR B 1 193 ? 13.25 21.391 -23.422 1 94.5 193 TYR B O 1
ATOM 7133 N N . THR B 1 194 ? 14.188 20.281 -21.75 1 92.75 194 THR B N 1
ATOM 7134 C CA . THR B 1 194 ? 15.547 20.312 -22.266 1 92.75 194 THR B CA 1
ATOM 7135 C C . THR B 1 194 ? 15.75 19.25 -23.344 1 92.75 194 THR B C 1
ATOM 7137 O O . THR B 1 194 ? 14.844 18.453 -23.609 1 92.75 194 THR B O 1
ATOM 7140 N N . GLY B 1 195 ? 16.891 19.281 -24 1 93.5 195 GLY B N 1
ATOM 7141 C CA . GLY B 1 195 ? 17.203 18.281 -25 1 93.5 195 GLY B CA 1
ATOM 7142 C C . GLY B 1 195 ? 17.203 16.875 -24.453 1 93.5 195 GLY B C 1
ATOM 7143 O O . GLY B 1 195 ? 16.734 15.945 -25.125 1 93.5 195 GLY B O 1
ATOM 7144 N N . GLY B 1 196 ? 17.688 16.734 -23.234 1 93.69 196 GLY B N 1
ATOM 7145 C CA . GLY B 1 196 ? 17.672 15.422 -22.594 1 93.69 196 GLY B CA 1
ATOM 7146 C C . GLY B 1 196 ? 16.266 14.906 -22.359 1 93.69 196 GLY B C 1
ATOM 7147 O O . GLY B 1 196 ? 16 13.711 -22.531 1 93.69 196 GLY B O 1
ATOM 7148 N N . VAL B 1 197 ? 15.367 15.766 -21.953 1 95.31 197 VAL B N 1
ATOM 7149 C CA . VAL B 1 197 ? 13.977 15.406 -21.703 1 95.31 197 VAL B CA 1
ATOM 7150 C C . VAL B 1 197 ? 13.305 14.953 -23 1 95.31 197 VAL B C 1
ATOM 7152 O O . VAL B 1 197 ? 12.648 13.914 -23.031 1 95.31 197 VAL B O 1
ATOM 7155 N N . ILE B 1 198 ? 13.547 15.68 -24.062 1 96.88 198 ILE B N 1
ATOM 7156 C CA . ILE B 1 198 ? 12.93 15.367 -25.344 1 96.88 198 ILE B CA 1
ATOM 7157 C C . ILE B 1 198 ? 13.469 14.031 -25.859 1 96.88 198 ILE B C 1
ATOM 7159 O O . ILE B 1 198 ? 12.711 13.203 -26.375 1 96.88 198 ILE B O 1
ATOM 7163 N N . ALA B 1 199 ? 14.75 13.898 -25.703 1 96.19 199 ALA B N 1
ATOM 7164 C CA . ALA B 1 199 ? 15.359 12.641 -26.125 1 96.19 199 ALA B CA 1
ATOM 7165 C C . ALA B 1 199 ? 14.766 11.461 -25.344 1 96.19 199 ALA B C 1
ATOM 7167 O O . ALA B 1 199 ? 14.5 10.406 -25.922 1 96.19 199 ALA B O 1
ATOM 7168 N N . THR B 1 200 ? 14.625 11.656 -24.094 1 96.38 200 THR B N 1
ATOM 7169 C CA . THR B 1 200 ? 14.086 10.586 -23.266 1 96.38 200 THR B CA 1
ATOM 7170 C C . THR B 1 200 ? 12.625 10.312 -23.625 1 96.38 200 THR B C 1
ATOM 7172 O O . THR B 1 200 ? 12.195 9.156 -23.672 1 96.38 200 THR B O 1
ATOM 7175 N N . LEU B 1 201 ? 11.844 11.336 -23.844 1 97.19 201 LEU B N 1
ATOM 7176 C CA . LEU B 1 201 ? 10.453 11.18 -24.266 1 97.19 201 LEU B CA 1
ATOM 7177 C C . LEU B 1 201 ? 10.359 10.445 -25.594 1 97.19 201 LEU B C 1
ATOM 7179 O O . LEU B 1 201 ? 9.484 9.602 -25.781 1 97.19 201 LEU B O 1
ATOM 7183 N N . THR B 1 202 ? 11.242 10.781 -26.484 1 97.38 202 THR B N 1
ATOM 7184 C CA . THR B 1 202 ? 11.289 10.102 -27.781 1 97.38 202 THR B CA 1
ATOM 7185 C C . THR B 1 202 ? 11.625 8.625 -27.609 1 97.38 202 THR B C 1
ATOM 7187 O O . THR B 1 202 ? 11.016 7.766 -28.25 1 97.38 202 THR B O 1
ATOM 7190 N N . LEU B 1 203 ? 12.562 8.359 -26.766 1 97.19 203 LEU B N 1
ATOM 7191 C CA . LEU B 1 203 ? 12.93 6.973 -26.484 1 97.19 203 LEU B CA 1
ATOM 7192 C C . LEU B 1 203 ? 11.75 6.203 -25.906 1 97.19 203 LEU B C 1
ATOM 7194 O O . LEU B 1 203 ? 11.5 5.059 -26.297 1 97.19 203 LEU B O 1
ATOM 7198 N N . CYS B 1 204 ? 11.055 6.781 -24.969 1 97.31 204 CYS B N 1
ATOM 7199 C CA . CYS B 1 204 ? 9.867 6.16 -24.406 1 97.31 204 CYS B CA 1
ATOM 7200 C C . CYS B 1 204 ? 8.805 5.934 -25.469 1 97.31 204 CYS B C 1
ATOM 7202 O O . CYS B 1 204 ? 8.148 4.887 -25.484 1 97.31 204 CYS B O 1
ATOM 7204 N N . GLY B 1 205 ? 8.664 6.949 -26.344 1 97.25 205 GLY B N 1
ATOM 7205 C CA . GLY B 1 205 ? 7.727 6.801 -27.453 1 97.25 205 GLY B CA 1
ATOM 7206 C C . GLY B 1 205 ? 8.078 5.664 -28.391 1 97.25 205 GLY B C 1
ATOM 7207 O O . GLY B 1 205 ? 7.207 4.906 -28.812 1 97.25 205 GLY B O 1
ATOM 7208 N N . VAL B 1 206 ? 9.32 5.516 -28.656 1 97.12 206 VAL B N 1
ATOM 7209 C CA . VAL B 1 206 ? 9.797 4.453 -29.547 1 97.12 206 VAL B CA 1
ATOM 7210 C C . VAL B 1 206 ? 9.562 3.096 -28.875 1 97.12 206 VAL B C 1
ATOM 7212 O O . VAL B 1 206 ? 9.109 2.15 -29.531 1 97.12 206 VAL B O 1
ATOM 7215 N N . LEU B 1 207 ? 9.875 2.971 -27.625 1 97 207 LEU B N 1
ATOM 7216 C CA . LEU B 1 207 ? 9.68 1.716 -26.906 1 97 207 LEU B CA 1
ATOM 7217 C C . LEU B 1 207 ? 8.203 1.336 -26.875 1 97 207 LEU B C 1
ATOM 7219 O O . LEU B 1 207 ? 7.852 0.169 -27.062 1 97 207 LEU B O 1
ATOM 7223 N N . LEU B 1 208 ? 7.367 2.314 -26.609 1 96.88 208 LEU B N 1
ATOM 7224 C CA . LEU B 1 208 ? 5.93 2.062 -26.578 1 96.88 208 LEU B CA 1
ATOM 7225 C C . LEU B 1 208 ? 5.426 1.644 -27.953 1 96.88 208 LEU B C 1
ATOM 7227 O O . LEU B 1 208 ? 4.551 0.78 -28.062 1 96.88 208 LEU B O 1
ATOM 7231 N N . PHE B 1 209 ? 5.977 2.291 -28.984 1 97.25 209 PHE B N 1
ATOM 7232 C CA . PHE B 1 209 ? 5.617 1.942 -30.344 1 97.25 209 PHE B CA 1
ATOM 7233 C C . PHE B 1 209 ? 6.031 0.511 -30.672 1 97.25 209 PHE B C 1
ATOM 7235 O O . PHE B 1 209 ? 5.262 -0.241 -31.266 1 97.25 209 PHE B O 1
ATOM 7242 N N . LEU B 1 210 ? 7.188 0.126 -30.266 1 97.25 210 LEU B N 1
ATOM 7243 C CA . LEU B 1 210 ? 7.664 -1.235 -30.484 1 97.25 210 LEU B CA 1
ATOM 7244 C C . LEU B 1 210 ? 6.797 -2.242 -29.734 1 97.25 210 LEU B C 1
ATOM 7246 O O . LEU B 1 210 ? 6.48 -3.309 -30.266 1 97.25 210 LEU B O 1
ATOM 7250 N N . CYS B 1 211 ? 6.434 -1.926 -28.547 1 97.19 211 CYS B N 1
ATOM 7251 C CA . CYS B 1 211 ? 5.566 -2.801 -27.766 1 97.19 211 CYS B CA 1
ATOM 7252 C C . CYS B 1 211 ? 4.207 -2.961 -28.422 1 97.19 211 CYS B C 1
ATOM 7254 O O . CYS B 1 211 ? 3.65 -4.062 -28.453 1 97.19 211 CYS B O 1
ATOM 7256 N N . LEU B 1 212 ? 3.682 -1.859 -28.969 1 96.44 212 LEU B N 1
ATOM 7257 C CA . LEU B 1 212 ? 2.393 -1.9 -29.641 1 96.44 212 LEU B CA 1
ATOM 7258 C C . LEU B 1 212 ? 2.471 -2.764 -30.906 1 96.44 212 LEU B C 1
ATOM 7260 O O . LEU B 1 212 ? 1.593 -3.594 -31.141 1 96.44 212 LEU B O 1
ATOM 7264 N N . CYS B 1 213 ? 3.484 -2.574 -31.672 1 96.25 213 CYS B N 1
ATOM 7265 C CA . CYS B 1 213 ? 3.674 -3.355 -32.906 1 96.25 213 CYS B CA 1
ATOM 7266 C C . CYS B 1 213 ? 3.828 -4.836 -32.562 1 96.25 213 CYS B C 1
ATOM 7268 O O . CYS B 1 213 ? 3.193 -5.684 -33.219 1 96.25 213 CYS B O 1
ATOM 7270 N N . GLY B 1 214 ? 4.711 -5.07 -31.578 1 95.81 214 GLY B N 1
ATOM 7271 C CA . GLY B 1 214 ? 4.906 -6.457 -31.188 1 95.81 214 GLY B CA 1
ATOM 7272 C C . GLY B 1 214 ? 3.633 -7.125 -30.703 1 95.81 214 GLY B C 1
ATOM 7273 O O . GLY B 1 214 ? 3.371 -8.281 -31.031 1 95.81 214 GLY B O 1
ATOM 7274 N N . THR B 1 215 ? 2.834 -6.441 -30.016 1 94.56 215 THR B N 1
ATOM 7275 C CA . THR B 1 215 ? 1.596 -6.984 -29.469 1 94.56 215 THR B CA 1
ATOM 7276 C C . THR B 1 215 ? 0.571 -7.215 -30.578 1 94.56 215 THR B C 1
ATOM 7278 O O . THR B 1 215 ? -0.13 -8.227 -30.578 1 94.56 215 THR B O 1
ATOM 7281 N N . ILE B 1 216 ? 0.479 -6.297 -31.531 1 93.38 216 ILE B N 1
ATOM 7282 C CA . ILE B 1 216 ? -0.451 -6.414 -32.656 1 93.38 216 ILE B CA 1
ATOM 7283 C C . ILE B 1 216 ? -0.069 -7.613 -33.5 1 93.38 216 ILE B C 1
ATOM 7285 O O . ILE B 1 216 ? -0.934 -8.383 -33.938 1 93.38 216 ILE B O 1
ATOM 7289 N N . ILE B 1 217 ? 1.185 -7.801 -33.75 1 92.69 217 ILE B N 1
ATOM 7290 C CA . ILE B 1 217 ? 1.673 -8.914 -34.562 1 92.69 217 ILE B CA 1
ATOM 7291 C C . ILE B 1 217 ? 1.357 -10.234 -33.844 1 92.69 217 ILE B C 1
ATOM 7293 O O . ILE B 1 217 ? 0.973 -11.211 -34.5 1 92.69 217 ILE B O 1
ATOM 7297 N N . GLU B 1 218 ? 1.543 -10.234 -32.531 1 90.69 218 GLU B N 1
ATOM 7298 C CA . GLU B 1 218 ? 1.227 -11.438 -31.75 1 90.69 218 GLU B CA 1
ATOM 7299 C C . GLU B 1 218 ? -0.259 -11.781 -31.844 1 90.69 218 GLU B C 1
ATOM 7301 O O . GLU B 1 218 ? -0.626 -12.938 -32.031 1 90.69 218 GLU B O 1
ATOM 7306 N N . ILE B 1 219 ? -1.127 -10.805 -31.766 1 87.06 219 ILE B N 1
ATOM 7307 C CA . ILE B 1 219 ? -2.57 -11 -31.828 1 87.06 219 ILE B CA 1
ATOM 7308 C C . ILE B 1 219 ? -2.963 -11.438 -33.25 1 87.06 219 ILE B C 1
ATOM 7310 O O . ILE B 1 219 ? -3.773 -12.352 -33.406 1 87.06 219 ILE B O 1
ATOM 7314 N N . ALA B 1 220 ? -2.395 -10.859 -34.25 1 85.38 220 ALA B N 1
ATOM 7315 C CA . ALA B 1 220 ? -2.68 -11.188 -35.656 1 85.38 220 ALA B CA 1
ATOM 7316 C C . ALA B 1 220 ? -2.236 -12.617 -35.969 1 85.38 220 ALA B C 1
ATOM 7318 O O . ALA B 1 220 ? -2.916 -13.328 -36.719 1 85.38 220 ALA B O 1
ATOM 7319 N N . SER B 1 221 ? -1.135 -12.961 -35.406 1 83.94 221 SER B N 1
ATOM 7320 C CA . SER B 1 221 ? -0.629 -14.305 -35.625 1 83.94 221 SER B CA 1
ATOM 7321 C C . SER B 1 221 ? -1.507 -15.352 -34.938 1 83.94 221 SER B C 1
ATOM 7323 O O . SER B 1 221 ? -1.654 -16.469 -35.438 1 83.94 221 SER B O 1
ATOM 7325 N N . SER B 1 222 ? -2.049 -15 -33.812 1 78.12 222 SER B N 1
ATOM 7326 C CA . SER B 1 222 ? -2.92 -15.93 -33.094 1 78.12 222 SER B CA 1
ATOM 7327 C C . SER B 1 222 ? -4.258 -16.094 -33.812 1 78.12 222 SER B C 1
ATOM 7329 O O . SER B 1 222 ? -4.816 -17.188 -33.844 1 78.12 222 SER B O 1
ATOM 7331 N N . VAL B 1 223 ? -4.805 -15.125 -34.438 1 69.75 223 VAL B N 1
ATOM 7332 C CA . VAL B 1 223 ? -6.074 -15.164 -35.156 1 69.75 223 VAL B CA 1
ATOM 7333 C C . VAL B 1 223 ? -5.91 -15.945 -36.469 1 69.75 223 VAL B C 1
ATOM 7335 O O . VAL B 1 223 ? -6.793 -16.703 -36.844 1 69.75 223 VAL B O 1
ATOM 7338 N N . SER B 1 224 ? -4.805 -15.766 -37.094 1 65 224 SER B N 1
ATOM 7339 C CA . SER B 1 224 ? -4.551 -16.469 -38.344 1 65 224 SER B CA 1
ATOM 7340 C C . SER B 1 224 ? -4.422 -17.969 -38.156 1 65 224 SER B C 1
ATOM 7342 O O . SER B 1 224 ? -4.891 -18.75 -38.969 1 65 224 SER B O 1
ATOM 7344 N N . GLN B 1 225 ? -3.846 -18.266 -37 1 60.41 225 GLN B N 1
ATOM 7345 C CA . GLN B 1 225 ? -3.705 -19.688 -36.688 1 60.41 225 GLN B CA 1
ATOM 7346 C C . GLN B 1 225 ? -5.059 -20.328 -36.375 1 60.41 225 GLN B C 1
ATOM 7348 O O . GLN B 1 225 ? -5.301 -21.484 -36.719 1 60.41 225 GLN B O 1
ATOM 7353 N N . LEU B 1 226 ? -5.855 -19.562 -35.75 1 56.25 226 LEU B N 1
ATOM 7354 C CA . LEU B 1 226 ? -7.195 -20.047 -35.438 1 56.25 226 LEU B CA 1
ATOM 7355 C C . LEU B 1 226 ? -8.008 -20.219 -36.719 1 56.25 226 LEU B C 1
ATOM 7357 O O . LEU B 1 226 ? -8.789 -21.172 -36.844 1 56.25 226 LEU B O 1
ATOM 7361 N N . SER B 1 227 ? -7.809 -19.391 -37.719 1 52.75 227 SER B N 1
ATOM 7362 C CA . SER B 1 227 ? -8.5 -19.484 -39 1 52.75 227 SER B CA 1
ATOM 7363 C C . SER B 1 227 ? -7.996 -20.656 -39.812 1 52.75 227 SER B C 1
ATOM 7365 O O . SER B 1 227 ? -8.781 -21.344 -40.469 1 52.75 227 SER B O 1
ATOM 7367 N N . ILE B 1 228 ? -6.703 -20.969 -39.719 1 48.62 228 ILE B N 1
ATOM 7368 C CA . ILE B 1 228 ? -6.129 -22.078 -40.469 1 48.62 228 ILE B CA 1
ATOM 7369 C C . ILE B 1 228 ? -6.559 -23.406 -39.844 1 48.62 228 ILE B C 1
ATOM 7371 O O . ILE B 1 228 ? -6.887 -24.359 -40.531 1 48.62 228 ILE B O 1
ATOM 7375 N N . LYS B 1 229 ? -6.516 -23.5 -38.5 1 49.25 229 LYS B N 1
ATOM 7376 C CA . LYS B 1 229 ? -6.961 -24.719 -37.844 1 49.25 229 LYS B CA 1
ATOM 7377 C C . LYS B 1 229 ? -8.43 -25 -38.125 1 49.25 229 LYS B C 1
ATOM 7379 O O . LYS B 1 229 ? -8.836 -26.156 -38.25 1 49.25 229 LYS B O 1
ATOM 7384 N N . LYS B 1 230 ? -9.258 -24.141 -38.281 1 49.09 230 LYS B N 1
ATOM 7385 C CA . LYS B 1 230 ? -10.648 -24.328 -38.656 1 49.09 230 LYS B CA 1
ATOM 7386 C C . LYS B 1 230 ? -10.773 -24.766 -40.125 1 49.09 230 LYS B C 1
ATOM 7388 O O . LYS B 1 230 ? -11.641 -25.578 -40.469 1 49.09 230 LYS B O 1
ATOM 7393 N N . SER B 1 231 ? -9.93 -24.125 -40.875 1 42.84 231 SER B N 1
ATOM 7394 C CA . SER B 1 231 ? -10.023 -24.531 -42.281 1 42.84 231 SER B CA 1
ATOM 7395 C C . SER B 1 231 ? -9.555 -25.969 -42.469 1 42.84 231 SER B C 1
ATOM 7397 O O . SER B 1 231 ? -10.109 -26.703 -43.281 1 42.84 231 SER B O 1
ATOM 7399 N N . ASN B 1 232 ? -8.469 -26.25 -41.719 1 38.06 232 ASN B N 1
ATOM 7400 C CA . ASN B 1 232 ? -7.941 -27.594 -41.969 1 38.06 232 ASN B CA 1
ATOM 7401 C C . ASN B 1 232 ? -8.766 -28.641 -41.219 1 38.06 232 ASN B C 1
ATOM 7403 O O . ASN B 1 232 ? -8.57 -29.844 -41.406 1 38.06 232 ASN B O 1
ATOM 7407 N N . GLY B 1 233 ? -9.469 -28.25 -40.156 1 36.66 233 GLY B N 1
ATOM 7408 C CA . GLY B 1 233 ? -10.266 -29.25 -39.469 1 36.66 233 GLY B CA 1
ATOM 7409 C C . GLY B 1 233 ? -11.5 -29.672 -40.25 1 36.66 233 GLY B C 1
ATOM 7410 O O . GLY B 1 233 ? -12.25 -30.531 -39.812 1 36.66 233 GLY B O 1
ATOM 7411 N N . PHE B 1 234 ? -12.023 -28.781 -41.062 1 32.47 234 PHE B N 1
ATOM 7412 C CA . PHE B 1 234 ? -13.164 -29.344 -41.781 1 32.47 234 PHE B CA 1
ATOM 7413 C C . PHE B 1 234 ? -12.703 -30.266 -42.906 1 32.47 234 PHE B C 1
ATOM 7415 O O . PHE B 1 234 ? -12.547 -29.844 -44.031 1 32.47 234 PHE B O 1
ATOM 7422 N N . VAL B 1 235 ? -11.633 -30.969 -42.656 1 31.38 235 VAL B N 1
ATOM 7423 C CA . VAL B 1 235 ? -11.664 -32 -43.656 1 31.38 235 VAL B CA 1
ATOM 7424 C C . VAL B 1 235 ? -12.984 -32.781 -43.562 1 31.38 235 VAL B C 1
ATOM 7426 O O . VAL B 1 235 ? -13.289 -33.375 -42.531 1 31.38 235 VAL B O 1
ATOM 7429 N N . PRO B 1 236 ? -13.977 -32.375 -44.25 1 27.8 236 PRO B N 1
ATOM 7430 C CA . PRO B 1 236 ? -15.172 -33.219 -44.312 1 27.8 236 PRO B CA 1
ATOM 7431 C C . PRO B 1 236 ? -14.844 -34.688 -44.312 1 27.8 236 PRO B C 1
ATOM 7433 O O . PRO B 1 236 ? -14.008 -35.156 -45.094 1 27.8 236 PRO B O 1
ATOM 7436 N N . ILE B 1 237 ? -14.828 -35.219 -43.094 1 29.52 237 ILE B N 1
ATOM 7437 C CA . ILE B 1 237 ? -14.828 -36.688 -43.125 1 29.52 237 ILE B CA 1
ATOM 7438 C C . ILE B 1 237 ? -15.828 -37.188 -44.156 1 29.52 237 ILE B C 1
ATOM 7440 O O . ILE B 1 237 ? -17.047 -36.969 -44 1 29.52 237 ILE B O 1
ATOM 7444 N N . THR B 1 238 ? -15.633 -36.844 -45.438 1 26.39 238 THR B N 1
ATOM 7445 C CA . THR B 1 238 ? -16.422 -37.531 -46.469 1 26.39 238 THR B CA 1
ATOM 7446 C C . THR B 1 238 ? -16.625 -39 -46.094 1 26.39 238 THR B C 1
ATOM 7448 O O . THR B 1 238 ? -15.664 -39.75 -45.906 1 26.39 238 THR B O 1
ATOM 7451 N N . ASN B 1 239 ? -17.688 -39.188 -45.25 1 25.92 239 ASN B N 1
ATOM 7452 C CA . ASN B 1 239 ? -18.25 -40.5 -44.969 1 25.92 239 ASN B CA 1
ATOM 7453 C C . ASN B 1 239 ? -18.359 -41.344 -46.25 1 25.92 239 ASN B C 1
ATOM 7455 O O . ASN B 1 239 ? -19.359 -41.25 -46.969 1 25.92 239 ASN B O 1
ATOM 7459 N N . GLU B 1 240 ? -17.438 -41.125 -47.219 1 24.64 240 GLU B N 1
ATOM 7460 C CA . GLU B 1 240 ? -17.625 -42.062 -48.312 1 24.64 240 GLU B CA 1
ATOM 7461 C C . GLU B 1 240 ? -17.781 -43.5 -47.781 1 24.64 240 GLU B C 1
ATOM 7463 O O . GLU B 1 240 ? -16.938 -43.969 -47 1 24.64 240 GLU B O 1
ATOM 7468 N N . SER B 1 241 ? -19.109 -43.844 -47.562 1 25.62 241 SER B N 1
ATOM 7469 C CA . SER B 1 241 ? -19.578 -45.219 -47.344 1 25.62 241 SER B CA 1
ATOM 7470 C C . SER B 1 241 ? -18.766 -46.219 -48.125 1 25.62 241 SER B C 1
ATOM 7472 O O . SER B 1 241 ? -18.562 -46.062 -49.344 1 25.62 241 SER B O 1
ATOM 7474 N N . PRO B 1 242 ? -17.719 -46.75 -47.5 1 27.25 242 PRO B N 1
ATOM 7475 C CA . PRO B 1 242 ? -16.984 -47.75 -48.281 1 27.25 242 PRO B CA 1
ATOM 7476 C C . PRO B 1 242 ? -17.906 -48.719 -49 1 27.25 242 PRO B C 1
ATOM 7478 O O . PRO B 1 242 ? -18.75 -49.375 -48.375 1 27.25 242 PRO B O 1
ATOM 7481 N N . GLN B 1 243 ? -18.578 -48.219 -50.062 1 24.11 243 GLN B N 1
ATOM 7482 C CA . GLN B 1 243 ? -19.328 -49.156 -50.875 1 24.11 243 GLN B CA 1
ATOM 7483 C C . GLN B 1 243 ? -18.625 -50.531 -50.969 1 24.11 243 GLN B C 1
ATOM 7485 O O . GLN B 1 243 ? -17.422 -50.562 -51.25 1 24.11 243 GLN B O 1
ATOM 7490 N N . GLU B 1 244 ? -19.266 -51.5 -50.219 1 26.12 244 GLU B N 1
ATOM 7491 C CA . GLU B 1 244 ? -18.969 -52.938 -50.188 1 26.12 244 GLU B CA 1
ATOM 7492 C C . GLU B 1 244 ? -18.75 -53.5 -51.594 1 26.12 244 GLU B C 1
ATOM 7494 O O . GLU B 1 244 ? -19.703 -53.688 -52.344 1 26.12 244 GLU B O 1
ATOM 7499 N N . GLU B 1 245 ? -18 -52.719 -52.5 1 24.78 245 GLU B N 1
ATOM 7500 C CA . GLU B 1 245 ? -17.859 -53.312 -53.812 1 24.78 245 GLU B CA 1
ATOM 7501 C C . GLU B 1 245 ? -17.469 -54.781 -53.719 1 24.78 245 GLU B C 1
ATOM 7503 O O . GLU B 1 245 ? -16.469 -55.125 -53.062 1 24.78 245 GLU B O 1
ATOM 7508 N N . GLN B 1 246 ? -18.547 -55.656 -53.781 1 25.72 246 GLN B N 1
ATOM 7509 C CA . GLN B 1 246 ? -18.672 -57.094 -53.906 1 25.72 246 GLN B CA 1
ATOM 7510 C C . GLN B 1 246 ? -17.719 -57.625 -54.969 1 25.72 246 GLN B C 1
ATOM 7512 O O . GLN B 1 246 ? -18.047 -57.625 -56.156 1 25.72 246 GLN B O 1
ATOM 7517 N N . ASP B 1 247 ? -16.531 -57 -55.156 1 24.17 247 ASP B N 1
ATOM 7518 C CA . ASP B 1 247 ? -15.727 -57.5 -56.25 1 24.17 247 ASP B CA 1
ATOM 7519 C C . ASP B 1 247 ? -15.508 -59.031 -56.156 1 24.17 247 ASP B C 1
ATOM 7521 O O . ASP B 1 247 ? -15.117 -59.5 -55.094 1 24.17 247 ASP B O 1
ATOM 7525 N N . SER B 1 248 ? -16.359 -59.719 -56.875 1 26.14 248 SER B N 1
ATOM 7526 C CA . SER B 1 248 ? -16.438 -61.156 -57.188 1 26.14 248 SER B CA 1
ATOM 7527 C C . SER B 1 248 ? -15.062 -61.719 -57.5 1 26.14 248 SER B C 1
ATOM 7529 O O . SER B 1 248 ? -14.453 -61.375 -58.531 1 26.14 248 SER B O 1
ATOM 7531 N N . ILE B 1 249 ? -14.156 -61.719 -56.531 1 26.42 249 ILE B N 1
ATOM 7532 C CA . ILE B 1 249 ? -12.836 -62.344 -56.719 1 26.42 249 ILE B CA 1
ATOM 7533 C C . ILE B 1 249 ? -13 -63.812 -57.125 1 26.42 249 ILE B C 1
ATOM 7535 O O . ILE B 1 249 ? -13.516 -64.625 -56.344 1 26.42 249 ILE B O 1
ATOM 7539 N N . THR B 1 250 ? -13.555 -63.969 -58.312 1 24.88 250 THR B N 1
ATOM 7540 C CA . THR B 1 250 ? -13.586 -65.312 -58.938 1 24.88 250 THR B CA 1
ATOM 7541 C C . THR B 1 250 ? -12.242 -66 -58.781 1 24.88 250 THR B C 1
ATOM 7543 O O . THR B 1 250 ? -11.211 -65.5 -59.219 1 24.88 250 THR B O 1
ATOM 7546 N N . VAL B 1 251 ? -12.164 -66.75 -57.656 1 26.2 251 VAL B N 1
ATOM 7547 C CA . VAL B 1 251 ? -11.031 -67.562 -57.25 1 26.2 251 VAL B CA 1
ATOM 7548 C C . VAL B 1 251 ? -10.664 -68.562 -58.344 1 26.2 251 VAL B C 1
ATOM 7550 O O . VAL B 1 251 ? -11.367 -69.562 -58.562 1 26.2 251 VAL B O 1
ATOM 7553 N N . LYS B 1 252 ? -10.5 -68.125 -59.594 1 24.91 252 LYS B N 1
ATOM 7554 C CA . LYS B 1 252 ? -10.148 -69.188 -60.531 1 24.91 252 LYS B CA 1
ATOM 7555 C C . LYS B 1 252 ? -8.953 -70 -60.031 1 24.91 252 LYS B C 1
ATOM 7557 O O . LYS B 1 252 ? -8.102 -69.438 -59.312 1 24.91 252 LYS B O 1
ATOM 7562 N N . GLY B 1 253 ? -8.906 -71.312 -60.281 1 22.36 253 GLY B N 1
ATOM 7563 C CA . GLY B 1 253 ? -8.328 -72.562 -59.875 1 22.36 253 GLY B CA 1
ATOM 7564 C C . GLY B 1 253 ? -6.809 -72.625 -59.906 1 22.36 253 GLY B C 1
ATOM 7565 O O . GLY B 1 253 ? -6.164 -73.312 -59.156 1 22.36 253 GLY B O 1
ATOM 7566 N N . THR B 1 254 ? -6.203 -72.125 -60.938 1 24.73 254 THR B N 1
ATOM 7567 C CA . THR B 1 254 ? -5.07 -72.875 -61.438 1 24.73 254 THR B CA 1
ATOM 7568 C C . THR B 1 254 ? -3.883 -72.75 -60.5 1 24.73 254 THR B C 1
ATOM 7570 O O . THR B 1 254 ? -3.729 -71.75 -59.812 1 24.73 254 THR B O 1
ATOM 7573 N N . ASP B 1 255 ? -3.049 -73.875 -60.281 1 24.12 255 ASP B N 1
ATOM 7574 C CA . ASP B 1 255 ? -2.145 -74.5 -59.312 1 24.12 255 ASP B CA 1
ATOM 7575 C C . ASP B 1 255 ? -0.93 -73.562 -59.062 1 24.12 255 ASP B C 1
ATOM 7577 O O . ASP B 1 255 ? -0.23 -73.75 -58.062 1 24.12 255 ASP B O 1
ATOM 7581 N N . LYS B 1 256 ? -0.407 -73.062 -60.219 1 27.47 256 LYS B N 1
ATOM 7582 C CA . LYS B 1 256 ? 1.045 -72.938 -60.281 1 27.47 256 LYS B CA 1
ATOM 7583 C C . LYS B 1 256 ? 1.57 -71.938 -59.25 1 27.47 256 LYS B C 1
ATOM 7585 O O . LYS B 1 256 ? 0.981 -70.875 -59.062 1 27.47 256 LYS B O 1
ATOM 7590 N N . PHE B 1 257 ? 2.309 -72.375 -58.188 1 25 257 PHE B N 1
ATOM 7591 C CA . PHE B 1 257 ? 2.83 -71.875 -56.938 1 25 257 PHE B CA 1
ATOM 7592 C C . PHE B 1 257 ? 3.561 -70.562 -57.156 1 25 257 PHE B C 1
ATOM 7594 O O . PHE B 1 257 ? 4.309 -70.125 -56.281 1 25 257 PHE B O 1
ATOM 7601 N N . ASP B 1 258 ? 3.395 -69.938 -58.344 1 23.75 258 ASP B N 1
ATOM 7602 C CA . ASP B 1 258 ? 4.492 -69.062 -58.625 1 23.75 258 ASP B CA 1
ATOM 7603 C C . ASP B 1 258 ? 4.609 -68 -57.531 1 23.75 258 ASP B C 1
ATOM 7605 O O . ASP B 1 258 ? 3.602 -67.5 -57.031 1 23.75 258 ASP B O 1
ATOM 7609 N N . THR B 1 259 ? 5.84 -67.938 -56.812 1 24.36 259 THR B N 1
ATOM 7610 C CA . THR B 1 259 ? 6.258 -67.125 -55.656 1 24.36 259 THR B CA 1
ATOM 7611 C C . THR B 1 259 ? 5.895 -65.688 -55.875 1 24.36 259 THR B C 1
ATOM 7613 O O . THR B 1 259 ? 6.57 -64.938 -56.594 1 24.36 259 THR B O 1
ATOM 7616 N N . LEU B 1 260 ? 4.652 -65.312 -56.312 1 23.95 260 LEU B N 1
ATOM 7617 C CA . LEU B 1 260 ? 4.359 -63.969 -56.781 1 23.95 260 LEU B CA 1
ATOM 7618 C C . LEU B 1 260 ? 4.656 -62.969 -55.688 1 23.95 260 LEU B C 1
ATOM 7620 O O . LEU B 1 260 ? 4.035 -62.969 -54.625 1 23.95 260 LEU B O 1
ATOM 7624 N N . THR B 1 261 ? 5.988 -62.594 -55.5 1 25.23 261 THR B N 1
ATOM 7625 C CA . THR B 1 261 ? 6.438 -61.594 -54.531 1 25.23 261 THR B CA 1
ATOM 7626 C C . THR B 1 261 ? 5.562 -60.344 -54.625 1 25.23 261 THR B C 1
ATOM 7628 O O . THR B 1 261 ? 5.359 -59.781 -55.688 1 25.23 261 THR B O 1
ATOM 7631 N N . PRO B 1 262 ? 4.484 -60.281 -53.844 1 26.23 262 PRO B N 1
ATOM 7632 C CA . PRO B 1 262 ? 3.582 -59.125 -54 1 26.23 262 PRO B CA 1
ATOM 7633 C C . PRO B 1 262 ? 4.324 -57.812 -54.125 1 26.23 262 PRO B C 1
ATOM 7635 O O . PRO B 1 262 ? 5.258 -57.562 -53.344 1 26.23 262 PRO B O 1
ATOM 7638 N N . SER B 1 263 ? 4.688 -57.375 -55.344 1 26.45 263 SER B N 1
ATOM 7639 C CA . SER B 1 263 ? 5.316 -56.062 -55.562 1 26.45 263 SER B CA 1
ATOM 7640 C C . SER B 1 263 ? 4.531 -54.969 -54.875 1 26.45 263 SER B C 1
ATOM 7642 O O . SER B 1 263 ? 3.365 -54.719 -55.188 1 26.45 263 SER B O 1
ATOM 7644 N N . TYR B 1 264 ? 4.656 -54.875 -53.562 1 25.02 264 TYR B N 1
ATOM 7645 C CA . TYR B 1 264 ? 4.086 -53.75 -52.812 1 25.02 264 TYR B CA 1
ATOM 7646 C C . TYR B 1 264 ? 4.324 -52.469 -53.562 1 25.02 264 TYR B C 1
ATOM 7648 O O . TYR B 1 264 ? 5.465 -52.094 -53.875 1 25.02 264 TYR B O 1
ATOM 7656 N N . SER B 1 265 ? 3.51 -52.188 -54.594 1 25.75 265 SER B N 1
ATOM 7657 C CA . SER B 1 265 ? 3.584 -50.906 -55.281 1 25.75 265 SER B CA 1
ATOM 7658 C C . SER B 1 265 ? 3.859 -49.781 -54.281 1 25.75 265 SER B C 1
ATOM 7660 O O . SER B 1 265 ? 3.338 -49.75 -53.188 1 25.75 265 SER B O 1
ATOM 7662 N N . GLU B 1 266 ? 5.016 -49.125 -54.438 1 26.73 266 GLU B N 1
ATOM 7663 C CA . GLU B 1 266 ? 5.566 -47.969 -53.75 1 26.73 266 GLU B CA 1
ATOM 7664 C C . GLU B 1 266 ? 4.512 -46.875 -53.625 1 26.73 266 GLU B C 1
ATOM 7666 O O . GLU B 1 266 ? 4.105 -46.25 -54.625 1 26.73 266 GLU B O 1
ATOM 7671 N N . HIS B 1 267 ? 3.432 -47.094 -52.938 1 27.16 267 HIS B N 1
ATOM 7672 C CA . HIS B 1 267 ? 2.539 -45.969 -52.688 1 27.16 267 HIS B CA 1
ATOM 7673 C C . HIS B 1 267 ? 3.326 -44.656 -52.5 1 27.16 267 HIS B C 1
ATOM 7675 O O . HIS B 1 267 ? 4.379 -44.656 -51.875 1 27.16 267 HIS B O 1
ATOM 7681 N N . ALA B 1 268 ? 3.156 -43.719 -53.5 1 29.97 268 ALA B N 1
ATOM 7682 C CA . ALA B 1 268 ? 3.766 -42.406 -53.531 1 29.97 268 ALA B CA 1
ATOM 7683 C C . ALA B 1 268 ? 3.834 -41.781 -52.125 1 29.97 268 ALA B C 1
ATOM 7685 O O . ALA B 1 268 ? 2.82 -41.719 -51.438 1 29.97 268 ALA B O 1
ATOM 7686 N N . ARG B 1 269 ? 4.922 -42 -51.5 1 30.19 269 ARG B N 1
ATOM 7687 C CA . ARG B 1 269 ? 5.32 -41.219 -50.344 1 30.19 269 ARG B CA 1
ATOM 7688 C C . ARG B 1 269 ? 4.828 -39.781 -50.469 1 30.19 269 ARG B C 1
ATOM 7690 O O . ARG B 1 269 ? 5.27 -39.031 -51.375 1 30.19 269 ARG B O 1
ATOM 7697 N N . GLU B 1 270 ? 3.516 -39.594 -50.312 1 30.25 270 GLU B N 1
ATOM 7698 C CA . GLU B 1 270 ? 3.203 -38.156 -50.156 1 30.25 270 GLU B CA 1
ATOM 7699 C C . GLU B 1 270 ? 4.316 -37.438 -49.438 1 30.25 270 GLU B C 1
ATOM 7701 O O . GLU B 1 270 ? 4.797 -37.875 -48.406 1 30.25 270 GLU B O 1
ATOM 7706 N N . THR B 1 271 ? 5.219 -36.812 -50.219 1 30.48 271 THR B N 1
ATOM 7707 C CA . THR B 1 271 ? 6.246 -35.938 -49.656 1 30.48 271 THR B CA 1
ATOM 7708 C C . THR B 1 271 ? 5.746 -35.25 -48.375 1 30.48 271 THR B C 1
ATOM 7710 O O . THR B 1 271 ? 4.637 -34.719 -48.344 1 30.48 271 THR B O 1
ATOM 7713 N N . PRO B 1 272 ? 6.238 -35.812 -47.25 1 32.78 272 PRO B N 1
ATOM 7714 C CA . PRO B 1 272 ? 5.852 -34.969 -46.094 1 32.78 272 PRO B CA 1
ATOM 7715 C C . PRO B 1 272 ? 5.797 -33.5 -46.406 1 32.78 272 PRO B C 1
ATOM 7717 O O . PRO B 1 272 ? 6.664 -32.969 -47.125 1 32.78 272 PRO B O 1
ATOM 7720 N N . VAL B 1 273 ? 4.633 -33 -46.75 1 34.25 273 VAL B N 1
ATOM 7721 C CA . VAL B 1 273 ? 4.598 -31.547 -46.75 1 34.25 273 VAL B CA 1
ATOM 7722 C C . VAL B 1 273 ? 5.648 -31 -45.781 1 34.25 273 VAL B C 1
ATOM 7724 O O . VAL B 1 273 ? 5.59 -31.266 -44.594 1 34.25 273 VAL B O 1
ATOM 7727 N N . VAL B 1 274 ? 6.906 -31.078 -46.188 1 32.31 274 VAL B N 1
ATOM 7728 C CA . VAL B 1 274 ? 7.875 -30.234 -45.469 1 32.31 274 VAL B CA 1
ATOM 7729 C C . VAL B 1 274 ? 7.176 -29 -44.906 1 32.31 274 VAL B C 1
ATOM 7731 O O . VAL B 1 274 ? 6.707 -28.141 -45.656 1 32.31 274 VAL B O 1
ATOM 7734 N N . TYR B 1 275 ? 6.402 -29.172 -43.969 1 33.06 275 TYR B N 1
ATOM 7735 C CA . TYR B 1 275 ? 6.172 -27.922 -43.25 1 33.06 275 TYR B CA 1
ATOM 7736 C C . TYR B 1 275 ? 7.41 -27.031 -43.281 1 33.06 275 TYR B C 1
ATOM 7738 O O . TYR B 1 275 ? 8.453 -27.391 -42.719 1 33.06 275 TYR B O 1
ATOM 7746 N N . GLN B 1 276 ? 7.812 -26.609 -44.5 1 33.59 276 GLN B N 1
ATOM 7747 C CA . GLN B 1 276 ? 8.805 -25.547 -44.5 1 33.59 276 GLN B CA 1
ATOM 7748 C C . GLN B 1 276 ? 8.773 -24.781 -43.188 1 33.59 276 GLN B C 1
ATOM 7750 O O . GLN B 1 276 ? 7.77 -24.156 -42.844 1 33.59 276 GLN B O 1
ATOM 7755 N N . HIS B 1 277 ? 9.359 -25.297 -42.219 1 39.25 277 HIS B N 1
ATOM 7756 C CA . HIS B 1 277 ? 9.727 -24.438 -41.094 1 39.25 277 HIS B CA 1
ATOM 7757 C C . HIS B 1 277 ? 10 -23.016 -41.562 1 39.25 277 HIS B C 1
ATOM 7759 O O . HIS B 1 277 ? 11.047 -22.75 -42.156 1 39.25 277 HIS B O 1
ATOM 7765 N N . ARG B 1 278 ? 9.094 -22.453 -42.25 1 41.03 278 ARG B N 1
ATOM 7766 C CA . ARG B 1 278 ? 9.328 -21.031 -42.531 1 41.03 278 ARG B CA 1
ATOM 7767 C C . ARG B 1 278 ? 10.297 -20.422 -41.531 1 41.03 278 ARG B C 1
ATOM 7769 O O . ARG B 1 278 ? 10.109 -20.547 -40.312 1 41.03 278 ARG B O 1
ATOM 7776 N N . GLN B 1 279 ? 11.523 -20.297 -41.781 1 49.06 279 GLN B N 1
ATOM 7777 C CA . GLN B 1 279 ? 12.555 -19.562 -41.062 1 49.06 279 GLN B CA 1
ATOM 7778 C C . GLN B 1 279 ? 11.961 -18.359 -40.312 1 49.06 279 GLN B C 1
ATOM 7780 O O . GLN B 1 279 ? 11.25 -17.547 -40.938 1 49.06 279 GLN B O 1
ATOM 7785 N N . PRO B 1 280 ? 11.828 -18.406 -39.031 1 58.88 280 PRO B N 1
ATOM 7786 C CA . PRO B 1 280 ? 11.25 -17.266 -38.344 1 58.88 280 PRO B CA 1
ATOM 7787 C C . PRO B 1 280 ? 11.781 -15.922 -38.844 1 58.88 280 PRO B C 1
ATOM 7789 O O . PRO B 1 280 ? 12.992 -15.766 -39.031 1 58.88 280 PRO B O 1
ATOM 7792 N N . ASN B 1 281 ? 11.039 -15.211 -39.719 1 77 281 ASN B N 1
ATOM 7793 C CA . ASN B 1 281 ? 11.328 -13.844 -40.125 1 77 281 ASN B CA 1
ATOM 7794 C C . ASN B 1 281 ? 11.914 -13.023 -38.969 1 77 281 ASN B C 1
ATOM 7796 O O . ASN B 1 281 ? 11.258 -12.82 -37.969 1 77 281 ASN B O 1
ATOM 7800 N N . SER B 1 282 ? 13.273 -12.914 -39.062 1 85.94 282 SER B N 1
ATOM 7801 C CA . SER B 1 282 ? 14.031 -12.18 -38.062 1 85.94 282 SER B CA 1
ATOM 7802 C C . SER B 1 282 ? 13.344 -10.867 -37.719 1 85.94 282 SER B C 1
ATOM 7804 O O . SER B 1 282 ? 13.367 -10.453 -36.531 1 85.94 282 SER B O 1
ATOM 7806 N N . VAL B 1 283 ? 12.664 -10.312 -38.656 1 89.69 283 VAL B N 1
ATOM 7807 C CA . VAL B 1 283 ? 11.992 -9.047 -38.406 1 89.69 283 VAL B CA 1
ATOM 7808 C C . VAL B 1 283 ? 10.758 -9.273 -37.531 1 89.69 283 VAL B C 1
ATOM 7810 O O . VAL B 1 283 ? 10.508 -8.516 -36.594 1 89.69 283 VAL B O 1
ATOM 7813 N N . LYS B 1 284 ? 10.156 -10.281 -37.844 1 90.75 284 LYS B N 1
ATOM 7814 C CA . LYS B 1 284 ? 8.977 -10.609 -37.062 1 90.75 284 LYS B CA 1
ATOM 7815 C C . LYS B 1 284 ? 9.367 -10.953 -35.625 1 90.75 284 LYS B C 1
ATOM 7817 O O . LYS B 1 284 ? 8.703 -10.531 -34.688 1 90.75 284 LYS B O 1
ATOM 7822 N N . GLU B 1 285 ? 10.461 -11.625 -35.531 1 92.25 285 GLU B N 1
ATOM 7823 C CA . GLU B 1 285 ? 10.906 -12.023 -34.219 1 92.25 285 GLU B CA 1
ATOM 7824 C C . GLU B 1 285 ? 11.383 -10.812 -33.406 1 92.25 285 GLU B C 1
ATOM 7826 O O . GLU B 1 285 ? 11.227 -10.773 -32.188 1 92.25 285 GLU B O 1
ATOM 7831 N N . PHE B 1 286 ? 11.922 -9.938 -34.156 1 94.25 286 PHE B N 1
ATOM 7832 C CA . PHE B 1 286 ? 12.352 -8.703 -33.5 1 94.25 286 PHE B CA 1
ATOM 7833 C C . PHE B 1 286 ? 11.18 -7.992 -32.844 1 94.25 286 PHE B C 1
ATOM 7835 O O . PHE B 1 286 ? 11.242 -7.621 -31.672 1 94.25 286 PHE B O 1
ATOM 7842 N N . PHE B 1 287 ? 10.125 -7.844 -33.562 1 94.69 287 PHE B N 1
ATOM 7843 C CA . PHE B 1 287 ? 8.969 -7.133 -33.031 1 94.69 287 PHE B CA 1
ATOM 7844 C C . PHE B 1 287 ? 8.273 -7.965 -31.953 1 94.69 287 PHE B C 1
ATOM 7846 O O . PHE B 1 287 ? 7.75 -7.418 -30.984 1 94.69 287 PHE B O 1
ATOM 7853 N N . LEU B 1 288 ? 8.312 -9.25 -32.094 1 94.56 288 LEU B N 1
ATOM 7854 C CA . LEU B 1 288 ? 7.656 -10.133 -31.141 1 94.56 288 LEU B CA 1
ATOM 7855 C C . LEU B 1 288 ? 8.375 -10.094 -29.781 1 94.56 288 LEU B C 1
ATOM 7857 O O . LEU B 1 288 ? 7.773 -10.398 -28.75 1 94.56 288 LEU B O 1
ATOM 7861 N N . SER B 1 289 ? 9.648 -9.758 -29.812 1 95.56 289 SER B N 1
ATOM 7862 C CA . SER B 1 289 ? 10.406 -9.633 -28.562 1 95.56 289 SER B CA 1
ATOM 7863 C C . SER B 1 289 ? 9.828 -8.531 -27.672 1 95.56 289 SER B C 1
ATOM 7865 O O . SER B 1 289 ? 10.016 -8.539 -26.453 1 95.56 289 SER B O 1
ATOM 7867 N N . PHE B 1 290 ? 9.062 -7.621 -28.328 1 97.19 290 PHE B N 1
ATOM 7868 C CA . PHE B 1 290 ? 8.523 -6.484 -27.594 1 97.19 290 PHE B CA 1
ATOM 7869 C C . PHE B 1 290 ? 7.031 -6.68 -27.312 1 97.19 290 PHE B C 1
ATOM 7871 O O . PHE B 1 290 ? 6.355 -5.758 -26.859 1 97.19 290 PHE B O 1
ATOM 7878 N N . SER B 1 291 ? 6.551 -7.875 -27.609 1 96.5 291 SER B N 1
ATOM 7879 C CA . SER B 1 291 ? 5.137 -8.141 -27.375 1 96.5 291 SER B CA 1
ATOM 7880 C C . SER B 1 291 ? 4.824 -8.164 -25.875 1 96.5 291 SER B C 1
ATOM 7882 O O . SER B 1 291 ? 5.43 -8.93 -25.125 1 96.5 291 SER B O 1
ATOM 7884 N N . LEU B 1 292 ? 3.846 -7.367 -25.453 1 95.31 292 LEU B N 1
ATOM 7885 C CA . LEU B 1 292 ? 3.473 -7.285 -24.047 1 95.31 292 LEU B CA 1
ATOM 7886 C C . LEU B 1 292 ? 2.834 -8.586 -23.562 1 95.31 292 LEU B C 1
ATOM 7888 O O . LEU B 1 292 ? 3.004 -8.984 -22.422 1 95.31 292 LEU B O 1
ATOM 7892 N N . ILE B 1 293 ? 2.172 -9.281 -24.422 1 91.88 293 ILE B N 1
ATOM 7893 C CA . ILE B 1 293 ? 1.499 -10.531 -24.078 1 91.88 293 ILE B CA 1
ATOM 7894 C C . ILE B 1 293 ? 2.537 -11.625 -23.828 1 91.88 293 ILE B C 1
ATOM 7896 O O . ILE B 1 293 ? 2.492 -12.312 -22.812 1 91.88 293 ILE B O 1
ATOM 7900 N N . ARG B 1 294 ? 3.426 -11.758 -24.75 1 93 294 ARG B N 1
ATOM 7901 C CA . ARG B 1 294 ? 4.469 -12.773 -24.641 1 93 294 ARG B CA 1
ATOM 7902 C C . ARG B 1 294 ? 5.34 -12.531 -23.422 1 93 294 ARG B C 1
ATOM 7904 O O . ARG B 1 294 ? 5.652 -13.477 -22.688 1 93 294 ARG B O 1
ATOM 7911 N N . ASN B 1 295 ? 5.719 -11.297 -23.234 1 96.56 295 ASN B N 1
ATOM 7912 C CA . ASN B 1 295 ? 6.598 -10.961 -22.125 1 96.56 295 ASN B CA 1
ATOM 7913 C C . ASN B 1 295 ? 5.891 -11.125 -20.781 1 96.56 295 ASN B C 1
ATOM 7915 O O . ASN B 1 295 ? 6.504 -11.539 -19.797 1 96.56 295 ASN B O 1
ATOM 7919 N N . THR B 1 296 ? 4.621 -10.781 -20.703 1 94.44 296 THR B N 1
ATOM 7920 C CA . THR B 1 296 ? 3.85 -10.977 -19.469 1 94.44 296 THR B CA 1
ATOM 7921 C C . THR B 1 296 ? 3.713 -12.461 -19.141 1 94.44 296 THR B C 1
ATOM 7923 O O . THR B 1 296 ? 3.844 -12.859 -17.984 1 94.44 296 THR B O 1
ATOM 7926 N N . THR B 1 297 ? 3.484 -13.266 -20.188 1 91 297 THR B N 1
ATOM 7927 C CA . THR B 1 297 ? 3.354 -14.711 -20 1 91 297 THR B CA 1
ATOM 7928 C C . THR B 1 297 ? 4.664 -15.312 -19.484 1 91 297 THR B C 1
ATOM 7930 O O . THR B 1 297 ? 4.656 -16.219 -18.656 1 91 297 THR B O 1
ATOM 7933 N N . GLN B 1 298 ? 5.711 -14.758 -19.984 1 93.81 298 GLN B N 1
ATOM 7934 C CA . GLN B 1 298 ? 7.02 -15.242 -19.547 1 93.81 298 GLN B CA 1
ATOM 7935 C C . GLN B 1 298 ? 7.273 -14.906 -18.078 1 93.81 298 GLN B C 1
ATOM 7937 O O . GLN B 1 298 ? 7.777 -15.742 -17.328 1 93.81 298 GLN B O 1
ATOM 7942 N N . ILE B 1 299 ? 6.938 -13.719 -17.703 1 94.62 299 ILE B N 1
ATOM 7943 C CA . ILE B 1 299 ? 7.145 -13.281 -16.328 1 94.62 299 ILE B CA 1
ATOM 7944 C C . ILE B 1 299 ? 6.242 -14.078 -15.383 1 94.62 299 ILE B C 1
ATOM 7946 O O . ILE B 1 299 ? 6.652 -14.445 -14.281 1 94.62 299 ILE B O 1
ATOM 7950 N N . MET B 1 300 ? 5.047 -14.469 -15.844 1 90.75 300 MET B N 1
ATOM 7951 C CA . MET B 1 300 ? 4.043 -15.109 -14.992 1 90.75 300 MET B CA 1
ATOM 7952 C C . MET B 1 300 ? 4.195 -16.625 -15.016 1 90.75 300 MET B C 1
ATOM 7954 O O . MET B 1 300 ? 3.549 -17.328 -14.242 1 90.75 300 MET B O 1
ATOM 7958 N N . ASN B 1 301 ? 5.086 -17.156 -15.836 1 90.12 301 ASN B N 1
ATOM 7959 C CA . ASN B 1 301 ? 5.297 -18.594 -15.93 1 90.12 301 ASN B CA 1
ATOM 7960 C C . ASN B 1 301 ? 5.887 -19.156 -14.633 1 90.12 301 ASN B C 1
ATOM 7962 O O . ASN B 1 301 ? 6.941 -18.703 -14.18 1 90.12 301 ASN B O 1
ATOM 7966 N N . THR B 1 302 ? 5.262 -20.125 -14.039 1 89.06 302 THR B N 1
ATOM 7967 C CA . THR B 1 302 ? 5.719 -20.641 -12.75 1 89.06 302 THR B CA 1
ATOM 7968 C C . THR B 1 302 ? 6.316 -22.047 -12.922 1 89.06 302 THR B C 1
ATOM 7970 O O . THR B 1 302 ? 6.566 -22.734 -11.93 1 89.06 302 THR B O 1
ATOM 7973 N N . ASN B 1 303 ? 6.527 -22.406 -14.133 1 88.06 303 ASN B N 1
ATOM 7974 C CA . ASN B 1 303 ? 7.18 -23.688 -14.375 1 88.06 303 ASN B CA 1
ATOM 7975 C C . ASN B 1 303 ? 8.672 -23.625 -14.062 1 88.06 303 ASN B C 1
ATOM 7977 O O . ASN B 1 303 ? 9.336 -22.625 -14.367 1 88.06 303 ASN B O 1
ATOM 7981 N N . VAL B 1 304 ? 9.133 -24.578 -13.367 1 88.06 304 VAL B N 1
ATOM 7982 C CA . VAL B 1 304 ? 10.531 -24.609 -12.953 1 88.06 304 VAL B CA 1
ATOM 7983 C C . VAL B 1 304 ? 11.234 -25.812 -13.586 1 88.06 304 VAL B C 1
ATOM 7985 O O . VAL B 1 304 ? 10.672 -26.906 -13.648 1 88.06 304 VAL B O 1
ATOM 7988 N N . PRO B 1 305 ? 12.391 -25.531 -14.156 1 85.31 305 PRO B N 1
ATOM 7989 C CA . PRO B 1 305 ? 13.148 -26.672 -14.68 1 85.31 305 PRO B CA 1
ATOM 7990 C C . PRO B 1 305 ? 13.602 -27.641 -13.586 1 85.31 305 PRO B C 1
ATOM 7992 O O . PRO B 1 305 ? 13.648 -27.266 -12.414 1 85.31 305 PRO B O 1
ATOM 7995 N N . PRO B 1 306 ? 13.969 -28.781 -14.125 1 82.31 306 PRO B N 1
ATOM 7996 C CA . PRO B 1 306 ? 14.469 -29.75 -13.148 1 82.31 306 PRO B CA 1
ATOM 7997 C C . PRO B 1 306 ? 15.789 -29.328 -12.516 1 82.31 306 PRO B C 1
ATOM 7999 O O . PRO B 1 306 ? 16.609 -28.672 -13.172 1 82.31 306 PRO B O 1
ATOM 8002 N N . ASN B 1 307 ? 16.109 -29.328 -11.312 1 81.12 307 ASN B N 1
ATOM 8003 C CA . ASN B 1 307 ? 17.344 -29.078 -10.578 1 81.12 307 ASN B CA 1
ATOM 8004 C C . ASN B 1 307 ? 17.484 -27.609 -10.203 1 81.12 307 ASN B C 1
ATOM 8006 O O . ASN B 1 307 ? 18.547 -27.172 -9.781 1 81.12 307 ASN B O 1
ATOM 8010 N N . ALA B 1 308 ? 16.469 -26.844 -10.531 1 88.69 308 ALA B N 1
ATOM 8011 C CA . ALA B 1 308 ? 16.5 -25.438 -10.141 1 88.69 308 ALA B CA 1
ATOM 8012 C C . ALA B 1 308 ? 16.438 -25.297 -8.625 1 88.69 308 ALA B C 1
ATOM 8014 O O . ALA B 1 308 ? 15.797 -26.094 -7.945 1 88.69 308 ALA B O 1
ATOM 8015 N N . ILE B 1 309 ? 17.234 -24.422 -8.133 1 93.06 309 ILE B N 1
ATOM 8016 C CA . ILE B 1 309 ? 17.156 -24.094 -6.719 1 93.06 309 ILE B CA 1
ATOM 8017 C C . ILE B 1 309 ? 15.961 -23.172 -6.465 1 93.06 309 ILE B C 1
ATOM 8019 O O . ILE B 1 309 ? 16.062 -21.953 -6.609 1 93.06 309 ILE B O 1
ATOM 8023 N N . THR B 1 310 ? 14.898 -23.672 -6.07 1 93.38 310 THR B N 1
ATOM 8024 C CA . THR B 1 310 ? 13.625 -22.953 -6.031 1 93.38 310 THR B CA 1
ATOM 8025 C C . THR B 1 310 ? 13.539 -22.078 -4.789 1 93.38 310 THR B C 1
ATOM 8027 O O . THR B 1 310 ? 12.797 -21.078 -4.77 1 93.38 310 THR B O 1
ATOM 8030 N N . SER B 1 311 ? 14.336 -22.422 -3.762 1 96.5 311 SER B N 1
ATOM 8031 C CA . SER B 1 311 ? 14.281 -21.656 -2.516 1 96.5 311 SER B CA 1
ATOM 8032 C C . SER B 1 311 ? 14.812 -20.25 -2.709 1 96.5 311 SER B C 1
ATOM 8034 O O . SER B 1 311 ? 14.539 -19.359 -1.899 1 96.5 311 SER B O 1
ATOM 8036 N N . ILE B 1 312 ? 15.508 -20 -3.779 1 97.12 312 ILE B N 1
ATOM 8037 C CA . ILE B 1 312 ? 16.109 -18.703 -4.059 1 97.12 312 ILE B CA 1
ATOM 8038 C C . ILE B 1 312 ? 15.008 -17.672 -4.32 1 97.12 312 ILE B C 1
ATOM 8040 O O . ILE B 1 312 ? 15.156 -16.5 -3.979 1 97.12 312 ILE B O 1
ATOM 8044 N N . ASN B 1 313 ? 13.867 -18.141 -4.875 1 97.19 313 ASN B N 1
ATOM 8045 C CA . ASN B 1 313 ? 12.797 -17.219 -5.246 1 97.19 313 ASN B CA 1
ATOM 8046 C C . ASN B 1 313 ? 12.203 -16.531 -4.023 1 97.19 313 ASN B C 1
ATOM 8048 O O . ASN B 1 313 ? 12.078 -15.305 -4.004 1 97.19 313 ASN B O 1
ATOM 8052 N N . GLY B 1 314 ? 11.906 -17.281 -3.043 1 97.69 314 GLY B N 1
ATOM 8053 C CA . GLY B 1 314 ? 11.398 -16.688 -1.817 1 97.69 314 GLY B CA 1
ATOM 8054 C C . GLY B 1 314 ? 12.414 -15.789 -1.123 1 97.69 314 GLY B C 1
ATOM 8055 O O . GLY B 1 314 ? 12.062 -14.727 -0.603 1 97.69 314 GLY B O 1
ATOM 8056 N N . MET B 1 315 ? 13.625 -16.188 -1.125 1 98.12 315 MET B N 1
ATOM 8057 C CA . MET B 1 315 ? 14.695 -15.438 -0.474 1 98.12 315 MET B CA 1
ATOM 8058 C C . MET B 1 315 ? 14.891 -14.078 -1.145 1 98.12 315 MET B C 1
ATOM 8060 O O . MET B 1 315 ? 15.07 -13.07 -0.466 1 98.12 315 MET B O 1
ATOM 8064 N N . ARG B 1 316 ? 14.797 -14.031 -2.455 1 98.12 316 ARG B N 1
ATOM 8065 C CA . ARG B 1 316 ? 14.93 -12.789 -3.207 1 98.12 316 ARG B CA 1
ATOM 8066 C C . ARG B 1 316 ? 13.812 -11.812 -2.857 1 98.12 316 ARG B C 1
ATOM 8068 O O . ARG B 1 316 ? 14.07 -10.641 -2.584 1 98.12 316 ARG B O 1
ATOM 8075 N N . VAL B 1 317 ? 12.609 -12.328 -2.881 1 98.31 317 VAL B N 1
ATOM 8076 C CA . VAL B 1 317 ? 11.453 -11.469 -2.68 1 98.31 317 VAL B CA 1
ATOM 8077 C C . VAL B 1 317 ? 11.453 -10.93 -1.251 1 98.31 317 VAL B C 1
ATOM 8079 O O . VAL B 1 317 ? 11.242 -9.734 -1.033 1 98.31 317 VAL B O 1
ATOM 8082 N N . LEU B 1 318 ? 11.75 -11.75 -0.266 1 97.94 318 LEU B N 1
ATOM 8083 C CA . LEU B 1 318 ? 11.766 -11.312 1.126 1 97.94 318 LEU B CA 1
ATOM 8084 C C . LEU B 1 318 ? 12.883 -10.305 1.365 1 97.94 318 LEU B C 1
ATOM 8086 O O . LEU B 1 318 ? 12.727 -9.375 2.154 1 97.94 318 LEU B O 1
ATOM 8090 N N . SER B 1 319 ? 13.945 -10.5 0.68 1 98.38 319 SER B N 1
ATOM 8091 C CA . SER B 1 319 ? 15.078 -9.594 0.833 1 98.38 319 SER B CA 1
ATOM 8092 C C . SER B 1 319 ? 14.781 -8.227 0.223 1 98.38 319 SER B C 1
ATOM 8094 O O . SER B 1 319 ? 15.117 -7.191 0.805 1 98.38 319 SER B O 1
ATOM 8096 N N . ILE B 1 320 ? 14.117 -8.211 -0.971 1 98.38 320 ILE B N 1
ATOM 8097 C CA . ILE B 1 320 ? 13.836 -6.922 -1.59 1 98.38 320 ILE B CA 1
ATOM 8098 C C . ILE B 1 320 ? 12.781 -6.176 -0.767 1 98.38 320 ILE B C 1
ATOM 8100 O O . ILE B 1 320 ? 12.812 -4.949 -0.677 1 98.38 320 ILE B O 1
ATOM 8104 N N . LEU B 1 321 ? 11.852 -6.922 -0.175 1 98.06 321 LEU B N 1
ATOM 8105 C CA . LEU B 1 321 ? 10.883 -6.301 0.724 1 98.06 321 LEU B CA 1
ATOM 8106 C C . LEU B 1 321 ? 11.586 -5.656 1.917 1 98.06 321 LEU B C 1
ATOM 8108 O O . LEU B 1 321 ? 11.203 -4.574 2.357 1 98.06 321 LEU B O 1
ATOM 8112 N N . TRP B 1 322 ? 12.586 -6.328 2.4 1 98.06 322 TRP B N 1
ATOM 8113 C CA . TRP B 1 322 ? 13.367 -5.812 3.52 1 98.06 322 TRP B CA 1
ATOM 8114 C C . TRP B 1 322 ? 14.141 -4.562 3.113 1 98.06 322 TRP B C 1
ATOM 8116 O O . TRP B 1 322 ? 14.25 -3.613 3.893 1 98.06 322 TRP B O 1
ATOM 8126 N N . VAL B 1 323 ? 14.633 -4.516 1.876 1 97.69 323 VAL B N 1
ATOM 8127 C CA . VAL B 1 323 ? 15.32 -3.344 1.344 1 97.69 323 VAL B CA 1
ATOM 8128 C C . VAL B 1 323 ? 14.352 -2.164 1.273 1 97.69 323 VAL B C 1
ATOM 8130 O O . VAL B 1 323 ? 14.672 -1.067 1.743 1 97.69 323 VAL B O 1
ATOM 8133 N N . VAL B 1 324 ? 13.195 -2.385 0.745 1 97.94 324 VAL B N 1
ATOM 8134 C CA . VAL B 1 324 ? 12.203 -1.326 0.601 1 97.94 324 VAL B CA 1
ATOM 8135 C C . VAL B 1 324 ? 11.781 -0.825 1.979 1 97.94 324 VAL B C 1
ATOM 8137 O O . VAL B 1 324 ? 11.648 0.382 2.195 1 97.94 324 VAL B O 1
ATOM 8140 N N . LEU B 1 325 ? 11.625 -1.757 2.914 1 97.06 325 LEU B N 1
ATOM 8141 C CA . LEU B 1 325 ? 11.25 -1.397 4.277 1 97.06 325 LEU B CA 1
ATOM 8142 C C . LEU B 1 325 ? 12.281 -0.469 4.898 1 97.06 325 LEU B C 1
ATOM 8144 O O . LEU B 1 325 ? 11.938 0.568 5.465 1 97.06 325 LEU B O 1
ATOM 8148 N N . GLY B 1 326 ? 13.5 -0.847 4.773 1 94.81 326 GLY B N 1
ATOM 8149 C CA . GLY B 1 326 ? 14.57 -0.021 5.305 1 94.81 326 GLY B CA 1
ATOM 8150 C C . GLY B 1 326 ? 14.633 1.359 4.68 1 94.81 326 GLY B C 1
ATOM 8151 O O . GLY B 1 326 ? 14.805 2.359 5.379 1 94.81 326 GLY B O 1
ATOM 8152 N N . HIS B 1 327 ? 14.414 1.425 3.398 1 96 327 HIS B N 1
ATOM 8153 C CA . HIS B 1 327 ? 14.516 2.699 2.695 1 96 327 HIS B CA 1
ATOM 8154 C C . HIS B 1 327 ? 13.32 3.594 2.998 1 96 327 HIS B C 1
ATOM 8156 O O . HIS B 1 327 ? 13.461 4.816 3.068 1 96 327 HIS B O 1
ATOM 8162 N N . VAL B 1 328 ? 12.164 3.033 3.172 1 95.38 328 VAL B N 1
ATOM 8163 C CA . VAL B 1 328 ? 11 3.83 3.541 1 95.38 328 VAL B CA 1
ATOM 8164 C C . VAL B 1 328 ? 11.242 4.5 4.891 1 95.38 328 VAL B C 1
ATOM 8166 O O . VAL B 1 328 ? 11.023 5.703 5.043 1 95.38 328 VAL B O 1
ATOM 8169 N N . PHE B 1 329 ? 11.766 3.732 5.832 1 90.44 329 PHE B N 1
ATOM 8170 C CA . PHE B 1 329 ? 12.031 4.285 7.156 1 90.44 329 PHE B CA 1
ATOM 8171 C C . PHE B 1 329 ? 13.148 5.316 7.098 1 90.44 329 PHE B C 1
ATOM 8173 O O . PHE B 1 329 ? 13.047 6.383 7.707 1 90.44 329 PHE B O 1
ATOM 8180 N N . ALA B 1 330 ? 14.172 5.039 6.352 1 88.81 330 ALA B N 1
ATOM 8181 C CA . ALA B 1 330 ? 15.305 5.949 6.246 1 88.81 330 ALA B CA 1
ATOM 8182 C C . ALA B 1 330 ? 14.883 7.27 5.605 1 88.81 330 ALA B C 1
ATOM 8184 O O . ALA B 1 330 ? 15.281 8.344 6.07 1 88.81 330 ALA B O 1
ATOM 8185 N N . PHE B 1 331 ? 14.086 7.164 4.629 1 89.75 331 PHE B N 1
ATOM 8186 C CA . PHE B 1 331 ? 13.688 8.375 3.914 1 89.75 331 PHE B CA 1
ATOM 8187 C C . PHE B 1 331 ? 12.664 9.164 4.715 1 89.75 331 PHE B C 1
ATOM 8189 O O . PHE B 1 331 ? 12.641 10.398 4.652 1 89.75 331 PHE B O 1
ATOM 8196 N N . LEU B 1 332 ? 11.844 8.508 5.453 1 87.25 332 LEU B N 1
ATOM 8197 C CA . LEU B 1 332 ? 10.93 9.219 6.336 1 87.25 332 LEU B CA 1
ATOM 8198 C C . LEU B 1 332 ? 11.695 9.969 7.422 1 87.25 332 LEU B C 1
ATOM 8200 O O . LEU B 1 332 ? 11.32 11.086 7.789 1 87.25 332 LEU B O 1
ATOM 8204 N N . ALA B 1 333 ? 12.742 9.422 7.836 1 79 333 ALA B N 1
ATOM 8205 C CA . ALA B 1 333 ? 13.523 10 8.922 1 79 333 ALA B CA 1
ATOM 8206 C C . ALA B 1 333 ? 14.383 11.156 8.422 1 79 333 ALA B C 1
ATOM 8208 O O . ALA B 1 333 ? 14.68 12.086 9.172 1 79 333 ALA B O 1
ATOM 8209 N N . THR B 1 334 ? 14.664 11.172 7.094 1 74.69 334 THR B N 1
ATOM 8210 C CA . THR B 1 334 ? 15.672 12.125 6.641 1 74.69 334 THR B CA 1
ATOM 8211 C C . THR B 1 334 ? 15.062 13.125 5.664 1 74.69 334 THR B C 1
ATOM 8213 O O . THR B 1 334 ? 15.711 14.102 5.285 1 74.69 334 THR B O 1
ATOM 8216 N N . ASN B 1 335 ? 13.805 12.93 5.223 1 71.56 335 ASN B N 1
ATOM 8217 C CA . ASN B 1 335 ? 13.25 13.781 4.176 1 71.56 335 ASN B CA 1
ATOM 8218 C C . ASN B 1 335 ? 12.852 15.148 4.715 1 71.56 335 ASN B C 1
ATOM 8220 O O . ASN B 1 335 ? 12.586 16.078 3.939 1 71.56 335 ASN B O 1
ATOM 8224 N N . GLY B 1 336 ? 12.836 15.367 5.945 1 70.44 336 GLY B N 1
ATOM 8225 C CA . GLY B 1 336 ? 12.523 16.656 6.527 1 70.44 336 GLY B CA 1
ATOM 8226 C C . GLY B 1 336 ? 11.039 16.922 6.641 1 70.44 336 GLY B C 1
ATOM 8227 O O . GLY B 1 336 ? 10.625 18.016 7.027 1 70.44 336 GLY B O 1
ATOM 8228 N N . LEU B 1 337 ? 10.234 15.945 6.324 1 79.19 337 LEU B N 1
ATOM 8229 C CA . LEU B 1 337 ? 8.789 16.141 6.309 1 79.19 337 LEU B CA 1
ATOM 8230 C C . LEU B 1 337 ? 8.172 15.688 7.629 1 79.19 337 LEU B C 1
ATOM 8232 O O . LEU B 1 337 ? 7.043 16.078 7.953 1 79.19 337 LEU B O 1
ATOM 8236 N N . VAL B 1 338 ? 8.922 14.992 8.391 1 83.25 338 VAL B N 1
ATOM 8237 C CA . VAL B 1 338 ? 8.336 14.383 9.586 1 83.25 338 VAL B CA 1
ATOM 8238 C C . VAL B 1 338 ? 8.227 15.43 10.695 1 83.25 338 VAL B C 1
ATOM 8240 O O . VAL B 1 338 ? 9.211 16.094 11.023 1 83.25 338 VAL B O 1
ATOM 8243 N N . SER B 1 339 ? 7.059 15.547 11.242 1 84 339 SER B N 1
ATOM 8244 C CA . SER B 1 339 ? 6.727 16.609 12.188 1 84 339 SER B CA 1
ATOM 8245 C C . SER B 1 339 ? 7.086 16.203 13.617 1 84 339 SER B C 1
ATOM 8247 O O . SER B 1 339 ? 7.148 17.062 14.508 1 84 339 SER B O 1
ATOM 8249 N N . ASN B 1 340 ? 7.293 14.953 13.906 1 85.19 340 ASN B N 1
ATOM 8250 C CA . ASN B 1 340 ? 7.617 14.508 15.25 1 85.19 340 ASN B CA 1
ATOM 8251 C C . ASN B 1 340 ? 8.984 13.828 15.305 1 85.19 340 ASN B C 1
ATOM 8253 O O . ASN B 1 340 ? 9.102 12.711 15.812 1 85.19 340 ASN B O 1
ATOM 8257 N N . LEU B 1 341 ? 9.938 14.539 14.969 1 76.62 341 LEU B N 1
ATOM 8258 C CA . LEU B 1 341 ? 11.305 14.039 14.898 1 76.62 341 LEU B CA 1
ATOM 8259 C C . LEU B 1 341 ? 11.797 13.586 16.266 1 76.62 341 LEU B C 1
ATOM 8261 O O . LEU B 1 341 ? 12.688 12.75 16.375 1 76.62 341 LEU B O 1
ATOM 8265 N N . GLY B 1 342 ? 11.141 14.117 17.281 1 74.44 342 GLY B N 1
ATOM 8266 C CA . GLY B 1 342 ? 11.547 13.797 18.641 1 74.44 342 GLY B CA 1
ATOM 8267 C C . GLY B 1 342 ? 11.352 12.336 19 1 74.44 342 GLY B C 1
ATOM 8268 O O . GLY B 1 342 ? 12.031 11.805 19.875 1 74.44 342 GLY B O 1
ATOM 8269 N N . ILE B 1 343 ? 10.492 11.656 18.281 1 78.88 343 ILE B N 1
ATOM 8270 C CA . ILE B 1 343 ? 10.156 10.281 18.609 1 78.88 343 ILE B CA 1
ATOM 8271 C C . ILE B 1 343 ? 11.203 9.336 18.016 1 78.88 343 ILE B C 1
ATOM 8273 O O . ILE B 1 343 ? 11.258 8.156 18.375 1 78.88 343 ILE B O 1
ATOM 8277 N N . LEU B 1 344 ? 12.047 9.852 17.125 1 78.62 344 LEU B N 1
ATOM 8278 C CA . LEU B 1 344 ? 13.008 9.016 16.406 1 78.62 344 LEU B CA 1
ATOM 8279 C C . LEU B 1 344 ? 13.961 8.328 17.375 1 78.62 344 LEU B C 1
ATOM 8281 O O . LEU B 1 344 ? 14.273 7.148 17.219 1 78.62 344 LEU B O 1
ATOM 8285 N N . ARG B 1 345 ? 14.391 9.055 18.422 1 78.38 345 ARG B N 1
ATOM 8286 C CA . ARG B 1 345 ? 15.273 8.461 19.422 1 78.38 345 ARG B CA 1
ATOM 8287 C C . ARG B 1 345 ? 14.602 7.289 20.125 1 78.38 345 ARG B C 1
ATOM 8289 O O . ARG B 1 345 ? 15.211 6.234 20.312 1 78.38 345 ARG B O 1
ATOM 8296 N N . ASN B 1 346 ? 13.383 7.504 20.422 1 84.06 346 ASN B N 1
ATOM 8297 C CA . ASN B 1 346 ? 12.633 6.449 21.094 1 84.06 346 ASN B CA 1
ATOM 8298 C C . ASN B 1 346 ? 12.445 5.234 20.188 1 84.06 346 ASN B C 1
ATOM 8300 O O . ASN B 1 346 ? 12.5 4.094 20.656 1 84.06 346 ASN B O 1
ATOM 8304 N N . ILE B 1 347 ? 12.305 5.473 18.984 1 86.69 347 ILE B N 1
ATOM 8305 C CA . ILE B 1 347 ? 12.102 4.406 18.016 1 86.69 347 ILE B CA 1
ATOM 8306 C C . ILE B 1 347 ? 13.383 3.592 17.859 1 86.69 347 ILE B C 1
ATOM 8308 O O . ILE B 1 347 ? 13.344 2.359 17.828 1 86.69 347 ILE B O 1
ATOM 8312 N N . LEU B 1 348 ? 14.484 4.281 17.828 1 84.31 348 LEU B N 1
ATOM 8313 C CA . LEU B 1 348 ? 15.781 3.639 17.625 1 84.31 348 LEU B CA 1
ATOM 8314 C C . LEU B 1 348 ? 16.141 2.766 18.828 1 84.31 348 LEU B C 1
ATOM 8316 O O . LEU B 1 348 ? 16.891 1.801 18.688 1 84.31 348 LEU B O 1
ATOM 8320 N N . GLN B 1 349 ? 15.57 3.061 19.953 1 89.25 349 GLN B N 1
ATOM 8321 C CA . GLN B 1 349 ? 15.891 2.354 21.188 1 89.25 349 GLN B CA 1
ATOM 8322 C C . GLN B 1 349 ? 15.062 1.08 21.328 1 89.25 349 GLN B C 1
ATOM 8324 O O . GLN B 1 349 ? 15.359 0.229 22.156 1 89.25 349 GLN B O 1
ATOM 8329 N N . ARG B 1 350 ? 14.133 0.98 20.484 1 90.56 350 ARG B N 1
ATOM 8330 C CA . ARG B 1 350 ? 13.273 -0.197 20.547 1 90.56 350 ARG B CA 1
ATOM 8331 C C . ARG B 1 350 ? 14 -1.435 20.031 1 90.56 350 ARG B C 1
ATOM 8333 O O . ARG B 1 350 ? 14.664 -1.382 18.984 1 90.56 350 ARG B O 1
ATOM 8340 N N . PHE B 1 351 ? 13.844 -2.533 20.688 1 92.69 351 PHE B N 1
ATOM 8341 C CA . PHE B 1 351 ? 14.469 -3.797 20.297 1 92.69 351 PHE B CA 1
ATOM 8342 C C . PHE B 1 351 ? 13.984 -4.25 18.938 1 92.69 351 PHE B C 1
ATOM 8344 O O . PHE B 1 351 ? 14.773 -4.707 18.109 1 92.69 351 PHE B O 1
ATOM 8351 N N . THR B 1 352 ? 12.695 -4.035 18.672 1 91 352 THR B N 1
ATOM 8352 C CA . THR B 1 352 ? 12.102 -4.5 17.438 1 91 352 THR B CA 1
ATOM 8353 C C . THR B 1 352 ? 12.609 -3.682 16.25 1 91 352 THR B C 1
ATOM 8355 O O . THR B 1 352 ? 12.578 -4.148 15.102 1 91 352 THR B O 1
ATOM 8358 N N . PHE B 1 353 ? 13.062 -2.494 16.516 1 91.81 353 PHE B N 1
ATOM 8359 C CA . PHE B 1 353 ? 13.5 -1.616 15.43 1 91.81 353 PHE B CA 1
ATOM 8360 C C . PHE B 1 353 ? 14.844 -2.062 14.883 1 91.81 353 PHE B C 1
ATOM 8362 O O . PHE B 1 353 ? 15.266 -1.618 13.812 1 91.81 353 PHE B O 1
ATOM 8369 N N . GLN B 1 354 ? 15.492 -3.004 15.586 1 92.31 354 GLN B N 1
ATOM 8370 C CA . GLN B 1 354 ? 16.75 -3.553 15.109 1 92.31 354 GLN B CA 1
ATOM 8371 C C . GLN B 1 354 ? 16.578 -4.254 13.766 1 92.31 354 GLN B C 1
ATOM 8373 O O . GLN B 1 354 ? 17.484 -4.258 12.93 1 92.31 354 GLN B O 1
ATOM 8378 N N . VAL B 1 355 ? 15.422 -4.77 13.57 1 93.69 355 VAL B N 1
ATOM 8379 C CA . VAL B 1 355 ? 15.141 -5.473 12.32 1 93.69 355 VAL B CA 1
ATOM 8380 C C . VAL B 1 355 ? 15.141 -4.484 11.156 1 93.69 355 VAL B C 1
ATOM 8382 O O . VAL B 1 355 ? 15.594 -4.812 10.062 1 93.69 355 VAL B O 1
ATOM 8385 N N . ILE B 1 356 ? 14.688 -3.326 11.414 1 92.44 356 ILE B N 1
ATOM 8386 C CA . ILE B 1 356 ? 14.641 -2.301 10.383 1 92.44 356 ILE B CA 1
ATOM 8387 C C . ILE B 1 356 ? 16.031 -1.717 10.164 1 92.44 356 ILE B C 1
ATOM 8389 O O . ILE B 1 356 ? 16.469 -1.533 9.031 1 92.44 356 ILE B O 1
ATOM 8393 N N . LEU B 1 357 ? 16.703 -1.526 11.25 1 89.56 357 LEU B N 1
ATOM 8394 C CA . LEU B 1 357 ? 18.047 -0.979 11.18 1 89.56 357 LEU B CA 1
ATOM 8395 C C . LEU B 1 357 ? 18.984 -1.936 10.438 1 89.56 357 LEU B C 1
ATOM 8397 O O . LEU B 1 357 ? 19.906 -1.498 9.742 1 89.56 357 LEU B O 1
ATOM 8401 N N . SER B 1 358 ? 18.703 -3.17 10.594 1 93.31 358 SER B N 1
ATOM 8402 C CA . SER B 1 358 ? 19.562 -4.195 10.016 1 93.31 358 SER B CA 1
ATOM 8403 C C . SER B 1 358 ? 19.125 -4.555 8.602 1 93.31 358 SER B C 1
ATOM 8405 O O . SER B 1 358 ? 19.516 -5.598 8.07 1 93.31 358 SER B O 1
ATOM 8407 N N . GLY B 1 359 ? 18.344 -3.742 8.016 1 92.75 359 GLY B N 1
ATOM 8408 C CA . GLY B 1 359 ? 17.906 -3.963 6.645 1 92.75 359 GLY B CA 1
ATOM 8409 C C . GLY B 1 359 ? 19.047 -3.984 5.648 1 92.75 359 GLY B C 1
ATOM 8410 O O . GLY B 1 359 ? 18.891 -4.492 4.535 1 92.75 359 GLY B O 1
ATOM 8411 N N . VAL B 1 360 ? 20.219 -3.564 6.02 1 92.5 360 VAL B N 1
ATOM 8412 C CA . VAL B 1 360 ? 21.391 -3.486 5.164 1 92.5 360 VAL B CA 1
ATOM 8413 C C . VAL B 1 360 ? 21.844 -4.891 4.773 1 92.5 360 VAL B C 1
ATOM 8415 O O . VAL B 1 360 ? 22.469 -5.082 3.729 1 92.5 360 VAL B O 1
ATOM 8418 N N . PHE B 1 361 ? 21.5 -5.887 5.574 1 96.5 361 PHE B N 1
ATOM 8419 C CA . PHE B 1 361 ? 21.922 -7.254 5.297 1 96.5 361 PHE B CA 1
ATOM 8420 C C . PHE B 1 361 ? 21.141 -7.836 4.121 1 96.5 361 PHE B C 1
ATOM 8422 O O . PHE B 1 361 ? 21.531 -8.852 3.551 1 96.5 361 PHE B O 1
ATOM 8429 N N . ALA B 1 362 ? 20.047 -7.211 3.791 1 97 362 ALA B N 1
ATOM 8430 C CA . ALA B 1 362 ? 19.281 -7.66 2.625 1 97 362 ALA B CA 1
ATOM 8431 C C . ALA B 1 362 ? 20.125 -7.559 1.355 1 97 362 ALA B C 1
ATOM 8433 O O . ALA B 1 362 ? 20.031 -8.406 0.468 1 97 362 ALA B O 1
ATOM 8434 N N . VAL B 1 363 ? 20.938 -6.551 1.249 1 96.81 363 VAL B N 1
ATOM 8435 C CA . VAL B 1 363 ? 21.812 -6.371 0.097 1 96.81 363 VAL B CA 1
ATOM 8436 C C . VAL B 1 363 ? 22.844 -7.496 0.049 1 96.81 363 VAL B C 1
ATOM 8438 O O . VAL B 1 363 ? 23.172 -8 -1.027 1 96.81 363 VAL B O 1
ATOM 8441 N N . ASP B 1 364 ? 23.312 -7.883 1.192 1 98.19 364 ASP B N 1
ATOM 8442 C CA . ASP B 1 364 ? 24.281 -8.969 1.276 1 98.19 364 ASP B CA 1
ATOM 8443 C C . ASP B 1 364 ? 23.672 -10.297 0.824 1 98.19 364 ASP B C 1
ATOM 8445 O O . ASP B 1 364 ? 24.359 -11.148 0.273 1 98.19 364 ASP B O 1
ATOM 8449 N N . THR B 1 365 ? 22.391 -10.422 1.068 1 98.62 365 THR B N 1
ATOM 8450 C CA . THR B 1 365 ? 21.688 -11.602 0.55 1 98.62 365 THR B CA 1
ATOM 8451 C C . THR B 1 365 ? 21.781 -11.656 -0.972 1 98.62 365 THR B C 1
ATOM 8453 O O . THR B 1 365 ? 22 -12.727 -1.549 1 98.62 365 THR B O 1
ATOM 8456 N N . PHE B 1 366 ? 21.672 -10.547 -1.602 1 98.44 366 PHE B N 1
ATOM 8457 C CA . PHE B 1 366 ? 21.703 -10.516 -3.059 1 98.44 366 PHE B CA 1
ATOM 8458 C C . PHE B 1 366 ? 23.109 -10.797 -3.566 1 98.44 366 PHE B C 1
ATOM 8460 O O . PHE B 1 366 ? 23.281 -11.445 -4.602 1 98.44 366 PHE B O 1
ATOM 8467 N N . PHE B 1 367 ? 24.172 -10.312 -2.861 1 98.62 367 PHE B N 1
ATOM 8468 C CA . PHE B 1 367 ? 25.547 -10.672 -3.215 1 98.62 367 PHE B CA 1
ATOM 8469 C C . PHE B 1 367 ? 25.75 -12.18 -3.105 1 98.62 367 PHE B C 1
ATOM 8471 O O . PHE B 1 367 ? 26.344 -12.797 -3.996 1 98.62 367 PHE B O 1
ATOM 8478 N N . PHE B 1 368 ? 25.234 -12.695 -2 1 98.69 368 PHE B N 1
ATOM 8479 C CA . PHE B 1 368 ? 25.328 -14.125 -1.746 1 98.69 368 PHE B CA 1
ATOM 8480 C C . PHE B 1 368 ? 24.656 -14.922 -2.867 1 98.69 368 PHE B C 1
ATOM 8482 O O . PHE B 1 368 ? 25.25 -15.875 -3.387 1 98.69 368 PHE B O 1
ATOM 8489 N N . LEU B 1 369 ? 23.469 -14.516 -3.281 1 98.44 369 LEU B N 1
ATOM 8490 C CA . LEU B 1 369 ? 22.719 -15.219 -4.316 1 98.44 369 LEU B CA 1
ATOM 8491 C C . LEU B 1 369 ? 23.406 -15.094 -5.668 1 98.44 369 LEU B C 1
ATOM 8493 O O . LEU B 1 369 ? 23.406 -16.047 -6.461 1 98.44 369 LEU B O 1
ATOM 8497 N N . SER B 1 370 ? 23.953 -13.938 -5.949 1 98 370 SER B N 1
ATOM 8498 C CA . SER B 1 370 ? 24.688 -13.734 -7.191 1 98 370 SER B CA 1
ATOM 8499 C C . SER B 1 370 ? 25.891 -14.672 -7.281 1 98 370 SER B C 1
ATOM 8501 O O . SER B 1 370 ? 26.109 -15.297 -8.32 1 98 370 SER B O 1
ATOM 8503 N N . GLY B 1 371 ? 26.641 -14.781 -6.199 1 98.25 371 GLY B N 1
ATOM 8504 C CA . GLY B 1 371 ? 27.766 -15.703 -6.172 1 98.25 371 GLY B CA 1
ATOM 8505 C C . GLY B 1 371 ? 27.359 -17.156 -6.336 1 98.25 371 GLY B C 1
ATOM 8506 O O . GLY B 1 371 ? 28 -17.906 -7.074 1 98.25 371 GLY B O 1
ATOM 8507 N N . LEU B 1 372 ? 26.297 -17.469 -5.688 1 98 372 LEU B N 1
ATOM 8508 C CA . LEU B 1 372 ? 25.781 -18.844 -5.734 1 98 372 LEU B CA 1
ATOM 8509 C C . LEU B 1 372 ? 25.391 -19.219 -7.16 1 98 372 LEU B C 1
ATOM 8511 O O . LEU B 1 372 ? 25.797 -20.266 -7.656 1 98 372 LEU B O 1
ATOM 8515 N N . LEU B 1 373 ? 24.672 -18.375 -7.812 1 95.69 373 LEU B N 1
ATOM 8516 C CA . LEU B 1 373 ? 24.125 -18.672 -9.133 1 95.69 373 LEU B CA 1
ATOM 8517 C C . LEU B 1 373 ? 25.234 -18.688 -10.188 1 95.69 373 LEU B C 1
ATOM 8519 O O . LEU B 1 373 ? 25.234 -19.547 -11.078 1 95.69 373 LEU B O 1
ATOM 8523 N N . VAL B 1 374 ? 26.156 -17.75 -10.062 1 96.19 374 VAL B N 1
ATOM 8524 C CA . VAL B 1 374 ? 27.25 -17.703 -11.031 1 96.19 374 VAL B CA 1
ATOM 8525 C C . VAL B 1 374 ? 28.078 -18.984 -10.938 1 96.19 374 VAL B C 1
ATOM 8527 O O . VAL B 1 374 ? 28.406 -19.594 -11.961 1 96.19 374 VAL B O 1
ATOM 8530 N N . ALA B 1 375 ? 28.359 -19.375 -9.734 1 95.69 375 ALA B N 1
ATOM 8531 C CA . ALA B 1 375 ? 29.156 -20.578 -9.539 1 95.69 375 ALA B CA 1
ATOM 8532 C C . ALA B 1 375 ? 28.391 -21.828 -9.969 1 95.69 375 ALA B C 1
ATOM 8534 O O . ALA B 1 375 ? 28.891 -22.641 -10.758 1 95.69 375 ALA B O 1
ATOM 8535 N N . TYR B 1 376 ? 27.219 -21.953 -9.547 1 93.38 376 TYR B N 1
ATOM 8536 C CA . TYR B 1 376 ? 26.391 -23.125 -9.828 1 93.38 376 TYR B CA 1
ATOM 8537 C C . TYR B 1 376 ? 26.203 -23.312 -11.328 1 93.38 376 TYR B C 1
ATOM 8539 O O . TYR B 1 376 ? 26.406 -24.406 -11.859 1 93.38 376 TYR B O 1
ATOM 8547 N N . LEU B 1 377 ? 25.906 -22.281 -12.039 1 90.31 377 LEU B N 1
ATOM 8548 C CA . LEU B 1 377 ? 25.609 -22.344 -13.469 1 90.31 377 LEU B CA 1
ATOM 8549 C C . LEU B 1 377 ? 26.906 -22.469 -14.281 1 90.31 377 LEU B C 1
ATOM 8551 O O . LEU B 1 377 ? 26.938 -23.188 -15.289 1 90.31 377 LEU B O 1
ATOM 8555 N N . SER B 1 378 ? 27.938 -21.812 -13.883 1 93 378 SER B N 1
ATOM 8556 C CA . SER B 1 378 ? 29.188 -21.859 -14.617 1 93 378 SER B CA 1
ATOM 8557 C C . SER B 1 378 ? 29.844 -23.219 -14.5 1 93 378 SER B C 1
ATOM 8559 O O . SER B 1 378 ? 30.438 -23.719 -15.461 1 93 378 SER B O 1
ATOM 8561 N N . PHE B 1 379 ? 29.781 -23.797 -13.375 1 91.5 379 PHE B N 1
ATOM 8562 C CA . PHE B 1 379 ? 30.375 -25.125 -13.211 1 91.5 379 PHE B CA 1
ATOM 8563 C C . PHE B 1 379 ? 29.625 -26.156 -14.047 1 91.5 379 PHE B C 1
ATOM 8565 O O . PHE B 1 379 ? 30.234 -27.062 -14.609 1 91.5 379 PHE B O 1
ATOM 8572 N N . ARG B 1 380 ? 28.375 -25.969 -14.078 1 86.88 380 ARG B N 1
ATOM 8573 C CA . ARG B 1 380 ? 27.594 -26.828 -14.945 1 86.88 380 ARG B CA 1
ATOM 8574 C C . ARG B 1 380 ? 28 -26.672 -16.406 1 86.88 380 ARG B C 1
ATOM 8576 O O . ARG B 1 380 ? 28.109 -27.656 -17.141 1 86.88 380 ARG B O 1
ATOM 8583 N N . GLN B 1 381 ? 28.266 -25.453 -16.766 1 87.62 381 GLN B N 1
ATOM 8584 C CA . GLN B 1 381 ? 28.656 -25.156 -18.141 1 87.62 381 GLN B CA 1
ATOM 8585 C C . GLN B 1 381 ? 30.062 -25.656 -18.438 1 87.62 381 GLN B C 1
ATOM 8587 O O . GLN B 1 381 ? 30.328 -26.219 -19.5 1 87.62 381 GLN B O 1
ATOM 8592 N N . VAL B 1 382 ? 30.938 -25.453 -17.578 1 88.75 382 VAL B N 1
ATOM 8593 C CA . VAL B 1 382 ? 32.344 -25.859 -17.75 1 88.75 382 VAL B CA 1
ATOM 8594 C C . VAL B 1 382 ? 32.406 -27.375 -17.828 1 88.75 382 VAL B C 1
ATOM 8596 O O . VAL B 1 382 ? 33.25 -27.922 -18.578 1 88.75 382 VAL B O 1
ATOM 8599 N N . ASP B 1 383 ? 31.609 -27.984 -17.062 1 84.38 383 ASP B N 1
ATOM 8600 C CA . ASP B 1 383 ? 31.562 -29.438 -17.109 1 84.38 383 ASP B CA 1
ATOM 8601 C C . ASP B 1 383 ? 31.078 -29.922 -18.469 1 84.38 383 ASP B C 1
ATOM 8603 O O . ASP B 1 383 ? 31.609 -30.906 -19 1 84.38 383 ASP B O 1
ATOM 8607 N N . LYS B 1 384 ? 30.156 -29.234 -18.969 1 84.12 384 LYS B N 1
ATOM 8608 C CA . LYS B 1 384 ? 29.609 -29.609 -20.266 1 84.12 384 LYS B CA 1
ATOM 8609 C C . LYS B 1 384 ? 30.609 -29.344 -21.391 1 84.12 384 LYS B C 1
ATOM 8611 O O . LYS B 1 384 ? 30.641 -30.062 -22.391 1 84.12 384 LYS B O 1
ATOM 8616 N N . THR B 1 385 ? 31.453 -28.312 -21.281 1 87.25 385 THR B N 1
ATOM 8617 C CA . THR B 1 385 ? 32.375 -27.906 -22.328 1 87.25 385 THR B CA 1
ATOM 8618 C C . THR B 1 385 ? 33.781 -28.406 -22.047 1 87.25 385 THR B C 1
ATOM 8620 O O . THR B 1 385 ? 34.75 -27.984 -22.688 1 87.25 385 THR B O 1
ATOM 8623 N N . LYS B 1 386 ? 33.938 -29.219 -21.219 1 84.12 386 LYS B N 1
ATOM 8624 C CA . LYS B 1 386 ? 35.219 -29.844 -20.859 1 84.12 386 LYS B CA 1
ATOM 8625 C C . LYS B 1 386 ? 36.25 -28.781 -20.469 1 84.12 386 LYS B C 1
ATOM 8627 O O . LYS B 1 386 ? 37.375 -28.797 -20.969 1 84.12 386 LYS B O 1
ATOM 8632 N N . GLY B 1 387 ? 35.719 -27.797 -19.812 1 79.69 387 GLY B N 1
ATOM 8633 C CA . GLY B 1 387 ? 36.656 -26.844 -19.203 1 79.69 387 GLY B CA 1
ATOM 8634 C C . GLY B 1 387 ? 36.75 -25.531 -19.953 1 79.69 387 GLY B C 1
ATOM 8635 O O . GLY B 1 387 ? 37.469 -24.625 -19.531 1 79.69 387 GLY B O 1
ATOM 8636 N N . SER B 1 388 ? 36.094 -25.391 -21.031 1 84.56 388 SER B N 1
ATOM 8637 C CA . SER B 1 388 ? 36.188 -24.156 -21.812 1 84.56 388 SER B CA 1
ATOM 8638 C C . SER B 1 388 ? 35.094 -23.188 -21.438 1 84.56 388 SER B C 1
ATOM 8640 O O . SER B 1 388 ? 33.938 -23.578 -21.281 1 84.56 388 SER B O 1
ATOM 8642 N N . LEU B 1 389 ? 35.5 -22.031 -21.016 1 85.5 389 LEU B N 1
ATOM 8643 C CA . LEU B 1 389 ? 34.594 -20.938 -20.75 1 85.5 389 LEU B CA 1
ATOM 8644 C C . LEU B 1 389 ? 34.875 -19.75 -21.656 1 85.5 389 LEU B C 1
ATOM 8646 O O . LEU B 1 389 ? 36 -19.203 -21.625 1 85.5 389 LEU B O 1
ATOM 8650 N N . ASN B 1 390 ? 34 -19.422 -22.609 1 88.62 390 ASN B N 1
ATOM 8651 C CA . ASN B 1 390 ? 34.156 -18.219 -23.422 1 88.62 390 ASN B CA 1
ATOM 8652 C C . ASN B 1 390 ? 33.938 -16.969 -22.594 1 88.62 390 ASN B C 1
ATOM 8654 O O . ASN B 1 390 ? 32.812 -16.578 -22.312 1 88.62 390 ASN B O 1
ATOM 8658 N N . LEU B 1 391 ? 35 -16.328 -22.25 1 91.56 391 LEU B N 1
ATOM 8659 C CA . LEU B 1 391 ? 35 -15.188 -21.344 1 91.56 391 LEU B CA 1
ATOM 8660 C C . LEU B 1 391 ? 34.219 -14.031 -21.953 1 91.56 391 LEU B C 1
ATOM 8662 O O . LEU B 1 391 ? 33.531 -13.297 -21.234 1 91.56 391 LEU B O 1
ATOM 8666 N N . PHE B 1 392 ? 34.312 -13.812 -23.188 1 92.19 392 PHE B N 1
ATOM 8667 C CA . PHE B 1 392 ? 33.594 -12.719 -23.828 1 92.19 392 PHE B CA 1
ATOM 8668 C C . PHE B 1 392 ? 32.094 -12.914 -23.703 1 92.19 392 PHE B C 1
ATOM 8670 O O . PHE B 1 392 ? 31.391 -11.984 -23.328 1 92.19 392 PHE B O 1
ATOM 8677 N N . LYS B 1 393 ? 31.656 -14.047 -24.047 1 89.81 393 LYS B N 1
ATOM 8678 C CA . LYS B 1 393 ? 30.219 -14.328 -23.953 1 89.81 393 LYS B CA 1
ATOM 8679 C C . LYS B 1 393 ? 29.75 -14.273 -22.5 1 89.81 393 LYS B C 1
ATOM 8681 O O . LYS B 1 393 ? 28.641 -13.828 -22.219 1 89.81 393 LYS B O 1
ATOM 8686 N N . PHE B 1 394 ? 30.719 -14.75 -21.688 1 92.81 394 PHE B N 1
ATOM 8687 C CA . PHE B 1 394 ? 30.422 -14.75 -20.266 1 92.81 394 PHE B CA 1
ATOM 8688 C C . PHE B 1 394 ? 30.188 -13.328 -19.766 1 92.81 394 PHE B C 1
ATOM 8690 O O . PHE B 1 394 ? 29.156 -13.055 -19.141 1 92.81 394 PHE B O 1
ATOM 8697 N N . TYR B 1 395 ? 31.047 -12.391 -20.047 1 95.31 395 TYR B N 1
ATOM 8698 C CA . TYR B 1 395 ? 30.953 -11.016 -19.594 1 95.31 395 TYR B CA 1
ATOM 8699 C C . TYR B 1 395 ? 29.859 -10.258 -20.344 1 95.31 395 TYR B C 1
ATOM 8701 O O . TYR B 1 395 ? 29.141 -9.445 -19.75 1 95.31 395 TYR B O 1
ATOM 8709 N N . PHE B 1 396 ? 29.688 -10.539 -21.547 1 94.31 396 PHE B N 1
ATOM 8710 C CA . PHE B 1 396 ? 28.703 -9.844 -22.359 1 94.31 396 PHE B CA 1
ATOM 8711 C C . PHE B 1 396 ? 27.281 -10.18 -21.906 1 94.31 396 PHE B C 1
ATOM 8713 O O . PHE B 1 396 ? 26.406 -9.305 -21.859 1 94.31 396 PHE B O 1
ATOM 8720 N N . HIS B 1 397 ? 27.047 -11.414 -21.641 1 92.12 397 HIS B N 1
ATOM 8721 C CA . HIS B 1 397 ? 25.734 -11.859 -21.203 1 92.12 397 HIS B CA 1
ATOM 8722 C C . HIS B 1 397 ? 25.281 -11.094 -19.969 1 92.12 397 HIS B C 1
ATOM 8724 O O . HIS B 1 397 ? 24.156 -10.578 -19.922 1 92.12 397 HIS B O 1
ATOM 8730 N N . ARG B 1 398 ? 26.125 -11.023 -19.047 1 93.69 398 ARG B N 1
ATOM 8731 C CA . ARG B 1 398 ? 25.781 -10.328 -17.812 1 93.69 398 ARG B CA 1
ATOM 8732 C C . ARG B 1 398 ? 25.578 -8.836 -18.062 1 93.69 398 ARG B C 1
ATOM 8734 O O . ARG B 1 398 ? 24.641 -8.242 -17.547 1 93.69 398 ARG B O 1
ATOM 8741 N N . PHE B 1 399 ? 26.516 -8.25 -18.812 1 96.19 399 PHE B N 1
ATOM 8742 C CA . PHE B 1 399 ? 26.438 -6.832 -19.125 1 96.19 399 PHE B CA 1
ATOM 8743 C C . PHE B 1 399 ? 25.141 -6.5 -19.844 1 96.19 399 PHE B C 1
ATOM 8745 O O . PHE B 1 399 ? 24.469 -5.535 -19.5 1 96.19 399 PHE B O 1
ATOM 8752 N N . TRP B 1 400 ? 24.781 -7.344 -20.766 1 95.69 400 TRP B N 1
ATOM 8753 C CA . TRP B 1 400 ? 23.594 -7.117 -21.594 1 95.69 400 TRP B CA 1
ATOM 8754 C C . TRP B 1 400 ? 22.312 -7.348 -20.781 1 95.69 400 TRP B C 1
ATOM 8756 O O . TRP B 1 400 ? 21.312 -6.672 -20.984 1 95.69 400 TRP B O 1
ATOM 8766 N N . ARG B 1 401 ? 22.391 -8.234 -19.859 1 93.94 401 ARG B N 1
ATOM 8767 C CA . ARG B 1 401 ? 21.234 -8.578 -19.047 1 93.94 401 ARG B CA 1
ATOM 8768 C C . ARG B 1 401 ? 20.891 -7.449 -18.078 1 93.94 401 ARG B C 1
ATOM 8770 O O . ARG B 1 401 ? 19.719 -7.184 -17.812 1 93.94 401 ARG B O 1
ATOM 8777 N N . LEU B 1 402 ? 21.844 -6.684 -17.672 1 96.56 402 LEU B N 1
ATOM 8778 C CA . LEU B 1 402 ? 21.641 -5.73 -16.578 1 96.56 402 LEU B CA 1
ATOM 8779 C C . LEU B 1 402 ? 21.609 -4.301 -17.109 1 96.56 402 LEU B C 1
ATOM 8781 O O . LEU B 1 402 ? 20.781 -3.488 -16.688 1 96.56 402 LEU B O 1
ATOM 8785 N N . THR B 1 403 ? 22.422 -3.975 -18.062 1 97.94 403 THR B N 1
ATOM 8786 C CA . THR B 1 403 ? 22.812 -2.598 -18.344 1 97.94 403 THR B CA 1
ATOM 8787 C C . THR B 1 403 ? 21.688 -1.866 -19.094 1 97.94 403 THR B C 1
ATOM 8789 O O . THR B 1 403 ? 21.391 -0.71 -18.781 1 97.94 403 THR B O 1
ATOM 8792 N N . PRO B 1 404 ? 21.031 -2.496 -20.078 1 97.31 404 PRO B N 1
ATOM 8793 C CA . PRO B 1 404 ? 20.031 -1.731 -20.828 1 97.31 404 PRO B CA 1
ATOM 8794 C C . PRO B 1 404 ? 18.906 -1.201 -19.922 1 97.31 404 PRO B C 1
ATOM 8796 O O . PRO B 1 404 ? 18.578 -0.017 -20 1 97.31 404 PRO B O 1
ATOM 8799 N N . VAL B 1 405 ? 18.359 -2.016 -19.109 1 97.94 405 VAL B N 1
ATOM 8800 C CA . VAL B 1 405 ? 17.266 -1.586 -18.234 1 97.94 405 VAL B CA 1
ATOM 8801 C C . VAL B 1 405 ? 17.797 -0.612 -17.188 1 97.94 405 VAL B C 1
ATOM 8803 O O . VAL B 1 405 ? 17.125 0.35 -16.828 1 97.94 405 VAL B O 1
ATOM 8806 N N . TYR B 1 406 ? 19.047 -0.822 -16.734 1 98.06 406 TYR B N 1
ATOM 8807 C CA . TYR B 1 406 ? 19.719 0.064 -15.781 1 98.06 406 TYR B CA 1
ATOM 8808 C C . TYR B 1 406 ? 19.859 1.467 -16.359 1 98.06 406 TYR B C 1
ATOM 8810 O O . TYR B 1 406 ? 19.484 2.451 -15.719 1 98.06 406 TYR B O 1
ATOM 8818 N N . MET B 1 407 ? 20.281 1.548 -17.516 1 97.56 407 MET B N 1
ATOM 8819 C CA . MET B 1 407 ? 20.516 2.834 -18.156 1 97.56 407 MET B CA 1
ATOM 8820 C C . MET B 1 407 ? 19.188 3.512 -18.5 1 97.56 407 MET B C 1
ATOM 8822 O O . MET B 1 407 ? 19.078 4.738 -18.453 1 97.56 407 MET B O 1
ATOM 8826 N N . PHE B 1 408 ? 18.219 2.709 -18.859 1 97.44 408 PHE B N 1
ATOM 8827 C CA . PHE B 1 408 ? 16.906 3.279 -19.141 1 97.44 408 PHE B CA 1
ATOM 8828 C C . PHE B 1 408 ? 16.328 3.938 -17.891 1 97.44 408 PHE B C 1
ATOM 8830 O O . PHE B 1 408 ? 15.852 5.074 -17.953 1 97.44 408 PHE B O 1
ATOM 8837 N N . VAL B 1 409 ? 16.344 3.209 -16.781 1 97.75 409 VAL B N 1
ATOM 8838 C CA . VAL B 1 409 ? 15.789 3.736 -15.531 1 97.75 409 VAL B CA 1
ATOM 8839 C C . VAL B 1 409 ? 16.594 4.953 -15.086 1 97.75 409 VAL B C 1
ATOM 8841 O O . VAL B 1 409 ? 16.031 5.93 -14.586 1 97.75 409 VAL B O 1
ATOM 8844 N N . LEU B 1 410 ? 17.938 4.883 -15.289 1 96.88 410 LEU B N 1
ATOM 8845 C CA . LEU B 1 410 ? 18.812 6.008 -14.945 1 96.88 410 LEU B CA 1
ATOM 8846 C C . LEU B 1 410 ? 18.438 7.246 -15.758 1 96.88 410 LEU B C 1
ATOM 8848 O O . LEU B 1 410 ? 18.297 8.336 -15.203 1 96.88 410 LEU B O 1
ATOM 8852 N N . LEU B 1 411 ? 18.266 7.051 -17.016 1 95.62 411 LEU B N 1
ATOM 8853 C CA . LEU B 1 411 ? 17.891 8.156 -17.891 1 95.62 411 LEU B CA 1
ATOM 8854 C C . LEU B 1 411 ? 16.531 8.719 -17.5 1 95.62 411 LEU B C 1
ATOM 8856 O O . LEU B 1 411 ? 16.344 9.938 -17.453 1 95.62 411 LEU B O 1
ATOM 8860 N N . PHE B 1 412 ? 15.562 7.867 -17.25 1 96.06 412 PHE B N 1
ATOM 8861 C CA . PHE B 1 412 ? 14.234 8.281 -16.828 1 96.06 412 PHE B CA 1
ATOM 8862 C C . PHE B 1 412 ? 14.297 9.062 -15.523 1 96.06 412 PHE B C 1
ATOM 8864 O O . PHE B 1 412 ? 13.648 10.102 -15.383 1 96.06 412 PHE B O 1
ATOM 8871 N N . TYR B 1 413 ? 15.094 8.562 -14.594 1 94.88 413 TYR B N 1
ATOM 8872 C CA . TYR B 1 413 ? 15.258 9.18 -13.281 1 94.88 413 TYR B CA 1
ATOM 8873 C C . TYR B 1 413 ? 15.852 10.578 -13.406 1 94.88 413 TYR B C 1
ATOM 8875 O O . TYR B 1 413 ? 15.359 11.523 -12.781 1 94.88 413 TYR B O 1
ATOM 8883 N N . ASP B 1 414 ? 16.75 10.695 -14.25 1 93.81 414 ASP B N 1
ATOM 8884 C CA . ASP B 1 414 ? 17.484 11.945 -14.391 1 93.81 414 ASP B CA 1
ATOM 8885 C C . ASP B 1 414 ? 16.688 12.984 -15.164 1 93.81 414 ASP B C 1
ATOM 8887 O O . ASP B 1 414 ? 16.688 14.164 -14.82 1 93.81 414 ASP B O 1
ATOM 8891 N N . GLN B 1 415 ? 15.914 12.578 -16.156 1 94.81 415 GLN B N 1
ATOM 8892 C CA . GLN B 1 415 ? 15.359 13.555 -17.078 1 94.81 415 GLN B CA 1
ATOM 8893 C C . GLN B 1 415 ? 13.852 13.711 -16.891 1 94.81 415 GLN B C 1
ATOM 8895 O O . GLN B 1 415 ? 13.297 14.789 -17.109 1 94.81 415 GLN B O 1
ATOM 8900 N N . LEU B 1 416 ? 13.188 12.734 -16.484 1 95.5 416 LEU B N 1
ATOM 8901 C CA . LEU B 1 416 ? 11.734 12.789 -16.578 1 95.5 416 LEU B CA 1
ATOM 8902 C C . LEU B 1 416 ? 11.102 12.875 -15.188 1 95.5 416 LEU B C 1
ATOM 8904 O O . LEU B 1 416 ? 9.93 13.219 -15.055 1 95.5 416 LEU B O 1
ATOM 8908 N N . THR B 1 417 ? 11.789 12.555 -14.125 1 94.06 417 THR B N 1
ATOM 8909 C CA . THR B 1 417 ? 11.219 12.547 -12.781 1 94.06 417 THR B CA 1
ATOM 8910 C C . THR B 1 417 ? 10.68 13.93 -12.422 1 94.06 417 THR B C 1
ATOM 8912 O O . THR B 1 417 ? 9.695 14.047 -11.688 1 94.06 417 THR B O 1
ATOM 8915 N N . GLN B 1 418 ? 11.258 15.023 -12.898 1 94.12 418 GLN B N 1
ATOM 8916 C CA . GLN B 1 418 ? 10.867 16.391 -12.57 1 94.12 418 GLN B CA 1
ATOM 8917 C C . GLN B 1 418 ? 9.461 16.703 -13.07 1 94.12 418 GLN B C 1
ATOM 8919 O O . GLN B 1 418 ? 8.836 17.672 -12.633 1 94.12 418 GLN B O 1
ATOM 8924 N N . PHE B 1 419 ? 8.922 15.867 -13.953 1 94.62 419 PHE B N 1
ATOM 8925 C CA . PHE B 1 419 ? 7.598 16.125 -14.516 1 94.62 419 PHE B CA 1
ATOM 8926 C C . PHE B 1 419 ? 6.535 15.305 -13.805 1 94.62 419 PHE B C 1
ATOM 8928 O O . PHE B 1 419 ? 5.352 15.375 -14.156 1 94.62 419 PHE B O 1
ATOM 8935 N N . LEU B 1 420 ? 6.863 14.602 -12.789 1 93.19 420 LEU B N 1
ATOM 8936 C CA . LEU B 1 420 ? 5.949 13.625 -12.203 1 93.19 420 LEU B CA 1
ATOM 8937 C C . LEU B 1 420 ? 5.277 14.188 -10.961 1 93.19 420 LEU B C 1
ATOM 8939 O O . LEU B 1 420 ? 4.438 13.523 -10.344 1 93.19 420 LEU B O 1
ATOM 8943 N N . GLY B 1 421 ? 5.605 15.375 -10.609 1 91.38 421 GLY B N 1
ATOM 8944 C CA . GLY B 1 421 ? 5.004 15.906 -9.398 1 91.38 421 GLY B CA 1
ATOM 8945 C C . GLY B 1 421 ? 5.277 17.375 -9.188 1 91.38 421 GLY B C 1
ATOM 8946 O O . GLY B 1 421 ? 5.672 18.078 -10.125 1 91.38 421 GLY B O 1
ATOM 8947 N N . GLU B 1 422 ? 4.883 17.859 -8.047 1 92.56 422 GLU B N 1
ATOM 8948 C CA . GLU B 1 422 ? 5.09 19.219 -7.555 1 92.56 422 GLU B CA 1
ATOM 8949 C C . GLU B 1 422 ? 4.941 19.297 -6.039 1 92.56 422 GLU B C 1
ATOM 8951 O O . GLU B 1 422 ? 4.426 18.359 -5.418 1 92.56 422 GLU B O 1
ATOM 8956 N N . GLY B 1 423 ? 5.453 20.359 -5.48 1 91.69 423 GLY B N 1
ATOM 8957 C CA . GLY B 1 423 ? 5.387 20.531 -4.039 1 91.69 423 GLY B CA 1
ATOM 8958 C C . GLY B 1 423 ? 6.488 21.406 -3.49 1 91.69 423 GLY B C 1
ATOM 8959 O O . GLY B 1 423 ? 7.328 21.906 -4.246 1 91.69 423 GLY B O 1
ATOM 8960 N N . PRO B 1 424 ? 6.414 21.641 -2.23 1 91.69 424 PRO B N 1
ATOM 8961 C CA . PRO B 1 424 ? 7.387 22.531 -1.604 1 91.69 424 PRO B CA 1
ATOM 8962 C C . PRO B 1 424 ? 8.828 22.062 -1.789 1 91.69 424 PRO B C 1
ATOM 8964 O O . PRO B 1 424 ? 9.719 22.875 -2.031 1 91.69 424 PRO B O 1
ATOM 8967 N N . PHE B 1 425 ? 9.086 20.75 -1.777 1 89.81 425 PHE B N 1
ATOM 8968 C CA . PHE B 1 425 ? 10.438 20.219 -1.838 1 89.81 425 PHE B CA 1
ATOM 8969 C C . PHE B 1 425 ? 10.781 19.75 -3.25 1 89.81 425 PHE B C 1
ATOM 8971 O O . PHE B 1 425 ? 11.812 19.109 -3.471 1 89.81 425 PHE B O 1
ATOM 8978 N N . TRP B 1 426 ? 9.977 20.094 -4.18 1 91.88 426 TRP B N 1
ATOM 8979 C CA . TRP B 1 426 ? 10.148 19.578 -5.535 1 91.88 426 TRP B CA 1
ATOM 8980 C C . TRP B 1 426 ? 11.398 20.141 -6.184 1 91.88 426 TRP B C 1
ATOM 8982 O O . TRP B 1 426 ? 11.945 19.562 -7.125 1 91.88 426 TRP B O 1
ATOM 8992 N N . TYR B 1 427 ? 11.875 21.328 -5.707 1 88.75 427 TYR B N 1
ATOM 8993 C CA . TYR B 1 427 ? 13.078 21.953 -6.238 1 88.75 427 TYR B CA 1
ATOM 8994 C C . TYR B 1 427 ? 14.273 21.016 -6.133 1 88.75 427 TYR B C 1
ATOM 8996 O O . TYR B 1 427 ? 15.203 21.094 -6.941 1 88.75 427 TYR B O 1
ATOM 9004 N N . GLU B 1 428 ? 14.234 20.094 -5.18 1 85.69 428 GLU B N 1
ATOM 9005 C CA . GLU B 1 428 ? 15.328 19.141 -5.008 1 85.69 428 GLU B CA 1
ATOM 9006 C C . GLU B 1 428 ? 15.43 18.203 -6.199 1 85.69 428 GLU B C 1
ATOM 9008 O O . GLU B 1 428 ? 16.531 17.812 -6.594 1 85.69 428 GLU B O 1
ATOM 9013 N N . ILE B 1 429 ? 14.32 17.844 -6.73 1 88.19 429 ILE B N 1
ATOM 9014 C CA . ILE B 1 429 ? 14.266 16.938 -7.875 1 88.19 429 ILE B CA 1
ATOM 9015 C C . ILE B 1 429 ? 14.633 17.703 -9.148 1 88.19 429 ILE B C 1
ATOM 9017 O O . ILE B 1 429 ? 15.266 17.156 -10.055 1 88.19 429 ILE B O 1
ATOM 9021 N N . GLN B 1 430 ? 14.305 18.984 -9.156 1 88.06 430 GLN B N 1
ATOM 9022 C CA . GLN B 1 430 ? 14.516 19.797 -10.352 1 88.06 430 GLN B CA 1
ATOM 9023 C C . GLN B 1 430 ? 15.945 20.312 -10.422 1 88.06 430 GLN B C 1
ATOM 9025 O O . GLN B 1 430 ? 16.406 20.734 -11.484 1 88.06 430 GLN B O 1
ATOM 9030 N N . SER B 1 431 ? 16.578 20.297 -9.336 1 81.44 431 SER B N 1
ATOM 9031 C CA . SER B 1 431 ? 17.953 20.797 -9.297 1 81.44 431 SER B CA 1
ATOM 9032 C C . SER B 1 431 ? 18.891 19.875 -10.078 1 81.44 431 SER B C 1
ATOM 9034 O O . SER B 1 431 ? 18.516 18.766 -10.453 1 81.44 431 SER B O 1
ATOM 9036 N N . LYS B 1 432 ? 20.016 20.5 -10.406 1 71.94 432 LYS B N 1
ATOM 9037 C CA . LYS B 1 432 ? 21.016 19.734 -11.156 1 71.94 432 LYS B CA 1
ATOM 9038 C C . LYS B 1 432 ? 21.391 18.469 -10.414 1 71.94 432 LYS B C 1
ATOM 9040 O O . LYS B 1 432 ? 21.672 18.484 -9.219 1 71.94 432 LYS B O 1
ATOM 9045 N N . GLN B 1 433 ? 21.312 17.375 -11.203 1 76.81 433 GLN B N 1
ATOM 9046 C CA . GLN B 1 433 ? 21.625 16.062 -10.641 1 76.81 433 GLN B CA 1
ATOM 9047 C C . GLN B 1 433 ? 23.016 15.602 -11.062 1 76.81 433 GLN B C 1
ATOM 9049 O O . GLN B 1 433 ? 23.5 15.984 -12.125 1 76.81 433 GLN B O 1
ATOM 9054 N N . PRO B 1 434 ? 23.672 14.852 -10.25 1 80.19 434 PRO B N 1
ATOM 9055 C CA . PRO B 1 434 ? 24.969 14.281 -10.602 1 80.19 434 PRO B CA 1
ATOM 9056 C C . PRO B 1 434 ? 24.938 13.453 -11.883 1 80.19 434 PRO B C 1
ATOM 9058 O O . PRO B 1 434 ? 25.938 13.32 -12.578 1 80.19 434 PRO B O 1
ATOM 9061 N N . CYS B 1 435 ? 23.844 13 -12.219 1 88.56 435 CYS B N 1
ATOM 9062 C CA . CYS B 1 435 ? 23.703 12.125 -13.375 1 88.56 435 CYS B CA 1
ATOM 9063 C C . CYS B 1 435 ? 23.969 12.883 -14.672 1 88.56 435 CYS B C 1
ATOM 9065 O O . CYS B 1 435 ? 24.359 12.289 -15.672 1 88.56 435 CYS B O 1
ATOM 9067 N N . ASP B 1 436 ? 23.844 14.195 -14.641 1 86.69 436 ASP B N 1
ATOM 9068 C CA . ASP B 1 436 ? 24.062 15.016 -15.828 1 86.69 436 ASP B CA 1
ATOM 9069 C C . ASP B 1 436 ? 25.531 14.984 -16.25 1 86.69 436 ASP B C 1
ATOM 9071 O O . ASP B 1 436 ? 25.828 15 -17.453 1 86.69 436 ASP B O 1
ATOM 9075 N N . GLU B 1 437 ? 26.359 14.797 -15.266 1 88.19 437 GLU B N 1
ATOM 9076 C CA . GLU B 1 437 ? 27.797 14.883 -15.555 1 88.19 437 GLU B CA 1
ATOM 9077 C C . GLU B 1 437 ? 28.453 13.516 -15.477 1 88.19 437 GLU B C 1
ATOM 9079 O O . GLU B 1 437 ? 29.438 13.258 -16.172 1 88.19 437 GLU B O 1
ATOM 9084 N N . TYR B 1 438 ? 27.859 12.602 -14.672 1 92.38 438 TYR B N 1
ATOM 9085 C CA . TYR B 1 438 ? 28.656 11.43 -14.328 1 92.38 438 TYR B CA 1
ATOM 9086 C C . TYR B 1 438 ? 27.906 10.148 -14.688 1 92.38 438 TYR B C 1
ATOM 9088 O O . TYR B 1 438 ? 28.219 9.07 -14.172 1 92.38 438 TYR B O 1
ATOM 9096 N N . TRP B 1 439 ? 26.922 10.18 -15.555 1 92.88 439 TRP B N 1
ATOM 9097 C CA . TRP B 1 439 ? 26.156 8.992 -15.938 1 92.88 439 TRP B CA 1
ATOM 9098 C C . TRP B 1 439 ? 27.078 7.906 -16.469 1 92.88 439 TRP B C 1
ATOM 9100 O O . TRP B 1 439 ? 26.781 6.715 -16.344 1 92.88 439 TRP B O 1
ATOM 9110 N N . TRP B 1 440 ? 28.234 8.242 -17.109 1 94.88 440 TRP B N 1
ATOM 9111 C CA . TRP B 1 440 ? 29.156 7.305 -17.734 1 94.88 440 TRP B CA 1
ATOM 9112 C C . TRP B 1 440 ? 29.828 6.406 -16.703 1 94.88 440 TRP B C 1
ATOM 9114 O O . TRP B 1 440 ? 30.234 5.285 -17.016 1 94.88 440 TRP B O 1
ATOM 9124 N N . THR B 1 441 ? 29.953 6.883 -15.461 1 96.25 441 THR B N 1
ATOM 9125 C CA . THR B 1 441 ? 30.531 6.043 -14.414 1 96.25 441 THR B CA 1
ATOM 9126 C C . THR B 1 441 ? 29.594 4.879 -14.086 1 96.25 441 THR B C 1
ATOM 9128 O O . THR B 1 441 ? 30.062 3.793 -13.719 1 96.25 441 THR B O 1
ATOM 9131 N N . ASN B 1 442 ? 28.312 5.137 -14.172 1 97 442 ASN B N 1
ATOM 9132 C CA . ASN B 1 442 ? 27.344 4.062 -13.969 1 97 442 ASN B CA 1
ATOM 9133 C C . ASN B 1 442 ? 27.406 3.037 -15.094 1 97 442 ASN B C 1
ATOM 9135 O O . ASN B 1 442 ? 27.281 1.836 -14.852 1 97 442 ASN B O 1
ATOM 9139 N N . LEU B 1 443 ? 27.609 3.492 -16.281 1 96.75 443 LEU B N 1
ATOM 9140 C CA . LEU B 1 443 ? 27.719 2.605 -17.438 1 96.75 443 LEU B CA 1
ATOM 9141 C C . LEU B 1 443 ? 28.922 1.688 -17.312 1 96.75 443 LEU B C 1
ATOM 9143 O O . LEU B 1 443 ? 28.859 0.51 -17.672 1 96.75 443 LEU B O 1
ATOM 9147 N N . LEU B 1 444 ? 29.938 2.211 -16.719 1 96.81 444 LEU B N 1
ATOM 9148 C CA . LEU B 1 444 ? 31.188 1.456 -16.562 1 96.81 444 LEU B CA 1
ATOM 9149 C C . LEU B 1 444 ? 31.203 0.703 -15.242 1 96.81 444 LEU B C 1
ATOM 9151 O O . LEU B 1 444 ? 32.156 -0.044 -14.969 1 96.81 444 LEU B O 1
ATOM 9155 N N . TYR B 1 445 ? 30.234 0.874 -14.438 1 97.44 445 TYR B N 1
ATOM 9156 C CA . TYR B 1 445 ? 30.109 0.211 -13.141 1 97.44 445 TYR B CA 1
ATOM 9157 C C . TYR B 1 445 ? 31.281 0.582 -12.227 1 97.44 445 TYR B C 1
ATOM 9159 O O . TYR B 1 445 ? 31.875 -0.288 -11.586 1 97.44 445 TYR B O 1
ATOM 9167 N N . ILE B 1 446 ? 31.641 1.924 -12.188 1 96.75 446 ILE B N 1
ATOM 9168 C CA . ILE B 1 446 ? 32.688 2.42 -11.297 1 96.75 446 ILE B CA 1
ATOM 9169 C C . ILE B 1 446 ? 32.156 3.576 -10.461 1 96.75 446 ILE B C 1
ATOM 9171 O O . ILE B 1 446 ? 32.906 4.379 -9.922 1 96.75 446 ILE B O 1
ATOM 9175 N N . ASN B 1 447 ? 30.828 3.713 -10.422 1 94.81 447 ASN B N 1
ATOM 9176 C CA . ASN B 1 447 ? 30.188 4.816 -9.727 1 94.81 447 ASN B CA 1
ATOM 9177 C C . ASN B 1 447 ? 30.406 4.734 -8.219 1 94.81 447 ASN B C 1
ATOM 9179 O O . ASN B 1 447 ? 30.203 5.715 -7.5 1 94.81 447 ASN B O 1
ATOM 9183 N N . ASN B 1 448 ? 30.812 3.541 -7.66 1 94.44 448 ASN B N 1
ATOM 9184 C CA . ASN B 1 448 ? 31.094 3.41 -6.234 1 94.44 448 ASN B CA 1
ATOM 9185 C C . ASN B 1 448 ? 32.438 4.004 -5.875 1 94.44 448 ASN B C 1
ATOM 9187 O O . ASN B 1 448 ? 32.75 4.219 -4.695 1 94.44 448 ASN B O 1
ATOM 9191 N N . PHE B 1 449 ? 33.25 4.293 -6.891 1 93.81 449 PHE B N 1
ATOM 9192 C CA . PHE B 1 449 ? 34.562 4.883 -6.672 1 93.81 449 PHE B CA 1
ATOM 9193 C C . PHE B 1 449 ? 34.562 6.363 -7.02 1 93.81 449 PHE B C 1
ATOM 9195 O O . PHE B 1 449 ? 35.188 7.172 -6.328 1 93.81 449 PHE B O 1
ATOM 9202 N N . TYR B 1 450 ? 33.875 6.617 -8.055 1 90.31 450 TYR B N 1
ATOM 9203 C CA . TYR B 1 450 ? 33.844 7.977 -8.586 1 90.31 450 TYR B CA 1
ATOM 9204 C C . TYR B 1 450 ? 32.531 8.297 -9.25 1 90.31 450 TYR B C 1
ATOM 9206 O O . TYR B 1 450 ? 31.984 7.484 -10.008 1 90.31 450 TYR B O 1
ATOM 9214 N N . PRO B 1 451 ? 32 9.562 -9.039 1 87.25 451 PRO B N 1
ATOM 9215 C CA . PRO B 1 451 ? 32.344 10.672 -8.141 1 87.25 451 PRO B CA 1
ATOM 9216 C C . PRO B 1 451 ? 31.859 10.43 -6.707 1 87.25 451 PRO B C 1
ATOM 9218 O O . PRO B 1 451 ? 31.297 9.383 -6.41 1 87.25 451 PRO B O 1
ATOM 9221 N N . LYS B 1 452 ? 32.156 11.414 -5.934 1 78.69 452 LYS B N 1
ATOM 9222 C CA . LYS B 1 452 ? 31.703 11.32 -4.551 1 78.69 452 LYS B CA 1
ATOM 9223 C C . LYS B 1 452 ? 30.188 11.359 -4.473 1 78.69 452 LYS B C 1
ATOM 9225 O O . LYS B 1 452 ? 29.562 10.547 -3.775 1 78.69 452 LYS B O 1
ATOM 9230 N N . ALA B 1 453 ? 29.656 12.258 -5.277 1 79.12 453 ALA B N 1
ATOM 9231 C CA . ALA B 1 453 ? 28.203 12.305 -5.387 1 79.12 453 ALA B CA 1
ATOM 9232 C C . ALA B 1 453 ? 27.703 11.438 -6.539 1 79.12 453 ALA B C 1
ATOM 9234 O O . ALA B 1 453 ? 27.75 11.852 -7.699 1 79.12 453 ALA B O 1
ATOM 9235 N N . GLU B 1 454 ? 27.172 10.32 -6.203 1 83.5 454 GLU B N 1
ATOM 9236 C CA . GLU B 1 454 ? 26.859 9.312 -7.211 1 83.5 454 GLU B CA 1
ATOM 9237 C C . GLU B 1 454 ? 25.5 9.586 -7.855 1 83.5 454 GLU B C 1
ATOM 9239 O O . GLU B 1 454 ? 24.594 10.109 -7.207 1 83.5 454 GLU B O 1
ATOM 9244 N N . CYS B 1 455 ? 25.547 9.336 -9.148 1 87.38 455 CYS B N 1
ATOM 9245 C CA . CYS B 1 455 ? 24.266 9.266 -9.844 1 87.38 455 CYS B CA 1
ATOM 9246 C C . CYS B 1 455 ? 23.484 8.023 -9.414 1 87.38 455 CYS B C 1
ATOM 9248 O O . CYS B 1 455 ? 23.984 6.906 -9.508 1 87.38 455 CYS B O 1
ATOM 9250 N N . MET B 1 456 ? 22.203 8.242 -8.992 1 91 456 MET B N 1
ATOM 9251 C CA . MET B 1 456 ? 21.453 7.117 -8.453 1 91 456 MET B CA 1
ATOM 9252 C C . MET B 1 456 ? 22.188 6.465 -7.293 1 91 456 MET B C 1
ATOM 9254 O O . MET B 1 456 ? 22.75 5.383 -7.441 1 91 456 MET B O 1
ATOM 9258 N N . ALA B 1 457 ? 22.156 7.02 -6.219 1 88 457 ALA B N 1
ATOM 9259 C CA . ALA B 1 457 ? 22.984 6.73 -5.047 1 88 457 ALA B CA 1
ATOM 9260 C C . ALA B 1 457 ? 22.875 5.262 -4.648 1 88 457 ALA B C 1
ATOM 9262 O O . ALA B 1 457 ? 23.797 4.707 -4.043 1 88 457 ALA B O 1
ATOM 9263 N N . TRP B 1 458 ? 21.812 4.547 -5.031 1 92.81 458 TRP B N 1
ATOM 9264 C CA . TRP B 1 458 ? 21.641 3.16 -4.605 1 92.81 458 TRP B CA 1
ATOM 9265 C C . TRP B 1 458 ? 22.234 2.199 -5.637 1 92.81 458 TRP B C 1
ATOM 9267 O O . TRP B 1 458 ? 22.266 0.987 -5.41 1 92.81 458 TRP B O 1
ATOM 9277 N N . ALA B 1 459 ? 22.844 2.744 -6.703 1 96 459 ALA B N 1
ATOM 9278 C CA . ALA B 1 459 ? 23.375 1.901 -7.773 1 96 459 ALA B CA 1
ATOM 9279 C C . ALA B 1 459 ? 24.781 1.405 -7.441 1 96 459 ALA B C 1
ATOM 9281 O O . ALA B 1 459 ? 25.375 0.667 -8.219 1 96 459 ALA B O 1
ATOM 9282 N N . TRP B 1 460 ? 25.344 1.744 -6.301 1 95.75 460 TRP B N 1
ATOM 9283 C CA . TRP B 1 460 ? 26.641 1.214 -5.891 1 95.75 460 TRP B CA 1
ATOM 9284 C C . TRP B 1 460 ? 26.609 -0.31 -5.836 1 95.75 460 TRP B C 1
ATOM 9286 O O . TRP B 1 460 ? 27.625 -0.964 -6.09 1 95.75 460 TRP B O 1
ATOM 9296 N N . TYR B 1 461 ? 25.516 -0.885 -5.449 1 96.94 461 TYR B N 1
ATOM 9297 C CA . TYR B 1 461 ? 25.344 -2.332 -5.379 1 96.94 461 TYR B CA 1
ATOM 9298 C C . TYR B 1 461 ? 25.672 -2.982 -6.719 1 96.94 461 TYR B C 1
ATOM 9300 O O . TYR B 1 461 ? 26.344 -4.016 -6.773 1 96.94 461 TYR B O 1
ATOM 9308 N N . LEU B 1 462 ? 25.141 -2.4 -7.809 1 97.44 462 LEU B N 1
ATOM 9309 C CA . LEU B 1 462 ? 25.359 -2.955 -9.141 1 97.44 462 LEU B CA 1
ATOM 9310 C C . LEU B 1 462 ? 26.828 -2.891 -9.531 1 97.44 462 LEU B C 1
ATOM 9312 O O . LEU B 1 462 ? 27.344 -3.789 -10.203 1 97.44 462 LEU B O 1
ATOM 9316 N N . ALA B 1 463 ? 27.469 -1.801 -9.133 1 97.62 463 ALA B N 1
ATOM 9317 C CA . ALA B 1 463 ? 28.906 -1.686 -9.391 1 97.62 463 ALA B CA 1
ATOM 9318 C C . ALA B 1 463 ? 29.672 -2.795 -8.688 1 97.62 463 ALA B C 1
ATOM 9320 O O . ALA B 1 463 ? 30.5 -3.477 -9.305 1 97.62 463 ALA B O 1
ATOM 9321 N N . ASN B 1 464 ? 29.375 -3.02 -7.438 1 97.88 464 ASN B N 1
ATOM 9322 C CA . ASN B 1 464 ? 30.016 -4.09 -6.684 1 97.88 464 ASN B CA 1
ATOM 9323 C C . ASN B 1 464 ? 29.75 -5.457 -7.305 1 97.88 464 ASN B C 1
ATOM 9325 O O . ASN B 1 464 ? 30.656 -6.266 -7.48 1 97.88 464 ASN B O 1
ATOM 9329 N N . ASP B 1 465 ? 28.5 -5.703 -7.609 1 97.75 465 ASP B N 1
ATOM 9330 C CA . ASP B 1 465 ? 28.094 -6.996 -8.156 1 97.75 465 ASP B CA 1
ATOM 9331 C C . ASP B 1 465 ? 28.828 -7.289 -9.469 1 97.75 465 ASP B C 1
ATOM 9333 O O . ASP B 1 465 ? 29.281 -8.406 -9.688 1 97.75 465 ASP B O 1
ATOM 9337 N N . MET B 1 466 ? 28.891 -6.273 -10.305 1 97.75 466 MET B N 1
ATOM 9338 C CA . MET B 1 466 ? 29.594 -6.434 -11.578 1 97.75 466 MET B CA 1
ATOM 9339 C C . MET B 1 466 ? 31.078 -6.656 -11.352 1 97.75 466 MET B C 1
ATOM 9341 O O . MET B 1 466 ? 31.703 -7.473 -12.031 1 97.75 466 MET B O 1
ATOM 9345 N N . GLN B 1 467 ? 31.656 -5.969 -10.461 1 97.88 467 GLN B N 1
ATOM 9346 C CA . GLN B 1 467 ? 33.062 -6.121 -10.141 1 97.88 467 GLN B CA 1
ATOM 9347 C C . GLN B 1 467 ? 33.375 -7.516 -9.594 1 97.88 467 GLN B C 1
ATOM 9349 O O . GLN B 1 467 ? 34.375 -8.125 -9.938 1 97.88 467 GLN B O 1
ATOM 9354 N N . PHE B 1 468 ? 32.531 -8.039 -8.719 1 98.25 468 PHE B N 1
ATOM 9355 C CA . PHE B 1 468 ? 32.656 -9.414 -8.25 1 98.25 468 PHE B CA 1
ATOM 9356 C C . PHE B 1 468 ? 32.531 -10.398 -9.406 1 98.25 468 PHE B C 1
ATOM 9358 O O . PHE B 1 468 ? 33.281 -11.375 -9.484 1 98.25 468 PHE B O 1
ATOM 9365 N N . PHE B 1 469 ? 31.594 -10.109 -10.297 1 97.38 469 PHE B N 1
ATOM 9366 C CA . PHE B 1 469 ? 31.344 -10.977 -11.445 1 97.38 469 PHE B CA 1
ATOM 9367 C C . PHE B 1 469 ? 32.562 -11.047 -12.336 1 97.38 469 PHE B C 1
ATOM 9369 O O . PHE B 1 469 ? 32.906 -12.117 -12.859 1 97.38 469 PHE B O 1
ATOM 9376 N N . VAL B 1 470 ? 33.25 -9.969 -12.484 1 96.69 470 VAL B N 1
ATOM 9377 C CA . VAL B 1 470 ? 34.406 -9.891 -13.344 1 96.69 470 VAL B CA 1
ATOM 9378 C C . VAL B 1 470 ? 35.531 -10.773 -12.781 1 96.69 470 VAL B C 1
ATOM 9380 O O . VAL B 1 470 ? 36.281 -11.391 -13.531 1 96.69 470 VAL B O 1
ATOM 9383 N N . ILE B 1 471 ? 35.594 -10.945 -11.523 1 95.69 471 ILE B N 1
ATOM 9384 C CA . ILE B 1 471 ? 36.656 -11.711 -10.883 1 95.69 471 ILE B CA 1
ATOM 9385 C C . ILE B 1 471 ? 36.25 -13.18 -10.781 1 95.69 471 ILE B C 1
ATOM 9387 O O . ILE B 1 471 ? 37.094 -14.047 -10.578 1 95.69 471 ILE B O 1
ATOM 9391 N N . SER B 1 472 ? 35.062 -13.516 -10.961 1 96.5 472 SER B N 1
ATOM 9392 C CA . SER B 1 472 ? 34.5 -14.836 -10.695 1 96.5 472 SER B CA 1
ATOM 9393 C C . SER B 1 472 ? 35.156 -15.906 -11.578 1 96.5 472 SER B C 1
ATOM 9395 O O . SER B 1 472 ? 35.375 -17.031 -11.133 1 96.5 472 SER B O 1
ATOM 9397 N N . PRO B 1 473 ? 35.469 -15.578 -12.922 1 94.81 473 PRO B N 1
ATOM 9398 C CA . PRO B 1 473 ? 36.094 -16.625 -13.742 1 94.81 473 PRO B CA 1
ATOM 9399 C C . PRO B 1 473 ? 37.406 -17.109 -13.18 1 94.81 473 PRO B C 1
ATOM 9401 O O . PRO B 1 473 ? 37.75 -18.281 -13.336 1 94.81 473 PRO B O 1
ATOM 9404 N N . PHE B 1 474 ? 38.062 -16.234 -12.516 1 94.69 474 PHE B N 1
ATOM 9405 C CA . PHE B 1 474 ? 39.344 -16.625 -11.891 1 94.69 474 PHE B CA 1
ATOM 9406 C C . PHE B 1 474 ? 39.094 -17.703 -10.836 1 94.69 474 PHE B C 1
ATOM 9408 O O . PHE B 1 474 ? 39.844 -18.672 -10.758 1 94.69 474 PHE B O 1
ATOM 9415 N N . ILE B 1 475 ? 38.094 -17.562 -10.039 1 96.06 475 ILE B N 1
ATOM 9416 C CA . ILE B 1 475 ? 37.75 -18.516 -8.984 1 96.06 475 ILE B CA 1
ATOM 9417 C C . ILE B 1 475 ? 37.25 -19.812 -9.609 1 96.06 475 ILE B C 1
ATOM 9419 O O . ILE B 1 475 ? 37.594 -20.906 -9.164 1 96.06 475 ILE B O 1
ATOM 9423 N N . ILE B 1 476 ? 36.5 -19.719 -10.672 1 94.81 476 ILE B N 1
ATOM 9424 C CA . ILE B 1 476 ? 35.875 -20.859 -11.336 1 94.81 476 ILE B CA 1
ATOM 9425 C C . ILE B 1 476 ? 36.969 -21.719 -11.977 1 94.81 476 ILE B C 1
ATOM 9427 O O . ILE B 1 476 ? 36.969 -22.938 -11.844 1 94.81 476 ILE B O 1
ATOM 9431 N N . PHE B 1 477 ? 37.969 -21.031 -12.578 1 93.06 477 PHE B N 1
ATOM 9432 C CA . PHE B 1 477 ? 39.062 -21.75 -13.227 1 93.06 477 PHE B CA 1
ATOM 9433 C C . PHE B 1 477 ? 39.938 -22.438 -12.195 1 93.06 477 PHE B C 1
ATOM 9435 O O . PHE B 1 477 ? 40.406 -23.547 -12.406 1 93.06 477 PHE B O 1
ATOM 9442 N N . ALA B 1 478 ? 40.156 -21.719 -11.141 1 94.31 478 ALA B N 1
ATOM 9443 C CA . ALA B 1 478 ? 40.938 -22.297 -10.07 1 94.31 478 ALA B CA 1
ATOM 9444 C C . ALA B 1 478 ? 40.281 -23.547 -9.492 1 94.31 478 ALA B C 1
ATOM 9446 O O . ALA B 1 478 ? 40.938 -24.547 -9.227 1 94.31 478 ALA B O 1
ATOM 9447 N N . ALA B 1 479 ? 39.062 -23.5 -9.281 1 93.5 479 ALA B N 1
ATOM 9448 C CA . ALA B 1 479 ? 38.281 -24.625 -8.734 1 93.5 479 ALA B CA 1
ATOM 9449 C C . ALA B 1 479 ? 38.188 -25.766 -9.734 1 93.5 479 ALA B C 1
ATOM 9451 O O . ALA B 1 479 ? 38.188 -26.938 -9.344 1 93.5 479 ALA B O 1
ATOM 9452 N N . TYR B 1 480 ? 38.062 -25.359 -11 1 90.62 480 TYR B N 1
ATOM 9453 C CA . TYR B 1 480 ? 37.969 -26.391 -12.031 1 90.62 480 TYR B CA 1
ATOM 9454 C C . TYR B 1 480 ? 39.281 -27.156 -12.148 1 90.62 480 TYR B C 1
ATOM 9456 O O . TYR B 1 480 ? 39.281 -28.375 -12.297 1 90.62 480 TYR B O 1
ATOM 9464 N N . ARG B 1 481 ? 40.375 -26.5 -12.086 1 90.38 481 ARG B N 1
ATOM 9465 C CA . ARG B 1 481 ? 41.688 -27.078 -12.312 1 90.38 481 ARG B CA 1
ATOM 9466 C C . ARG B 1 481 ? 42.156 -27.875 -11.094 1 90.38 481 ARG B C 1
ATOM 9468 O O . ARG B 1 481 ? 42.75 -28.938 -11.234 1 90.38 481 ARG B O 1
ATOM 9475 N N . PHE B 1 482 ? 41.906 -27.312 -9.891 1 93.81 482 PHE B N 1
ATOM 9476 C CA . PHE B 1 482 ? 42.5 -27.891 -8.695 1 93.81 482 PHE B CA 1
ATOM 9477 C C . PHE B 1 482 ? 41.438 -28.438 -7.754 1 93.81 482 PHE B C 1
ATOM 9479 O O . PHE B 1 482 ? 41.75 -28.844 -6.629 1 93.81 482 PHE B O 1
ATOM 9486 N N . GLY B 1 483 ? 40.219 -28.359 -8.094 1 91.06 483 GLY B N 1
ATOM 9487 C CA . GLY B 1 483 ? 39.125 -28.922 -7.316 1 91.06 483 GLY B CA 1
ATOM 9488 C C . GLY B 1 483 ? 38.844 -28.156 -6.035 1 91.06 483 GLY B C 1
ATOM 9489 O O . GLY B 1 483 ? 38.812 -26.922 -6.039 1 91.06 483 GLY B O 1
ATOM 9490 N N . LYS B 1 484 ? 38.688 -28.828 -4.949 1 92.94 484 LYS B N 1
ATOM 9491 C CA . LYS B 1 484 ? 38.344 -28.25 -3.652 1 92.94 484 LYS B CA 1
ATOM 9492 C C . LYS B 1 484 ? 39.5 -27.406 -3.121 1 92.94 484 LYS B C 1
ATOM 9494 O O . LYS B 1 484 ? 39.281 -26.391 -2.445 1 92.94 484 LYS B O 1
ATOM 9499 N N . ARG B 1 485 ? 40.688 -27.812 -3.418 1 95.12 485 ARG B N 1
ATOM 9500 C CA . ARG B 1 485 ? 41.875 -27.062 -2.965 1 95.12 485 ARG B CA 1
ATOM 9501 C C . ARG B 1 485 ? 41.969 -25.719 -3.676 1 95.12 485 ARG B C 1
ATOM 9503 O O . ARG B 1 485 ? 42.344 -24.719 -3.062 1 95.12 485 ARG B O 1
ATOM 9510 N N . GLY B 1 486 ? 41.688 -25.734 -4.902 1 94.56 486 GLY B N 1
ATOM 9511 C CA . GLY B 1 486 ? 41.688 -24.484 -5.66 1 94.56 486 GLY B CA 1
ATOM 9512 C C . GLY B 1 486 ? 40.625 -23.516 -5.199 1 94.56 486 GLY B C 1
ATOM 9513 O O . GLY B 1 486 ? 40.875 -22.312 -5.098 1 94.56 486 GLY B O 1
ATOM 9514 N N . LEU B 1 487 ? 39.438 -24.078 -4.984 1 95.5 487 LEU B N 1
ATOM 9515 C CA . LEU B 1 487 ? 38.375 -23.25 -4.477 1 95.5 487 LEU B CA 1
ATOM 9516 C C . LEU B 1 487 ? 38.719 -22.672 -3.113 1 95.5 487 LEU B C 1
ATOM 9518 O O . LEU B 1 487 ? 38.531 -21.469 -2.883 1 95.5 487 LEU B O 1
ATOM 9522 N N . GLY B 1 488 ? 39.156 -23.516 -2.184 1 95.94 488 GLY B N 1
ATOM 9523 C CA . GLY B 1 488 ? 39.5 -23.094 -0.839 1 95.94 488 GLY B CA 1
ATOM 9524 C C . GLY B 1 488 ? 40.594 -22.016 -0.812 1 95.94 488 GLY B C 1
ATOM 9525 O O . GLY B 1 488 ? 40.5 -21.062 -0.03 1 95.94 488 GLY B O 1
ATOM 9526 N N . LEU B 1 489 ? 41.562 -22.125 -1.646 1 95.81 489 LEU B N 1
ATOM 9527 C CA . LEU B 1 489 ? 42.656 -21.172 -1.68 1 95.81 489 LEU B CA 1
ATOM 9528 C C . LEU B 1 489 ? 42.188 -19.828 -2.264 1 95.81 489 LEU B C 1
ATOM 9530 O O . LEU B 1 489 ? 42.531 -18.766 -1.729 1 95.81 489 LEU B O 1
ATOM 9534 N N . SER B 1 490 ? 41.531 -19.906 -3.395 1 96.5 490 SER B N 1
ATOM 9535 C CA . SER B 1 490 ? 41.062 -18.672 -4.031 1 96.5 490 SER B CA 1
ATOM 9536 C C . SER B 1 490 ? 40.062 -17.938 -3.156 1 96.5 490 SER B C 1
ATOM 9538 O O . SER B 1 490 ? 40.219 -16.75 -2.881 1 96.5 490 SER B O 1
ATOM 9540 N N . VAL B 1 491 ? 39.031 -18.625 -2.705 1 97.5 491 VAL B N 1
ATOM 9541 C CA . VAL B 1 491 ? 38 -18.031 -1.85 1 97.5 491 VAL B CA 1
ATOM 9542 C C . VAL B 1 491 ? 38.625 -17.594 -0.523 1 97.5 491 VAL B C 1
ATOM 9544 O O . VAL B 1 491 ? 38.344 -16.516 -0.018 1 97.5 491 VAL B O 1
ATOM 9547 N N . GLY B 1 492 ? 39.469 -18.406 0.055 1 97.25 492 GLY B N 1
ATOM 9548 C CA . GLY B 1 492 ? 40.125 -18.094 1.315 1 97.25 492 GLY B CA 1
ATOM 9549 C C . GLY B 1 492 ? 41 -16.859 1.245 1 97.25 492 GLY B C 1
ATOM 9550 O O . GLY B 1 492 ? 40.969 -16.016 2.145 1 97.25 492 GLY B O 1
ATOM 9551 N N . LEU B 1 493 ? 41.75 -16.734 0.237 1 97 493 LEU B N 1
ATOM 9552 C CA . LEU B 1 493 ? 42.656 -15.586 0.063 1 97 493 LEU B CA 1
ATOM 9553 C C . LEU B 1 493 ? 41.844 -14.305 -0.117 1 97 493 LEU B C 1
ATOM 9555 O O . LEU B 1 493 ? 42.188 -13.266 0.445 1 97 493 LEU B O 1
ATOM 9559 N N . LEU B 1 494 ? 40.844 -14.375 -0.944 1 97.62 494 LEU B N 1
ATOM 9560 C CA . LEU B 1 494 ? 40 -13.195 -1.178 1 97.62 494 LEU B CA 1
ATOM 9561 C C . LEU B 1 494 ? 39.219 -12.812 0.084 1 97.62 494 LEU B C 1
ATOM 9563 O O . LEU B 1 494 ? 39.031 -11.625 0.359 1 97.62 494 LEU B O 1
ATOM 9567 N N . LEU B 1 495 ? 38.75 -13.805 0.831 1 97.88 495 LEU B N 1
ATOM 9568 C CA . LEU B 1 495 ? 38.094 -13.531 2.1 1 97.88 495 LEU B CA 1
ATOM 9569 C C . LEU B 1 495 ? 39.031 -12.844 3.074 1 97.88 495 LEU B C 1
ATOM 9571 O O . LEU B 1 495 ? 38.656 -11.859 3.721 1 97.88 495 LEU B O 1
ATOM 9575 N N . MET B 1 496 ? 40.219 -13.398 3.154 1 97.62 496 MET B N 1
ATOM 9576 C CA . MET B 1 496 ? 41.219 -12.82 4.055 1 97.62 496 MET B CA 1
ATOM 9577 C C . MET B 1 496 ? 41.562 -11.383 3.652 1 97.62 496 MET B C 1
ATOM 9579 O O . MET B 1 496 ? 41.688 -10.508 4.508 1 97.62 496 MET B O 1
ATOM 9583 N N . ALA B 1 497 ? 41.719 -11.164 2.396 1 97.31 497 ALA B N 1
ATOM 9584 C CA . ALA B 1 497 ? 41.969 -9.812 1.902 1 97.31 497 ALA B CA 1
ATOM 9585 C C . ALA B 1 497 ? 40.812 -8.883 2.258 1 97.31 497 ALA B C 1
ATOM 9587 O O . ALA B 1 497 ? 41.031 -7.723 2.617 1 97.31 497 ALA B O 1
ATOM 9588 N N . GLY B 1 498 ? 39.594 -9.359 2.09 1 97.44 498 GLY B N 1
ATOM 9589 C CA . GLY B 1 498 ? 38.438 -8.578 2.445 1 97.44 498 GLY B CA 1
ATOM 9590 C C . GLY B 1 498 ? 38.344 -8.258 3.926 1 97.44 498 GLY B C 1
ATOM 9591 O O . GLY B 1 498 ? 38.062 -7.117 4.309 1 97.44 498 GLY B O 1
ATOM 9592 N N . PHE B 1 499 ? 38.688 -9.266 4.777 1 97.88 499 PHE B N 1
ATOM 9593 C CA . PHE B 1 499 ? 38.656 -9.078 6.223 1 97.88 499 PHE B CA 1
ATOM 9594 C C . PHE B 1 499 ? 39.719 -8.078 6.668 1 97.88 499 PHE B C 1
ATOM 9596 O O . PHE B 1 499 ? 39.438 -7.184 7.469 1 97.88 499 PHE B O 1
ATOM 9603 N N . ILE B 1 500 ? 40.844 -8.234 6.109 1 97.5 500 ILE B N 1
ATOM 9604 C CA . ILE B 1 500 ? 41.969 -7.371 6.492 1 97.5 500 ILE B CA 1
ATOM 9605 C C . ILE B 1 500 ? 41.688 -5.941 6.043 1 97.5 500 ILE B C 1
ATOM 9607 O O . ILE B 1 500 ? 41.875 -4.992 6.809 1 97.5 500 ILE B O 1
ATOM 9611 N N . SER B 1 501 ? 41.25 -5.742 4.852 1 97.25 501 SER B N 1
ATOM 9612 C CA . SER B 1 501 ? 40.938 -4.406 4.355 1 97.25 501 SER B CA 1
ATOM 9613 C C . SER B 1 501 ? 39.875 -3.732 5.207 1 97.25 501 SER B C 1
ATOM 9615 O O . SER B 1 501 ? 40.031 -2.568 5.586 1 97.25 501 SER B O 1
ATOM 9617 N N . THR B 1 502 ? 38.812 -4.445 5.535 1 96.81 502 THR B N 1
ATOM 9618 C CA . THR B 1 502 ? 37.719 -3.887 6.324 1 96.81 502 THR B CA 1
ATOM 9619 C C . THR B 1 502 ? 38.219 -3.523 7.727 1 96.81 502 THR B C 1
ATOM 9621 O O . THR B 1 502 ? 37.938 -2.426 8.219 1 96.81 502 THR B O 1
ATOM 9624 N N . ALA B 1 503 ? 38.938 -4.426 8.312 1 96.88 503 ALA B N 1
ATOM 9625 C CA . ALA B 1 503 ? 39.438 -4.211 9.672 1 96.88 503 ALA B CA 1
ATOM 9626 C C . ALA B 1 503 ? 40.375 -3.016 9.734 1 96.88 503 ALA B C 1
ATOM 9628 O O . ALA B 1 503 ? 40.281 -2.189 10.641 1 96.88 503 ALA B O 1
ATOM 9629 N N . VAL B 1 504 ? 41.25 -2.922 8.789 1 96.25 504 VAL B N 1
ATOM 9630 C CA . VAL B 1 504 ? 42.25 -1.859 8.773 1 96.25 504 VAL B CA 1
ATOM 9631 C C . VAL B 1 504 ? 41.562 -0.514 8.531 1 96.25 504 VAL B C 1
ATOM 9633 O O . VAL B 1 504 ? 41.875 0.475 9.203 1 96.25 504 VAL B O 1
ATOM 9636 N N . ILE B 1 505 ? 40.656 -0.438 7.641 1 94.94 505 ILE B N 1
ATOM 9637 C CA . ILE B 1 505 ? 39.969 0.812 7.324 1 94.94 505 ILE B CA 1
ATOM 9638 C C . ILE B 1 505 ? 39.125 1.267 8.523 1 94.94 505 ILE B C 1
ATOM 9640 O O . ILE B 1 505 ? 39.156 2.443 8.891 1 94.94 505 ILE B O 1
ATOM 9644 N N . LEU B 1 506 ? 38.438 0.349 9.164 1 93.75 506 LEU B N 1
ATOM 9645 C CA . LEU B 1 506 ? 37.625 0.687 10.32 1 93.75 506 LEU B CA 1
ATOM 9646 C C . LEU B 1 506 ? 38.5 1.188 11.477 1 93.75 506 LEU B C 1
ATOM 9648 O O . LEU B 1 506 ? 38.125 2.158 12.148 1 93.75 506 LEU B O 1
ATOM 9652 N N . ASP B 1 507 ? 39.594 0.513 11.664 1 93.19 507 ASP B N 1
ATOM 9653 C CA . ASP B 1 507 ? 40.469 0.845 12.789 1 93.19 507 ASP B CA 1
ATOM 9654 C C . ASP B 1 507 ? 41.25 2.129 12.516 1 93.19 507 ASP B C 1
ATOM 9656 O O . ASP B 1 507 ? 41.375 2.986 13.398 1 93.19 507 ASP B O 1
ATOM 9660 N N . TYR B 1 508 ? 41.719 2.264 11.336 1 92 508 TYR B N 1
ATOM 9661 C CA . TYR B 1 508 ? 42.562 3.404 10.984 1 92 508 TYR B CA 1
ATOM 9662 C C . TYR B 1 508 ? 41.75 4.695 10.992 1 92 508 TYR B C 1
ATOM 9664 O O . TYR B 1 508 ? 42.188 5.711 11.539 1 92 508 TYR B O 1
ATOM 9672 N N . TYR B 1 509 ? 40.594 4.711 10.453 1 90.62 509 TYR B N 1
ATOM 9673 C CA . TYR B 1 509 ? 39.781 5.914 10.352 1 90.62 509 TYR B CA 1
ATOM 9674 C C . TYR B 1 509 ? 38.812 6.035 11.531 1 90.62 509 TYR B C 1
ATOM 9676 O O . TYR B 1 509 ? 38.062 7.008 11.633 1 90.62 509 TYR B O 1
ATOM 9684 N N . LYS B 1 510 ? 38.812 5.086 12.414 1 88.44 510 LYS B N 1
ATOM 9685 C CA . LYS B 1 510 ? 37.969 5.094 13.609 1 88.44 510 LYS B CA 1
ATOM 9686 C C . LYS B 1 510 ? 36.5 5.289 13.242 1 88.44 510 LYS B C 1
ATOM 9688 O O . LYS B 1 510 ? 35.844 6.172 13.781 1 88.44 510 LYS B O 1
ATOM 9693 N N . LEU B 1 511 ? 36.156 4.477 12.352 1 88.06 511 LEU B N 1
ATOM 9694 C CA . LEU B 1 511 ? 34.781 4.562 11.859 1 88.06 511 LEU B CA 1
ATOM 9695 C C . LEU B 1 511 ? 33.844 3.631 12.656 1 88.06 511 LEU B C 1
ATOM 9697 O O . LEU B 1 511 ? 34.281 2.547 13.07 1 88.06 511 LEU B O 1
ATOM 9701 N N . GLY B 1 512 ? 32.594 4.109 12.875 1 83.81 512 GLY B N 1
ATOM 9702 C CA . GLY B 1 512 ? 31.578 3.211 13.414 1 83.81 512 GLY B CA 1
ATOM 9703 C C . GLY B 1 512 ? 31.109 2.166 12.422 1 83.81 512 GLY B C 1
ATOM 9704 O O . GLY B 1 512 ? 31.094 2.422 11.211 1 83.81 512 GLY B O 1
ATOM 9705 N N . SER B 1 513 ? 30.719 1.039 12.953 1 77.94 513 SER B N 1
ATOM 9706 C CA . SER B 1 513 ? 30.406 -0.093 12.086 1 77.94 513 SER B CA 1
ATOM 9707 C C . SER B 1 513 ? 28.922 -0.101 11.711 1 77.94 513 SER B C 1
ATOM 9709 O O . SER B 1 513 ? 28.453 -1.008 11.016 1 77.94 513 SER B O 1
ATOM 9711 N N . THR B 1 514 ? 28.172 0.907 12.117 1 77.06 514 THR B N 1
ATOM 9712 C CA . THR B 1 514 ? 26.75 0.948 11.766 1 77.06 514 THR B CA 1
ATOM 9713 C C . THR B 1 514 ? 26.469 2.102 10.812 1 77.06 514 THR B C 1
ATOM 9715 O O . THR B 1 514 ? 27.188 3.102 10.805 1 77.06 514 THR B O 1
ATOM 9718 N N . ILE B 1 515 ? 25.453 1.945 10.023 1 70.75 515 ILE B N 1
ATOM 9719 C CA . ILE B 1 515 ? 25.125 2.918 8.992 1 70.75 515 ILE B CA 1
ATOM 9720 C C . ILE B 1 515 ? 24.609 4.203 9.641 1 70.75 515 ILE B C 1
ATOM 9722 O O . ILE B 1 515 ? 24.641 5.273 9.023 1 70.75 515 ILE B O 1
ATOM 9726 N N . LEU B 1 516 ? 24.234 4.141 10.836 1 65.38 516 LEU B N 1
ATOM 9727 C CA . LEU B 1 516 ? 23.672 5.309 11.508 1 65.38 516 LEU B CA 1
ATOM 9728 C C . LEU B 1 516 ? 24.766 6.145 12.156 1 65.38 516 LEU B C 1
ATOM 9730 O O . LEU B 1 516 ? 24.516 7.277 12.578 1 65.38 516 LEU B O 1
ATOM 9734 N N . ASP B 1 517 ? 25.891 5.539 12.211 1 63.06 517 ASP B N 1
ATOM 9735 C CA . ASP B 1 517 ? 26.969 6.324 12.812 1 63.06 517 ASP B CA 1
ATOM 9736 C C . ASP B 1 517 ? 27.375 7.484 11.906 1 63.06 517 ASP B C 1
ATOM 9738 O O . ASP B 1 517 ? 28.047 7.285 10.891 1 63.06 517 ASP B O 1
ATOM 9742 N N . MET B 1 518 ? 26.828 8.547 12.234 1 57.44 518 MET B N 1
ATOM 9743 C CA . MET B 1 518 ? 27.062 9.719 11.398 1 57.44 518 MET B CA 1
ATOM 9744 C C . MET B 1 518 ? 28.281 10.5 11.883 1 57.44 518 MET B C 1
ATOM 9746 O O . MET B 1 518 ? 28.594 11.562 11.336 1 57.44 518 MET B O 1
ATOM 9750 N N . ASN B 1 519 ? 28.984 9.867 12.805 1 58.94 519 ASN B N 1
ATOM 9751 C CA . ASN B 1 519 ? 30.156 10.578 13.273 1 58.94 519 ASN B CA 1
ATOM 9752 C C . ASN B 1 519 ? 31.312 10.461 12.281 1 58.94 519 ASN B C 1
ATOM 9754 O O . ASN B 1 519 ? 31.578 9.383 11.742 1 58.94 519 ASN B O 1
ATOM 9758 N N . ALA B 1 520 ? 31.734 11.664 11.883 1 59.97 520 ALA B N 1
ATOM 9759 C CA . ALA B 1 520 ? 32.875 11.695 10.953 1 59.97 520 ALA B CA 1
ATOM 9760 C C . ALA B 1 520 ? 34.125 11.156 11.609 1 59.97 520 ALA B C 1
ATOM 9762 O O . ALA B 1 520 ? 34.438 11.477 12.766 1 59.97 520 ALA B O 1
ATOM 9763 N N . GLY B 1 521 ? 34.625 10.211 10.953 1 60.88 521 GLY B N 1
ATOM 9764 C CA . GLY B 1 521 ? 35.906 9.688 11.422 1 60.88 521 GLY B CA 1
ATOM 9765 C C . GLY B 1 521 ? 37.094 10.602 11.125 1 60.88 521 GLY B C 1
ATOM 9766 O O . GLY B 1 521 ? 36.906 11.797 10.914 1 60.88 521 GLY B O 1
ATOM 9767 N N . VAL B 1 522 ? 38.219 10.047 11.234 1 63.59 522 VAL B N 1
ATOM 9768 C CA . VAL B 1 522 ? 39.438 10.773 10.977 1 63.59 522 VAL B CA 1
ATOM 9769 C C . VAL B 1 522 ? 39.438 11.289 9.539 1 63.59 522 VAL B C 1
ATOM 9771 O O . VAL B 1 522 ? 39.125 10.547 8.602 1 63.59 522 VAL B O 1
ATOM 9774 N N . GLY B 1 523 ? 39.688 12.602 9.328 1 60.06 523 GLY B N 1
ATOM 9775 C CA . GLY B 1 523 ? 39.75 13.203 8 1 60.06 523 GLY B CA 1
ATOM 9776 C C . GLY B 1 523 ? 38.406 13.312 7.336 1 60.06 523 GLY B C 1
ATOM 9777 O O . GLY B 1 523 ? 38.281 13.211 6.113 1 60.06 523 GLY B O 1
ATOM 9778 N N . ASN B 1 524 ? 37.312 13.219 8.078 1 66.56 524 ASN B N 1
ATOM 9779 C CA . ASN B 1 524 ? 35.938 13.352 7.613 1 66.56 524 ASN B CA 1
ATOM 9780 C C . ASN B 1 524 ? 35.469 12.117 6.852 1 66.56 524 ASN B C 1
ATOM 9782 O O . ASN B 1 524 ? 34.656 12.219 5.93 1 66.56 524 ASN B O 1
ATOM 9786 N N . ALA B 1 525 ? 36.281 11.117 7.203 1 70.5 525 ALA B N 1
ATOM 9787 C CA . ALA B 1 525 ? 35.906 9.852 6.59 1 70.5 525 ALA B CA 1
ATOM 9788 C C . ALA B 1 525 ? 34.531 9.391 7.094 1 70.5 525 ALA B C 1
ATOM 9790 O O . ALA B 1 525 ? 34.125 9.719 8.211 1 70.5 525 ALA B O 1
ATOM 9791 N N . ASN B 1 526 ? 33.75 8.797 6.137 1 82.25 526 ASN B N 1
ATOM 9792 C CA . ASN B 1 526 ? 32.438 8.281 6.527 1 82.25 526 ASN B CA 1
ATOM 9793 C C . ASN B 1 526 ? 32.312 6.797 6.211 1 82.25 526 ASN B C 1
ATOM 9795 O O . ASN B 1 526 ? 32.906 6.305 5.246 1 82.25 526 ASN B O 1
ATOM 9799 N N . PHE B 1 527 ? 31.719 6.039 7.016 1 86.19 527 PHE B N 1
ATOM 9800 C CA . PHE B 1 527 ? 31.531 4.598 6.918 1 86.19 527 PHE B CA 1
ATOM 9801 C C . PHE B 1 527 ? 30.938 4.219 5.566 1 86.19 527 PHE B C 1
ATOM 9803 O O . PHE B 1 527 ? 31.359 3.236 4.953 1 86.19 527 PHE B O 1
ATOM 9810 N N . PHE B 1 528 ? 30.062 5.016 5.098 1 86.81 528 PHE B N 1
ATOM 9811 C CA . PHE B 1 528 ? 29.359 4.711 3.857 1 86.81 528 PHE B CA 1
ATOM 9812 C C . PHE B 1 528 ? 30.297 4.766 2.666 1 86.81 528 PHE B C 1
ATOM 9814 O O . PHE B 1 528 ? 30.375 3.818 1.878 1 86.81 528 PHE B O 1
ATOM 9821 N N . GLN B 1 529 ? 31.156 5.719 2.592 1 86.56 529 GLN B N 1
ATOM 9822 C CA . GLN B 1 529 ? 32 5.961 1.425 1 86.56 529 GLN B CA 1
ATOM 9823 C C . GLN B 1 529 ? 33.25 5.09 1.455 1 86.56 529 GLN B C 1
ATOM 9825 O O . GLN B 1 529 ? 33.75 4.695 0.406 1 86.56 529 GLN B O 1
ATOM 9830 N N . TYR B 1 530 ? 33.625 4.672 2.662 1 89.31 530 TYR B N 1
ATOM 9831 C CA . TYR B 1 530 ? 34.938 4.008 2.738 1 89.31 530 TYR B CA 1
ATOM 9832 C C . TYR B 1 530 ? 34.75 2.506 2.953 1 89.31 530 TYR B C 1
ATOM 9834 O O . TYR B 1 530 ? 35.688 1.729 2.684 1 89.31 530 TYR B O 1
ATOM 9842 N N . VAL B 1 531 ? 33.625 2.154 3.441 1 91.69 531 VAL B N 1
ATOM 9843 C CA . VAL B 1 531 ? 33.5 0.743 3.779 1 91.69 531 VAL B CA 1
ATOM 9844 C C . VAL B 1 531 ? 32.25 0.166 3.09 1 91.69 531 VAL B C 1
ATOM 9846 O O . VAL B 1 531 ? 32.375 -0.768 2.291 1 91.69 531 VAL B O 1
ATOM 9849 N N . TYR B 1 532 ? 31.156 0.765 3.24 1 91.69 532 TYR B N 1
ATOM 9850 C CA . TYR B 1 532 ? 29.875 0.183 2.885 1 91.69 532 TYR B CA 1
ATOM 9851 C C . TYR B 1 532 ? 29.766 -0.008 1.378 1 91.69 532 TYR B C 1
ATOM 9853 O O . TYR B 1 532 ? 29.203 -1.003 0.913 1 91.69 532 TYR B O 1
ATOM 9861 N N . VAL B 1 533 ? 30.312 0.892 0.545 1 93.88 533 VAL B N 1
ATOM 9862 C CA . VAL B 1 533 ? 30.047 0.845 -0.889 1 93.88 533 VAL B CA 1
ATOM 9863 C C . VAL B 1 533 ? 31.266 0.308 -1.625 1 93.88 533 VAL B C 1
ATOM 9865 O O . VAL B 1 533 ? 31.281 0.214 -2.855 1 93.88 533 VAL B O 1
ATOM 9868 N N . LYS B 1 534 ? 32.281 -0.102 -0.918 1 95.75 534 LYS B N 1
ATOM 9869 C CA . LYS B 1 534 ? 33.531 -0.529 -1.565 1 95.75 534 LYS B CA 1
ATOM 9870 C C . LYS B 1 534 ? 33.562 -2.047 -1.713 1 95.75 534 LYS B C 1
ATOM 9872 O O . LYS B 1 534 ? 33.281 -2.777 -0.763 1 95.75 534 LYS B O 1
ATOM 9877 N N . PRO B 1 535 ? 33.938 -2.523 -2.869 1 96.94 535 PRO B N 1
ATOM 9878 C CA . PRO B 1 535 ? 33.875 -3.959 -3.158 1 96.94 535 PRO B CA 1
ATOM 9879 C C . PRO B 1 535 ? 34.844 -4.766 -2.275 1 96.94 535 PRO B C 1
ATOM 9881 O O . PRO B 1 535 ? 34.531 -5.914 -1.935 1 96.94 535 PRO B O 1
ATOM 9884 N N . TYR B 1 536 ? 36.031 -4.176 -1.869 1 96.44 536 TYR B N 1
ATOM 9885 C CA . TYR B 1 536 ? 37 -4.918 -1.088 1 96.44 536 TYR B CA 1
ATOM 9886 C C . TYR B 1 536 ? 36.531 -5.086 0.354 1 96.44 536 TYR B C 1
ATOM 9888 O O . TYR B 1 536 ? 37.125 -5.84 1.121 1 96.44 536 TYR B O 1
ATOM 9896 N N . CYS B 1 537 ? 35.438 -4.48 0.703 1 95.94 537 CYS B N 1
ATOM 9897 C CA . CYS B 1 537 ? 34.875 -4.648 2.039 1 95.94 537 CYS B CA 1
ATOM 9898 C C . CYS B 1 537 ? 33.562 -5.418 1.991 1 95.94 537 CYS B C 1
ATOM 9900 O O . CYS B 1 537 ? 33 -5.785 3.031 1 95.94 537 CYS B O 1
ATOM 9902 N N . ARG B 1 538 ? 33.031 -5.699 0.773 1 96.75 538 ARG B N 1
ATOM 9903 C CA . ARG B 1 538 ? 31.672 -6.234 0.666 1 96.75 538 ARG B CA 1
ATOM 9904 C C . ARG B 1 538 ? 31.672 -7.59 -0.034 1 96.75 538 ARG B C 1
ATOM 9906 O O . ARG B 1 538 ? 30.609 -8.195 -0.229 1 96.75 538 ARG B O 1
ATOM 9913 N N . ILE B 1 539 ? 32.781 -8.195 -0.375 1 97.94 539 ILE B N 1
ATOM 9914 C CA . ILE B 1 539 ? 32.844 -9.336 -1.282 1 97.94 539 ILE B CA 1
ATOM 9915 C C . ILE B 1 539 ? 32.562 -10.625 -0.522 1 97.94 539 ILE B C 1
ATOM 9917 O O . ILE B 1 539 ? 32.25 -11.656 -1.131 1 97.94 539 ILE B O 1
ATOM 9921 N N . ALA B 1 540 ? 32.594 -10.648 0.797 1 98.19 540 ALA B N 1
ATOM 9922 C CA . ALA B 1 540 ? 32.531 -11.859 1.606 1 98.19 540 ALA B CA 1
ATOM 9923 C C . ALA B 1 540 ? 31.234 -12.641 1.302 1 98.19 540 ALA B C 1
ATOM 9925 O O . ALA B 1 540 ? 31.297 -13.844 1.035 1 98.19 540 ALA B O 1
ATOM 9926 N N . PRO B 1 541 ? 30.047 -12.023 1.298 1 98.62 541 PRO B N 1
ATOM 9927 C CA . PRO B 1 541 ? 28.828 -12.781 0.988 1 98.62 541 PRO B CA 1
ATOM 9928 C C . PRO B 1 541 ? 28.875 -13.414 -0.402 1 98.62 541 PRO B C 1
ATOM 9930 O O . PRO B 1 541 ? 28.406 -14.539 -0.585 1 98.62 541 PRO B O 1
ATOM 9933 N N . TYR B 1 542 ? 29.422 -12.75 -1.364 1 98.69 542 TYR B N 1
ATOM 9934 C CA . TYR B 1 542 ? 29.531 -13.258 -2.727 1 98.69 542 TYR B CA 1
ATOM 9935 C C . TYR B 1 542 ? 30.391 -14.523 -2.764 1 98.69 542 TYR B C 1
ATOM 9937 O O . TYR B 1 542 ? 30.031 -15.5 -3.424 1 98.69 542 TYR B O 1
ATOM 9945 N N . LEU B 1 543 ? 31.484 -14.523 -2.025 1 98.62 543 LEU B N 1
ATOM 9946 C CA . LEU B 1 543 ? 32.406 -15.648 -1.991 1 98.62 543 LEU B CA 1
ATOM 9947 C C . LEU B 1 543 ? 31.766 -16.859 -1.302 1 98.62 543 LEU B C 1
ATOM 9949 O O . LEU B 1 543 ? 31.969 -18 -1.726 1 98.62 543 LEU B O 1
ATOM 9953 N N . VAL B 1 544 ? 31.031 -16.578 -0.239 1 98.56 544 VAL B N 1
ATOM 9954 C CA . VAL B 1 544 ? 30.297 -17.656 0.421 1 98.56 544 VAL B CA 1
ATOM 9955 C C . VAL B 1 544 ? 29.297 -18.266 -0.551 1 98.56 544 VAL B C 1
ATOM 9957 O O . VAL B 1 544 ? 29.125 -19.5 -0.592 1 98.56 544 VAL B O 1
ATOM 9960 N N . GLY B 1 545 ? 28.641 -17.453 -1.345 1 98.69 545 GLY B N 1
ATOM 9961 C CA . GLY B 1 545 ? 27.719 -17.938 -2.367 1 98.69 545 GLY B CA 1
ATOM 9962 C C . GLY B 1 545 ? 28.391 -18.812 -3.406 1 98.69 545 GLY B C 1
ATOM 9963 O O . GLY B 1 545 ? 27.875 -19.875 -3.754 1 98.69 545 GLY B O 1
ATOM 9964 N N . MET B 1 546 ? 29.562 -18.406 -3.834 1 98.12 546 MET B N 1
ATOM 9965 C CA . MET B 1 546 ? 30.297 -19.203 -4.824 1 98.12 546 MET B CA 1
ATOM 9966 C C . MET B 1 546 ? 30.688 -20.547 -4.258 1 98.12 546 MET B C 1
ATOM 9968 O O . MET B 1 546 ? 30.609 -21.562 -4.949 1 98.12 546 MET B O 1
ATOM 9972 N N . ALA B 1 547 ? 31.109 -20.516 -3.016 1 97.81 547 ALA B N 1
ATOM 9973 C CA . ALA B 1 547 ? 31.5 -21.766 -2.361 1 97.81 547 ALA B CA 1
ATOM 9974 C C . ALA B 1 547 ? 30.312 -22.734 -2.271 1 97.81 547 ALA B C 1
ATOM 9976 O O . ALA B 1 547 ? 30.453 -23.922 -2.535 1 97.81 547 ALA B O 1
ATOM 9977 N N . LEU B 1 548 ? 29.188 -22.219 -1.936 1 97.44 548 LEU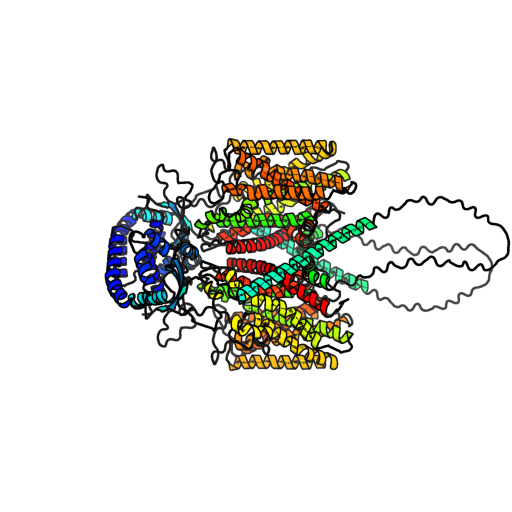 B N 1
ATOM 9978 C CA . LEU B 1 548 ? 28 -23.062 -1.859 1 97.44 548 LEU B CA 1
ATOM 9979 C C . LEU B 1 548 ? 27.609 -23.562 -3.242 1 97.44 548 LEU B C 1
ATOM 9981 O O . LEU B 1 548 ? 27.188 -24.703 -3.393 1 97.44 548 LEU B O 1
ATOM 9985 N N . GLY B 1 549 ? 27.688 -22.672 -4.227 1 96.44 549 GLY B N 1
ATOM 9986 C CA . GLY B 1 549 ? 27.391 -23.078 -5.586 1 96.44 549 GLY B CA 1
ATOM 9987 C C . GLY B 1 549 ? 28.219 -24.266 -6.043 1 96.44 549 GLY B C 1
ATOM 9988 O O . GLY B 1 549 ? 27.703 -25.188 -6.691 1 96.44 549 GLY B O 1
ATOM 9989 N N . TYR B 1 550 ? 29.453 -24.25 -5.691 1 95 550 TYR B N 1
ATOM 9990 C CA . TYR B 1 550 ? 30.344 -25.359 -6 1 95 550 TYR B CA 1
ATOM 9991 C C . TYR B 1 550 ? 29.922 -26.625 -5.258 1 95 550 TYR B C 1
ATOM 9993 O O . TYR B 1 550 ? 29.875 -27.719 -5.84 1 95 550 TYR B O 1
ATOM 10001 N N . LEU B 1 551 ? 29.625 -26.438 -4.004 1 93.31 551 LEU B N 1
ATOM 10002 C CA . LEU B 1 551 ? 29.219 -27.578 -3.18 1 93.31 551 LEU B CA 1
ATOM 10003 C C . LEU B 1 551 ? 27.969 -28.234 -3.729 1 93.31 551 LEU B C 1
ATOM 10005 O O . LEU B 1 551 ? 27.875 -29.453 -3.809 1 93.31 551 LEU B O 1
ATOM 10009 N N . LEU B 1 552 ? 27.016 -27.484 -4.121 1 92.75 552 LEU B N 1
ATOM 10010 C CA . LEU B 1 552 ? 25.75 -28 -4.645 1 92.75 552 LEU B CA 1
ATOM 10011 C C . LEU B 1 552 ? 25.969 -28.688 -5.988 1 92.75 552 LEU B C 1
ATOM 10013 O O . LEU B 1 552 ? 25.281 -29.672 -6.305 1 92.75 552 LEU B O 1
ATOM 10017 N N . HIS B 1 553 ? 26.891 -28.172 -6.715 1 90.25 553 HIS B N 1
ATOM 10018 C CA . HIS B 1 553 ? 27.219 -28.797 -7.992 1 90.25 553 HIS B CA 1
ATOM 10019 C C . HIS B 1 553 ? 27.844 -30.172 -7.789 1 90.25 553 HIS B C 1
ATOM 10021 O O . HIS B 1 553 ? 27.5 -31.125 -8.508 1 90.25 553 HIS B O 1
ATOM 10027 N N . VAL B 1 554 ? 28.625 -30.266 -6.828 1 86.75 554 VAL B N 1
ATOM 10028 C CA . VAL B 1 554 ? 29.328 -31.531 -6.562 1 86.75 554 VAL B CA 1
ATOM 10029 C C . VAL B 1 554 ? 28.344 -32.562 -5.984 1 86.75 554 VAL B C 1
ATOM 10031 O O . VAL B 1 554 ? 28.422 -33.75 -6.305 1 86.75 554 VAL B O 1
ATOM 10034 N N . ILE B 1 555 ? 27.453 -32.125 -5.133 1 84.69 555 ILE B N 1
ATOM 10035 C CA . ILE B 1 555 ? 26.516 -33 -4.461 1 84.69 555 ILE B CA 1
ATOM 10036 C C . ILE B 1 555 ? 25.5 -33.531 -5.469 1 84.69 555 ILE B C 1
ATOM 10038 O O . ILE B 1 555 ? 25.031 -34.688 -5.344 1 84.69 555 ILE B O 1
ATOM 10042 N N . LYS B 1 556 ? 25.031 -32.781 -6.387 1 75.56 556 LYS B N 1
ATOM 10043 C CA . LYS B 1 556 ? 24.047 -33.188 -7.383 1 75.56 556 LYS B CA 1
ATOM 10044 C C . LYS B 1 556 ? 24.469 -34.5 -8.078 1 75.56 556 LYS B C 1
ATOM 10046 O O . LYS B 1 556 ? 23.641 -35.375 -8.297 1 75.56 556 LYS B O 1
ATOM 10051 N N . ASP B 1 557 ? 25.719 -34.656 -8.32 1 62.84 557 ASP B N 1
ATOM 10052 C CA . ASP B 1 557 ? 26.219 -35.812 -9.07 1 62.84 557 ASP B CA 1
ATOM 10053 C C . ASP B 1 557 ? 26.656 -36.938 -8.141 1 62.84 557 ASP B C 1
ATOM 10055 O O . ASP B 1 557 ? 27 -38.031 -8.594 1 62.84 557 ASP B O 1
ATOM 10059 N N . GLY B 1 558 ? 26.516 -36.594 -6.824 1 64.19 558 GLY B N 1
ATOM 10060 C CA . GLY B 1 558 ? 26.984 -37.594 -5.895 1 64.19 558 GLY B CA 1
ATOM 10061 C C . GLY B 1 558 ? 25.859 -38.375 -5.242 1 64.19 558 GLY B C 1
ATOM 10062 O O . GLY B 1 558 ? 24.688 -38.156 -5.535 1 64.19 558 GLY B O 1
ATOM 10063 N N . PRO B 1 559 ? 26.234 -39.406 -4.453 1 63.91 559 PRO B N 1
ATOM 10064 C CA . PRO B 1 559 ? 25.234 -40.188 -3.727 1 63.91 559 PRO B CA 1
ATOM 10065 C C . PRO B 1 559 ? 24.453 -39.344 -2.707 1 63.91 559 PRO B C 1
ATOM 10067 O O . PRO B 1 559 ? 24.984 -38.406 -2.146 1 63.91 559 PRO B O 1
ATOM 10070 N N . PRO B 1 560 ? 23.094 -39.594 -2.623 1 65.44 560 PRO B N 1
ATOM 10071 C CA . PRO B 1 560 ? 22.297 -38.844 -1.646 1 65.44 560 PRO B CA 1
ATOM 10072 C C . PRO B 1 560 ? 22.891 -38.906 -0.241 1 65.44 560 PRO B C 1
ATOM 10074 O O . PRO B 1 560 ? 23.219 -39.969 0.26 1 65.44 560 PRO B O 1
ATOM 10077 N N . ARG B 1 561 ? 23.5 -37.844 0.21 1 65.31 561 ARG B N 1
ATOM 10078 C CA . ARG B 1 561 ? 24.094 -37.781 1.542 1 65.31 561 ARG B CA 1
ATOM 10079 C C . ARG B 1 561 ? 23.016 -37.688 2.617 1 65.31 561 ARG B C 1
ATOM 10081 O O . ARG B 1 561 ? 22.125 -36.812 2.541 1 65.31 561 ARG B O 1
ATOM 10088 N N . THR B 1 562 ? 22.859 -38.719 3.367 1 76.69 562 THR B N 1
ATOM 10089 C CA . THR B 1 562 ? 21.922 -38.719 4.488 1 76.69 562 THR B CA 1
ATOM 10090 C C . THR B 1 562 ? 22.578 -38.125 5.738 1 76.69 562 THR B C 1
ATOM 10092 O O . THR B 1 562 ? 23.672 -38.562 6.129 1 76.69 562 THR B O 1
ATOM 10095 N N . HIS B 1 563 ? 22.094 -37 6.156 1 81.88 563 HIS B N 1
ATOM 10096 C CA . HIS B 1 563 ? 22.625 -36.375 7.355 1 81.88 563 HIS B CA 1
ATOM 10097 C C . HIS B 1 563 ? 21.859 -36.812 8.602 1 81.88 563 HIS B C 1
ATOM 10099 O O . HIS B 1 563 ? 20.672 -37.125 8.516 1 81.88 563 HIS B O 1
ATOM 10105 N N . SER B 1 564 ? 22.578 -36.938 9.656 1 87.56 564 SER B N 1
ATOM 10106 C CA . SER B 1 564 ? 21.953 -37.25 10.938 1 87.56 564 SER B CA 1
ATOM 10107 C C . SER B 1 564 ? 21.047 -36.125 11.398 1 87.56 564 SER B C 1
ATOM 10109 O O . SER B 1 564 ? 21.25 -34.969 11.023 1 87.56 564 SER B O 1
ATOM 10111 N N . TRP B 1 565 ? 20.078 -36.531 12.125 1 87.06 565 TRP B N 1
ATOM 10112 C CA . TRP B 1 565 ? 19.141 -35.562 12.648 1 87.06 565 TRP B CA 1
ATOM 10113 C C . TRP B 1 565 ? 19.859 -34.531 13.523 1 87.06 565 TRP B C 1
ATOM 10115 O O . TRP B 1 565 ? 19.484 -33.344 13.547 1 87.06 565 TRP B O 1
ATOM 10125 N N . LEU B 1 566 ? 20.844 -34.938 14.203 1 91.44 566 LEU B N 1
ATOM 10126 C CA . LEU B 1 566 ? 21.609 -34.062 15.062 1 91.44 566 LEU B CA 1
ATOM 10127 C C . LEU B 1 566 ? 22.375 -33.031 14.234 1 91.44 566 LEU B C 1
ATOM 10129 O O . LEU B 1 566 ? 22.5 -31.875 14.641 1 91.44 566 LEU B O 1
ATOM 10133 N N . PHE B 1 567 ? 22.875 -33.469 13.164 1 92.31 567 PHE B N 1
ATOM 10134 C CA . PHE B 1 567 ? 23.594 -32.562 12.258 1 92.31 567 PHE B CA 1
ATOM 10135 C C . PHE B 1 567 ? 22.656 -31.484 11.734 1 92.31 567 PHE B C 1
ATOM 10137 O O . PHE B 1 567 ? 23.016 -30.297 11.68 1 92.31 567 PHE B O 1
ATOM 10144 N N . ILE B 1 568 ? 21.531 -31.906 11.375 1 92.75 568 ILE B N 1
ATOM 10145 C CA . ILE B 1 568 ? 20.547 -30.984 10.828 1 92.75 568 ILE B CA 1
ATOM 10146 C C . ILE B 1 568 ? 20.109 -30 11.914 1 92.75 568 ILE B C 1
ATOM 10148 O O . ILE B 1 568 ? 20.016 -28.797 11.672 1 92.75 568 ILE B O 1
ATOM 10152 N N . LEU B 1 569 ? 19.875 -30.484 13.086 1 93.81 569 LEU B N 1
ATOM 10153 C CA . LEU B 1 569 ? 19.453 -29.641 14.195 1 93.81 569 LEU B CA 1
ATOM 10154 C C . LEU B 1 569 ? 20.547 -28.625 14.547 1 93.81 569 LEU B C 1
ATOM 10156 O O . LEU B 1 569 ? 20.266 -27.453 14.773 1 93.81 569 LEU B O 1
ATOM 10160 N N . CYS B 1 570 ? 21.734 -29.109 14.609 1 96 570 CYS B N 1
ATOM 10161 C CA . CYS B 1 570 ? 22.844 -28.234 14.914 1 96 570 CYS B CA 1
ATOM 10162 C C . CYS B 1 570 ? 23.047 -27.188 13.812 1 96 570 CYS B C 1
ATOM 10164 O O . CYS B 1 570 ? 23.375 -26.047 14.094 1 96 570 CYS B O 1
ATOM 10166 N N . GLY B 1 571 ? 22.859 -27.641 12.602 1 96.56 571 GLY B N 1
ATOM 10167 C CA . GLY B 1 571 ? 22.953 -26.719 11.484 1 96.56 571 GLY B CA 1
ATOM 10168 C C . GLY B 1 571 ? 21.938 -25.594 11.555 1 96.56 571 GLY B C 1
ATOM 10169 O O . GLY B 1 571 ? 22.281 -24.422 11.367 1 96.56 571 GLY B O 1
ATOM 10170 N N . TRP B 1 572 ? 20.766 -25.922 11.859 1 96.56 572 TRP B N 1
ATOM 10171 C CA . TRP B 1 572 ? 19.703 -24.922 11.961 1 96.56 572 TRP B CA 1
ATOM 10172 C C . TRP B 1 572 ? 19.953 -24 13.148 1 96.56 572 TRP B C 1
ATOM 10174 O O . TRP B 1 572 ? 19.75 -22.781 13.047 1 96.56 572 TRP B O 1
ATOM 10184 N N . CYS B 1 573 ? 20.375 -24.547 14.289 1 97.5 573 CYS B N 1
ATOM 10185 C CA . CYS B 1 573 ? 20.688 -23.719 15.461 1 97.5 573 CYS B CA 1
ATOM 10186 C C . CYS B 1 573 ? 21.812 -22.75 15.148 1 97.5 573 CYS B C 1
ATOM 10188 O O . CYS B 1 573 ? 21.734 -21.562 15.5 1 97.5 573 CYS B O 1
ATOM 10190 N N . ALA B 1 574 ? 22.828 -23.281 14.539 1 97.81 574 ALA B N 1
ATOM 10191 C CA . ALA B 1 574 ? 23.953 -22.422 14.148 1 97.81 574 ALA B CA 1
ATOM 10192 C C . ALA B 1 574 ? 23.5 -21.312 13.195 1 97.81 574 ALA B C 1
ATOM 10194 O O . ALA B 1 574 ? 23.922 -20.172 13.32 1 97.81 574 ALA B O 1
ATOM 10195 N N . ALA B 1 575 ? 22.672 -21.656 12.258 1 97.94 575 ALA B N 1
ATOM 10196 C CA . ALA B 1 575 ? 22.172 -20.688 11.289 1 97.94 575 ALA B CA 1
ATOM 10197 C C . ALA B 1 575 ? 21.375 -19.578 11.992 1 97.94 575 ALA B C 1
ATOM 10199 O O . ALA B 1 575 ? 21.516 -18.406 11.656 1 97.94 575 ALA B O 1
ATOM 10200 N N . ILE B 1 576 ? 20.578 -19.969 12.953 1 97.88 576 ILE B N 1
ATOM 10201 C CA . ILE B 1 576 ? 19.766 -19 13.695 1 97.88 576 ILE B CA 1
ATOM 10202 C C . ILE B 1 576 ? 20.672 -18.062 14.477 1 97.88 576 ILE B C 1
ATOM 10204 O O . ILE B 1 576 ? 20.469 -16.844 14.453 1 97.88 576 ILE B O 1
ATOM 10208 N N . ILE B 1 577 ? 21.672 -18.578 15.062 1 97.75 577 ILE B N 1
ATOM 10209 C CA . ILE B 1 577 ? 22.594 -17.766 15.844 1 97.75 577 ILE B CA 1
ATOM 10210 C C . ILE B 1 577 ? 23.391 -16.844 14.922 1 97.75 577 ILE B C 1
ATOM 10212 O O . ILE B 1 577 ? 23.562 -15.664 15.211 1 97.75 577 ILE B O 1
ATOM 10216 N N . LEU B 1 578 ? 23.812 -17.359 13.844 1 98.06 578 LEU B N 1
ATOM 10217 C CA . LEU B 1 578 ? 24.625 -16.594 12.898 1 98.06 578 LEU B CA 1
ATOM 10218 C C . LEU B 1 578 ? 23.797 -15.492 12.25 1 98.06 578 LEU B C 1
ATOM 10220 O O . LEU B 1 578 ? 24.328 -14.43 11.906 1 98.06 578 LEU B O 1
ATOM 10224 N N . ALA B 1 579 ? 22.516 -15.703 12.086 1 97.75 579 ALA B N 1
ATOM 10225 C CA . ALA B 1 579 ? 21.656 -14.695 11.477 1 97.75 579 ALA B CA 1
ATOM 10226 C C . ALA B 1 579 ? 21.234 -13.641 12.492 1 97.75 579 ALA B C 1
ATOM 10228 O O . ALA B 1 579 ? 21.266 -12.445 12.203 1 97.75 579 ALA B O 1
ATOM 10229 N N . LEU B 1 580 ? 20.875 -14.047 13.727 1 97.25 580 LEU B N 1
ATOM 10230 C CA . LEU B 1 580 ? 20.312 -13.133 14.719 1 97.25 580 LEU B CA 1
ATOM 10231 C C . LEU B 1 580 ? 21.422 -12.312 15.383 1 97.25 580 LEU B C 1
ATOM 10233 O O . LEU B 1 580 ? 21.188 -11.188 15.812 1 97.25 580 LEU B O 1
ATOM 10237 N N . SER B 1 581 ? 22.594 -12.844 15.422 1 96.06 581 SER B N 1
ATOM 10238 C CA . SER B 1 581 ? 23.688 -12.141 16.078 1 96.06 581 SER B CA 1
ATOM 10239 C C . SER B 1 581 ? 23.984 -10.812 15.391 1 96.06 581 SER B C 1
ATOM 10241 O O . SER B 1 581 ? 24.062 -9.766 16.047 1 96.06 581 SER B O 1
ATOM 10243 N N . PRO B 1 582 ? 24.141 -10.797 14.102 1 95.5 582 PRO B N 1
ATOM 10244 C CA . PRO B 1 582 ? 24.375 -9.484 13.484 1 95.5 582 PRO B CA 1
ATOM 10245 C C . PRO B 1 582 ? 23.125 -8.602 13.484 1 95.5 582 PRO B C 1
ATOM 10247 O O . PRO B 1 582 ? 23.234 -7.379 13.586 1 95.5 582 PRO B O 1
ATOM 10250 N N . VAL B 1 583 ? 21.953 -9.125 13.375 1 95.44 583 VAL B N 1
ATOM 10251 C CA . VAL B 1 583 ? 20.719 -8.359 13.273 1 95.44 583 VAL B CA 1
ATOM 10252 C C . VAL B 1 583 ? 20.438 -7.652 14.602 1 95.44 583 VAL B C 1
ATOM 10254 O O . VAL B 1 583 ? 20.047 -6.484 14.617 1 95.44 583 VAL B O 1
ATOM 10257 N N . PHE B 1 584 ? 20.703 -8.32 15.719 1 94.56 584 PHE B N 1
ATOM 10258 C CA . PHE B 1 584 ? 20.375 -7.75 17.016 1 94.56 584 PHE B CA 1
ATOM 10259 C C . PHE B 1 584 ? 21.641 -7.41 17.797 1 94.56 584 PHE B C 1
ATOM 10261 O O . PHE B 1 584 ? 21.562 -7 18.969 1 94.56 584 PHE B O 1
ATOM 10268 N N . GLY B 1 585 ? 22.766 -7.617 17.219 1 91.19 585 GLY B N 1
ATOM 10269 C CA . GLY B 1 585 ? 24.031 -7.406 17.891 1 91.19 585 GLY B CA 1
ATOM 10270 C C . GLY B 1 585 ? 24.281 -5.953 18.25 1 91.19 585 GLY B C 1
ATOM 10271 O O . GLY B 1 585 ? 25.016 -5.656 19.188 1 91.19 585 GLY B O 1
ATOM 10272 N N . THR B 1 586 ? 23.672 -5.043 17.578 1 90.25 586 THR B N 1
ATOM 10273 C CA . THR B 1 586 ? 23.938 -3.623 17.797 1 90.25 586 THR B CA 1
ATOM 10274 C C . THR B 1 586 ? 22.969 -3.045 18.828 1 90.25 586 THR B C 1
ATOM 10276 O O . THR B 1 586 ? 23.062 -1.865 19.172 1 90.25 586 THR B O 1
ATOM 10279 N N . TYR B 1 587 ? 22.078 -3.836 19.328 1 90.5 587 TYR B N 1
ATOM 10280 C CA . TYR B 1 587 ? 21.047 -3.332 20.234 1 90.5 587 TYR B CA 1
ATOM 10281 C C . TYR B 1 587 ? 21.688 -2.689 21.469 1 90.5 587 TYR B C 1
ATOM 10283 O O . TYR B 1 587 ? 21.172 -1.689 21.984 1 90.5 587 TYR B O 1
ATOM 10291 N N . LYS B 1 588 ? 22.766 -3.252 21.906 1 88.38 588 LYS B N 1
ATOM 10292 C CA . LYS B 1 588 ? 23.438 -2.736 23.109 1 88.38 588 LYS B CA 1
ATOM 10293 C C . LYS B 1 588 ? 23.875 -1.285 22.906 1 88.38 588 LYS B C 1
ATOM 10295 O O . LYS B 1 588 ? 23.828 -0.489 23.844 1 88.38 588 LYS B O 1
ATOM 10300 N N . ALA B 1 589 ? 24.141 -0.915 21.719 1 85.56 589 ALA B N 1
ATOM 10301 C CA . ALA B 1 589 ? 24.625 0.434 21.422 1 85.56 589 ALA B CA 1
ATOM 10302 C C . ALA B 1 589 ? 23.453 1.407 21.281 1 85.56 589 ALA B C 1
ATOM 10304 O O . ALA B 1 589 ? 23.625 2.621 21.391 1 85.56 589 ALA B O 1
ATOM 10305 N N . PHE B 1 590 ? 22.203 0.923 21.109 1 84.56 590 PHE B N 1
ATOM 10306 C CA . PHE B 1 590 ? 21.094 1.81 20.797 1 84.56 590 PHE B CA 1
ATOM 10307 C C . PHE B 1 590 ? 20.078 1.812 21.922 1 84.56 590 PHE B C 1
ATOM 10309 O O . PHE B 1 590 ? 19.203 2.686 21.984 1 84.56 590 PHE B O 1
ATOM 10316 N N . LYS B 1 591 ? 20.234 0.983 22.875 1 87.25 591 LYS B N 1
ATOM 10317 C CA . LYS B 1 591 ? 19.266 0.88 23.969 1 87.25 591 LYS B CA 1
ATOM 10318 C C . LYS B 1 591 ? 19.25 2.158 24.797 1 87.25 591 LYS B C 1
ATOM 10320 O O . LYS B 1 591 ? 20.031 3.078 24.562 1 87.25 591 LYS B O 1
ATOM 10325 N N . LYS B 1 592 ? 18.266 2.436 25.719 1 84.94 592 LYS B N 1
ATOM 10326 C CA . LYS B 1 592 ? 18.062 3.643 26.516 1 84.94 592 LYS B CA 1
ATOM 10327 C C . LYS B 1 592 ? 19.328 4.043 27.266 1 84.94 592 LYS B C 1
ATOM 10329 O O . LYS B 1 592 ? 19.703 5.215 27.281 1 84.94 592 LYS B O 1
ATOM 10334 N N . ASN B 1 593 ? 20.031 3.053 27.844 1 87.5 593 ASN B N 1
ATOM 10335 C CA . ASN B 1 593 ? 21.359 3.24 28.406 1 87.5 593 ASN B CA 1
ATOM 10336 C C . ASN B 1 593 ? 22.438 2.633 27.516 1 87.5 593 ASN B C 1
ATOM 10338 O O . ASN B 1 593 ? 22.938 1.542 27.797 1 87.5 593 ASN B O 1
ATOM 10342 N N . PRO B 1 594 ? 22.719 3.506 26.516 1 85.31 594 PRO B N 1
ATOM 10343 C CA . PRO B 1 594 ? 23.578 2.943 25.469 1 85.31 594 PRO B CA 1
ATOM 10344 C C . PRO B 1 594 ? 24.969 2.564 25.984 1 85.31 594 PRO B C 1
ATOM 10346 O O . PRO B 1 594 ? 25.531 3.262 26.828 1 85.31 594 PRO B O 1
ATOM 10349 N N . GLN B 1 595 ? 25.391 1.409 25.609 1 88.62 595 GLN B N 1
ATOM 10350 C CA . GLN B 1 595 ? 26.766 0.936 25.766 1 88.62 595 GLN B CA 1
ATOM 10351 C C . GLN B 1 595 ? 27.469 0.825 24.422 1 88.62 595 GLN B C 1
ATOM 10353 O O . GLN B 1 595 ? 27.328 -0.183 23.719 1 88.62 595 GLN B O 1
ATOM 10358 N N . PRO B 1 596 ? 28.156 1.907 24.094 1 85.06 596 PRO B N 1
ATOM 10359 C CA . PRO B 1 596 ? 28.797 1.91 22.766 1 85.06 596 PRO B CA 1
ATOM 10360 C C . PRO B 1 596 ? 29.797 0.76 22.594 1 85.06 596 PRO B C 1
ATOM 10362 O O . PRO B 1 596 ? 30.344 0.258 23.578 1 85.06 596 PRO B O 1
ATOM 10365 N N . PHE B 1 597 ? 29.984 0.384 21.391 1 88.12 597 PHE B N 1
ATOM 10366 C CA . PHE B 1 597 ? 30.938 -0.667 21.047 1 88.12 597 PHE B CA 1
ATOM 10367 C C . PHE B 1 597 ? 32.344 -0.253 21.422 1 88.12 597 PHE B C 1
ATOM 10369 O O . PHE B 1 597 ? 32.75 0.905 21.25 1 88.12 597 PHE B O 1
ATOM 10376 N N . THR B 1 598 ? 33.031 -1.201 22.016 1 91.12 598 THR B N 1
ATOM 10377 C CA . THR B 1 598 ? 34.469 -0.992 22.125 1 91.12 598 THR B CA 1
ATOM 10378 C C . THR B 1 598 ? 35.125 -1.028 20.75 1 91.12 598 THR B C 1
ATOM 10380 O O . THR B 1 598 ? 34.5 -1.454 19.781 1 91.12 598 THR B O 1
ATOM 10383 N N . ARG B 1 599 ? 36.312 -0.53 20.719 1 91.44 599 ARG B N 1
ATOM 10384 C CA . ARG B 1 599 ? 37.062 -0.517 19.453 1 91.44 599 ARG B CA 1
ATOM 10385 C C . ARG B 1 599 ? 37.156 -1.918 18.859 1 91.44 599 ARG B C 1
ATOM 10387 O O . ARG B 1 599 ? 36.906 -2.104 17.656 1 91.44 599 ARG B O 1
ATOM 10394 N N . THR B 1 600 ? 37.406 -2.846 19.625 1 93.31 600 THR B N 1
ATOM 10395 C CA . THR B 1 600 ? 37.562 -4.227 19.188 1 93.31 600 THR B CA 1
ATOM 10396 C C . THR B 1 600 ? 36.219 -4.797 18.75 1 93.31 600 THR B C 1
ATOM 10398 O O . THR B 1 600 ? 36.125 -5.504 17.734 1 93.31 600 THR B O 1
ATOM 10401 N N . GLU B 1 601 ? 35.219 -4.465 19.484 1 92.81 601 GLU B N 1
ATOM 10402 C CA . GLU B 1 601 ? 33.875 -4.941 19.141 1 92.81 601 GLU B CA 1
ATOM 10403 C C . GLU B 1 601 ? 33.406 -4.34 17.812 1 92.81 601 GLU B C 1
ATOM 10405 O O . GLU B 1 601 ? 32.75 -5.023 17.016 1 92.81 601 GLU B O 1
ATOM 10410 N N . ASN B 1 602 ? 33.719 -3.109 17.672 1 92.56 602 ASN B N 1
ATOM 10411 C CA . ASN B 1 602 ? 33.312 -2.4 16.453 1 92.56 602 ASN B CA 1
ATOM 10412 C C . ASN B 1 602 ? 34 -3.004 15.227 1 92.56 602 ASN B C 1
ATOM 10414 O O . ASN B 1 602 ? 33.312 -3.27 14.227 1 92.56 602 ASN B O 1
ATOM 10418 N N . VAL B 1 603 ? 35.281 -3.234 15.305 1 94.69 603 VAL B N 1
ATOM 10419 C CA . VAL B 1 603 ? 36.031 -3.795 14.188 1 94.69 603 VAL B CA 1
ATOM 10420 C C . VAL B 1 603 ? 35.562 -5.227 13.922 1 94.69 603 VAL B C 1
ATOM 10422 O O . VAL B 1 603 ? 35.438 -5.641 12.766 1 94.69 603 VAL B O 1
ATOM 10425 N N . PHE B 1 604 ? 35.312 -5.941 14.961 1 95.31 604 PHE B N 1
ATOM 10426 C CA . PHE B 1 604 ? 34.875 -7.32 14.836 1 95.31 604 PHE B CA 1
ATOM 10427 C C . PHE B 1 604 ? 33.5 -7.383 14.156 1 95.31 604 PHE B C 1
ATOM 10429 O O . PHE B 1 604 ? 33.312 -8.156 13.219 1 95.31 604 PHE B O 1
ATOM 10436 N N . TYR B 1 605 ? 32.594 -6.598 14.664 1 94.25 605 TYR B N 1
ATOM 10437 C CA . TYR B 1 605 ? 31.266 -6.566 14.094 1 94.25 605 TYR B CA 1
ATOM 10438 C C . TYR B 1 605 ? 31.297 -6.109 12.641 1 94.25 605 TYR B C 1
ATOM 10440 O O . TYR B 1 605 ? 30.672 -6.723 11.773 1 94.25 605 TYR B O 1
ATOM 10448 N N . GLY B 1 606 ? 31.984 -5.047 12.391 1 93.38 606 GLY B N 1
ATOM 10449 C CA . GLY B 1 606 ? 32.062 -4.516 11.039 1 93.38 606 GLY B CA 1
ATOM 10450 C C . GLY B 1 606 ? 32.688 -5.484 10.055 1 93.38 606 GLY B C 1
ATOM 10451 O O . GLY B 1 606 ? 32.312 -5.52 8.883 1 93.38 606 GLY B O 1
ATOM 10452 N N . THR B 1 607 ? 33.594 -6.312 10.5 1 96.31 607 THR B N 1
ATOM 10453 C CA . THR B 1 607 ? 34.375 -7.195 9.633 1 96.31 607 THR B CA 1
ATOM 10454 C C . THR B 1 607 ? 33.625 -8.5 9.383 1 96.31 607 THR B C 1
ATOM 10456 O O . THR B 1 607 ? 33.594 -9.008 8.266 1 96.31 607 THR B O 1
ATOM 10459 N N . PHE B 1 608 ? 32.875 -8.977 10.391 1 97 608 PHE B N 1
ATOM 10460 C CA . PHE B 1 608 ? 32.438 -10.359 10.281 1 97 608 PHE B CA 1
ATOM 10461 C C . PHE B 1 608 ? 30.922 -10.445 10.219 1 97 608 PHE B C 1
ATOM 10463 O O . PHE B 1 608 ? 30.359 -11.516 9.977 1 97 608 PHE B O 1
ATOM 10470 N N . SER B 1 609 ? 30.203 -9.414 10.461 1 96.25 609 SER B N 1
ATOM 10471 C CA . SER B 1 609 ? 28.75 -9.453 10.508 1 96.25 609 SER B CA 1
ATOM 10472 C C . SER B 1 609 ? 28.172 -9.922 9.172 1 96.25 609 SER B C 1
ATOM 10474 O O . SER B 1 609 ? 27.312 -10.805 9.141 1 96.25 609 SER B O 1
ATOM 10476 N N . ARG B 1 610 ? 28.672 -9.398 8.078 1 97 610 ARG B N 1
ATOM 10477 C CA . ARG B 1 610 ? 28.141 -9.742 6.758 1 97 610 ARG B CA 1
ATOM 10478 C C . ARG B 1 610 ? 28.516 -11.172 6.379 1 97 610 ARG B C 1
ATOM 10480 O O . ARG B 1 610 ? 27.734 -11.859 5.711 1 97 610 ARG B O 1
ATOM 10487 N N . PHE B 1 611 ? 29.703 -11.578 6.781 1 98.19 611 PHE B N 1
ATOM 10488 C CA . PHE B 1 611 ? 30.125 -12.961 6.59 1 98.19 611 PHE B CA 1
ATOM 10489 C C . PHE B 1 611 ? 29.234 -13.914 7.367 1 98.19 611 PHE B C 1
ATOM 10491 O O . PHE B 1 611 ? 28.781 -14.93 6.836 1 98.19 611 PHE B O 1
ATOM 10498 N N . SER B 1 612 ? 28.953 -13.555 8.57 1 98.19 612 SER B N 1
ATOM 10499 C CA . SER B 1 612 ? 28.078 -14.359 9.43 1 98.19 612 SER B CA 1
ATOM 10500 C C . SER B 1 612 ? 26.688 -14.5 8.82 1 98.19 612 SER B C 1
ATOM 10502 O O . SER B 1 612 ? 26.141 -15.602 8.766 1 98.19 612 SER B O 1
ATOM 10504 N N . TRP B 1 613 ? 26.125 -13.469 8.344 1 98.38 613 TRP B N 1
ATOM 10505 C CA . TRP B 1 613 ? 24.812 -13.469 7.699 1 98.38 613 TRP B CA 1
ATOM 10506 C C . TRP B 1 613 ? 24.797 -14.391 6.492 1 98.38 613 TRP B C 1
ATOM 10508 O O . TRP B 1 613 ? 23.875 -15.195 6.324 1 98.38 613 TRP B O 1
ATOM 10518 N N . SER B 1 614 ? 25.844 -14.328 5.703 1 98.62 614 SER B N 1
ATOM 10519 C CA . SER B 1 614 ? 25.906 -15.117 4.48 1 98.62 614 SER B CA 1
ATOM 10520 C C . SER B 1 614 ? 26.031 -16.609 4.789 1 98.62 614 SER B C 1
ATOM 10522 O O . SER B 1 614 ? 25.516 -17.453 4.047 1 98.62 614 SER B O 1
ATOM 10524 N N . LEU B 1 615 ? 26.688 -16.953 5.879 1 98.56 615 LEU B N 1
ATOM 10525 C CA . LEU B 1 615 ? 26.797 -18.344 6.285 1 98.56 615 LEU B CA 1
ATOM 10526 C C . LEU B 1 615 ? 25.422 -18.891 6.688 1 98.56 615 LEU B C 1
ATOM 10528 O O . LEU B 1 615 ? 25.109 -20.047 6.402 1 98.56 615 LEU B O 1
ATOM 10532 N N . ALA B 1 616 ? 24.703 -18.078 7.355 1 98.62 616 ALA B N 1
ATOM 10533 C CA . ALA B 1 616 ? 23.344 -18.469 7.719 1 98.62 616 ALA B CA 1
ATOM 10534 C C . ALA B 1 616 ? 22.516 -18.734 6.473 1 98.62 616 ALA B C 1
ATOM 10536 O O . ALA B 1 616 ? 21.781 -19.734 6.41 1 98.62 616 ALA B O 1
ATOM 10537 N N . LEU B 1 617 ? 22.625 -17.906 5.5 1 98.56 617 LEU B N 1
ATOM 10538 C CA . LEU B 1 617 ? 21.891 -18.078 4.25 1 98.56 617 LEU B CA 1
ATOM 10539 C C . LEU B 1 617 ? 22.328 -19.359 3.539 1 98.56 617 LEU B C 1
ATOM 10541 O O . LEU B 1 617 ? 21.5 -20.062 2.963 1 98.56 617 LEU B O 1
ATOM 10545 N N . ALA B 1 618 ? 23.641 -19.609 3.58 1 98.62 618 ALA B N 1
ATOM 10546 C CA . ALA B 1 618 ? 24.188 -20.797 2.934 1 98.62 618 ALA B CA 1
ATOM 10547 C C . ALA B 1 618 ? 23.562 -22.062 3.516 1 98.62 618 ALA B C 1
ATOM 10549 O O . ALA B 1 618 ? 23.219 -22.984 2.777 1 98.62 618 ALA B O 1
ATOM 10550 N N . TRP B 1 619 ? 23.391 -22.047 4.777 1 98 619 TRP B N 1
ATOM 10551 C CA . TRP B 1 619 ? 22.781 -23.203 5.406 1 98 619 TRP B CA 1
ATOM 10552 C C . TRP B 1 619 ? 21.328 -23.359 4.969 1 98 619 TRP B C 1
ATOM 10554 O O . TRP B 1 619 ? 20.875 -24.469 4.688 1 98 619 TRP B O 1
ATOM 10564 N N . VAL B 1 620 ? 20.594 -22.281 4.926 1 97.94 620 VAL B N 1
ATOM 10565 C CA . VAL B 1 620 ? 19.188 -22.312 4.566 1 97.94 620 VAL B CA 1
ATOM 10566 C C . VAL B 1 620 ? 19.031 -22.922 3.168 1 97.94 620 VAL B C 1
ATOM 10568 O O . VAL B 1 620 ? 18.234 -23.828 2.965 1 97.94 620 VAL B O 1
ATOM 10571 N N . ILE B 1 621 ? 19.828 -22.484 2.236 1 97.81 621 ILE B N 1
ATOM 10572 C CA . ILE B 1 621 ? 19.703 -22.953 0.863 1 97.81 621 ILE B CA 1
ATOM 10573 C C . ILE B 1 621 ? 20.172 -24.406 0.779 1 97.81 621 ILE B C 1
ATOM 10575 O O . ILE B 1 621 ? 19.531 -25.234 0.105 1 97.81 621 ILE B O 1
ATOM 10579 N N . TYR B 1 622 ? 21.25 -24.703 1.499 1 96 622 TYR B N 1
ATOM 10580 C CA . TYR B 1 622 ? 21.766 -26.062 1.516 1 96 622 TYR B CA 1
ATOM 10581 C C . TYR B 1 622 ? 20.719 -27.031 2.051 1 96 622 TYR B C 1
ATOM 10583 O O . TYR B 1 622 ? 20.453 -28.078 1.439 1 96 622 TYR B O 1
ATOM 10591 N N . ALA B 1 623 ? 20.141 -26.672 3.168 1 94.69 623 ALA B N 1
ATOM 10592 C CA . ALA B 1 623 ? 19.141 -27.531 3.793 1 94.69 623 ALA B CA 1
ATOM 10593 C C . ALA B 1 623 ? 17.906 -27.672 2.902 1 94.69 623 ALA B C 1
ATOM 10595 O O . ALA B 1 623 ? 17.344 -28.75 2.783 1 94.69 623 ALA B O 1
ATOM 10596 N N . CYS B 1 624 ? 17.516 -26.656 2.223 1 94 624 CYS B N 1
ATOM 10597 C CA . CYS B 1 624 ? 16.344 -26.688 1.351 1 94 624 CYS B CA 1
ATOM 10598 C C . CYS B 1 624 ? 16.609 -27.547 0.114 1 94 624 CYS B C 1
ATOM 10600 O O . CYS B 1 624 ? 15.75 -28.328 -0.298 1 94 624 CYS B O 1
ATOM 10602 N N . HIS B 1 625 ? 17.781 -27.375 -0.419 1 91.69 625 HIS B N 1
ATOM 10603 C CA . HIS B 1 625 ? 18.094 -28.062 -1.663 1 91.69 625 HIS B CA 1
ATOM 10604 C C . HIS B 1 625 ? 18.328 -29.562 -1.424 1 91.69 625 HIS B C 1
ATOM 10606 O O . HIS B 1 625 ? 18.062 -30.375 -2.307 1 91.69 625 HIS B O 1
ATOM 10612 N N . THR B 1 626 ? 18.75 -29.922 -0.212 1 90 626 THR B N 1
ATOM 10613 C CA . THR B 1 626 ? 19.047 -31.312 0.086 1 90 626 THR B CA 1
ATOM 10614 C C . THR B 1 626 ? 17.844 -32 0.729 1 90 626 THR B C 1
ATOM 10616 O O . THR B 1 626 ? 17.938 -33.156 1.133 1 90 626 THR B O 1
ATOM 10619 N N . GLY B 1 627 ? 16.719 -31.297 0.909 1 87.25 627 GLY B N 1
ATOM 10620 C CA . GLY B 1 627 ? 15.477 -31.906 1.368 1 87.25 627 GLY B CA 1
ATOM 10621 C C . GLY B 1 627 ? 15.273 -31.781 2.867 1 87.25 627 GLY B C 1
ATOM 10622 O O . GLY B 1 627 ? 14.312 -32.344 3.414 1 87.25 627 GLY B O 1
ATOM 10623 N N . TYR B 1 628 ? 16.094 -31.109 3.562 1 89.69 628 TYR B N 1
ATOM 10624 C CA . TYR B 1 628 ? 16.016 -30.984 5.016 1 89.69 628 TYR B CA 1
ATOM 10625 C C . TYR B 1 628 ? 15.445 -29.625 5.414 1 89.69 628 TYR B C 1
ATOM 10627 O O . TYR B 1 628 ? 15.539 -29.219 6.578 1 89.69 628 TYR B O 1
ATOM 10635 N N . GLY B 1 629 ? 14.891 -28.906 4.484 1 91.25 629 GLY B N 1
ATOM 10636 C CA . GLY B 1 629 ? 14.406 -27.562 4.742 1 91.25 629 GLY B CA 1
ATOM 10637 C C . GLY B 1 629 ? 13.023 -27.531 5.371 1 91.25 629 GLY B C 1
ATOM 10638 O O . GLY B 1 629 ? 12.625 -26.531 5.949 1 91.25 629 GLY B O 1
ATOM 10639 N N . GLY B 1 630 ? 12.242 -28.578 5.3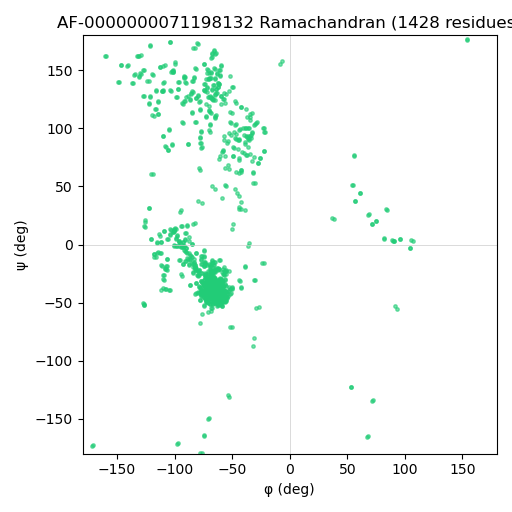16 1 86.88 630 GLY B N 1
ATOM 10640 C CA . GLY B 1 630 ? 10.922 -28.672 5.93 1 86.88 630 GLY B CA 1
ATOM 10641 C C . GLY B 1 630 ? 10.008 -27.531 5.527 1 86.88 630 GLY B C 1
ATOM 10642 O O . GLY B 1 630 ? 9.812 -27.266 4.34 1 86.88 630 GLY B O 1
ATOM 10643 N N . LEU B 1 631 ? 9.492 -26.781 6.527 1 86.56 631 LEU B N 1
ATOM 10644 C CA . LEU B 1 631 ? 8.555 -25.688 6.324 1 86.56 631 LEU B CA 1
ATOM 10645 C C . LEU B 1 631 ? 9.242 -24.5 5.656 1 86.56 631 LEU B C 1
ATOM 10647 O O . LEU B 1 631 ? 8.617 -23.766 4.883 1 86.56 631 LEU B O 1
ATOM 10651 N N . VAL B 1 632 ? 10.477 -24.375 5.965 1 93.12 632 VAL B N 1
ATOM 10652 C CA . VAL B 1 632 ? 11.219 -23.266 5.383 1 93.12 632 VAL B CA 1
ATOM 10653 C C . VAL B 1 632 ? 11.297 -23.438 3.865 1 93.12 632 VAL B C 1
ATOM 10655 O O . VAL B 1 632 ? 11.102 -22.484 3.115 1 93.12 632 VAL B O 1
ATOM 10658 N N . ASP B 1 633 ? 11.523 -24.609 3.422 1 93.88 633 ASP B N 1
ATOM 10659 C CA . ASP B 1 633 ? 11.594 -24.875 1.991 1 93.88 633 ASP B CA 1
ATOM 10660 C C . ASP B 1 633 ? 10.227 -24.688 1.33 1 93.88 633 ASP B C 1
ATOM 10662 O O . ASP B 1 633 ? 10.141 -24.125 0.235 1 93.88 633 ASP B O 1
ATOM 10666 N N . LYS B 1 634 ? 9.227 -25.188 2.074 1 89.25 634 LYS B N 1
ATOM 10667 C CA . LYS B 1 634 ? 7.879 -25.047 1.53 1 89.25 634 LYS B CA 1
ATOM 10668 C C . LYS B 1 634 ? 7.516 -23.578 1.33 1 89.25 634 LYS B C 1
ATOM 10670 O O . LYS B 1 634 ? 6.891 -23.219 0.331 1 89.25 634 LYS B O 1
ATOM 10675 N N . ILE B 1 635 ? 7.93 -22.766 2.168 1 91.94 635 ILE B N 1
ATOM 10676 C CA . ILE B 1 635 ? 7.602 -21.344 2.098 1 91.94 635 ILE B CA 1
ATOM 10677 C C . ILE B 1 635 ? 8.477 -20.672 1.046 1 91.94 635 ILE B C 1
ATOM 10679 O O . ILE B 1 635 ? 7.969 -19.953 0.178 1 91.94 635 ILE B O 1
ATOM 10683 N N . LEU B 1 636 ? 9.719 -20.906 1.062 1 96.19 636 LEU B N 1
ATOM 10684 C CA . LEU B 1 636 ? 10.648 -20.203 0.186 1 96.19 636 LEU B CA 1
ATOM 10685 C C . LEU B 1 636 ? 10.508 -20.688 -1.254 1 96.19 636 LEU B C 1
ATOM 10687 O O . LEU B 1 636 ? 10.797 -19.938 -2.193 1 96.19 636 LEU B O 1
ATOM 10691 N N . SER B 1 637 ? 10.039 -21.891 -1.456 1 94.62 637 SER B N 1
ATOM 10692 C CA . SER B 1 637 ? 9.977 -22.469 -2.793 1 94.62 637 SER B CA 1
ATOM 10693 C C . SER B 1 637 ? 8.562 -22.391 -3.359 1 94.62 637 SER B C 1
ATOM 10695 O O . SER B 1 637 ? 8.266 -22.984 -4.402 1 94.62 637 SER B O 1
ATOM 10697 N N . ALA B 1 638 ? 7.734 -21.656 -2.676 1 90.44 638 ALA B N 1
ATOM 10698 C CA . ALA B 1 638 ? 6.363 -21.516 -3.154 1 90.44 638 ALA B CA 1
ATOM 10699 C C . ALA B 1 638 ? 6.324 -20.875 -4.543 1 90.44 638 ALA B C 1
ATOM 10701 O O . ALA B 1 638 ? 7.098 -19.969 -4.836 1 90.44 638 ALA B O 1
ATOM 10702 N N . ARG B 1 639 ? 5.422 -21.281 -5.348 1 89.62 639 ARG B N 1
ATOM 10703 C CA . ARG B 1 639 ? 5.379 -20.906 -6.758 1 89.62 639 ARG B CA 1
ATOM 10704 C C . ARG B 1 639 ? 4.961 -19.438 -6.922 1 89.62 639 ARG B C 1
ATOM 10706 O O . ARG B 1 639 ? 5.32 -18.797 -7.906 1 89.62 639 ARG B O 1
ATOM 10713 N N . PHE B 1 640 ? 4.207 -18.969 -6.016 1 88.56 640 PHE B N 1
ATOM 10714 C CA . PHE B 1 640 ? 3.713 -17.594 -6.168 1 88.56 640 PHE B CA 1
ATOM 10715 C C . PHE B 1 640 ? 4.855 -16.594 -6.055 1 88.56 640 PHE B C 1
ATOM 10717 O O . PHE B 1 640 ? 4.715 -15.445 -6.461 1 88.56 640 PHE B O 1
ATOM 10724 N N . TRP B 1 641 ? 6.023 -17.031 -5.574 1 94.06 641 TRP B N 1
ATOM 10725 C CA . TRP B 1 641 ? 7.18 -16.141 -5.453 1 94.06 641 TRP B CA 1
ATOM 10726 C C . TRP B 1 641 ? 7.836 -15.914 -6.809 1 94.06 641 TRP B C 1
ATOM 10728 O O . TRP B 1 641 ? 8.547 -14.922 -7.004 1 94.06 641 TRP B O 1
ATOM 10738 N N . ILE B 1 642 ? 7.676 -16.797 -7.734 1 95.31 642 ILE B N 1
ATOM 10739 C CA . ILE B 1 642 ? 8.492 -16.859 -8.945 1 95.31 642 ILE B CA 1
ATOM 10740 C C . ILE B 1 642 ? 8.312 -15.586 -9.766 1 95.31 642 ILE B C 1
ATOM 10742 O O . ILE B 1 642 ? 9.289 -14.906 -10.086 1 95.31 642 ILE B O 1
ATOM 10746 N N . PRO B 1 643 ? 7.031 -15.172 -10.062 1 94.56 643 PRO B N 1
ATOM 10747 C CA . PRO B 1 643 ? 6.902 -13.922 -10.812 1 94.56 643 PRO B CA 1
ATOM 10748 C C . PRO B 1 643 ? 7.426 -12.711 -10.039 1 94.56 643 PRO B C 1
ATOM 10750 O O . PRO B 1 643 ? 8.023 -11.805 -10.625 1 94.56 643 PRO B O 1
ATOM 10753 N N . LEU B 1 644 ? 7.25 -12.672 -8.773 1 96.88 644 LEU B N 1
ATOM 10754 C CA . LEU B 1 644 ? 7.734 -11.57 -7.949 1 96.88 644 LEU B CA 1
ATOM 10755 C C . LEU B 1 644 ? 9.258 -11.547 -7.91 1 96.88 644 LEU B C 1
ATOM 10757 O O . LEU B 1 644 ? 9.867 -10.477 -7.898 1 96.88 644 LEU B O 1
ATOM 10761 N N . SER B 1 645 ? 9.781 -12.742 -7.871 1 97.81 645 SER B N 1
ATOM 10762 C CA . SER B 1 645 ? 11.234 -12.867 -7.852 1 97.81 645 SER B CA 1
ATOM 10763 C C . SER B 1 645 ? 11.859 -12.352 -9.141 1 97.81 645 SER B C 1
ATOM 10765 O O . SER B 1 645 ? 12.898 -11.695 -9.117 1 97.81 645 SER B O 1
ATOM 10767 N N . ARG B 1 646 ? 11.195 -12.555 -10.242 1 97.06 646 ARG B N 1
ATOM 10768 C CA . ARG B 1 646 ? 11.688 -12.125 -11.547 1 97.06 646 ARG B CA 1
ATOM 10769 C C . ARG B 1 646 ? 11.68 -10.602 -11.656 1 97.06 646 ARG B C 1
ATOM 10771 O O . ARG B 1 646 ? 12.438 -10.023 -12.438 1 97.06 646 ARG B O 1
ATOM 10778 N N . LEU B 1 647 ? 10.906 -9.977 -10.812 1 98.12 647 LEU B N 1
ATOM 10779 C CA . LEU B 1 647 ? 10.758 -8.531 -10.891 1 98.12 647 LEU B CA 1
ATOM 10780 C C . LEU B 1 647 ? 11.656 -7.832 -9.875 1 98.12 647 LEU B C 1
ATOM 10782 O O . LEU B 1 647 ? 11.711 -6.602 -9.828 1 98.12 647 LEU B O 1
ATOM 10786 N N . THR B 1 648 ? 12.398 -8.586 -9.07 1 98 648 THR B N 1
ATOM 10787 C CA . THR B 1 648 ? 13.164 -8.031 -7.961 1 98 648 THR B CA 1
ATOM 10788 C C . THR B 1 648 ? 14.211 -7.039 -8.469 1 98 648 THR B C 1
ATOM 10790 O O . THR B 1 648 ? 14.445 -6 -7.844 1 98 648 THR B O 1
ATOM 10793 N N . TYR B 1 649 ? 14.859 -7.328 -9.625 1 97.81 649 TYR B N 1
ATOM 10794 C CA . TYR B 1 649 ? 15.875 -6.438 -10.172 1 97.81 649 TYR B CA 1
ATOM 10795 C C . TYR B 1 649 ? 15.281 -5.09 -10.555 1 97.81 649 TYR B C 1
ATOM 10797 O O . TYR B 1 649 ? 15.82 -4.039 -10.195 1 97.81 649 TYR B O 1
ATOM 10805 N N . CYS B 1 650 ? 14.156 -5.105 -11.219 1 98.69 650 CYS B N 1
ATOM 10806 C CA . CYS B 1 650 ? 13.508 -3.861 -11.617 1 98.69 650 CYS B CA 1
ATOM 10807 C C . CYS B 1 650 ? 12.953 -3.119 -10.414 1 98.69 650 CYS B C 1
ATOM 10809 O O . CYS B 1 650 ? 12.938 -1.888 -10.391 1 98.69 650 CYS B O 1
ATOM 10811 N N . VAL B 1 651 ? 12.43 -3.846 -9.391 1 98.69 651 VAL B N 1
ATOM 10812 C CA . VAL B 1 651 ? 11.977 -3.205 -8.156 1 98.69 651 VAL B CA 1
ATOM 10813 C C . VAL B 1 651 ? 13.148 -2.475 -7.496 1 98.69 651 VAL B C 1
ATOM 10815 O O . VAL B 1 651 ? 13 -1.343 -7.031 1 98.69 651 VAL B O 1
ATOM 10818 N N . TYR B 1 652 ? 14.297 -3.146 -7.473 1 98.12 652 TYR B N 1
ATOM 10819 C CA . TYR B 1 652 ? 15.5 -2.533 -6.918 1 98.12 652 TYR B CA 1
ATOM 10820 C C . TYR B 1 652 ? 15.82 -1.224 -7.629 1 98.12 652 TYR B C 1
ATOM 10822 O O . TYR B 1 652 ? 16.141 -0.223 -6.984 1 98.12 652 TYR B O 1
ATOM 10830 N N . LEU B 1 653 ? 15.656 -1.19 -8.898 1 98.44 653 LEU B N 1
ATOM 10831 C CA . LEU B 1 653 ? 16.031 -0.023 -9.695 1 98.44 653 LEU B CA 1
ATOM 10832 C C . LEU B 1 653 ? 15.039 1.116 -9.477 1 98.44 653 LEU B C 1
ATOM 10834 O O . LEU B 1 653 ? 15.438 2.279 -9.383 1 98.44 653 LEU B O 1
ATOM 10838 N N . VAL B 1 654 ? 13.766 0.809 -9.273 1 98.31 654 VAL B N 1
ATOM 10839 C CA . VAL B 1 654 ? 12.781 1.877 -9.422 1 98.31 654 VAL B CA 1
ATOM 10840 C C . VAL B 1 654 ? 12.258 2.285 -8.039 1 98.31 654 VAL B C 1
ATOM 10842 O O . VAL B 1 654 ? 11.625 3.332 -7.898 1 98.31 654 VAL B O 1
ATOM 10845 N N . HIS B 1 655 ? 12.391 1.511 -6.969 1 98.19 655 HIS B N 1
ATOM 10846 C CA . HIS B 1 655 ? 11.672 1.735 -5.719 1 98.19 655 HIS B CA 1
ATOM 10847 C C . HIS B 1 655 ? 12.047 3.078 -5.102 1 98.19 655 HIS B C 1
ATOM 10849 O O . HIS B 1 655 ? 11.195 3.771 -4.543 1 98.19 655 HIS B O 1
ATOM 10855 N N . LEU B 1 656 ? 13.312 3.488 -5.234 1 96.94 656 LEU B N 1
ATOM 10856 C CA . LEU B 1 656 ? 13.695 4.758 -4.625 1 96.94 656 LEU B CA 1
ATOM 10857 C C . LEU B 1 656 ? 13.25 5.934 -5.488 1 96.94 656 LEU B C 1
ATOM 10859 O O . LEU B 1 656 ? 13.07 7.043 -4.984 1 96.94 656 LEU B O 1
ATOM 10863 N N . VAL B 1 657 ? 13.109 5.695 -6.816 1 96.38 657 VAL B N 1
ATOM 10864 C CA . VAL B 1 657 ? 12.523 6.719 -7.668 1 96.38 657 VAL B CA 1
ATOM 10865 C C . VAL B 1 657 ? 11.078 6.973 -7.25 1 96.38 657 VAL B C 1
ATOM 10867 O O . VAL B 1 657 ? 10.656 8.125 -7.094 1 96.38 657 VAL B O 1
ATOM 10870 N N . VAL B 1 658 ? 10.359 5.867 -6.984 1 96.94 658 VAL B N 1
ATOM 10871 C CA . VAL B 1 658 ? 8.961 5.941 -6.574 1 96.94 658 VAL B CA 1
ATOM 10872 C C . VAL B 1 658 ? 8.859 6.648 -5.223 1 96.94 658 VAL B C 1
ATOM 10874 O O . VAL B 1 658 ? 8.039 7.555 -5.055 1 96.94 658 VAL B O 1
ATOM 10877 N N . LEU B 1 659 ? 9.68 6.289 -4.34 1 96.06 659 LEU B N 1
ATOM 10878 C CA . LEU B 1 659 ? 9.633 6.824 -2.986 1 96.06 659 LEU B CA 1
ATOM 10879 C C . LEU B 1 659 ? 10.008 8.305 -2.975 1 96.06 659 LEU B C 1
ATOM 10881 O O . LEU B 1 659 ? 9.336 9.109 -2.324 1 96.06 659 LEU B O 1
ATOM 10885 N N . THR B 1 660 ? 11.031 8.727 -3.725 1 93.38 660 THR B N 1
ATOM 10886 C CA . THR B 1 660 ? 11.484 10.109 -3.775 1 93.38 660 THR B CA 1
ATOM 10887 C C . THR B 1 660 ? 10.422 11 -4.414 1 93.38 660 THR B C 1
ATOM 10889 O O . THR B 1 660 ? 10.164 12.109 -3.941 1 93.38 660 THR B O 1
ATOM 10892 N N . VAL B 1 661 ? 9.828 10.516 -5.465 1 94.19 661 VAL B N 1
ATOM 10893 C CA . VAL B 1 661 ? 8.789 11.281 -6.145 1 94.19 661 VAL B CA 1
ATOM 10894 C C . VAL B 1 661 ? 7.602 11.484 -5.207 1 94.19 661 VAL B C 1
ATOM 10896 O O . VAL B 1 661 ? 7.051 12.586 -5.129 1 94.19 661 VAL B O 1
ATOM 10899 N N . TYR B 1 662 ? 7.281 10.492 -4.457 1 94.5 662 TYR B N 1
ATOM 10900 C CA . TYR B 1 662 ? 6.141 10.594 -3.555 1 94.5 662 TYR B CA 1
ATOM 10901 C C . TYR B 1 662 ? 6.426 11.57 -2.422 1 94.5 662 TYR B C 1
ATOM 10903 O O . TYR B 1 662 ? 5.629 12.477 -2.162 1 94.5 662 TYR B O 1
ATOM 10911 N N . LEU B 1 663 ? 7.508 11.43 -1.758 1 92.81 663 LEU B N 1
ATOM 10912 C CA . LEU B 1 663 ? 7.816 12.234 -0.583 1 92.81 663 LEU B CA 1
ATOM 10913 C C . LEU B 1 663 ? 8.055 13.688 -0.97 1 92.81 663 LEU B C 1
ATOM 10915 O O . LEU B 1 663 ? 7.684 14.602 -0.229 1 92.81 663 LEU B O 1
ATOM 10919 N N . SER B 1 664 ? 8.656 13.898 -2.156 1 91.62 664 SER B N 1
ATOM 10920 C CA . SER B 1 664 ? 8.898 15.266 -2.602 1 91.62 664 SER B CA 1
ATOM 10921 C C . SER B 1 664 ? 7.613 15.938 -3.066 1 91.62 664 SER B C 1
ATOM 10923 O O . SER B 1 664 ? 7.543 17.172 -3.158 1 91.62 664 SER B O 1
ATOM 10925 N N . SER B 1 665 ? 6.617 15.156 -3.359 1 92 665 SER B N 1
ATOM 10926 C CA . SER B 1 665 ? 5.344 15.703 -3.818 1 92 665 SER B CA 1
ATOM 10927 C C . SER B 1 665 ? 4.406 15.977 -2.648 1 92 665 SER B C 1
ATOM 10929 O O . SER B 1 665 ? 3.32 16.531 -2.832 1 92 665 SER B O 1
ATOM 10931 N N . TYR B 1 666 ? 4.82 15.641 -1.494 1 89.44 666 TYR B N 1
ATOM 10932 C CA . TYR B 1 666 ? 3.998 15.867 -0.312 1 89.44 666 TYR B CA 1
ATOM 10933 C C . TYR B 1 666 ? 3.939 17.344 0.033 1 89.44 666 TYR B C 1
ATOM 10935 O O . TYR B 1 666 ? 4.961 18.047 0.006 1 89.44 666 TYR B O 1
ATOM 10943 N N . GLN B 1 667 ? 2.812 17.891 0.326 1 89.56 667 GLN B N 1
ATOM 10944 C CA . GLN B 1 667 ? 2.666 19.328 0.475 1 89.56 667 GLN B CA 1
ATOM 10945 C C . GLN B 1 667 ? 2.516 19.719 1.943 1 89.56 667 GLN B C 1
ATOM 10947 O O . GLN B 1 667 ? 2.553 20.906 2.285 1 89.56 667 GLN B O 1
ATOM 10952 N N . THR B 1 668 ? 2.297 18.766 2.797 1 87.62 668 THR B N 1
ATOM 10953 C CA . THR B 1 668 ? 2.197 19.016 4.23 1 87.62 668 THR B CA 1
ATOM 10954 C C . THR B 1 668 ? 3.24 18.203 4.992 1 87.62 668 THR B C 1
ATOM 10956 O O . THR B 1 668 ? 3.988 17.438 4.395 1 87.62 668 THR B O 1
ATOM 10959 N N . VAL B 1 669 ? 3.338 18.5 6.234 1 86.62 669 VAL B N 1
ATOM 10960 C CA . VAL B 1 669 ? 4.254 17.703 7.047 1 86.62 669 VAL B CA 1
ATOM 10961 C C . VAL B 1 669 ? 3.654 16.328 7.316 1 86.62 669 VAL B C 1
ATOM 10963 O O . VAL B 1 669 ? 2.438 16.141 7.219 1 86.62 669 VAL B O 1
ATOM 10966 N N . LEU B 1 670 ? 4.523 15.422 7.555 1 87.44 670 LEU B N 1
ATOM 10967 C CA . LEU B 1 670 ? 4.121 14.047 7.816 1 87.44 670 LEU B CA 1
ATOM 10968 C C . LEU B 1 670 ? 4.344 13.688 9.281 1 87.44 670 LEU B C 1
ATOM 10970 O O . LEU B 1 670 ? 5.305 14.148 9.898 1 87.44 670 LEU B O 1
ATOM 10974 N N . PHE B 1 671 ? 3.393 12.961 9.828 1 86.94 671 PHE B N 1
ATOM 10975 C CA . PHE B 1 671 ? 3.516 12.43 11.188 1 86.94 671 PHE B CA 1
ATOM 10976 C C . PHE B 1 671 ? 3.973 10.977 11.164 1 86.94 671 PHE B C 1
ATOM 10978 O O . PHE B 1 671 ? 3.369 10.141 10.492 1 86.94 671 PHE B O 1
ATOM 10985 N N . TYR B 1 672 ? 5.055 10.727 11.922 1 88.62 672 TYR B N 1
ATOM 10986 C CA . TYR B 1 672 ? 5.547 9.359 11.969 1 88.62 672 TYR B CA 1
ATOM 10987 C C . TYR B 1 672 ? 4.816 8.547 13.031 1 88.62 672 TYR B C 1
ATOM 10989 O O . TYR B 1 672 ? 4.648 9.008 14.164 1 88.62 672 TYR B O 1
ATOM 10997 N N . SER B 1 673 ? 4.34 7.477 12.734 1 89.62 673 SER B N 1
ATOM 10998 C CA . SER B 1 673 ? 3.859 6.379 13.562 1 89.62 673 SER B CA 1
ATOM 10999 C C . SER B 1 673 ? 4.121 5.031 12.898 1 89.62 673 SER B C 1
ATOM 11001 O O . SER B 1 673 ? 4.355 4.961 11.688 1 89.62 673 SER B O 1
ATOM 11003 N N . ASP B 1 674 ? 4.227 4.004 13.68 1 89.12 674 ASP B N 1
ATOM 11004 C CA . ASP B 1 674 ? 4.461 2.686 13.102 1 89.12 674 ASP B CA 1
ATOM 11005 C C . ASP B 1 674 ? 3.381 2.328 12.086 1 89.12 674 ASP B C 1
ATOM 11007 O O . ASP B 1 674 ? 3.666 1.715 11.055 1 89.12 674 ASP B O 1
ATOM 11011 N N . VAL B 1 675 ? 2.207 2.77 12.359 1 89.31 675 VAL B N 1
ATOM 11012 C CA . VAL B 1 675 ? 1.09 2.469 11.469 1 89.31 675 VAL B CA 1
ATOM 11013 C C . VAL B 1 675 ? 1.252 3.238 10.156 1 89.31 675 VAL B C 1
ATOM 11015 O O . VAL B 1 675 ? 1.119 2.666 9.078 1 89.31 675 VAL B O 1
ATOM 11018 N N . ASN B 1 676 ? 1.582 4.551 10.242 1 89.88 676 ASN B N 1
ATOM 11019 C CA . ASN B 1 676 ? 1.778 5.359 9.039 1 89.88 676 ASN B CA 1
ATOM 11020 C C . ASN B 1 676 ? 2.945 4.844 8.203 1 89.88 676 ASN B C 1
ATOM 11022 O O . ASN B 1 676 ? 2.855 4.789 6.973 1 89.88 676 ASN B O 1
ATOM 11026 N N . ALA B 1 677 ? 4.008 4.508 8.945 1 92 677 ALA B N 1
ATOM 11027 C CA . ALA B 1 677 ? 5.176 3.984 8.234 1 92 677 ALA B CA 1
ATOM 11028 C C . ALA B 1 677 ? 4.84 2.688 7.508 1 92 677 ALA B C 1
ATOM 11030 O O . ALA B 1 677 ? 5.277 2.475 6.375 1 92 677 ALA B O 1
ATOM 11031 N N . SER B 1 678 ? 4.098 1.818 8.172 1 92.94 678 SER B N 1
ATOM 11032 C CA . SER B 1 678 ? 3.684 0.567 7.539 1 92.94 678 SER B CA 1
ATOM 11033 C C . SER B 1 678 ? 2.811 0.826 6.316 1 92.94 678 SER B C 1
ATOM 11035 O O . SER B 1 678 ? 2.893 0.101 5.324 1 92.94 678 SER B O 1
ATOM 11037 N N . TRP B 1 679 ? 1.923 1.82 6.398 1 93.44 679 TRP B N 1
ATOM 11038 C CA . TRP B 1 679 ? 1.084 2.191 5.262 1 93.44 679 TRP B CA 1
ATOM 11039 C C . TRP B 1 679 ? 1.936 2.639 4.082 1 93.44 679 TRP B C 1
ATOM 11041 O O . TRP B 1 679 ? 1.688 2.236 2.941 1 93.44 679 TRP B O 1
ATOM 11051 N N . HIS B 1 680 ? 2.951 3.467 4.328 1 95.19 680 HIS B N 1
ATOM 11052 C CA . HIS B 1 680 ? 3.842 3.936 3.271 1 95.19 680 HIS B CA 1
ATOM 11053 C C . HIS B 1 680 ? 4.656 2.785 2.689 1 95.19 680 HIS B C 1
ATOM 11055 O O . HIS B 1 680 ? 4.906 2.746 1.482 1 95.19 680 HIS B O 1
ATOM 11061 N N . PHE B 1 681 ? 5.086 1.839 3.559 1 96.75 681 PHE B N 1
ATOM 11062 C CA . PHE B 1 681 ? 5.828 0.667 3.105 1 96.75 681 PHE B CA 1
ATOM 11063 C C . PHE B 1 681 ? 4.996 -0.153 2.127 1 96.75 681 PHE B C 1
ATOM 11065 O O . PHE B 1 681 ? 5.477 -0.532 1.058 1 96.75 681 PHE B O 1
ATOM 11072 N N . MET B 1 682 ? 3.766 -0.411 2.484 1 97.19 682 MET B N 1
ATOM 11073 C CA . MET B 1 682 ? 2.896 -1.229 1.643 1 97.19 682 MET B CA 1
ATOM 11074 C C . MET B 1 682 ? 2.607 -0.53 0.318 1 97.19 682 MET B C 1
ATOM 11076 O O . MET B 1 682 ? 2.629 -1.163 -0.739 1 97.19 682 MET B O 1
ATOM 11080 N N . ALA B 1 683 ? 2.338 0.73 0.39 1 96.94 683 ALA B N 1
ATOM 11081 C CA . ALA B 1 683 ? 2.061 1.483 -0.83 1 96.94 683 ALA B CA 1
ATOM 11082 C C . ALA B 1 683 ? 3.285 1.525 -1.74 1 96.94 683 ALA B C 1
ATOM 11084 O O . ALA B 1 683 ? 3.182 1.264 -2.941 1 96.94 683 ALA B O 1
ATOM 11085 N N . CYS B 1 684 ? 4.469 1.834 -1.129 1 97.56 684 CYS B N 1
ATOM 11086 C CA . CYS B 1 684 ? 5.699 1.914 -1.904 1 97.56 684 CYS B CA 1
ATOM 11087 C C . CYS B 1 684 ? 6.012 0.58 -2.572 1 97.56 684 CYS B C 1
ATOM 11089 O O . CYS B 1 684 ? 6.395 0.542 -3.742 1 97.56 684 CYS B O 1
ATOM 11091 N N . THR B 1 685 ? 5.828 -0.475 -1.811 1 97.94 685 THR B N 1
ATOM 11092 C CA . THR B 1 685 ? 6.113 -1.81 -2.326 1 97.94 685 THR B CA 1
ATOM 11093 C C . THR B 1 685 ? 5.195 -2.143 -3.5 1 97.94 685 THR B C 1
ATOM 11095 O O . THR B 1 685 ? 5.664 -2.57 -4.559 1 97.94 685 THR B O 1
ATOM 11098 N N . THR B 1 686 ? 3.938 -1.915 -3.396 1 97.06 686 THR B N 1
ATOM 11099 C CA . THR B 1 686 ? 2.967 -2.26 -4.43 1 97.06 686 THR B CA 1
ATOM 11100 C C . THR B 1 686 ? 3.189 -1.419 -5.684 1 97.06 686 THR B C 1
ATOM 11102 O O . THR B 1 686 ? 3.205 -1.946 -6.797 1 97.06 686 THR B O 1
ATOM 11105 N N . ILE B 1 687 ? 3.426 -0.164 -5.512 1 97.44 687 ILE B N 1
ATOM 11106 C CA . ILE B 1 687 ? 3.623 0.72 -6.656 1 97.44 687 ILE B CA 1
ATOM 11107 C C . ILE B 1 687 ? 4.953 0.397 -7.336 1 97.44 687 ILE B C 1
ATOM 11109 O O . ILE B 1 687 ? 5.047 0.402 -8.562 1 97.44 687 ILE B O 1
ATOM 11113 N N . SER B 1 688 ? 5.957 0.086 -6.527 1 98.44 688 SER B N 1
ATOM 11114 C CA . SER B 1 688 ? 7.254 -0.266 -7.094 1 98.44 688 SER B CA 1
ATOM 11115 C C . SER B 1 688 ? 7.172 -1.549 -7.914 1 98.44 688 SER B C 1
ATOM 11117 O O . SER B 1 688 ? 7.766 -1.643 -8.992 1 98.44 688 SER B O 1
ATOM 11119 N N . TYR B 1 689 ? 6.473 -2.516 -7.402 1 98 689 TYR B N 1
ATOM 11120 C CA . TYR B 1 689 ? 6.305 -3.752 -8.164 1 98 689 TYR B CA 1
ATOM 11121 C C . TYR B 1 689 ? 5.523 -3.502 -9.445 1 98 689 TYR B C 1
ATOM 11123 O O . TYR B 1 689 ? 5.809 -4.105 -10.484 1 98 689 TYR B O 1
ATOM 11131 N N . PHE B 1 690 ? 4.547 -2.652 -9.43 1 96.5 690 PHE B N 1
ATOM 11132 C CA . PHE B 1 690 ? 3.768 -2.334 -10.625 1 96.5 690 PHE B CA 1
ATOM 11133 C C . PHE B 1 690 ? 4.637 -1.645 -11.672 1 96.5 690 PHE B C 1
ATOM 11135 O O . PHE B 1 690 ? 4.613 -2.016 -12.844 1 96.5 690 PHE B O 1
ATOM 11142 N N . VAL B 1 691 ? 5.379 -0.653 -11.203 1 97.81 691 VAL B N 1
ATOM 11143 C CA . VAL B 1 691 ? 6.27 0.058 -12.117 1 97.81 691 VAL B CA 1
ATOM 11144 C C . VAL B 1 691 ? 7.34 -0.895 -12.641 1 97.81 691 VAL B C 1
ATOM 11146 O O . VAL B 1 691 ? 7.691 -0.857 -13.82 1 97.81 691 VAL B O 1
ATOM 11149 N N . ALA B 1 692 ? 7.844 -1.719 -11.742 1 98.69 692 ALA B N 1
ATOM 11150 C CA . ALA B 1 692 ? 8.844 -2.711 -12.133 1 98.69 692 ALA B CA 1
ATOM 11151 C C . ALA B 1 692 ? 8.297 -3.648 -13.203 1 98.69 692 ALA B C 1
ATOM 11153 O O . ALA B 1 692 ? 9.008 -4.02 -14.133 1 98.69 692 ALA B O 1
ATOM 11154 N N . TYR B 1 693 ? 7.066 -4.051 -13.125 1 97.5 693 TYR B N 1
ATOM 11155 C CA . TYR B 1 693 ? 6.422 -4.902 -14.117 1 97.5 693 TYR B CA 1
ATOM 11156 C C . TYR B 1 693 ? 6.395 -4.223 -15.477 1 97.5 693 TYR B C 1
ATOM 11158 O O . TYR B 1 693 ? 6.738 -4.836 -16.5 1 97.5 693 TYR B O 1
ATOM 11166 N N . ILE B 1 694 ? 6.062 -2.967 -15.492 1 97.38 694 ILE B N 1
ATOM 11167 C CA . ILE B 1 694 ? 5.988 -2.213 -16.734 1 97.38 694 ILE B CA 1
ATOM 11168 C C . ILE B 1 694 ? 7.379 -2.111 -17.359 1 97.38 694 ILE B C 1
ATOM 11170 O O . ILE B 1 694 ? 7.543 -2.344 -18.562 1 97.38 694 ILE B O 1
ATOM 11174 N N . VAL B 1 695 ? 8.352 -1.83 -16.578 1 98.12 695 VAL B N 1
ATOM 11175 C CA . VAL B 1 695 ? 9.719 -1.685 -17.047 1 98.12 695 VAL B CA 1
ATOM 11176 C C . VAL B 1 695 ? 10.25 -3.039 -17.531 1 98.12 695 VAL B C 1
ATOM 11178 O O . VAL B 1 695 ? 10.914 -3.127 -18.562 1 98.12 695 VAL B O 1
ATOM 11181 N N . SER B 1 696 ? 9.906 -4.062 -16.797 1 98.06 696 SER B N 1
ATOM 11182 C CA . SER B 1 696 ? 10.398 -5.395 -17.125 1 98.06 696 SER B CA 1
ATOM 11183 C C . SER B 1 696 ? 9.812 -5.891 -18.453 1 98.06 696 SER B C 1
ATOM 11185 O O . SER B 1 696 ? 10.539 -6.371 -19.312 1 98.06 696 SER B O 1
ATOM 11187 N N . VAL B 1 697 ? 8.547 -5.699 -18.656 1 97.06 697 VAL B N 1
ATOM 11188 C CA . VAL B 1 697 ? 7.883 -6.23 -19.844 1 97.06 697 VAL B CA 1
ATOM 11189 C C . VAL B 1 697 ? 8.273 -5.406 -21.062 1 97.06 697 VAL B C 1
ATOM 11191 O O . VAL B 1 697 ? 8.359 -5.938 -22.172 1 97.06 697 VAL B O 1
ATOM 11194 N N . SER B 1 698 ? 8.555 -4.141 -20.906 1 97.12 698 SER B N 1
ATOM 11195 C CA . SER B 1 698 ? 8.781 -3.25 -22.047 1 97.12 698 SER B CA 1
ATOM 11196 C C . SER B 1 698 ? 10.266 -3.15 -22.375 1 97.12 698 SER B C 1
ATOM 11198 O O . SER B 1 698 ? 10.633 -2.854 -23.516 1 97.12 698 SER B O 1
ATOM 11200 N N . CYS B 1 699 ? 11.133 -3.377 -21.391 1 96.69 699 CYS B N 1
ATOM 11201 C CA . CYS B 1 699 ? 12.547 -3.109 -21.625 1 96.69 699 CYS B CA 1
ATOM 11202 C C . CYS B 1 699 ? 13.398 -4.32 -21.266 1 96.69 699 CYS B C 1
ATOM 11204 O O . CYS B 1 699 ? 14.148 -4.824 -22.109 1 96.69 699 CYS B O 1
ATOM 11206 N N . GLU B 1 700 ? 13.25 -4.891 -20.141 1 97.25 700 GLU B N 1
ATOM 11207 C CA . GLU B 1 700 ? 14.141 -5.938 -19.641 1 97.25 700 GLU B CA 1
ATOM 11208 C C . GLU B 1 700 ? 13.992 -7.219 -20.453 1 97.25 700 GLU B C 1
ATOM 11210 O O . GLU B 1 700 ? 14.977 -7.734 -21 1 97.25 700 GLU B O 1
ATOM 11215 N N . VAL B 1 701 ? 12.805 -7.719 -20.578 1 96.88 701 VAL B N 1
ATOM 11216 C CA . VAL B 1 701 ? 12.547 -9 -21.219 1 96.88 701 VAL B CA 1
ATOM 11217 C C . VAL B 1 701 ? 12.852 -8.898 -22.703 1 96.88 701 VAL B C 1
ATOM 11219 O O . VAL B 1 701 ? 13.492 -9.789 -23.281 1 96.88 701 VAL B O 1
ATOM 11222 N N . PRO B 1 702 ? 12.445 -7.816 -23.375 1 96.81 702 PRO B N 1
ATOM 11223 C CA . PRO B 1 702 ? 12.805 -7.695 -24.797 1 96.81 702 PRO B CA 1
ATOM 11224 C C . PRO B 1 702 ? 14.305 -7.777 -25.031 1 96.81 702 PRO B C 1
ATOM 11226 O O . PRO B 1 702 ? 14.75 -8.383 -26.016 1 96.81 702 PRO B O 1
ATOM 11229 N N . MET B 1 703 ? 15.094 -7.172 -24.203 1 95.94 703 MET B N 1
ATOM 11230 C CA . MET B 1 703 ? 16.547 -7.215 -24.359 1 95.94 703 MET B CA 1
ATOM 11231 C C . MET B 1 703 ? 17.078 -8.633 -24.188 1 95.94 703 MET B C 1
ATOM 11233 O O . MET B 1 703 ? 18.047 -9.023 -24.828 1 95.94 703 MET B O 1
ATOM 11237 N N . MET B 1 704 ? 16.453 -9.359 -23.328 1 94.06 704 MET B N 1
ATOM 11238 C CA . MET B 1 704 ? 16.828 -10.766 -23.156 1 94.06 704 MET B CA 1
ATOM 11239 C C . MET B 1 704 ? 16.547 -11.555 -24.438 1 94.06 704 MET B C 1
ATOM 11241 O O . MET B 1 704 ? 17.344 -12.383 -24.844 1 94.06 704 MET B O 1
ATOM 11245 N N . HIS B 1 705 ? 15.438 -11.227 -25 1 93.81 705 HIS B N 1
ATOM 11246 C CA . HIS B 1 705 ? 15.055 -11.914 -26.234 1 93.81 705 HIS B CA 1
ATOM 11247 C C . HIS B 1 705 ? 15.961 -11.516 -27.391 1 93.81 705 HIS B C 1
ATOM 11249 O O . HIS B 1 705 ? 16.281 -12.344 -28.25 1 93.81 705 HIS B O 1
ATOM 11255 N N . LEU B 1 706 ? 16.344 -10.352 -27.469 1 93.56 706 LEU B N 1
ATOM 11256 C CA . LEU B 1 706 ? 17.188 -9.859 -28.547 1 93.56 706 LEU B CA 1
ATOM 11257 C C . LEU B 1 706 ? 18.562 -10.523 -28.5 1 93.56 706 LEU B C 1
ATOM 11259 O O . LEU B 1 706 ? 19.188 -10.766 -29.547 1 93.56 706 LEU B O 1
ATOM 11263 N N . GLU B 1 707 ? 19.031 -10.75 -27.281 1 92.25 707 GLU B N 1
ATOM 11264 C CA . GLU B 1 707 ? 20.297 -11.477 -27.156 1 92.25 707 GLU B CA 1
ATOM 11265 C C . GLU B 1 707 ? 20.203 -12.859 -27.797 1 92.25 707 GLU B C 1
ATOM 11267 O O . GLU B 1 707 ? 21.125 -13.305 -28.484 1 92.25 707 GLU B O 1
ATOM 11272 N N . LYS B 1 708 ? 19.094 -13.508 -27.531 1 89.31 708 LYS B N 1
ATOM 11273 C CA . LYS B 1 708 ? 18.891 -14.844 -28.094 1 89.31 708 LYS B CA 1
ATOM 11274 C C . LYS B 1 708 ? 18.781 -14.789 -29.609 1 89.31 708 LYS B C 1
ATOM 11276 O O . LYS B 1 708 ? 19.219 -15.711 -30.297 1 89.31 708 LYS B O 1
ATOM 11281 N N . LEU B 1 709 ? 18.203 -13.773 -30.047 1 88.38 709 LEU B N 1
ATOM 11282 C CA . LEU B 1 709 ? 18.047 -13.602 -31.5 1 88.38 709 LEU B CA 1
ATOM 11283 C C . LEU B 1 709 ? 19.391 -13.367 -32.156 1 88.38 709 LEU B C 1
ATOM 11285 O O . LEU B 1 709 ? 19.641 -13.875 -33.25 1 88.38 709 LEU B O 1
ATOM 11289 N N . VAL B 1 710 ? 20.25 -12.602 -31.547 1 85.44 710 VAL B N 1
ATOM 11290 C CA . VAL B 1 710 ? 21.531 -12.234 -32.125 1 85.44 710 VAL B CA 1
ATOM 11291 C C . VAL B 1 710 ? 22.5 -13.414 -32.031 1 85.44 710 VAL B C 1
ATOM 11293 O O . VAL B 1 710 ? 23.219 -13.703 -33 1 85.44 710 VAL B O 1
ATOM 11296 N N . PHE B 1 711 ? 22.562 -14.117 -30.938 1 82.38 711 PHE B N 1
ATOM 11297 C CA . PHE B 1 711 ? 23.531 -15.188 -30.75 1 82.38 711 PHE B CA 1
ATOM 11298 C C . PHE B 1 711 ? 22.938 -16.547 -31.125 1 82.38 711 PHE B C 1
ATOM 11300 O O . PHE B 1 711 ? 23.625 -17.562 -31.125 1 82.38 711 PHE B O 1
ATOM 11307 N N . LYS B 1 712 ? 21.766 -16.578 -31.891 1 66.94 712 LYS B N 1
ATOM 11308 C CA . LYS B 1 712 ? 21.094 -17.766 -32.406 1 66.94 712 LYS B CA 1
ATOM 11309 C C . LYS B 1 712 ? 21.188 -18.922 -31.406 1 66.94 712 LYS B C 1
ATOM 11311 O O . LYS B 1 712 ? 21.547 -20.031 -31.781 1 66.94 712 LYS B O 1
ATOM 11316 N N . THR B 1 713 ? 21.375 -18.641 -30.219 1 58.31 713 THR B N 1
ATOM 11317 C CA . THR B 1 713 ? 21.531 -19.688 -29.219 1 58.31 713 THR B CA 1
ATOM 11318 C C . THR B 1 713 ? 20.188 -20.297 -28.859 1 58.31 713 THR B C 1
ATOM 11320 O O . THR B 1 713 ? 19.25 -19.578 -28.5 1 58.31 713 THR B O 1
ATOM 11323 N N . ASP B 1 714 ? 19.672 -21.266 -29.641 1 45.97 714 ASP B N 1
ATOM 11324 C CA . ASP B 1 714 ? 18.469 -22.016 -29.281 1 45.97 714 ASP B CA 1
ATOM 11325 C C . ASP B 1 714 ? 18.594 -22.625 -27.891 1 45.97 714 ASP B C 1
ATOM 11327 O O . ASP B 1 714 ? 19.484 -23.422 -27.625 1 45.97 714 ASP B O 1
ATOM 11331 N N . ARG B 1 715 ? 18.609 -22.016 -26.922 1 41.75 715 ARG B N 1
ATOM 11332 C CA . ARG B 1 715 ? 18.641 -22.797 -25.688 1 41.75 715 ARG B CA 1
ATOM 11333 C C . ARG B 1 715 ? 17.578 -23.891 -25.703 1 41.75 715 ARG B C 1
ATOM 11335 O O . ARG B 1 715 ? 16.375 -23.609 -25.656 1 41.75 715 ARG B O 1
ATOM 11342 N N . LYS B 1 716 ? 17.922 -25 -26.328 1 35.91 716 LYS B N 1
ATOM 11343 C CA . LYS B 1 716 ? 17.297 -26.281 -26 1 35.91 716 LYS B CA 1
ATOM 11344 C C . LYS B 1 716 ? 17.5 -26.625 -24.531 1 35.91 716 LYS B C 1
ATOM 11346 O O . LYS B 1 716 ? 18.594 -26.406 -23.984 1 35.91 716 LYS B O 1
#

Foldseek 3Di:
DACPLVVVLVVQQCVLCLLPPCPDPVSVVVSCVVVVVCCVVVVVVVVVVLVPWDPQQVVQVVVCPDPVNSVVVNLQSQQWFHDDPCVVLFQFEGQGHQVSLVVRPQKWKKKFKKFFDPPDPDDQPPPDPCNRPIYIIIGIGGPSGDLVNVQVVVVSVCVSVVNVNTMDQDQCPDDFDPDDDRRRMDIDDAFDCDPLQVVLVVVVVVLVVLQVQLQVLVVVVVVVVVVVCVVVVPPPPPPPVPPPPVPCPVVPDDDDPPPPPVPPPPPPPPPPPPPVPVPPPLVSLLSNLQHLVVLVCVLLDLDDDPLDLLLLLLLLLVLLLLVLLLVLVVCLQPVNQARRNNCVLVLLQDLVCLSSQPSLLSLLSVLLQLLQVCQQVVLVVCVVVVRDDDLVCQLVVVLLLFQFLLLSLLSCQLRPLLVLFDANLSVVSSDHAPCVPCVVCLSVLNQLPDDPRGRQVLSLSVSLSSVLSNCSVVLNNQCVVPNPVSNCVVLVVLLVQLLVQLLCQCLVQVEFLGQPRCDQTHPRDYCCSRASSDNSNSNLSSSLSSVLSSVSNVVVPDDLDDDDPVVLVVLLVLLVCLQVCLSSVCSQQSHPPHDDDDSVRRSVSNRCNSNSNSSSVSSCSVCLSSVNNPVSVCSSSPSVSSSVSVLSSQLSSCLVSQSVSVSSNDHHRDHDDPVVSVVSSVVSSVVSSVVSSVSCSSINSSSVSVVCSVVVCPPD/DACPLVVVLVVQQCVLCLLPPCPDPVSVVVSCVVVVVCCVVVVVVVVVVVVPWDPQQVVQVVVCPDPVNSVVVNLQSQQWFHDDPCVVLFQFERQGHQVSLVVRPQKWKKKFKKFFDPPDPDDQPPPDPCNRPIYIIIGIGGPSGDLVNVQVVVVSVCVSVVNVNTMHQDQCPADFDPDDDRRRMGIDDAFDCDPLQVVLVVVVVVLVVLQVQLQVLVVVVVVVVVVVCVVVVPPPPPPPVPPPPPPPPVPDDDDDPPPPVPPPPPPPPPPPPPPPPVPPPLVSLLSNLQHLVVLVCVLLDLDDDPLDLLLLLLLLLVLLLLVLLLVLVVCLQPVNQARRNNCVLVLLQDLVCLSSQPSLLSLLSVLLQLLQVLQQVVLVVCVVVVRDDDLVCQLVLVLLLFQFLLLSLLSCQLRPLLVLFDANLSVVSSDHAPCVPCVVCLSVLNQLPDDPRGRQVLSLSVSLSSVLSNCSVVLNNQCVVPNPVSNCVVLVVLLVQLLVQLLCQCLVQVEFLGQPRCDQTHPRDYCCSRASSDNSNSNLSSSLSSVLSSVSNVVVPDDLDDDDPVVLVVLLVLLVCLQVCLSSVCSQQSHPPHDDDDSVRRSVSNRCNSNSNSSSVSSCSVCLSSVNNPVSNCSSSPSVSSSVSVLSSQLSSCLVSQSVSVSSNDHHRDHDDPVVSVVSSVVSSVVSSVVSSVSCSSINSSSVSVVCSVVVPPPD

Sequence (1432 aa):
MLLNPHCFVALISITCILTCFAVTPQMMLQSRKKIEDFHRNRLAQAVKNAKNISRECTEALVYLETSNNTDLLKTYVDAMGKPGSGIRYGNLDWLGSYSECKAIPGATYCLAGIGAKPKNGSKTPVNNPLASATFKWGLCVPKQCSETDIAVGLQDIIKAFGLESVIQLVDDLGLKSTASIAKAVNCAKPSKYTGGVIATLTLCGVLLFLCLCGTIIEIASSVSQLSIKKSNGFVPITNESPQEEQDSITVKGTDKFDTLTPSYSEHARETPVVYQHRQPNSVKEFFLSFSLIRNTTQIMNTNVPPNAITSINGMRVLSILW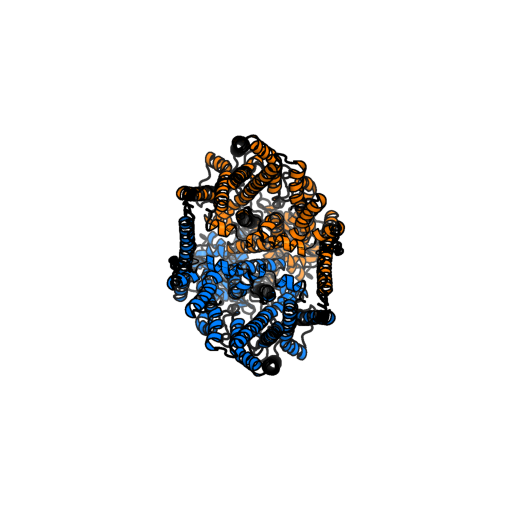VVLGHVFAFLATNGLVSNLGILRNILQRFTFQVILSGVFAVDTFFFLSGLLVAYLSFRQVDKTKGSLNLFKFYFHRFWRLTPVYMFVLLFYDQLTQFLGEGPFWYEIQSKQPCDEYWWTNLLYINNFYPKAECMAWAWYLANDMQFFVISPFIIFAAYRFGKRGLGLSVGLLLMAGFISTAVILDYYKLGSTILDMNAGVGNANFFQYVYVKPYCRIAPYLVGMALGYLLHVIKDGPPRTHSWLFILCGWCAAIILALSPVFGTYKAFKKNPQPFTRTENVFYGTFSRFSWSLALAWVIYACHTGYGGLVDKILSARFWIPLSRLTYCVYLVHLVVLTVYLSSYQTVLFYSDVNASWHFMACTTISYFVAYIVSVSCEVPMMHLEKLVFKTDRKMLLNPHCFVALISITCILTCFAVTPQMMLQSRKKIEDFHRNRLAQAVKNAKNISRECTEALVYLETSNNTDLLKTYVDAMGKPGSGIRYGNLDWLGSYSECKAIPGATYCLAGIGAKPKNGSKTPVNNPLASATFKWGLCVPKQCSETDIAVGLQDIIKAFGLESVIQLVDDLGLKSTASIAKAVNCAKPSKYTGGVIATLTLCGVLLFLCLCGTIIEIASSVSQLSIKKSNGFVPITNESPQEEQDSITVKGTDKFDTLTPSYSEHARETPVVYQHRQPNSVKEFFLSFSLIRNTTQIMNTNVPPNAITSINGMRVLSILWVVLGHVFAFLATNGLVSNLGILRNILQRFTFQVILSGVFAVDTFFFLSGLLVAYLSFRQVDKTKGSLNLFKFYFHRFWRLTPVYMFVLLFYDQLTQFLGEGPFWYEIQSKQPCDEYWWTNLLYINNFYPKAECMAWAWYLANDMQFFVISPFIIFAAYRFGKRGLGLSVGLLLMAGFISTAVILDYYKLGSTILDMNAGVGNANFFQYVYVKPYCRIAPYLVGMALGYLLHVIKDGPPRTHSWLFILCGWCAAIILALSPVFGTYKAFKKNPQPFTRTENVFYGTFSRFSWSLALAWVIYACHTGYGGLVDKILSARFWIPLSRLTYCVYLVHLVVLTVYLSSYQTVLFYSDVNASWHFMACTTISYFVAYIVSVSCEVPMMHLEKLVFKTDRK

Nearest PDB structures (foldseek):
  7aar-assembly1_A  TM=2.464E-01  e=5.398E-01  Arabidopsis thaliana
  8fq9-assembly1_A  TM=1.971E-01  e=3.889E-01  Salmonella enterica subsp. enterica serovar Typhimurium
  7mjp-assembly1_E  TM=1.414E-01  e=7.753E+00  Rattus norvegicus
  7aar-assembly1_A  TM=2.464E-01  e=3.411E-01  Arabidopsis thaliana
  8fq9-assembly1_A  TM=1.990E-01  e=2.456E-01  Salmonella enterica subsp. enterica serovar Typhimurium

Organism: Exaiptasia diaphana (NCBI:txid2652724)

Radius of gyration: 38.3 Å; Cα contacts (8 Å, |Δi|>4): 1875; chains: 2; bounding box: 85×146×104 Å